Protein 3NOW (pdb70)

Sequence (786 aa):
NAKTSTKVKQMMDLTFDLATPIDKRRAAANNLVVLAKEQTGAELLYKDHCIAKVASLTKVEKDQDIYVNMVHLVAALCENSVERTKGVLTELGVPWFMRVLDQKHENCVSTAQFCLQTILNALSGLKNKPDSKPDKELCTRNNREIDTLLTCLVYSITDRTISGAARDGVIELITRNVHYTALEWAERLVEIRGLCRLLDVCSELEDYKYESAMDITGSSSTIASVCLARIYENMYYDEAKARFTDQIDEYIKDKLLAPDMESKVRVTVAITALLNGPLDVGNQVVAREGILQMILAMATTDDELQQRVACECLIAASSKKDKAKALCEQGVDILKRLYHSKNDGIRVRALVGLCKLGSYGGQDAAIRPFGDGAALKLAEACRRFLIKPGKDKDIRRWAADGLAYLTLDAECKEKLIEDKASIHALMDLARGGNQSCLYGVVTTFVNLCNAYEKQEMLPEMIELAKFAKQHIPEEHELDDVDFINKRITVLANEGITTALCALAKTESHNSQELIARVLNAVCGLKELRGKVVQEGGVKALLRMALEGTEKGKRHATQALARIGITINPEVSFSGQRSLDVIRPLLNLLQQDCTALENFESLMALTNLASMNESVRQRIIKEQGVSKIEYYLMEDHLYLTRAAAQCLCNLVMSEDVIKMFEGNNDRVKFLALLCEDEDEETATACAGALAIITSVSVKCCEKILAIASWLDILHTLIANPSPAVQHRGIVIILNMINAGEEIAKKLFETDIMELLSGLGQLPDDTRAKAREVATQCLAAAERYRII

Nearest PDB structures (foldseek):
  3now-assembly1_A  TM=1.001E+00  e=6.809E-91  Drosophila melanogaster
  6qdl-assembly1_A  TM=8.923E-01  e=1.667E-32  Caenorhabditis elegans
  6qdm-assembly2_B  TM=8.838E-01  e=5.223E-29  Caenorhabditis elegans
  6qdm-assembly1_A  TM=8.671E-01  e=5.223E-29  Caenorhabditis elegans
  5mzu-assembly1_A  TM=8.400E-01  e=4.744E-26  Caenorhabditis elegans

Organism: Drosophila melanogaster (NCBI:txid7227)

B-factor: mean 63.01, std 24.41, range [25.53, 161.0]

CATH classification: 1.25.10.10 (+1 more: 1.25.10.10)

Foldseek 3Di:
DVPLLVLLVVLLVCQLDPPNDVNNLVSLVVNLVQLQVPCVRLVVCVVVVVLVSLVVCQVVPDPPRSNLSSLSNLLSNLALPLPSLVVSCVVDPLVVLLVLLQPPDPPSLVSSLSSLVRSLCNQFVAHPAFPGAGDLVSCVVRVVVLLVSLVVLLVLLQDQPGAARSNLSSLLSLLVPCQRVSSVSLVSCLVVVSLLSLLVQQLQDPPDGDPDHHHHDLCSLVSSLQSLQSSCVRLPDPVSVVSSLVSLLVSLVVLPVVVDPSSLSRSLSSLLSNCSHNNVSSVVNPVVDCVLVVLLVLCPDDDVSSVLSSLSSLLSQCPDPPVLVVNCVRRLVSLVVQCPDPDLSSVLSSLLSVLSSQLPDCVVVVNGTCPPCRLVVSLVVLQCQLLPPPDPDCSNLSSLSNLLRSLLDPVSLVVQLVVVSNLVSLLVVLLVLSQSSLSRSLSNLLSNLVLPDDPDDADDPLVCQQFPAADADDPDDPVCPPSNVVRLVSNLVSPVLLSLVSNLSHPAQVSLLSSLSSLLSNLVDLVSLVSNLVSPNLVSLLVQLSDHDPNSVLSSLLSVLSNLLRPQCVPSQPDVRLLSSLLSLLVLLDSPHGPSSLLSSLNSLLRSLQPDLVSLVSCVVNVNLVSLVVQCPRLHLRSNLSSLSSLLSSLVHVVVLVVLLDPDCVLVSLLVQCLPPRVSNNLSSLSSLLSSLQPDLSSLVVLVVYDPSVVSLVCLCPPPPLRSVLSSLSNVQSQCVSDVVSVVVVVPDCVLVSLVVLDADCPDPNNSSNVSSVVSNVSVVVVVVD

Solvent-accessible surface area: 35756 Å² total; per-residue (Å²): 122,88,182,38,31,73,130,0,119,96,30,5,81,70,0,37,74,125,74,29,92,121,45,18,97,163,0,0,51,72,0,43,85,32,0,44,139,124,86,65,2,1,83,42,0,61,158,48,125,0,3,36,79,0,26,67,15,16,172,97,26,184,47,50,64,4,20,20,20,0,1,57,0,0,1,10,0,0,48,80,13,35,130,17,0,68,25,0,29,120,94,8,29,13,71,44,0,20,167,4,1,30,45,178,117,147,101,5,35,70,7,0,15,75,0,3,30,6,0,5,12,5,0,0,5,5,85,107,132,51,104,23,149,16,61,170,116,33,14,92,134,0,68,160,43,8,34,76,2,0,35,35,3,0,133,10,0,24,47,127,114,9,28,1,51,0,0,8,1,0,1,7,5,0,1,78,3,0,58,40,84,40,14,112,4,3,34,78,0,7,103,30,107,0,0,13,48,0,0,39,0,1,2,8,9,107,76,119,158,55,187,60,35,8,82,23,44,21,10,1,41,39,13,0,6,24,0,0,19,12,0,31,114,15,3,116,119,120,119,0,67,40,94,0,22,81,13,0,18,91,16,9,118,95,58,49,128,82,76,84,83,54,25,51,1,31,2,0,25,1,1,11,5,0,5,91,20,8,60,88,0,0,37,81,6,16,70,150,134,25,7,53,133,22,3,22,53,2,3,74,44,142,55,84,28,14,17,32,3,0,0,36,0,1,15,2,11,2,50,86,147,86,89,3,144,58,13,48,143,123,0,25,80,8,1,109,137,10,53,142,21,197,49,26,7,0,68,0,6,0,0,1,2,35,0,18,28,27,23,62,48,16,160,140,60,84,128,105,25,35,42,168,48,40,5,64,141,26,13,65,23,0,83,147,6,0,54,63,100,54,118,120,88,56,1,55,47,12,0,0,14,0,8,4,28,1,1,77,30,74,113,4,11,56,116,12,12,109,26,93,58,0,0,84,6,0,1,90,29,0,104,59,24,56,5,25,2,4,108,0,0,0,21,0,0,6,4,0,2,31,16,82,73,149,137,111,171,136,62,159,113,79,98,99,35,10,96,48,102,110,112,27,85,114,92,54,142,142,129,64,36,97,123,1,42,146,21,6,39,27,0,3,80,48,12,0,3,56,0,0,34,35,0,6,104,6,22,18,40,111,23,8,26,36,0,0,10,0,0,7,17,0,0,35,21,143,123,11,21,27,70,0,31,138,34,40,0,4,163,13,0,12,88,2,4,57,80,18,33,132,88,3,55,66,31,0,3,6,0,1,1,6,0,1,44,58,36,86,5,106,90,1,2,57,47,104,76,6,32,20,0,0,102,11,2,3,78,3,9,84,70,94,7,67,17,36,12,0,32,19,0,0,59,1,0,20,48,2,0,60,48,68,72,54,0,23,51,47,0,18,130,40,118,0,3,63,77,0,34,75,1,22,109,15,89,1,46,69,0,8,40,1,0,1,57,0,1,26,34,0,2,114,0,120,53,0,9,127,58,2,44,31,156,54,76,57,1,74,73,5,1,74,24,1,78,41,186,29,93,86,3,3,27,9,1,0,8,0,4,9,54,0,5,68,95,2,81,112,0,0,93,53,3,30,88,11,83,76,40,43,89,9,3,57,45,2,7,81,19,110,14,51,36,1,7,41,80,0,0,36,0,0,23,25,0,0,77,23,26,104,140,12,0,105,109,0,61,140,36,66,0,26,133,76,2,60,60,26,33,112,85,118,150,50,117,67,28,144,2,49,69,14,0,43,72,0,70,53,2,21,74,154,52,174,133,179

Secondary structure (DSSP, 8-state):
-HHHHHHHHHHHHHHHSS--SSHHHHHHHHHHHHHSS-HHHHHHHHHTTHHHHHHHHHHH---HHHHHHHHHHHHHHHTT-HHHHHHHHHHS-HHHHHHHHH--STTHHHHHHHHHHHHHHHHHT--SSTT----HHHHHHTHHHHHHHHHHHHHHHT-TTS-HHHHHHHHHHHHHHTT-TTTTHHHHHHHTTHHHHHHHHHT--SSS--SS-----TTHHHHHHHHHHHHHHT--SHHHHHHHHHHHHHHHHHHHSS--HHHHHHHHHHHHHHHSSSHHHHHHHHHTTTHHHHHHHHHHSS-HHHHHHHHHHHHHHTTSHHHHHTTHHHHHHHHHHHTT-S-HHHHHHHHHHHHHHHTTTTTTTSPPSSTTTHHHHHHHHHHHHHH-SS--SSHHHHHHHHHHHHTTSHHHHHHHHH-HHHHHHHHHHHHTT-GGGHHHHHHHHHHHTT-SPP-----S-GGGTTTT--S---SS-HHHHHHHHHHHHHHHHTTHHHHHHHHHT---HHHHHHHHHHHHHHHTSHHHHHHHHHTTHHHHHHHHHHSS-HHHHHHHHHHHHHHHHHS-HHHHTTTHHHHHTHHHHHHTTSTTS-HHHHHHHHHHHHHHTTS-HHHHHHHHHTTHHHHHHHHHHS--TTHHHHHHHHHHHHTTSHHHHHHHHSSSSHHHHHHHGGG-SSHHHHHHHHHHHHHHHHH-HHHHHHHHTSTTHHHHHHHHHT-SSHHHHHHHHHHHHHHHTT-HHHHHHHHTSTHHHHHTTS---TTSTTHHHHHHHHHHHHHHHHHHT-

Structure (mmCIF, N/CA/C/O backbone):
data_3NOW
#
_entry.id   3NOW
#
_cell.length_a   184.079
_cell.length_b   184.079
_cell.length_c   184.079
_cell.angle_alpha   90.00
_cell.angle_beta   90.00
_cell.angle_gamma   90.00
#
_symmetry.space_group_name_H-M   'P 2 3'
#
loop_
_atom_site.group_PDB
_atom_site.id
_atom_site.type_symbol
_atom_site.label_atom_id
_atom_site.label_alt_id
_atom_site.label_comp_id
_atom_site.label_asym_id
_atom_site.label_entity_id
_atom_site.label_seq_id
_atom_site.pdbx_PDB_ins_code
_atom_site.Cartn_x
_atom_site.Cartn_y
_atom_site.Cartn_z
_atom_site.occupancy
_atom_site.B_iso_or_equiv
_atom_site.auth_seq_id
_atom_site.auth_comp_id
_atom_site.auth_asym_id
_atom_site.auth_atom_id
_atom_site.pdbx_PDB_model_num
ATOM 1 N N . ASN A 1 1 ? 9.865 120.648 -50.516 1.00 119.63 138 ASN A N 1
ATOM 2 C CA . ASN A 1 1 ? 9.689 119.818 -51.715 1.00 128.55 138 ASN A CA 1
ATOM 3 C C . ASN A 1 1 ? 8.829 120.478 -52.751 1.00 125.73 138 ASN A C 1
ATOM 4 O O . ASN A 1 1 ? 8.507 119.905 -53.808 1.00 118.40 138 ASN A O 1
ATOM 9 N N . ALA A 1 2 ? 8.461 121.706 -52.418 1.00 132.68 139 ALA A N 1
ATOM 10 C CA . ALA A 1 2 ? 7.672 122.560 -53.306 1.00 137.32 139 ALA A CA 1
ATOM 11 C C . ALA A 1 2 ? 8.174 122.440 -54.765 1.00 133.56 139 ALA A C 1
ATOM 12 O O . ALA A 1 2 ? 7.444 122.065 -55.660 1.00 120.46 139 ALA A O 1
ATOM 14 N N . LYS A 1 3 ? 9.472 122.685 -54.952 1.00 131.32 140 LYS A N 1
ATOM 15 C CA . LYS A 1 3 ? 10.171 122.743 -56.254 1.00 123.59 140 LYS A CA 1
ATOM 16 C C . LYS A 1 3 ? 9.933 121.451 -57.086 1.00 121.65 140 LYS A C 1
ATOM 17 O O . LYS A 1 3 ? 9.383 121.479 -58.187 1.00 111.98 140 LYS A O 1
ATOM 23 N N . THR A 1 4 ? 10.470 120.339 -56.571 1.00 118.77 141 THR A N 1
ATOM 24 C CA . THR A 1 4 ? 10.471 119.034 -57.230 1.00 111.10 141 THR A CA 1
ATOM 25 C C . THR A 1 4 ? 9.137 118.696 -57.908 1.00 108.35 141 THR A C 1
ATOM 26 O O . THR A 1 4 ? 9.062 118.464 -59.123 1.00 99.91 141 THR A O 1
ATOM 30 N N . SER A 1 5 ? 8.094 118.682 -57.091 1.00 107.53 142 SER A N 1
ATOM 31 C CA . SER A 1 5 ? 6.718 118.508 -57.553 1.00 105.82 142 SER A CA 1
ATOM 32 C C . SER A 1 5 ? 6.410 119.219 -58.879 1.00 106.07 142 SER A C 1
ATOM 33 O O . SER A 1 5 ? 5.839 118.623 -59.803 1.00 100.57 142 SER A O 1
ATOM 36 N N . THR A 1 6 ? 6.749 120.499 -58.965 1.00 107.79 143 THR A N 1
ATOM 37 C CA . THR A 1 6 ? 6.429 121.275 -60.152 1.00 103.16 143 THR A CA 1
ATOM 38 C C . THR A 1 6 ? 7.113 120.741 -61.427 1.00 99.10 143 THR A C 1
ATOM 39 O O . THR A 1 6 ? 6.428 120.577 -62.461 1.00 92.77 143 THR A O 1
ATOM 43 N N . LYS A 1 7 ? 8.443 120.540 -61.377 1.00 97.47 144 LYS A N 1
ATOM 44 C CA . LYS A 1 7 ? 9.225 120.000 -62.516 1.00 95.83 144 LYS A CA 1
ATOM 45 C C . LYS A 1 7 ? 8.649 118.672 -62.966 1.00 101.36 144 LYS A C 1
ATOM 46 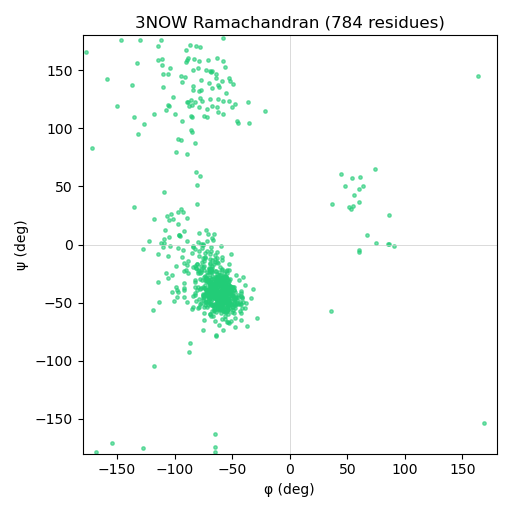O O . LYS A 1 7 ? 8.512 118.395 -64.133 1.00 99.20 144 LYS A O 1
ATOM 52 N N . VAL A 1 8 ? 8.383 117.825 -61.992 1.00 100.66 145 VAL A N 1
ATOM 53 C CA . VAL A 1 8 ? 7.799 116.536 -62.294 1.00 96.26 145 VAL A CA 1
ATOM 54 C C . VAL A 1 8 ? 6.641 116.757 -63.237 1.00 97.72 145 VAL A C 1
ATOM 55 O O . VAL A 1 8 ? 6.674 116.375 -64.395 1.00 99.63 145 VAL A O 1
ATOM 59 N N . LYS A 1 9 ? 5.640 117.465 -62.746 1.00 94.28 146 LYS A N 1
ATOM 60 C CA . LYS A 1 9 ? 4.452 117.767 -63.561 1.00 93.31 146 LYS A CA 1
ATOM 61 C C . LYS A 1 9 ? 4.802 118.435 -64.905 1.00 100.31 146 LYS A C 1
ATOM 62 O O . LYS A 1 9 ? 4.221 118.092 -65.938 1.00 102.94 146 LYS A O 1
ATOM 68 N N . GLN A 1 10 ? 5.752 119.378 -64.907 1.00 101.02 147 GLN A N 1
ATOM 69 C CA . GLN A 1 10 ? 6.199 120.016 -66.167 1.00 99.97 147 GLN A CA 1
ATOM 70 C C . GLN A 1 10 ? 6.643 118.918 -67.155 1.00 106.60 147 GLN A C 1
ATOM 71 O O . GLN A 1 10 ? 6.241 118.906 -68.317 1.00 103.68 147 GLN A O 1
ATOM 77 N N . MET A 1 11 ? 7.483 117.995 -66.677 1.00 107.31 148 MET A N 1
ATOM 78 C CA . MET A 1 11 ? 8.070 116.938 -67.522 1.00 107.13 148 MET A CA 1
ATOM 79 C C . MET A 1 11 ? 7.074 115.840 -67.902 1.00 105.89 148 MET A C 1
ATOM 80 O O . MET A 1 11 ? 6.924 115.508 -69.081 1.00 104.71 148 MET A O 1
ATOM 85 N N . MET A 1 12 ? 6.407 115.274 -66.901 1.00 100.21 149 MET A N 1
ATOM 86 C CA . MET A 1 12 ? 5.284 114.370 -67.138 1.00 97.35 149 MET A CA 1
ATOM 87 C C . MET A 1 12 ? 4.503 114.786 -68.364 1.00 106.94 149 MET A C 1
ATOM 88 O O . MET A 1 12 ? 4.119 113.962 -69.195 1.00 106.98 149 MET A O 1
ATOM 93 N N . ASP A 1 13 ? 4.232 116.085 -68.434 1.00 108.58 150 ASP A N 1
ATOM 94 C CA . ASP A 1 13 ? 3.359 116.654 -69.445 1.00 109.10 150 ASP A CA 1
ATOM 95 C C . ASP A 1 13 ? 4.073 116.679 -70.783 1.00 111.42 150 ASP A C 1
ATOM 96 O O . ASP A 1 13 ? 3.666 115.992 -71.722 1.00 111.67 150 ASP A O 1
ATOM 101 N N . LEU A 1 14 ? 5.145 117.464 -70.860 1.00 111.58 151 LEU A N 1
ATOM 102 C CA . LEU A 1 14 ? 5.912 117.585 -72.094 1.00 112.44 151 LEU A CA 1
ATOM 103 C C . LEU A 1 14 ? 6.065 116.223 -72.752 1.00 113.09 151 LEU A C 1
ATOM 104 O O . LEU A 1 14 ? 5.856 116.079 -73.960 1.00 113.46 151 LEU A O 1
ATOM 109 N N . THR A 1 15 ? 6.403 115.231 -71.928 1.00 111.99 152 THR A N 1
ATOM 110 C CA . THR A 1 15 ? 6.717 113.871 -72.364 1.00 107.84 152 THR A CA 1
ATOM 111 C C . THR A 1 15 ? 5.552 113.147 -73.039 1.00 104.90 152 THR A C 1
ATOM 112 O O . THR A 1 15 ? 5.718 112.504 -74.084 1.00 99.57 152 THR A O 1
ATOM 116 N N . PHE A 1 16 ? 4.374 113.254 -72.431 1.00 104.90 153 PHE A N 1
ATOM 117 C CA . PHE A 1 16 ? 3.223 112.458 -72.844 1.00 106.01 153 PHE A CA 1
ATOM 118 C C . PHE A 1 16 ? 2.321 113.090 -73.931 1.00 110.87 153 PHE A C 1
ATOM 119 O O . PHE A 1 16 ? 1.604 112.370 -74.632 1.00 108.03 153 PHE A O 1
ATOM 127 N N . ASP A 1 17 ? 2.355 114.411 -74.089 1.00 114.62 154 ASP A N 1
ATOM 128 C CA . ASP A 1 17 ? 1.650 115.029 -75.203 1.00 116.42 154 ASP A CA 1
ATOM 129 C C . ASP A 1 17 ? 2.546 115.020 -76.442 1.00 117.35 154 ASP A C 1
ATOM 130 O O . ASP A 1 17 ? 3.663 115.543 -76.400 1.00 119.03 154 ASP A O 1
ATOM 135 N N . LEU A 1 18 ? 2.057 114.446 -77.543 1.00 116.46 155 LEU A N 1
ATOM 136 C CA . LEU A 1 18 ? 2.859 114.331 -78.774 1.00 120.74 155 LEU A CA 1
ATOM 137 C C . LEU A 1 18 ? 3.103 115.640 -79.530 1.00 123.22 155 LEU A C 1
ATOM 138 O O . LEU A 1 18 ? 3.606 115.622 -80.658 1.00 120.45 155 LEU A O 1
ATOM 143 N N . ALA A 1 19 ? 2.742 116.766 -78.920 1.00 123.56 156 ALA A N 1
ATOM 144 C CA . ALA A 1 19 ? 3.105 118.063 -79.474 1.00 124.61 156 ALA A CA 1
ATOM 145 C C . ALA A 1 19 ? 4.628 118.213 -79.463 1.00 124.90 156 ALA A C 1
ATOM 146 O O . ALA A 1 19 ? 5.283 118.055 -80.496 1.00 124.22 156 ALA A O 1
ATOM 148 N N . THR A 1 20 ? 5.175 118.516 -78.287 1.00 121.76 157 THR A N 1
ATOM 149 C CA . THR A 1 20 ? 6.622 118.605 -78.074 1.00 125.80 157 THR A CA 1
ATOM 150 C C . THR A 1 20 ? 7.398 117.551 -78.905 1.00 129.45 157 THR A C 1
ATOM 151 O O . THR A 1 20 ? 7.122 116.355 -78.786 1.00 132.60 157 THR A O 1
ATOM 155 N N . PRO A 1 21 ? 8.346 117.999 -79.768 1.00 129.26 158 PRO A N 1
ATOM 156 C CA . PRO A 1 21 ? 9.093 117.190 -80.766 1.00 128.93 158 PRO A CA 1
ATOM 157 C C . PRO A 1 21 ? 10.399 116.479 -80.313 1.00 123.93 158 PRO A C 1
ATOM 158 O O . PRO A 1 21 ? 10.371 115.324 -79.879 1.00 117.24 158 PRO A O 1
ATOM 162 N N . ILE A 1 22 ? 11.538 117.150 -80.489 1.00 126.39 159 ILE A N 1
ATOM 163 C CA . ILE A 1 22 ? 12.808 116.701 -79.915 1.00 125.11 159 ILE A CA 1
ATOM 164 C C . ILE A 1 22 ? 12.816 117.199 -78.474 1.00 121.39 159 ILE A C 1
ATOM 165 O O . ILE A 1 22 ? 13.732 116.927 -77.690 1.00 115.39 159 ILE A O 1
ATOM 170 N N . ASP A 1 23 ? 11.761 117.944 -78.155 1.00 126.40 160 ASP A N 1
ATOM 171 C CA . ASP A 1 23 ? 11.470 118.398 -76.801 1.00 128.33 160 ASP A CA 1
ATOM 172 C C . ASP A 1 23 ? 11.007 117.224 -75.949 1.00 121.36 160 ASP A C 1
ATOM 173 O O . ASP A 1 23 ? 11.231 117.193 -74.740 1.00 117.15 160 ASP A O 1
ATOM 178 N N . LYS A 1 24 ? 10.338 116.271 -76.590 1.00 117.90 161 LYS A N 1
ATOM 179 C CA . LYS A 1 24 ? 9.844 115.088 -75.905 1.00 112.70 161 LYS A CA 1
ATOM 180 C C . LYS A 1 24 ? 11.010 114.397 -75.207 1.00 111.19 161 LYS A C 1
ATOM 181 O O . LYS A 1 24 ? 10.939 114.096 -74.013 1.00 109.09 161 LYS A O 1
ATOM 187 N N . ARG A 1 25 ? 12.095 114.180 -75.948 1.00 111.25 162 ARG A N 1
ATOM 188 C CA . ARG A 1 25 ? 13.221 113.399 -75.443 1.00 105.90 162 ARG A CA 1
ATOM 189 C C . ARG A 1 25 ? 13.905 114.072 -74.265 1.00 107.22 162 ARG A C 1
ATOM 190 O O . ARG A 1 25 ? 14.313 113.413 -73.309 1.00 102.77 162 ARG A O 1
ATOM 198 N N . ARG A 1 26 ? 14.050 115.388 -74.347 1.00 110.45 163 ARG A N 1
ATOM 199 C CA . ARG A 1 26 ? 14.634 116.139 -73.252 1.00 110.51 163 ARG A CA 1
ATOM 200 C C . ARG A 1 26 ? 13.945 115.738 -71.957 1.00 105.79 163 ARG A C 1
ATOM 201 O O . ARG A 1 26 ? 14.590 115.343 -70.989 1.00 100.96 163 ARG A O 1
ATOM 209 N N . ALA A 1 27 ? 12.621 115.843 -71.963 1.00 109.12 164 ALA A N 1
ATOM 210 C CA . ALA A 1 27 ? 11.801 115.511 -70.804 1.00 111.04 164 ALA A CA 1
ATOM 211 C C . ALA A 1 27 ? 12.043 114.083 -70.347 1.00 107.05 164 ALA A C 1
ATOM 212 O O . ALA A 1 27 ? 12.207 113.829 -69.161 1.00 101.36 164 ALA A O 1
ATOM 214 N N . ALA A 1 28 ? 12.061 113.160 -71.300 1.00 104.57 165 ALA A N 1
ATOM 215 C CA . ALA A 1 28 ? 12.292 111.750 -71.012 1.00 102.01 165 ALA A CA 1
ATOM 216 C C . ALA A 1 28 ? 13.627 111.490 -70.302 1.00 105.99 165 ALA A C 1
ATOM 217 O O . ALA A 1 28 ? 13.641 111.183 -69.105 1.00 102.43 165 ALA A O 1
ATOM 219 N N . ALA A 1 29 ? 14.739 111.604 -71.041 1.00 109.34 166 ALA A N 1
ATOM 220 C CA . ALA A 1 29 ? 16.082 111.357 -70.491 1.00 102.60 166 ALA A CA 1
ATOM 221 C C . ALA A 1 29 ? 16.252 112.068 -69.148 1.00 98.84 166 ALA A C 1
ATOM 222 O O . ALA A 1 29 ? 17.026 111.640 -68.290 1.00 93.75 166 ALA A O 1
ATOM 224 N N . ASN A 1 30 ? 15.491 113.146 -68.982 1.00 102.60 167 ASN A N 1
ATOM 225 C CA . ASN A 1 30 ? 15.510 113.967 -67.780 1.00 103.96 167 ASN A CA 1
ATOM 226 C C . ASN A 1 30 ? 14.466 113.485 -66.780 1.00 98.44 167 ASN A C 1
ATOM 227 O O . ASN A 1 30 ? 14.685 113.502 -65.570 1.00 94.66 167 ASN A O 1
ATOM 232 N N . ASN A 1 31 ? 13.322 113.060 -67.294 1.00 99.84 168 ASN A N 1
ATOM 233 C CA . ASN A 1 31 ? 12.310 112.451 -66.453 1.00 100.82 168 ASN A CA 1
ATOM 234 C C . ASN A 1 31 ? 12.996 111.416 -65.589 1.00 98.13 168 ASN A C 1
ATOM 235 O O . ASN A 1 31 ? 13.167 111.615 -64.391 1.00 98.46 168 ASN A O 1
ATOM 240 N N . LEU A 1 32 ? 13.413 110.329 -66.235 1.00 97.45 169 LEU A N 1
ATOM 241 C CA . LEU A 1 32 ? 14.222 109.260 -65.643 1.00 94.89 169 LEU A CA 1
ATOM 242 C C . LEU A 1 32 ? 15.193 109.715 -64.540 1.00 97.47 169 LEU A C 1
ATOM 243 O O . LEU A 1 32 ? 15.394 109.012 -63.539 1.00 87.87 169 LEU A O 1
ATOM 248 N N . VAL A 1 33 ? 15.786 110.893 -64.739 1.00 101.00 170 VAL A N 1
ATOM 249 C CA . VAL A 1 33 ? 16.730 111.494 -63.794 1.00 96.60 170 VAL A CA 1
ATOM 250 C C . VAL A 1 33 ? 16.127 111.731 -62.413 1.00 95.21 170 VAL A C 1
ATOM 251 O O . VAL A 1 33 ? 16.653 111.264 -61.400 1.00 95.86 170 VAL A O 1
ATOM 255 N N . VAL A 1 34 ? 15.011 112.455 -62.395 1.00 92.73 171 VAL A N 1
ATOM 256 C CA . VAL A 1 34 ? 14.407 112.966 -61.166 1.00 96.63 171 VAL A CA 1
ATOM 257 C C . VAL A 1 34 ? 13.938 111.850 -60.205 1.00 97.03 171 VAL A C 1
ATOM 258 O O . VAL A 1 34 ? 13.968 112.003 -58.974 1.00 101.11 171 VAL A O 1
ATOM 262 N N . LEU A 1 35 ? 13.562 110.712 -60.774 1.00 94.50 172 LEU A N 1
ATOM 263 C CA . LEU A 1 35 ? 13.208 109.542 -59.987 1.00 94.95 172 LEU A CA 1
ATOM 264 C C . LEU A 1 35 ? 14.416 108.933 -59.356 1.00 105.61 172 LEU A C 1
ATOM 265 O O . LEU A 1 35 ? 14.349 108.475 -58.218 1.00 108.36 172 LEU A O 1
ATOM 270 N N . ALA A 1 36 ? 15.502 108.897 -60.133 1.00 108.09 173 ALA A N 1
ATOM 271 C CA . ALA A 1 36 ? 16.731 108.240 -59.720 1.00 109.36 173 ALA A CA 1
ATOM 272 C C . ALA A 1 36 ? 16.681 108.153 -58.213 1.00 116.84 173 ALA A C 1
ATOM 273 O O . ALA A 1 36 ? 16.632 109.181 -57.536 1.00 109.39 173 ALA A O 1
ATOM 275 N N . LYS A 1 37 ? 16.617 106.914 -57.721 1.00 127.76 174 LYS A N 1
ATOM 276 C CA . LYS A 1 37 ? 16.491 106.582 -56.298 1.00 127.24 174 LYS A CA 1
ATOM 277 C C . LYS A 1 37 ? 15.621 107.556 -55.486 1.00 129.28 174 LYS A C 1
ATOM 278 O O . LYS A 1 37 ? 14.631 107.141 -54.872 1.00 125.83 174 LYS A O 1
ATOM 284 N N . GLU A 1 38 ? 15.991 108.839 -55.508 1.00 127.14 175 GLU A N 1
ATOM 285 C CA . GLU A 1 38 ? 15.366 109.886 -54.694 1.00 124.88 175 GLU A CA 1
ATOM 286 C C . GLU A 1 38 ? 13.873 109.726 -54.474 1.00 117.66 175 GLU A C 1
ATOM 287 O O . GLU A 1 38 ? 13.064 109.995 -55.369 1.00 107.54 175 GLU A O 1
ATOM 293 N N . GLN A 1 39 ? 13.543 109.303 -53.252 1.00 117.12 176 GLN A N 1
ATOM 294 C CA . GLN A 1 39 ? 12.198 108.901 -52.869 1.00 113.17 176 GLN A CA 1
ATOM 295 C C . GLN A 1 39 ? 11.186 110.007 -53.134 1.00 109.12 176 GLN A C 1
ATOM 296 O O . GLN A 1 39 ? 10.292 109.851 -53.972 1.00 102.40 176 GLN A O 1
ATOM 302 N N . THR A 1 40 ? 11.328 111.128 -52.435 1.00 111.48 177 THR A N 1
ATOM 303 C CA . THR A 1 40 ? 10.414 112.249 -52.639 1.00 110.88 177 THR A CA 1
ATOM 304 C C . THR A 1 40 ? 10.301 112.600 -54.128 1.00 104.76 177 THR A C 1
ATOM 305 O O . THR A 1 40 ? 9.460 113.401 -54.530 1.00 101.32 177 THR A O 1
ATOM 309 N N . GLY A 1 41 ? 11.149 111.979 -54.942 1.00 106.45 178 GLY A N 1
ATOM 310 C CA . GLY A 1 41 ? 11.083 112.136 -56.382 1.00 104.55 178 GLY A CA 1
ATOM 311 C C . GLY A 1 41 ? 10.164 111.112 -57.022 1.00 100.21 178 GLY A C 1
ATOM 312 O O . GLY A 1 41 ? 9.299 111.468 -57.811 1.00 92.04 178 GLY A O 1
ATOM 313 N N . ALA A 1 42 ? 10.356 109.841 -56.675 1.00 104.80 179 ALA A N 1
ATOM 314 C CA . ALA A 1 42 ? 9.555 108.741 -57.217 1.00 97.03 179 ALA A CA 1
ATOM 315 C C . ALA A 1 42 ? 8.135 108.755 -56.675 1.00 97.88 179 ALA A C 1
ATOM 316 O O . ALA A 1 42 ? 7.172 108.654 -57.441 1.00 92.65 179 ALA A O 1
ATOM 318 N N . GLU A 1 43 ? 8.021 108.876 -55.351 1.00 97.48 180 GLU A N 1
ATOM 319 C CA . GLU A 1 43 ? 6.731 108.854 -54.663 1.00 94.74 180 GLU A CA 1
ATOM 320 C C . GLU A 1 43 ? 5.667 109.605 -55.445 1.00 92.40 180 GLU A C 1
ATOM 321 O O . GLU A 1 43 ? 4.502 109.215 -55.452 1.00 90.98 180 GLU A O 1
ATOM 327 N N . LEU A 1 44 ? 6.078 110.679 -56.110 1.00 92.44 181 LEU A N 1
ATOM 328 C CA . LEU A 1 44 ? 5.144 111.532 -56.836 1.00 94.27 181 LEU A CA 1
ATOM 329 C C . LEU A 1 44 ? 4.713 110.980 -58.179 1.00 90.95 181 LEU A C 1
ATOM 330 O O . LEU A 1 44 ? 3.514 110.881 -58.457 1.00 89.66 181 LEU A O 1
ATOM 335 N N . LEU A 1 45 ? 5.686 110.650 -59.022 1.00 91.61 182 LEU A N 1
ATOM 336 C CA . LEU A 1 45 ? 5.372 110.153 -60.354 1.00 91.75 182 LEU A CA 1
ATOM 337 C C . LEU A 1 45 ? 4.526 108.907 -60.228 1.00 88.41 182 LEU A C 1
ATOM 338 O O . LEU A 1 45 ? 3.666 108.647 -61.063 1.00 87.59 182 LEU A O 1
ATOM 343 N N . TYR A 1 46 ? 4.765 108.136 -59.175 1.00 85.61 183 TYR A N 1
ATOM 344 C CA . TYR A 1 46 ? 3.899 107.008 -58.900 1.00 86.32 183 TYR A CA 1
ATOM 345 C C . TYR A 1 46 ? 2.490 107.537 -58.637 1.00 88.85 183 TYR A C 1
ATOM 346 O O . TYR A 1 46 ? 1.521 107.096 -59.269 1.00 85.28 183 TYR A O 1
ATOM 355 N N . LYS A 1 47 ? 2.398 108.508 -57.726 1.00 89.61 184 LYS A N 1
ATOM 356 C CA . LYS A 1 47 ? 1.126 109.125 -57.324 1.00 88.40 184 LYS A CA 1
ATOM 357 C C . LYS A 1 47 ? 0.376 109.825 -58.475 1.00 83.28 184 LYS A C 1
ATOM 358 O O . LYS A 1 47 ? -0.847 109.682 -58.580 1.00 79.52 184 LYS A O 1
ATOM 364 N N . ASP A 1 48 ? 1.083 110.568 -59.329 1.00 82.14 185 ASP A N 1
ATOM 365 C CA . ASP A 1 48 ? 0.441 111.151 -60.516 1.00 77.91 185 ASP A CA 1
ATOM 366 C C . ASP A 1 48 ? 0.292 110.163 -61.639 1.00 78.83 185 ASP A C 1
ATOM 367 O O . ASP A 1 48 ? 0.410 110.516 -62.807 1.00 80.51 185 ASP A O 1
ATOM 372 N N . HIS A 1 49 ? 0.051 108.913 -61.271 1.00 79.59 186 HIS A N 1
ATOM 373 C CA . HIS A 1 49 ? -0.294 107.868 -62.243 1.00 86.29 186 HIS A CA 1
ATOM 374 C C . HIS A 1 49 ? 0.593 107.894 -63.480 1.00 82.33 186 HIS A C 1
ATOM 375 O O . HIS A 1 49 ? 0.154 108.111 -64.612 1.00 74.56 186 HIS A O 1
ATOM 382 N N . CYS A 1 50 ? 1.873 107.700 -63.207 1.00 83.38 187 CYS A N 1
ATOM 383 C CA . CYS A 1 50 ? 2.913 107.726 -64.209 1.00 80.59 187 CYS A CA 1
ATOM 384 C C . CYS A 1 50 ? 2.976 106.351 -64.861 1.00 78.87 187 CYS A C 1
ATOM 385 O O . CYS A 1 50 ? 3.059 106.232 -66.086 1.00 75.09 187 CYS A O 1
ATOM 388 N N . ILE A 1 51 ? 2.923 105.315 -64.027 1.00 78.15 188 ILE A N 1
ATOM 389 C CA . ILE A 1 51 ? 2.940 103.938 -64.502 1.00 73.93 188 ILE A CA 1
ATOM 390 C C . ILE A 1 51 ? 1.939 103.752 -65.632 1.00 77.00 188 ILE A C 1
ATOM 391 O O . ILE A 1 51 ? 2.268 103.220 -66.696 1.00 69.94 188 ILE A O 1
ATOM 396 N N . ALA A 1 52 ? 0.712 104.203 -65.389 1.00 79.78 189 ALA A N 1
ATOM 397 C CA . ALA A 1 52 ? -0.339 104.169 -66.398 1.00 77.41 189 ALA A CA 1
ATOM 398 C C . ALA A 1 52 ? 0.061 104.882 -67.695 1.00 77.47 189 ALA A C 1
ATOM 399 O O . ALA A 1 52 ? -0.065 104.319 -68.789 1.00 71.89 189 ALA A O 1
ATOM 401 N N . LYS A 1 53 ? 0.547 106.118 -67.562 1.00 78.03 190 LYS A N 1
ATOM 402 C CA . LYS A 1 53 ? 0.896 106.949 -68.720 1.00 79.74 190 LYS A CA 1
ATOM 403 C C . LYS A 1 53 ? 1.989 106.299 -69.563 1.00 79.34 190 LYS A C 1
ATOM 404 O O . LYS A 1 53 ? 2.059 106.494 -70.787 1.00 75.60 190 LYS A O 1
ATOM 410 N N . VAL A 1 54 ? 2.835 105.518 -68.895 1.00 80.25 191 VAL A N 1
ATOM 411 C CA . VAL A 1 54 ? 3.928 104.821 -69.563 1.00 81.29 191 VAL A CA 1
ATOM 412 C C . VAL A 1 54 ? 3.377 103.648 -70.357 1.00 78.58 191 VAL A C 1
ATOM 413 O O . VAL A 1 54 ? 3.854 103.353 -71.457 1.00 75.91 191 VAL A O 1
ATOM 417 N N . ALA A 1 55 ? 2.368 102.987 -69.794 1.00 74.72 192 ALA A N 1
ATOM 418 C CA . ALA A 1 55 ? 1.718 101.882 -70.484 1.00 79.85 192 ALA A CA 1
ATOM 419 C C . ALA A 1 55 ? 0.995 102.362 -71.749 1.00 85.90 192 ALA A C 1
ATOM 420 O O . ALA A 1 55 ? 0.945 101.642 -72.753 1.00 85.17 192 ALA A O 1
ATOM 422 N N . SER A 1 56 ? 0.449 103.579 -71.708 1.00 84.34 193 SER A N 1
ATOM 423 C CA . SER A 1 56 ? -0.171 104.168 -72.896 1.00 82.95 193 SER A CA 1
ATOM 424 C C . SER A 1 56 ? 0.877 104.518 -73.952 1.00 85.48 193 SER A C 1
ATOM 425 O O . SER A 1 56 ? 0.849 103.998 -75.074 1.00 86.14 193 SER A O 1
ATOM 428 N N . LEU A 1 57 ? 1.807 105.391 -73.576 1.00 86.06 194 LEU A N 1
ATOM 429 C CA . LEU A 1 57 ? 2.811 105.902 -74.505 1.00 87.68 194 LEU A CA 1
ATOM 430 C C . LEU A 1 57 ? 3.601 104.804 -75.236 1.00 85.12 194 LEU A C 1
ATOM 431 O O . LEU A 1 57 ? 4.003 104.974 -76.388 1.00 78.99 194 LEU A O 1
ATOM 436 N N . THR A 1 58 ? 3.805 103.675 -74.570 1.00 85.09 195 THR A N 1
ATOM 437 C CA . THR A 1 58 ? 4.681 102.636 -75.102 1.00 86.06 195 THR A CA 1
ATOM 438 C C . THR A 1 58 ? 4.120 101.829 -76.272 1.00 90.87 195 THR A C 1
ATOM 439 O O . THR A 1 58 ? 4.877 101.434 -77.160 1.00 91.87 195 THR A O 1
ATOM 443 N N . LYS A 1 59 ? 2.814 101.570 -76.288 1.00 92.84 196 LYS A N 1
ATOM 444 C CA . LYS A 1 59 ? 2.246 100.790 -77.393 1.00 93.22 196 LYS A CA 1
ATOM 445 C C . LYS A 1 59 ? 2.203 101.577 -78.701 1.00 94.29 196 LYS A C 1
ATOM 446 O O . LYS A 1 59 ? 2.193 100.999 -79.789 1.00 92.31 196 LYS A O 1
ATOM 452 N N . VAL A 1 60 ? 2.199 102.899 -78.582 1.00 98.02 197 VAL A N 1
ATOM 453 C CA . VAL A 1 60 ? 2.146 103.781 -79.741 1.00 100.43 197 VAL A CA 1
ATOM 454 C C . VAL A 1 60 ? 3.541 104.303 -80.110 1.00 97.78 197 VAL A C 1
ATOM 455 O O . VAL A 1 60 ? 3.873 104.449 -81.295 1.00 95.59 197 VAL A O 1
ATOM 459 N N . GLU A 1 61 ? 4.344 104.564 -79.075 1.00 93.74 198 GLU A N 1
ATOM 460 C CA . GLU A 1 61 ? 5.661 105.203 -79.190 1.00 93.89 198 GLU A CA 1
ATOM 461 C C . GLU A 1 61 ? 6.638 104.557 -80.181 1.00 93.00 198 GLU A C 1
ATOM 462 O O . GLU A 1 61 ? 6.979 103.376 -80.063 1.00 87.22 198 GLU A O 1
ATOM 468 N N . LYS A 1 62 ? 7.114 105.355 -81.131 1.00 94.79 199 LYS A N 1
ATOM 469 C CA . LYS A 1 62 ? 7.962 104.850 -82.207 1.00 93.09 199 LYS A CA 1
ATOM 470 C C . LYS A 1 62 ? 9.429 105.267 -82.076 1.00 92.67 199 LYS A C 1
ATOM 471 O O . LYS A 1 62 ? 10.314 104.589 -82.606 1.00 91.00 199 LYS A O 1
ATOM 477 N N . ASP A 1 63 ? 9.687 106.376 -81.380 1.00 86.82 200 ASP A N 1
ATOM 478 C CA . ASP A 1 63 ? 11.060 106.826 -81.170 1.00 85.23 200 ASP A CA 1
ATOM 479 C C . ASP A 1 63 ? 11.755 105.956 -80.141 1.00 86.30 200 ASP A C 1
ATOM 480 O O . ASP A 1 63 ? 11.443 106.010 -78.953 1.00 88.64 200 ASP A O 1
ATOM 485 N N . GLN A 1 64 ? 12.713 105.168 -80.605 1.00 84.89 201 GLN A N 1
ATOM 486 C CA . GLN A 1 64 ? 13.404 104.214 -79.753 1.00 89.28 201 GLN A CA 1
ATOM 487 C C . GLN A 1 64 ? 14.076 104.845 -78.525 1.00 85.64 201 GLN A C 1
ATOM 488 O O . GLN A 1 64 ? 14.222 104.186 -77.499 1.00 86.20 201 GLN A O 1
ATOM 494 N N . ASP A 1 65 ? 14.474 106.111 -78.618 1.00 83.15 202 ASP A N 1
ATOM 495 C CA . ASP A 1 65 ? 15.171 106.764 -77.509 1.00 88.06 202 ASP A CA 1
ATOM 496 C C . ASP A 1 65 ? 14.238 107.012 -76.320 1.00 85.01 202 ASP A C 1
ATOM 497 O O . ASP A 1 65 ? 14.576 106.729 -75.169 1.00 80.39 202 ASP A O 1
ATOM 502 N N . ILE A 1 66 ? 13.063 107.552 -76.611 1.00 87.33 203 ILE A N 1
ATOM 503 C CA . ILE A 1 66 ? 12.091 107.866 -75.576 1.00 89.98 203 ILE A CA 1
ATOM 504 C C . ILE A 1 66 ? 11.552 106.579 -74.987 1.00 85.92 203 ILE A C 1
ATOM 505 O O . ILE A 1 66 ? 11.333 106.465 -73.780 1.00 83.00 203 ILE A O 1
ATOM 510 N N . TYR A 1 67 ? 11.334 105.611 -75.867 1.00 83.23 204 TYR A N 1
ATOM 511 C CA . TYR A 1 67 ? 10.755 104.333 -75.493 1.00 81.19 204 TYR A CA 1
ATOM 512 C C . TYR A 1 67 ? 11.561 103.627 -74.412 1.00 81.18 204 TYR A C 1
ATOM 513 O O . TYR A 1 67 ? 11.014 103.142 -73.420 1.00 73.97 204 TYR A O 1
ATOM 522 N N . VAL A 1 68 ? 12.868 103.557 -74.625 1.00 81.89 205 VAL A N 1
ATOM 523 C CA . VAL A 1 68 ? 13.752 102.941 -73.654 1.00 75.74 205 VAL A CA 1
ATOM 524 C C . VAL A 1 68 ? 13.721 103.708 -72.336 1.00 76.79 205 VAL A C 1
ATOM 525 O O . VAL A 1 68 ? 13.470 103.118 -71.288 1.00 75.93 205 VAL A O 1
ATOM 529 N N . ASN A 1 69 ? 13.951 105.019 -72.386 1.00 82.25 206 ASN A N 1
ATOM 530 C CA . ASN A 1 69 ? 13.968 105.830 -71.164 1.00 83.46 206 ASN A CA 1
ATOM 531 C C . ASN A 1 69 ? 12.678 105.667 -70.365 1.00 79.05 206 ASN A C 1
ATOM 532 O O . ASN A 1 69 ? 12.647 105.896 -69.159 1.00 79.38 206 ASN A O 1
ATOM 537 N N . MET A 1 70 ? 11.621 105.243 -71.051 1.00 81.10 207 MET A N 1
ATOM 538 C CA . MET A 1 70 ? 10.349 104.911 -70.410 1.00 78.96 207 MET A CA 1
ATOM 539 C C . MET A 1 70 ? 10.431 103.649 -69.549 1.00 74.93 207 MET A C 1
ATOM 540 O O . MET A 1 70 ? 10.013 103.645 -68.398 1.00 72.67 207 MET A O 1
ATOM 545 N N . VAL A 1 71 ? 10.956 102.569 -70.111 1.00 72.41 208 VAL A N 1
ATOM 546 C CA . VAL A 1 71 ? 11.145 101.360 -69.330 1.00 68.19 208 VAL A CA 1
ATOM 547 C C . VAL A 1 71 ? 12.098 101.617 -68.160 1.00 70.04 208 VAL A C 1
ATOM 548 O O . VAL A 1 71 ? 11.854 101.140 -67.057 1.00 69.58 208 VAL A O 1
ATOM 552 N N . HIS A 1 72 ? 13.172 102.373 -68.378 1.00 69.61 209 HIS A N 1
ATOM 553 C CA . HIS A 1 72 ? 14.032 102.735 -67.252 1.00 74.05 209 HIS A CA 1
ATOM 554 C C . HIS A 1 72 ? 13.175 103.336 -66.156 1.00 73.78 209 HIS A C 1
ATOM 555 O O . HIS A 1 72 ? 13.352 103.049 -64.973 1.00 72.87 209 HIS A O 1
ATOM 562 N N . LEU A 1 73 ? 12.239 104.179 -66.575 1.00 73.66 210 LEU A N 1
ATOM 563 C CA . LEU A 1 73 ? 11.343 104.878 -65.667 1.00 75.01 210 LEU A CA 1
ATOM 564 C C . LEU A 1 73 ? 10.604 103.904 -64.754 1.00 73.52 210 LEU A C 1
ATOM 565 O O . LEU A 1 73 ? 10.510 104.109 -63.534 1.00 70.77 210 LEU A O 1
ATOM 570 N N . VAL A 1 74 ? 10.078 102.843 -65.359 1.00 69.39 211 VAL A N 1
ATOM 571 C CA . VAL A 1 74 ? 9.372 101.808 -64.617 1.00 69.53 211 VAL A CA 1
ATOM 572 C C . VAL A 1 74 ? 10.298 101.149 -63.604 1.00 69.24 211 VAL A C 1
ATOM 573 O O . VAL A 1 74 ? 9.903 100.897 -62.461 1.00 67.78 211 VAL A O 1
ATOM 577 N N . ALA A 1 75 ? 11.529 100.873 -64.030 1.00 66.73 212 ALA A N 1
ATOM 578 C CA . ALA A 1 75 ? 12.526 100.269 -63.155 1.00 63.54 212 ALA A CA 1
ATOM 579 C C . ALA A 1 75 ? 12.869 101.193 -61.985 1.00 67.02 212 ALA A C 1
ATOM 580 O O . ALA A 1 75 ? 12.879 100.755 -60.830 1.00 62.66 212 ALA A O 1
ATOM 582 N N . ALA A 1 76 ? 13.137 102.466 -62.302 1.00 68.55 213 ALA A N 1
ATOM 583 C CA . ALA A 1 76 ? 13.494 103.484 -61.314 1.00 65.55 213 ALA A CA 1
ATOM 584 C C . ALA A 1 76 ? 12.466 103.536 -60.191 1.00 69.53 213 ALA A C 1
ATOM 585 O O . ALA A 1 76 ? 12.798 103.706 -59.008 1.00 66.25 213 ALA A O 1
ATOM 587 N N . LEU A 1 77 ? 11.208 103.374 -60.582 1.00 74.40 214 LEU A N 1
ATOM 588 C CA . LEU A 1 77 ? 10.094 103.423 -59.645 1.00 74.16 214 LEU A CA 1
ATOM 589 C C . LEU A 1 77 ? 10.002 102.194 -58.743 1.00 72.16 214 LEU A C 1
ATOM 590 O O . LEU A 1 77 ? 9.752 102.328 -57.546 1.00 79.43 214 LEU A O 1
ATOM 595 N N . CYS A 1 78 ? 10.214 101.008 -59.307 1.00 63.71 215 CYS A N 1
ATOM 596 C CA . CYS A 1 78 ? 10.221 99.779 -58.515 1.00 61.83 215 CYS A CA 1
ATOM 597 C C . CYS A 1 78 ? 11.386 99.695 -57.546 1.00 67.23 215 CYS A C 1
ATOM 598 O O . CYS A 1 78 ? 11.272 99.050 -56.501 1.00 66.49 215 CYS A O 1
ATOM 601 N N . GLU A 1 79 ? 12.504 100.329 -57.907 1.00 70.36 216 GLU A N 1
ATOM 602 C CA . GLU A 1 79 ? 13.769 100.164 -57.189 1.00 69.38 216 GLU A CA 1
ATOM 603 C C . GLU A 1 79 ? 13.615 100.354 -55.685 1.00 68.13 216 GLU A C 1
ATOM 604 O O . GLU A 1 79 ? 13.220 101.429 -55.212 1.00 64.98 216 GLU A O 1
ATOM 610 N N . ASN A 1 80 ? 13.916 99.285 -54.953 1.00 62.45 217 ASN A N 1
ATOM 611 C CA . ASN A 1 80 ? 13.857 99.287 -53.501 1.00 65.26 217 ASN A CA 1
ATOM 612 C C . ASN A 1 80 ? 12.519 99.721 -52.915 1.00 68.82 217 ASN A C 1
ATOM 613 O O . ASN A 1 80 ? 12.480 100.337 -51.851 1.00 72.07 217 ASN A O 1
ATOM 618 N N . SER A 1 81 ? 11.429 99.400 -53.611 1.00 73.04 218 SER A N 1
ATOM 619 C CA . SER A 1 81 ? 10.071 99.659 -53.117 1.00 72.43 218 SER A CA 1
ATOM 620 C C . SER A 1 81 ? 9.211 98.410 -53.269 1.00 68.32 218 SER A C 1
ATOM 621 O O . SER A 1 81 ? 8.651 98.166 -54.347 1.00 64.71 218 SER A O 1
ATOM 624 N N . VAL A 1 82 ? 9.111 97.611 -52.207 1.00 61.83 219 VAL A N 1
ATOM 625 C CA . VAL A 1 82 ? 8.279 96.417 -52.281 1.00 64.51 219 VAL A CA 1
ATOM 626 C C . VAL A 1 82 ? 6.921 96.854 -52.796 1.00 70.21 219 VAL A C 1
ATOM 627 O O . VAL A 1 82 ? 6.294 96.174 -53.612 1.00 66.30 219 VAL A O 1
ATOM 631 N N . GLU A 1 83 ? 6.492 98.021 -52.316 1.00 77.76 220 GLU A N 1
ATOM 632 C CA . GLU A 1 83 ? 5.177 98.563 -52.614 1.00 70.63 220 GLU A CA 1
ATOM 633 C C . GLU A 1 83 ? 5.052 98.868 -54.091 1.00 68.60 220 GLU A C 1
ATOM 634 O O . GLU A 1 83 ? 4.459 98.089 -54.831 1.00 70.44 220 GLU A O 1
ATOM 640 N N . ARG A 1 84 ? 5.616 99.990 -54.527 1.00 69.05 221 ARG A N 1
ATOM 641 C CA . ARG A 1 84 ? 5.551 100.350 -55.941 1.00 68.22 221 ARG A CA 1
ATOM 642 C C . ARG A 1 84 ? 5.851 99.140 -56.836 1.00 68.76 221 ARG A C 1
ATOM 643 O O . ARG A 1 84 ? 5.330 99.037 -57.946 1.00 68.42 221 ARG A O 1
ATOM 651 N N . THR A 1 85 ? 6.677 98.212 -56.364 1.00 64.49 222 THR A N 1
ATOM 652 C CA . THR A 1 85 ? 6.917 97.026 -57.171 1.00 63.60 222 THR A CA 1
ATOM 653 C C . THR A 1 85 ? 5.648 96.171 -57.248 1.00 64.33 222 THR A C 1
ATOM 654 O O . THR A 1 85 ? 5.108 95.981 -58.336 1.00 62.00 222 THR A O 1
ATOM 658 N N . LYS A 1 86 ? 5.159 95.685 -56.105 1.00 63.72 223 LYS A N 1
ATOM 659 C CA . LYS A 1 86 ? 3.895 94.954 -56.062 1.00 59.40 223 LYS A CA 1
ATOM 660 C C . LYS A 1 86 ? 2.827 95.692 -56.859 1.00 65.93 223 LYS A C 1
ATOM 661 O O . LYS A 1 86 ? 2.160 95.106 -57.717 1.00 68.00 223 LYS A O 1
ATOM 667 N N . GLY A 1 87 ? 2.678 96.982 -56.570 1.00 60.54 224 GLY A N 1
ATOM 668 C CA . GLY A 1 87 ? 1.748 97.833 -57.283 1.00 60.64 224 GLY A CA 1
ATOM 669 C C . GLY A 1 87 ? 1.940 97.788 -58.784 1.00 65.85 224 GLY A C 1
ATOM 670 O O . GLY A 1 87 ? 0.973 97.674 -59.542 1.00 71.03 224 GLY A O 1
ATOM 671 N N . VAL A 1 88 ? 3.192 97.875 -59.219 1.00 64.27 225 VAL A N 1
ATOM 672 C CA . VAL A 1 88 ? 3.506 97.849 -60.648 1.00 67.36 225 VAL A CA 1
ATOM 673 C C . VAL A 1 88 ? 3.227 96.486 -61.283 1.00 67.75 225 VAL A C 1
ATOM 674 O O . VAL A 1 88 ? 2.807 96.400 -62.446 1.00 66.45 225 VAL A O 1
ATOM 678 N N . LEU A 1 89 ? 3.456 95.422 -60.516 1.00 65.32 226 LEU A N 1
ATOM 679 C CA . LEU A 1 89 ? 3.227 94.072 -61.015 1.00 66.79 226 LEU A CA 1
ATOM 680 C C . LEU A 1 89 ? 1.758 93.843 -61.332 1.00 70.57 226 LEU A C 1
ATOM 681 O O . LEU A 1 89 ? 1.421 93.045 -62.210 1.00 68.68 226 LEU A O 1
ATOM 686 N N . THR A 1 90 ? 0.892 94.560 -60.622 1.00 71.87 227 THR A N 1
ATOM 687 C CA . THR A 1 90 ? -0.543 94.464 -60.833 1.00 66.08 227 THR A CA 1
ATOM 688 C C . THR A 1 90 ? -1.018 95.261 -62.051 1.00 64.04 227 THR A C 1
ATOM 689 O O . THR A 1 90 ? -1.776 94.754 -62.880 1.00 64.69 227 THR A O 1
ATOM 693 N N . GLU A 1 91 ? -0.559 96.502 -62.160 1.00 63.73 228 GLU A N 1
ATOM 694 C CA . GLU A 1 91 ? -1.006 97.391 -63.231 1.00 65.62 228 GLU A CA 1
ATOM 695 C C . GLU A 1 91 ? -0.522 96.986 -64.640 1.00 66.79 228 GLU A C 1
ATOM 696 O O . GLU A 1 91 ? -1.265 97.080 -65.613 1.00 64.62 228 GLU A O 1
ATOM 702 N N . LEU A 1 92 ? 0.729 96.560 -64.758 1.00 71.71 229 LEU A N 1
ATOM 703 C CA . LEU A 1 92 ? 1.164 95.858 -65.956 1.00 68.89 229 LEU A CA 1
ATOM 704 C C . LEU A 1 92 ? 1.407 94.447 -65.494 1.00 73.84 229 LEU A C 1
ATOM 705 O O . LEU A 1 92 ? 1.675 94.223 -64.310 1.00 73.91 229 LEU A O 1
ATOM 710 N N . GLY A 1 93 ? 1.311 93.479 -66.392 1.00 69.78 230 GLY A N 1
ATOM 711 C CA . GLY A 1 93 ? 1.579 92.116 -65.960 1.00 75.18 230 GLY A CA 1
ATOM 712 C C . GLY A 1 93 ? 3.051 91.785 -66.106 1.00 71.30 230 GLY A C 1
ATOM 713 O O . GLY A 1 93 ? 3.745 92.447 -66.876 1.00 72.37 230 GLY A O 1
ATOM 714 N N . VAL A 1 94 ? 3.543 90.781 -65.385 1.00 67.36 231 VAL A N 1
ATOM 715 C CA . VAL A 1 94 ? 4.876 90.284 -65.696 1.00 62.51 231 VAL A CA 1
ATOM 716 C C . VAL A 1 94 ? 5.013 90.198 -67.214 1.00 62.32 231 VAL A C 1
ATOM 717 O O . VAL A 1 94 ? 6.054 90.539 -67.758 1.00 67.89 231 VAL A O 1
ATOM 721 N N . PRO A 1 95 ? 3.956 89.754 -67.910 1.00 56.47 232 PRO A N 1
ATOM 722 C CA . PRO A 1 95 ? 4.045 89.634 -69.368 1.00 60.89 232 PRO A CA 1
ATOM 723 C C . PRO A 1 95 ? 4.266 90.955 -70.096 1.00 64.67 232 PRO A C 1
ATOM 724 O O . PRO A 1 95 ? 4.466 90.952 -71.317 1.00 70.09 232 PRO A O 1
ATOM 728 N N . TRP A 1 96 ? 4.227 92.070 -69.377 1.00 63.14 233 TRP A N 1
ATOM 729 C CA . TRP A 1 96 ? 4.406 93.361 -70.031 1.00 69.17 233 TRP A CA 1
ATOM 730 C C . TRP A 1 96 ? 5.881 93.584 -70.269 1.00 70.03 233 TRP A C 1
ATOM 731 O O . TRP A 1 96 ? 6.279 94.159 -71.288 1.00 69.79 233 TRP A O 1
ATOM 742 N N . PHE A 1 97 ? 6.681 93.124 -69.309 1.00 66.02 234 PHE A N 1
ATOM 743 C CA . PHE A 1 97 ? 8.129 93.128 -69.424 1.00 61.85 234 PHE A CA 1
ATOM 744 C C . PHE A 1 97 ? 8.588 92.104 -70.446 1.00 61.89 234 PHE A C 1
ATOM 745 O O . PHE A 1 97 ? 9.456 92.380 -71.277 1.00 60.60 234 PHE A O 1
ATOM 753 N N . MET A 1 98 ? 7.974 90.929 -70.395 1.00 61.43 235 MET A N 1
ATOM 754 C CA . MET A 1 98 ? 8.275 89.859 -71.331 1.00 61.61 235 MET A CA 1
ATOM 755 C C . MET A 1 98 ? 8.026 90.311 -72.761 1.00 61.03 235 MET A C 1
ATOM 756 O O . MET A 1 98 ? 8.440 89.652 -73.712 1.00 61.61 235 MET A O 1
ATOM 761 N N . ARG A 1 99 ? 7.346 91.439 -72.915 1.00 62.56 236 ARG A N 1
ATOM 762 C CA . ARG A 1 99 ? 7.137 92.001 -74.241 1.00 69.29 236 ARG A CA 1
ATOM 763 C C . ARG A 1 99 ? 8.224 93.001 -74.611 1.00 65.78 236 ARG A C 1
ATOM 764 O O . ARG A 1 99 ? 8.589 93.129 -75.782 1.00 64.64 236 ARG A O 1
ATOM 772 N N . VAL A 1 100 ? 8.740 93.714 -73.615 1.00 62.05 237 VAL A N 1
ATOM 773 C CA . VAL A 1 100 ? 9.861 94.595 -73.858 1.00 56.79 237 VAL A CA 1
ATOM 774 C C . VAL A 1 100 ? 11.017 93.733 -74.353 1.00 61.39 237 VAL A C 1
ATOM 775 O O . VAL A 1 100 ? 11.715 94.107 -75.291 1.00 68.06 237 VAL A O 1
ATOM 779 N N . LEU A 1 101 ? 11.186 92.556 -73.750 1.00 57.35 238 LEU A N 1
ATOM 780 C CA . LEU A 1 101 ? 12.192 91.592 -74.203 1.00 56.61 238 LEU A CA 1
ATOM 781 C C . LEU A 1 101 ? 12.063 91.257 -75.678 1.00 58.82 238 LEU A C 1
ATOM 782 O O . LEU A 1 101 ? 13.055 91.247 -76.407 1.00 57.98 238 LEU A O 1
ATOM 787 N N . ASP A 1 102 ? 10.835 90.977 -76.108 1.00 62.15 239 ASP A N 1
ATOM 788 C CA . ASP A 1 102 ? 10.592 90.520 -77.472 1.00 62.96 239 ASP A CA 1
ATOM 789 C C . ASP A 1 102 ? 10.455 91.657 -78.464 1.00 66.31 239 ASP A C 1
ATOM 790 O O . ASP A 1 102 ? 10.389 91.406 -79.672 1.00 72.32 239 ASP A O 1
ATOM 795 N N . GLN A 1 103 ? 10.411 92.899 -77.983 1.00 62.72 240 GLN A N 1
ATOM 796 C CA . GLN A 1 103 ? 10.531 94.010 -78.920 1.00 71.81 240 GLN A CA 1
ATOM 797 C C . GLN A 1 103 ? 11.824 93.818 -79.709 1.00 83.32 240 GLN A C 1
ATOM 798 O O . GLN A 1 103 ? 12.896 93.572 -79.145 1.00 84.65 240 GLN A O 1
ATOM 804 N N . LYS A 1 104 ? 11.727 93.910 -81.022 1.00 84.48 241 LYS A N 1
ATOM 805 C CA . LYS A 1 104 ? 12.843 93.496 -81.847 1.00 84.69 241 LYS A CA 1
ATOM 806 C C . LYS A 1 104 ? 13.701 94.708 -82.252 1.00 90.05 241 LYS A C 1
ATOM 807 O O . LYS A 1 104 ? 14.353 94.705 -83.296 1.00 94.27 241 LYS A O 1
ATOM 813 N N . HIS A 1 105 ? 13.701 95.740 -81.407 1.00 89.34 242 HIS A N 1
ATOM 814 C CA . HIS A 1 105 ? 14.546 96.918 -81.617 1.00 90.62 242 HIS A CA 1
ATOM 815 C C . HIS A 1 105 ? 15.612 97.072 -80.536 1.00 90.16 242 HIS A C 1
ATOM 816 O O . HIS A 1 105 ? 15.596 96.377 -79.531 1.00 89.16 242 HIS A O 1
ATOM 823 N N . GLU A 1 106 ? 16.531 98.004 -80.747 1.00 98.94 243 GLU A N 1
ATOM 824 C CA . GLU A 1 106 ? 17.815 97.992 -80.040 1.00 99.35 243 GLU A CA 1
ATOM 825 C C . GLU A 1 106 ? 17.793 98.478 -78.592 1.00 83.66 243 GLU A C 1
ATOM 826 O O . GLU A 1 106 ? 17.221 99.515 -78.281 1.00 82.64 243 GLU A O 1
ATOM 832 N N . ASN A 1 107 ? 18.426 97.698 -77.721 1.00 81.44 244 ASN A N 1
ATOM 833 C CA . ASN A 1 107 ? 18.560 98.017 -76.300 1.00 76.43 244 ASN A CA 1
ATOM 834 C C . ASN A 1 107 ? 17.388 97.583 -75.425 1.00 74.76 244 ASN A C 1
ATOM 835 O O . ASN A 1 107 ? 17.386 97.794 -74.209 1.00 72.02 244 ASN A O 1
ATOM 840 N N . CYS A 1 108 ? 16.398 96.964 -76.053 1.00 78.35 245 CYS A N 1
ATOM 841 C CA . CYS A 1 108 ? 15.228 96.467 -75.344 1.00 70.17 245 CYS A CA 1
ATOM 842 C C . CYS A 1 108 ? 15.598 95.384 -74.324 1.00 65.70 245 CYS A C 1
ATOM 843 O O . CYS A 1 108 ? 15.173 95.434 -73.175 1.00 64.95 245 CYS A O 1
ATOM 846 N N . VAL A 1 109 ? 16.401 94.412 -74.742 1.00 62.30 246 VAL A N 1
ATOM 847 C CA . VAL A 1 109 ? 16.639 93.248 -73.909 1.00 58.25 246 VAL A CA 1
ATOM 848 C C . VAL A 1 109 ? 17.357 93.616 -72.616 1.00 55.82 246 VAL A C 1
ATOM 849 O O . VAL A 1 109 ? 16.960 93.170 -71.542 1.00 50.78 246 VAL A O 1
ATOM 853 N N . SER A 1 110 ? 18.403 94.434 -72.720 1.00 61.29 247 SER A N 1
ATOM 854 C CA . SER A 1 110 ? 19.160 94.862 -71.538 1.00 60.25 247 SER A CA 1
ATOM 855 C C . SER A 1 110 ? 18.237 95.563 -70.545 1.00 63.65 247 SER A C 1
ATOM 856 O O . SER A 1 110 ? 18.348 95.358 -69.323 1.00 57.00 247 SER A O 1
ATOM 859 N N . THR A 1 111 ? 17.327 96.388 -71.080 1.00 60.95 248 THR A N 1
ATOM 860 C CA . THR A 1 111 ? 16.440 97.200 -70.253 1.00 58.26 248 THR A CA 1
ATOM 861 C C . THR A 1 111 ? 15.343 96.360 -69.598 1.00 58.95 248 THR A C 1
ATOM 862 O O . THR A 1 111 ? 15.129 96.444 -68.392 1.00 59.35 248 THR A O 1
ATOM 866 N N . ALA A 1 112 ? 14.660 95.541 -70.389 1.00 58.38 249 ALA A N 1
ATOM 867 C CA . ALA A 1 112 ? 13.715 94.574 -69.844 1.00 52.03 249 ALA A CA 1
ATOM 868 C C . ALA A 1 112 ? 14.333 93.797 -68.680 1.00 52.62 249 ALA A C 1
ATOM 869 O O . ALA A 1 112 ? 13.755 93.719 -67.596 1.00 49.46 249 ALA A O 1
ATOM 871 N N . GLN A 1 113 ? 15.513 93.226 -68.918 1.00 51.64 250 GLN A N 1
ATOM 872 C CA . GLN A 1 113 ? 16.213 92.440 -67.913 1.00 46.46 250 GLN A CA 1
ATOM 873 C C . GLN A 1 113 ? 16.491 93.260 -66.662 1.00 53.23 250 GLN A C 1
ATOM 874 O O . GLN A 1 113 ? 16.478 92.728 -65.544 1.00 50.21 250 GLN A O 1
ATOM 880 N N . PHE A 1 114 ? 16.750 94.554 -66.851 1.00 54.57 251 PHE A N 1
ATOM 881 C CA . PHE A 1 114 ? 17.021 95.434 -65.719 1.00 52.70 251 PHE A CA 1
ATOM 882 C C . PHE A 1 114 ? 15.793 95.683 -64.831 1.00 52.87 251 PHE A C 1
ATOM 883 O O . PHE A 1 114 ? 15.914 95.770 -63.608 1.00 51.66 251 PHE A O 1
ATOM 891 N N . CYS A 1 115 ? 14.612 95.790 -65.432 1.00 52.44 252 CYS A N 1
ATOM 892 C CA . CYS A 1 115 ? 13.388 95.879 -64.632 1.00 53.55 252 CYS A CA 1
ATOM 893 C C . CYS A 1 115 ? 13.146 94.589 -63.875 1.00 50.79 252 CYS A C 1
ATOM 894 O O . CYS A 1 115 ? 13.025 94.584 -62.645 1.00 51.23 252 CYS A O 1
ATOM 897 N N . LEU A 1 116 ? 13.069 93.496 -64.619 1.00 42.69 253 LEU A N 1
ATOM 898 C CA . LEU A 1 116 ? 12.859 92.219 -63.993 1.00 44.64 253 LEU A CA 1
ATOM 899 C C . LEU A 1 116 ? 13.820 92.052 -62.830 1.00 46.23 253 LEU A C 1
ATOM 900 O O . LEU A 1 116 ? 13.397 91.756 -61.715 1.00 46.34 253 LEU A O 1
ATOM 905 N N . GLN A 1 117 ? 15.107 92.282 -63.063 1.00 48.77 254 GLN A N 1
ATOM 906 C CA . GLN A 1 117 ? 16.060 92.213 -61.961 1.00 48.28 254 GLN A CA 1
ATOM 907 C C . GLN A 1 117 ? 15.686 93.146 -60.806 1.00 49.16 254 GLN A C 1
ATOM 908 O O . GLN A 1 117 ? 15.682 92.722 -59.649 1.00 48.03 254 GLN A O 1
ATOM 914 N N . THR A 1 118 ? 15.372 94.405 -61.127 1.00 48.33 255 THR A N 1
ATOM 915 C CA . THR A 1 118 ? 15.025 95.404 -60.116 1.00 50.61 255 THR A CA 1
ATOM 916 C C . THR A 1 118 ? 13.832 94.950 -59.314 1.00 52.43 255 THR A C 1
ATOM 917 O O . THR A 1 118 ? 13.804 95.106 -58.091 1.00 53.84 255 THR A O 1
ATOM 921 N N . ILE A 1 119 ? 12.847 94.396 -60.019 1.00 48.24 256 ILE A N 1
ATOM 922 C CA . ILE A 1 119 ? 11.677 93.802 -59.386 1.00 48.33 256 ILE A CA 1
ATOM 923 C C . ILE A 1 119 ? 12.066 92.648 -58.473 1.00 49.34 256 ILE A C 1
ATOM 924 O O . ILE A 1 119 ? 11.747 92.660 -57.289 1.00 52.35 256 ILE A O 1
ATOM 929 N N . LEU A 1 120 ? 12.771 91.661 -59.011 1.00 49.02 257 LEU A N 1
ATOM 930 C CA . LEU A 1 120 ? 13.209 90.542 -58.191 1.00 49.26 257 LEU A CA 1
ATOM 931 C C . LEU A 1 120 ? 13.960 91.074 -56.987 1.00 49.92 257 LEU A C 1
ATOM 932 O O . LEU A 1 120 ? 13.888 90.514 -55.893 1.00 47.45 257 LEU A O 1
ATOM 937 N N . ASN A 1 121 ? 14.666 92.178 -57.191 1.00 50.89 258 ASN A N 1
ATOM 938 C CA . ASN A 1 121 ? 15.468 92.769 -56.127 1.00 58.99 258 ASN A CA 1
ATOM 939 C C . ASN A 1 121 ? 14.632 93.318 -54.987 1.00 58.92 258 ASN A C 1
ATOM 940 O O . ASN A 1 121 ? 14.750 92.862 -53.850 1.00 60.97 258 ASN A O 1
ATOM 945 N N . ALA A 1 122 ? 13.793 94.300 -55.295 1.00 55.31 259 ALA A N 1
ATOM 946 C CA . ALA A 1 122 ? 12.858 94.834 -54.314 1.00 56.80 259 ALA A CA 1
ATOM 947 C C . ALA A 1 122 ? 12.092 93.751 -53.543 1.00 56.38 259 ALA A C 1
ATOM 948 O O . ALA A 1 122 ? 11.992 93.827 -52.324 1.00 62.00 259 ALA A O 1
ATOM 950 N N . LEU A 1 123 ? 11.560 92.740 -54.224 1.00 50.93 260 LEU A N 1
ATOM 951 C CA . LEU A 1 123 ? 10.789 91.721 -53.508 1.00 54.06 260 LEU A CA 1
ATOM 952 C C . LEU A 1 123 ? 11.608 90.940 -52.499 1.00 55.32 260 LEU A C 1
ATOM 953 O O . LEU A 1 123 ? 11.073 90.526 -51.483 1.00 58.62 260 LEU A O 1
ATOM 958 N N . SER A 1 124 ? 12.896 90.743 -52.772 1.00 56.27 261 SER A N 1
ATOM 959 C CA . SER A 1 124 ? 13.722 89.831 -51.971 1.00 58.76 261 SER A CA 1
ATOM 960 C C . SER A 1 124 ? 14.769 90.524 -51.099 1.00 66.39 261 SER A C 1
ATOM 961 O O . SER A 1 124 ? 15.499 89.862 -50.357 1.00 66.91 261 SER A O 1
ATOM 964 N N . GLY A 1 125 ? 14.850 91.849 -51.199 1.00 65.30 262 GLY A N 1
ATOM 965 C CA . GLY A 1 125 ? 15.757 92.629 -50.370 1.00 70.91 262 GLY A CA 1
ATOM 966 C C . GLY A 1 125 ? 17.155 92.747 -50.948 1.00 76.48 262 GLY A C 1
ATOM 967 O O . GLY A 1 125 ? 18.055 93.352 -50.352 1.00 79.45 262 GLY A O 1
ATOM 968 N N . LEU A 1 126 ? 17.335 92.145 -52.116 1.00 74.24 263 LEU A N 1
ATOM 969 C CA . LEU A 1 126 ? 18.576 92.251 -52.854 1.00 71.69 263 LEU A CA 1
ATOM 970 C C . LEU A 1 126 ? 18.815 93.706 -53.204 1.00 73.26 263 LEU A C 1
ATOM 971 O O . LEU A 1 126 ? 17.903 94.421 -53.615 1.00 72.28 263 LEU A O 1
ATOM 976 N N . LYS A 1 127 ? 20.044 94.153 -53.017 1.00 79.87 264 LYS A N 1
ATOM 977 C CA . LYS A 1 127 ? 20.424 95.477 -53.463 1.00 78.71 264 LYS A CA 1
ATOM 978 C C . LYS A 1 127 ? 21.278 95.289 -54.710 1.00 79.56 264 LYS A C 1
ATOM 979 O O . LYS A 1 127 ? 21.994 94.294 -54.840 1.00 76.41 264 LYS A O 1
ATOM 985 N N . ASN A 1 128 ? 21.183 96.229 -55.641 1.00 82.24 265 ASN A N 1
ATOM 986 C CA . ASN A 1 128 ? 22.012 96.192 -56.843 1.00 88.68 265 ASN A CA 1
ATOM 987 C C . ASN A 1 128 ? 23.437 96.672 -56.540 1.00 88.11 265 ASN A C 1
ATOM 988 O O . ASN A 1 128 ? 23.915 97.657 -57.111 1.00 79.38 265 ASN A O 1
ATOM 993 N N . LYS A 1 129 ? 24.095 95.980 -55.615 1.00 89.60 266 LYS A N 1
ATOM 994 C CA . LYS A 1 129 ? 25.462 96.292 -55.219 1.00 83.39 266 LYS A CA 1
ATOM 995 C C . LYS A 1 129 ? 26.249 94.996 -55.210 1.00 81.80 266 LYS A C 1
ATOM 996 O O . LYS A 1 129 ? 25.670 93.915 -55.076 1.00 81.87 266 LYS A O 1
ATOM 1002 N N . PRO A 1 130 ? 27.574 95.092 -55.364 1.00 82.18 267 PRO A N 1
ATOM 1003 C CA . PRO A 1 130 ? 28.398 93.879 -55.398 1.00 79.09 267 PRO A CA 1
ATOM 1004 C C . PRO A 1 130 ? 28.346 93.069 -54.096 1.00 80.32 267 PRO A C 1
ATOM 1005 O O . PRO A 1 130 ? 28.392 93.613 -52.990 1.00 80.04 267 PRO A O 1
ATOM 1009 N N . ASP A 1 131 ? 28.252 91.755 -54.265 1.00 85.50 268 ASP A N 1
ATOM 1010 C CA . ASP A 1 131 ? 28.078 90.808 -53.169 1.00 88.69 268 ASP A CA 1
ATOM 1011 C C . ASP A 1 131 ? 26.976 91.206 -52.181 1.00 85.61 268 ASP A C 1
ATOM 1012 O O . ASP A 1 131 ? 27.190 91.223 -50.971 1.00 88.87 268 ASP A O 1
ATOM 1017 N N . SER A 1 132 ? 25.798 91.527 -52.700 1.00 80.97 269 SER A N 1
ATOM 1018 C CA . SER A 1 132 ? 24.635 91.677 -51.842 1.00 77.93 269 SER A CA 1
ATOM 1019 C C . SER A 1 132 ? 23.909 90.354 -51.811 1.00 74.02 269 SER A C 1
ATOM 1020 O O . SER A 1 132 ? 23.815 89.679 -52.827 1.00 72.53 269 SER A O 1
ATOM 1023 N N . LYS A 1 133 ? 23.415 89.969 -50.643 1.00 78.06 270 LYS A N 1
ATOM 1024 C CA . LYS A 1 133 ? 22.561 88.788 -50.548 1.00 79.69 270 LYS A CA 1
ATOM 1025 C C . LYS A 1 133 ? 21.127 89.217 -50.210 1.00 81.48 270 LYS A C 1
ATOM 1026 O O . LYS A 1 133 ? 20.903 90.338 -49.725 1.00 80.34 270 LYS A O 1
ATOM 1032 N N . PRO A 1 134 ? 20.148 88.343 -50.498 1.00 79.53 271 PRO A N 1
ATOM 1033 C CA . PRO A 1 134 ? 18.754 88.741 -50.297 1.00 77.11 271 PRO A CA 1
ATOM 1034 C C . PRO A 1 134 ? 18.390 88.612 -48.829 1.00 78.55 271 PRO A C 1
ATOM 1035 O O . PRO A 1 134 ? 19.001 87.790 -48.137 1.00 75.37 271 PRO A O 1
ATOM 1039 N N . ASP A 1 135 ? 17.433 89.423 -48.370 1.00 79.54 272 ASP A N 1
ATOM 1040 C CA . ASP A 1 135 ? 16.928 89.370 -46.994 1.00 79.39 272 ASP A CA 1
ATOM 1041 C C . ASP A 1 135 ? 16.087 88.111 -46.814 1.00 81.36 272 ASP A C 1
ATOM 1042 O O . ASP A 1 135 ? 15.052 87.957 -47.467 1.00 76.26 272 ASP A O 1
ATOM 1047 N N . LYS A 1 136 ? 16.527 87.210 -45.938 1.00 85.04 273 LYS A N 1
ATOM 1048 C CA . LYS A 1 136 ? 15.783 85.975 -45.702 1.00 85.37 273 LYS A CA 1
ATOM 1049 C C . LYS A 1 136 ? 14.313 86.284 -45.438 1.00 84.57 273 LYS A C 1
ATOM 1050 O O . LYS A 1 136 ? 13.428 85.548 -45.880 1.00 80.11 273 LYS A O 1
ATOM 1056 N N . GLU A 1 137 ? 14.062 87.384 -44.729 1.00 85.80 274 GLU A N 1
ATOM 1057 C CA . GLU A 1 137 ? 12.706 87.778 -44.357 1.00 83.19 274 GLU A CA 1
ATOM 1058 C C . GLU A 1 137 ? 11.836 88.131 -45.562 1.00 78.27 274 GLU A C 1
ATOM 1059 O O . GLU A 1 137 ? 10.861 87.439 -45.843 1.00 77.06 274 GLU A O 1
ATOM 1065 N N . LEU A 1 138 ? 12.184 89.206 -46.266 1.00 74.56 275 LEU A N 1
ATOM 1066 C CA . LEU A 1 138 ? 11.409 89.641 -47.427 1.00 71.52 275 LEU A CA 1
ATOM 1067 C C . LEU A 1 138 ? 11.191 88.518 -48.455 1.00 72.79 275 LEU A C 1
ATOM 1068 O O . LEU A 1 138 ? 10.319 88.617 -49.315 1.00 69.03 275 LEU A O 1
ATOM 1073 N N . CYS A 1 139 ? 11.981 87.454 -48.363 1.00 73.87 276 CYS A N 1
ATOM 1074 C CA . CYS A 1 139 ? 11.855 86.333 -49.290 1.00 71.07 276 CYS A CA 1
ATOM 1075 C C . CYS A 1 139 ? 10.708 85.436 -48.902 1.00 66.58 276 CYS A C 1
ATOM 1076 O O . CYS A 1 139 ? 10.188 84.682 -49.725 1.00 67.13 276 CYS A O 1
ATOM 1079 N N . THR A 1 140 ? 10.339 85.500 -47.630 1.00 71.88 277 THR A N 1
ATOM 1080 C CA . THR A 1 140 ? 9.190 84.754 -47.135 1.00 76.32 277 THR A CA 1
ATOM 1081 C C . THR A 1 140 ? 7.905 85.554 -47.368 1.00 70.97 277 THR A C 1
ATOM 1082 O O . THR A 1 140 ? 6.969 85.072 -48.012 1.00 68.70 277 THR A O 1
ATOM 1086 N N . ARG A 1 141 ? 7.882 86.782 -46.858 1.00 68.16 278 ARG A N 1
ATOM 1087 C CA . ARG A 1 141 ? 6.732 87.656 -47.017 1.00 65.92 278 ARG A CA 1
ATOM 1088 C C . ARG A 1 141 ? 6.242 87.675 -48.469 1.00 69.69 278 ARG A C 1
ATOM 1089 O O . ARG A 1 141 ? 5.045 87.536 -48.732 1.00 75.22 278 ARG A O 1
ATOM 1097 N N . ASN A 1 142 ? 7.168 87.818 -49.413 1.00 68.06 279 ASN A N 1
ATOM 1098 C CA . ASN A 1 142 ? 6.794 87.965 -50.816 1.00 64.41 279 ASN A CA 1
ATOM 1099 C C . ASN A 1 142 ? 7.030 86.728 -51.664 1.00 60.84 279 ASN A C 1
ATOM 1100 O O . ASN A 1 142 ? 7.108 86.825 -52.882 1.00 58.64 279 ASN A O 1
ATOM 1105 N N . ASN A 1 143 ? 7.120 85.565 -51.032 1.00 61.77 280 ASN A N 1
ATOM 1106 C CA . ASN A 1 143 ? 7.403 84.346 -51.776 1.00 64.48 280 ASN A CA 1
ATOM 1107 C C . ASN A 1 143 ? 6.392 84.054 -52.890 1.00 64.33 280 ASN A C 1
ATOM 1108 O O . ASN A 1 143 ? 6.713 83.348 -53.842 1.00 62.12 280 ASN A O 1
ATOM 1113 N N . ARG A 1 144 ? 5.173 84.583 -52.764 1.00 73.55 281 ARG A N 1
ATOM 1114 C CA . ARG A 1 144 ? 4.127 84.347 -53.770 1.00 72.30 281 ARG A CA 1
ATOM 1115 C C . ARG A 1 144 ? 4.514 85.037 -55.060 1.00 67.01 281 ARG A C 1
ATOM 1116 O O . ARG A 1 144 ? 4.444 84.443 -56.135 1.00 66.29 281 ARG A O 1
ATOM 1124 N N . GLU A 1 145 ? 4.941 86.291 -54.936 1.00 65.17 282 GLU A N 1
ATOM 1125 C CA . GLU A 1 145 ? 5.311 87.107 -56.088 1.00 63.03 282 GLU A CA 1
ATOM 1126 C C . GLU A 1 145 ? 6.676 86.695 -56.669 1.00 57.90 282 GLU A C 1
ATOM 1127 O O . GLU A 1 145 ? 6.838 86.567 -57.879 1.00 51.16 282 GLU A O 1
ATOM 1133 N N . ILE A 1 146 ? 7.649 86.480 -55.792 1.00 57.18 283 ILE A N 1
ATOM 1134 C CA . ILE A 1 146 ? 8.943 85.950 -56.184 1.00 52.68 283 ILE A CA 1
ATOM 1135 C C . ILE A 1 146 ? 8.775 84.675 -57.001 1.00 59.59 283 ILE A C 1
ATOM 1136 O O . ILE A 1 146 ? 9.447 84.483 -58.005 1.00 60.66 283 ILE A O 1
ATOM 1141 N N . ASP A 1 147 ? 7.865 83.807 -56.578 1.00 61.80 284 ASP A N 1
ATOM 1142 C CA . ASP A 1 147 ? 7.623 82.552 -57.279 1.00 57.59 284 ASP A CA 1
ATOM 1143 C C . ASP A 1 147 ? 6.795 82.783 -58.559 1.00 57.76 284 ASP A C 1
ATOM 1144 O O . ASP A 1 147 ? 7.035 82.151 -59.588 1.00 55.07 284 ASP A O 1
ATOM 1149 N N . THR A 1 148 ? 5.829 83.697 -58.507 1.00 60.93 285 THR A N 1
ATOM 1150 C CA . THR A 1 148 ? 5.046 84.020 -59.700 1.00 59.18 285 THR A CA 1
ATOM 1151 C C . THR A 1 148 ? 6.012 84.462 -60.787 1.00 58.37 285 THR A C 1
ATOM 1152 O O . THR A 1 148 ? 5.769 84.283 -61.984 1.00 60.47 285 THR A O 1
ATOM 1156 N N . LEU A 1 149 ? 7.120 85.044 -60.342 1.00 59.39 286 LEU A N 1
ATOM 1157 C CA . LEU A 1 149 ? 8.165 85.561 -61.222 1.00 55.58 286 LEU A CA 1
ATOM 1158 C C . LEU A 1 149 ? 8.980 84.439 -61.878 1.00 57.89 286 LEU A C 1
ATOM 1159 O O . LEU A 1 149 ? 9.173 84.428 -63.095 1.00 57.00 286 LEU A O 1
ATOM 1164 N N . LEU A 1 150 ? 9.450 83.494 -61.068 1.00 57.14 287 LEU A N 1
ATOM 1165 C CA . LEU A 1 150 ? 10.194 82.353 -61.581 1.00 55.01 287 LEU A CA 1
ATOM 1166 C C . LEU A 1 150 ? 9.381 81.547 -62.582 1.00 51.95 287 LEU A C 1
ATOM 1167 O O . LEU A 1 150 ? 9.856 81.220 -63.674 1.00 48.86 287 LEU A O 1
ATOM 1172 N N . THR A 1 151 ? 8.154 81.217 -62.202 1.00 56.21 288 THR A N 1
ATOM 1173 C CA . THR A 1 151 ? 7.303 80.396 -63.060 1.00 62.02 288 THR A CA 1
ATOM 1174 C C . THR A 1 151 ? 7.024 81.114 -64.377 1.00 56.25 288 THR A C 1
ATOM 1175 O O . THR A 1 151 ? 7.018 80.510 -65.443 1.00 51.45 288 THR A O 1
ATOM 1179 N N . CYS A 1 152 ? 6.824 82.419 -64.316 1.00 55.32 289 CYS A N 1
ATOM 1180 C CA . CYS A 1 152 ? 6.748 83.175 -65.549 1.00 54.79 289 CYS A CA 1
ATOM 1181 C C . CYS A 1 152 ? 7.927 82.916 -66.477 1.00 57.44 289 CYS A C 1
ATOM 1182 O O . CYS A 1 152 ? 7.737 82.602 -67.652 1.00 57.10 289 CYS A O 1
ATOM 1185 N N . LEU A 1 153 ? 9.139 83.040 -65.934 1.00 58.96 290 LEU A N 1
ATOM 1186 C CA . LEU A 1 153 ? 10.371 82.885 -66.707 1.00 51.47 290 LEU A CA 1
ATOM 1187 C C . LEU A 1 153 ? 10.540 81.483 -67.279 1.00 50.23 290 LEU A C 1
ATOM 1188 O O . LEU A 1 153 ? 10.755 81.325 -68.473 1.00 50.95 290 LEU A O 1
ATOM 1193 N N . VAL A 1 154 ? 10.436 80.461 -66.441 1.00 48.18 291 VAL A N 1
ATOM 1194 C CA . VAL A 1 154 ? 10.541 79.100 -66.951 1.00 49.35 291 VAL A CA 1
ATOM 1195 C C . VAL A 1 154 ? 9.574 78.853 -68.117 1.00 54.08 291 VAL A C 1
ATOM 1196 O O . VAL A 1 154 ? 9.920 78.194 -69.099 1.00 52.06 291 VAL A O 1
ATOM 1200 N N . TYR A 1 155 ? 8.360 79.391 -68.003 1.00 57.54 292 TYR A N 1
ATOM 1201 C CA . TYR A 1 155 ? 7.329 79.195 -69.019 1.00 54.46 292 TYR A CA 1
ATOM 1202 C C . TYR A 1 155 ? 7.596 80.038 -70.265 1.00 58.02 292 TYR A C 1
ATOM 1203 O O . TYR A 1 155 ? 6.960 79.831 -71.299 1.00 66.17 292 TYR A O 1
ATOM 1212 N N . SER A 1 156 ? 8.533 80.982 -70.177 1.00 55.49 293 SER A N 1
ATOM 1213 C CA . SER A 1 156 ? 8.918 81.764 -71.352 1.00 52.04 293 SER A CA 1
ATOM 1214 C C . SER A 1 156 ? 10.034 81.109 -72.122 1.00 49.60 293 SER A C 1
ATOM 1215 O O . SER A 1 156 ? 10.251 81.446 -73.275 1.00 54.96 293 SER A O 1
ATOM 1218 N N . ILE A 1 157 ? 10.743 80.180 -71.490 1.00 50.49 294 ILE A N 1
ATOM 1219 C CA . ILE A 1 157 ? 11.874 79.525 -72.133 1.00 50.98 294 ILE A CA 1
ATOM 1220 C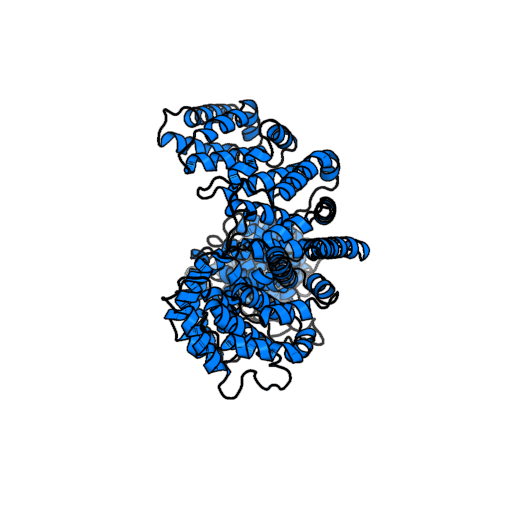 C . ILE A 1 157 ? 11.510 78.907 -73.483 1.00 53.08 294 ILE A C 1
ATOM 1221 O O . ILE A 1 157 ? 12.129 79.226 -74.491 1.00 52.27 294 ILE A O 1
ATOM 1226 N N . THR A 1 158 ? 10.511 78.025 -73.504 1.00 55.20 295 THR A N 1
ATOM 1227 C CA . THR A 1 158 ? 10.107 77.349 -74.748 1.00 56.39 295 THR A CA 1
ATOM 1228 C C . THR A 1 158 ? 8.948 78.020 -75.490 1.00 58.27 295 THR A C 1
ATOM 1229 O O . THR A 1 158 ? 8.428 77.472 -76.457 1.00 61.88 295 THR A O 1
ATOM 1233 N N . ASP A 1 159 ? 8.542 79.195 -75.029 1.00 57.68 296 ASP A N 1
ATOM 1234 C CA . ASP A 1 159 ? 7.402 79.901 -75.592 1.00 58.91 296 ASP A CA 1
ATOM 1235 C C . ASP A 1 159 ? 7.691 80.270 -77.032 1.00 59.04 296 ASP A C 1
ATOM 1236 O O . ASP A 1 159 ? 8.608 81.033 -77.296 1.00 63.30 296 ASP A O 1
ATOM 1241 N N . ARG A 1 160 ? 6.898 79.750 -77.962 1.00 61.38 297 ARG A N 1
ATOM 1242 C CA . ARG A 1 160 ? 7.132 80.024 -79.379 1.00 61.85 297 ARG A CA 1
ATOM 1243 C C . ARG A 1 160 ? 6.614 81.393 -79.863 1.00 56.87 297 ARG A C 1
ATOM 1244 O O . ARG A 1 160 ? 6.744 81.727 -81.036 1.00 54.34 297 ARG A O 1
ATOM 1252 N N . THR A 1 161 ? 6.059 82.186 -78.950 1.00 55.36 298 THR A N 1
ATOM 1253 C CA . THR A 1 161 ? 5.626 83.552 -79.252 1.00 62.83 298 THR A CA 1
ATOM 1254 C C . THR A 1 161 ? 6.798 84.500 -79.520 1.00 71.14 298 THR A C 1
ATOM 1255 O O . THR A 1 161 ? 6.738 85.350 -80.423 1.00 68.04 298 THR A O 1
ATOM 1259 N N . ILE A 1 162 ? 7.846 84.363 -78.704 1.00 68.14 299 ILE A N 1
ATOM 1260 C CA . ILE A 1 162 ? 8.988 85.277 -78.719 1.00 60.59 299 ILE A CA 1
ATOM 1261 C C . ILE A 1 162 ? 10.117 84.853 -79.673 1.00 61.19 299 ILE A C 1
ATOM 1262 O O . ILE A 1 162 ? 10.246 83.677 -80.042 1.00 60.71 299 ILE A O 1
ATOM 1267 N N . SER A 1 163 ? 10.916 85.836 -80.076 1.00 57.63 300 SER A N 1
ATOM 1268 C CA . SER A 1 163 ? 12.084 85.617 -80.919 1.00 59.60 300 SER A CA 1
ATOM 1269 C C . SER A 1 163 ? 13.299 85.150 -80.100 1.00 60.14 300 SER A C 1
ATOM 1270 O O . SER A 1 163 ? 13.294 85.202 -78.869 1.00 55.51 300 SER A O 1
ATOM 1273 N N . GLY A 1 164 ? 14.357 84.733 -80.792 1.00 59.76 301 GLY A N 1
ATOM 1274 C CA . GLY A 1 164 ? 15.569 84.259 -80.137 1.00 58.32 301 GLY A CA 1
ATOM 1275 C C . GLY A 1 164 ? 16.198 85.201 -79.119 1.00 54.87 301 GLY A C 1
ATOM 1276 O O . GLY A 1 164 ? 16.490 84.797 -77.996 1.00 51.35 301 GLY A O 1
ATOM 1277 N N . ALA A 1 165 ? 16.415 86.453 -79.506 1.00 50.93 302 ALA A N 1
ATOM 1278 C CA . ALA A 1 165 ? 17.017 87.425 -78.604 1.00 45.80 302 ALA A CA 1
ATOM 1279 C C . ALA A 1 165 ? 16.390 87.386 -77.208 1.00 51.62 302 ALA A C 1
ATOM 1280 O O . ALA A 1 165 ? 17.094 87.357 -76.182 1.00 49.69 302 ALA A O 1
ATOM 1282 N N . ALA A 1 166 ? 15.062 87.385 -77.179 1.00 50.37 303 ALA A N 1
ATOM 1283 C CA . ALA A 1 166 ? 14.321 87.418 -75.928 1.00 47.78 303 ALA A CA 1
ATOM 1284 C C . ALA A 1 166 ? 14.447 86.106 -75.159 1.00 49.01 303 ALA A C 1
ATOM 1285 O O . ALA A 1 166 ? 14.501 86.094 -73.931 1.00 46.42 303 ALA A O 1
ATOM 1287 N N . ARG A 1 167 ? 14.479 84.998 -75.884 1.00 48.19 304 ARG A N 1
ATOM 1288 C CA . ARG A 1 167 ? 14.619 83.709 -75.242 1.00 47.22 304 ARG A CA 1
ATOM 1289 C C . ARG A 1 167 ? 15.946 83.689 -74.486 1.00 49.41 304 ARG A C 1
ATOM 1290 O O . ARG A 1 167 ? 16.020 83.272 -73.320 1.00 43.74 304 ARG A O 1
ATOM 1298 N N . ASP A 1 168 ? 16.994 84.161 -75.161 1.00 53.09 305 ASP A N 1
ATOM 1299 C CA . ASP A 1 168 ? 18.308 84.318 -74.548 1.00 46.67 305 ASP A CA 1
ATOM 1300 C C . ASP A 1 168 ? 18.177 85.155 -73.271 1.00 48.50 305 ASP A C 1
ATOM 1301 O O . ASP A 1 168 ? 18.495 84.689 -72.175 1.00 48.54 305 ASP A O 1
ATOM 1306 N N . GLY A 1 169 ? 17.690 86.385 -73.412 1.00 46.98 306 GLY A N 1
ATOM 1307 C CA . GLY A 1 169 ? 17.522 87.255 -72.265 1.00 46.99 306 GLY A CA 1
ATOM 1308 C C . GLY A 1 169 ? 16.809 86.611 -71.089 1.00 45.93 306 GLY A C 1
ATOM 1309 O O . GLY A 1 169 ? 17.158 86.843 -69.930 1.00 46.33 306 GLY A O 1
ATOM 1310 N N . VAL A 1 170 ? 15.792 85.813 -71.377 1.00 44.85 307 VAL A N 1
ATOM 1311 C CA . VAL A 1 170 ? 15.105 85.103 -70.316 1.00 46.60 307 VAL A CA 1
ATOM 1312 C C . VAL A 1 170 ? 16.028 84.070 -69.695 1.00 47.24 307 VAL A C 1
ATOM 1313 O O . VAL A 1 170 ? 16.208 84.043 -68.480 1.00 49.32 307 VAL A O 1
ATOM 1317 N N . ILE A 1 171 ? 16.617 83.208 -70.512 1.00 44.19 308 ILE A N 1
ATOM 1318 C CA . ILE A 1 171 ? 17.443 82.169 -69.930 1.00 41.49 308 ILE A CA 1
ATOM 1319 C C . ILE A 1 171 ? 18.569 82.784 -69.120 1.00 43.42 308 ILE A C 1
ATOM 1320 O O . ILE A 1 171 ? 18.877 82.300 -68.037 1.00 45.69 308 ILE A O 1
ATOM 1325 N N . GLU A 1 172 ? 19.168 83.860 -69.631 1.00 44.89 309 GLU A N 1
ATOM 1326 C CA . GLU A 1 172 ? 20.238 84.564 -68.914 1.00 44.59 309 GLU A CA 1
ATOM 1327 C C . GLU A 1 172 ? 19.781 84.963 -67.507 1.00 44.29 309 GLU A C 1
ATOM 1328 O O . GLU A 1 172 ? 20.406 84.587 -66.507 1.00 43.91 309 GLU A O 1
ATOM 1334 N N . LEU A 1 173 ? 18.686 85.716 -67.443 1.00 43.99 310 LEU A N 1
ATOM 1335 C CA . LEU A 1 173 ? 18.072 86.109 -66.178 1.00 42.26 310 LEU A CA 1
ATOM 1336 C C . LEU A 1 173 ? 18.020 84.996 -65.154 1.00 42.03 310 LEU A C 1
ATOM 1337 O O . LEU A 1 173 ? 18.298 85.214 -63.970 1.00 40.93 310 LEU A O 1
ATOM 1342 N N . ILE A 1 174 ? 17.628 83.809 -65.601 1.00 38.52 311 ILE A N 1
ATOM 1343 C CA . ILE A 1 174 ? 17.545 82.669 -64.705 1.00 41.42 311 ILE A CA 1
ATOM 1344 C C . ILE A 1 174 ? 18.942 82.220 -64.241 1.00 48.53 311 ILE A C 1
ATOM 1345 O O . ILE A 1 174 ? 19.159 81.979 -63.046 1.00 47.09 311 ILE A O 1
ATOM 1350 N N . THR A 1 175 ? 19.888 82.116 -65.177 1.00 46.36 312 THR A N 1
ATOM 1351 C CA . THR A 1 175 ? 21.248 81.735 -64.824 1.00 41.78 312 THR A CA 1
ATOM 1352 C C . THR A 1 175 ? 21.740 82.662 -63.706 1.00 41.52 312 THR A C 1
ATOM 1353 O O . THR A 1 175 ? 22.228 82.199 -62.662 1.00 46.12 312 THR A O 1
ATOM 1357 N N . ARG A 1 176 ? 21.579 83.967 -63.910 1.00 37.73 313 ARG A N 1
ATOM 1358 C CA . ARG A 1 176 ? 22.074 84.961 -62.952 1.00 41.36 313 ARG A CA 1
ATOM 1359 C C . ARG A 1 176 ? 21.576 84.788 -61.508 1.00 46.23 313 ARG A C 1
ATOM 1360 O O . ARG A 1 176 ? 22.282 85.214 -60.583 1.00 52.69 313 ARG A O 1
ATOM 1368 N N . ASN A 1 177 ? 20.384 84.210 -61.299 1.00 46.07 314 ASN A N 1
ATOM 1369 C CA . ASN A 1 177 ? 19.744 84.288 -59.976 1.00 45.42 314 ASN A CA 1
ATOM 1370 C C . ASN A 1 177 ? 19.580 82.959 -59.235 1.00 50.08 314 ASN A C 1
ATOM 1371 O O . ASN A 1 177 ? 19.221 82.910 -58.058 1.00 55.07 314 ASN A O 1
ATOM 1376 N N . VAL A 1 178 ? 19.872 81.880 -59.935 1.00 47.88 315 VAL A N 1
ATOM 1377 C CA . VAL A 1 178 ? 19.751 80.542 -59.394 1.00 49.94 315 VAL A CA 1
ATOM 1378 C C . VAL A 1 178 ? 20.603 80.244 -58.137 1.00 58.24 315 VAL A C 1
ATOM 1379 O O . VAL A 1 178 ? 20.187 79.488 -57.261 1.00 62.42 315 VAL A O 1
ATOM 1383 N N . HIS A 1 179 ? 21.780 80.854 -58.039 1.00 60.60 316 HIS A N 1
ATOM 1384 C CA . HIS A 1 179 ? 22.735 80.551 -56.970 1.00 57.84 316 HIS A CA 1
ATOM 1385 C C . HIS A 1 179 ? 22.386 81.088 -55.587 1.00 60.73 316 HIS A C 1
ATOM 1386 O O . HIS A 1 179 ? 22.837 80.527 -54.593 1.00 64.41 316 HIS A O 1
ATOM 1393 N N . TYR A 1 180 ? 21.629 82.185 -55.522 1.00 58.61 317 TYR A N 1
ATOM 1394 C CA . TYR A 1 180 ? 21.159 82.727 -54.245 1.00 56.70 317 TYR A CA 1
ATOM 1395 C C . TYR A 1 180 ? 20.271 81.701 -53.576 1.00 62.69 317 TYR A C 1
ATOM 1396 O O . TYR A 1 180 ? 19.293 81.256 -54.172 1.00 66.88 317 TYR A O 1
ATOM 1405 N N . THR A 1 181 ? 20.587 81.341 -52.337 1.00 65.30 318 THR A N 1
ATOM 1406 C CA . THR A 1 181 ? 19.916 80.221 -51.670 1.00 67.44 318 THR A CA 1
ATOM 1407 C C . THR A 1 181 ? 18.649 80.634 -50.933 1.00 70.64 318 THR A C 1
ATOM 1408 O O . THR A 1 181 ? 17.760 79.807 -50.697 1.00 69.67 318 THR A O 1
ATOM 1412 N N . ALA A 1 182 ? 18.583 81.908 -50.554 1.00 70.55 319 ALA A N 1
ATOM 1413 C CA . ALA A 1 182 ? 17.388 82.470 -49.934 1.00 65.12 319 ALA A CA 1
ATOM 1414 C C . ALA A 1 182 ? 16.230 82.541 -50.933 1.00 63.80 319 ALA A C 1
ATOM 1415 O O . ALA A 1 182 ? 15.121 82.898 -50.573 1.00 66.47 319 ALA A O 1
ATOM 1417 N N . LEU A 1 183 ? 16.503 82.210 -52.190 1.00 65.37 320 LEU A N 1
ATOM 1418 C CA . LEU A 1 183 ? 15.501 82.227 -53.247 1.00 62.79 320 LEU A CA 1
ATOM 1419 C C . LEU A 1 183 ? 15.090 80.807 -53.623 1.00 67.78 320 LEU A C 1
ATOM 1420 O O . LEU A 1 183 ? 13.968 80.567 -54.071 1.00 67.03 320 LEU A O 1
ATOM 1425 N N . GLU A 1 184 ? 16.016 79.870 -53.441 1.00 68.19 321 GLU A N 1
ATOM 1426 C CA . GLU A 1 184 ? 15.814 78.474 -53.822 1.00 74.15 321 GLU A CA 1
ATOM 1427 C C . GLU A 1 184 ? 15.334 78.277 -55.262 1.00 75.69 321 GLU A C 1
ATOM 1428 O O . GLU A 1 184 ? 14.591 77.335 -55.543 1.00 72.75 321 GLU A O 1
ATOM 1434 N N . TRP A 1 185 ? 15.758 79.151 -56.174 1.00 69.95 322 TRP A N 1
ATOM 1435 C CA . TRP A 1 185 ? 15.310 79.041 -57.552 1.00 62.14 322 TRP A CA 1
ATOM 1436 C C . TRP A 1 185 ? 15.878 77.806 -58.217 1.00 62.52 322 TRP A C 1
ATOM 1437 O O . TRP A 1 185 ? 15.238 77.201 -59.068 1.00 64.05 322 TRP A O 1
ATOM 1448 N N . ALA A 1 186 ? 17.080 77.421 -57.830 1.00 61.28 323 ALA A N 1
ATOM 1449 C CA . ALA A 1 186 ? 17.649 76.206 -58.374 1.00 61.09 323 ALA A CA 1
ATOM 1450 C C . ALA A 1 186 ? 16.677 75.051 -58.151 1.00 64.43 323 ALA A C 1
ATOM 1451 O O . ALA A 1 186 ? 16.299 74.353 -59.086 1.00 62.60 323 ALA A O 1
ATOM 1453 N N . GLU A 1 187 ? 16.264 74.868 -56.903 1.00 70.10 324 GLU A N 1
ATOM 1454 C CA . GLU A 1 187 ? 15.354 73.783 -56.548 1.00 70.17 324 GLU A CA 1
ATOM 1455 C C . GLU A 1 187 ? 13.974 73.979 -57.186 1.00 69.66 324 GLU A C 1
ATOM 1456 O O . GLU A 1 187 ? 13.448 73.084 -57.854 1.00 68.84 324 GLU A O 1
ATOM 1462 N N . ARG A 1 188 ? 13.403 75.162 -56.975 1.00 69.76 325 ARG A N 1
ATOM 1463 C CA . ARG A 1 188 ? 12.075 75.515 -57.481 1.00 65.64 325 ARG A CA 1
ATOM 1464 C C . ARG A 1 188 ? 11.958 75.281 -58.991 1.00 62.76 325 ARG A C 1
ATOM 1465 O O . ARG A 1 188 ? 10.959 74.764 -59.473 1.00 66.03 325 ARG A O 1
ATOM 1473 N N . LEU A 1 189 ? 12.994 75.638 -59.733 1.00 62.07 326 LEU A N 1
ATOM 1474 C CA . LEU A 1 189 ? 13.000 75.412 -61.169 1.00 61.01 326 LEU A CA 1
ATOM 1475 C C . LEU A 1 189 ? 12.984 73.928 -61.508 1.00 61.89 326 LEU A C 1
ATOM 1476 O O . LEU A 1 189 ? 12.318 73.505 -62.449 1.00 61.19 326 LEU A O 1
ATOM 1481 N N . VAL A 1 190 ? 13.724 73.126 -60.760 1.00 60.41 327 VAL A N 1
ATOM 1482 C CA . VAL A 1 190 ? 13.768 71.724 -61.106 1.00 64.01 327 VAL A CA 1
ATOM 1483 C C . VAL A 1 190 ? 12.390 71.074 -60.895 1.00 65.76 327 VAL A C 1
ATOM 1484 O O . VAL A 1 190 ? 12.025 70.159 -61.634 1.00 62.23 327 VAL A O 1
ATOM 1488 N N . GLU A 1 191 ? 11.624 71.566 -59.915 1.00 64.22 328 GLU A N 1
ATOM 1489 C CA . GLU A 1 191 ? 10.246 71.095 -59.692 1.00 65.38 328 GLU A CA 1
ATOM 1490 C C . GLU A 1 191 ? 9.350 71.378 -60.900 1.00 63.25 328 GLU A C 1
ATOM 1491 O O . GLU A 1 191 ? 8.703 70.482 -61.410 1.00 67.60 328 GLU A O 1
ATOM 1497 N N . ILE A 1 192 ? 9.327 72.625 -61.358 1.00 63.71 329 ILE A N 1
ATOM 1498 C CA . ILE A 1 192 ? 8.506 73.034 -62.498 1.00 60.32 329 ILE A CA 1
ATOM 1499 C C . ILE A 1 192 ? 8.972 72.358 -63.783 1.00 61.29 329 ILE A C 1
ATOM 1500 O O . ILE A 1 192 ? 8.530 72.710 -64.883 1.00 58.18 329 ILE A O 1
ATOM 1505 N N . ARG A 1 193 ? 9.877 71.396 -63.645 1.00 57.18 330 ARG A N 1
ATOM 1506 C CA . ARG A 1 193 ? 10.408 70.689 -64.801 1.00 59.65 330 ARG A CA 1
ATOM 1507 C C . ARG A 1 193 ? 11.121 71.620 -65.798 1.00 62.93 330 ARG A C 1
ATOM 1508 O O . ARG A 1 193 ? 11.072 71.421 -67.017 1.00 59.39 330 ARG A O 1
ATOM 1516 N N . GLY A 1 194 ? 11.809 72.622 -65.256 1.00 59.91 331 GLY A N 1
ATOM 1517 C CA . GLY A 1 194 ? 12.524 73.590 -66.060 1.00 52.35 331 GLY A CA 1
ATOM 1518 C C . GLY A 1 194 ? 13.600 72.954 -66.911 1.00 55.57 331 GLY A C 1
ATOM 1519 O O . GLY A 1 194 ? 13.848 73.394 -68.033 1.00 55.79 331 GLY A O 1
ATOM 1520 N N . LEU A 1 195 ? 14.240 71.916 -66.380 1.00 56.64 332 LEU A N 1
ATOM 1521 C CA . LEU A 1 195 ? 15.331 71.251 -67.090 1.00 52.02 332 LEU A CA 1
ATOM 1522 C C . LEU A 1 195 ? 14.863 70.745 -68.450 1.00 54.51 332 LEU A C 1
ATOM 1523 O O . LEU A 1 195 ? 15.515 70.959 -69.465 1.00 54.96 332 LEU A O 1
ATOM 1528 N N . CYS A 1 196 ? 13.724 70.075 -68.480 1.00 58.67 333 CYS A N 1
ATOM 1529 C CA . CYS A 1 196 ? 13.222 69.599 -69.753 1.00 59.27 333 CYS A CA 1
ATOM 1530 C C . CYS A 1 196 ? 13.060 70.778 -70.699 1.00 59.57 333 CYS A C 1
ATOM 1531 O O . CYS A 1 196 ? 13.370 70.679 -71.889 1.00 58.93 333 CYS A O 1
ATOM 1534 N N . ARG A 1 197 ? 12.592 71.904 -70.171 1.00 58.67 334 ARG A N 1
ATOM 1535 C CA . ARG A 1 197 ? 12.361 73.055 -71.033 1.00 58.41 334 ARG A CA 1
ATOM 1536 C C . ARG A 1 197 ? 13.673 73.624 -71.577 1.00 55.60 334 ARG A C 1
ATOM 1537 O O . ARG A 1 197 ? 13.746 74.010 -72.741 1.00 55.37 334 ARG A O 1
ATOM 1545 N N . LEU A 1 198 ? 14.715 73.655 -70.753 1.00 53.57 335 LEU A N 1
ATOM 1546 C CA . LEU A 1 198 ? 16.014 74.094 -71.246 1.00 50.90 335 LEU A CA 1
ATOM 1547 C C . LEU A 1 198 ? 16.501 73.174 -72.358 1.00 55.92 335 LEU A C 1
ATOM 1548 O O . LEU A 1 198 ? 16.833 73.638 -73.451 1.00 56.76 335 LEU A O 1
ATOM 1553 N N . LEU A 1 199 ? 16.527 71.870 -72.078 1.00 57.46 336 LEU A N 1
ATOM 1554 C CA . LEU A 1 199 ? 16.881 70.856 -73.077 1.00 55.54 336 LEU A CA 1
ATOM 1555 C C . LEU A 1 199 ? 16.129 71.058 -74.386 1.00 59.70 336 LEU A C 1
ATOM 1556 O O . LEU A 1 199 ? 16.682 70.820 -75.454 1.00 62.83 336 LEU A O 1
ATOM 1561 N N . ASP A 1 200 ? 14.870 71.491 -74.311 1.00 60.08 337 ASP A N 1
ATOM 1562 C CA . ASP A 1 200 ? 14.087 71.721 -75.527 1.00 58.75 337 ASP A CA 1
ATOM 1563 C C . ASP A 1 200 ? 14.747 72.781 -76.411 1.00 58.27 337 ASP A C 1
ATOM 1564 O O . ASP A 1 200 ? 14.836 72.615 -77.623 1.00 62.44 337 ASP A O 1
ATOM 1569 N N . VAL A 1 201 ? 15.235 73.855 -75.802 1.00 55.00 338 VAL A N 1
ATOM 1570 C CA . VAL A 1 201 ? 15.934 74.893 -76.544 1.00 52.68 338 VAL A CA 1
ATOM 1571 C C . VAL A 1 201 ? 17.253 74.377 -77.128 1.00 60.23 338 VAL A C 1
ATOM 1572 O O . VAL A 1 201 ? 17.626 74.706 -78.263 1.00 58.69 338 VAL A O 1
ATOM 1576 N N . CYS A 1 202 ? 17.957 73.557 -76.355 1.00 58.80 339 CYS A N 1
ATOM 1577 C CA . CYS A 1 202 ? 19.215 72.990 -76.819 1.00 55.79 339 CYS A CA 1
ATOM 1578 C C . CYS A 1 202 ? 19.041 72.165 -78.083 1.00 62.83 339 CYS A C 1
ATOM 1579 O O . CYS A 1 202 ? 19.823 72.281 -79.030 1.00 65.32 339 CYS A O 1
ATOM 1582 N N . SER A 1 203 ? 18.005 71.334 -78.097 1.00 62.67 340 SER A N 1
ATOM 1583 C CA . SER A 1 203 ? 17.767 70.439 -79.218 1.00 61.84 340 SER A CA 1
ATOM 1584 C C . SER A 1 203 ? 17.010 71.100 -80.363 1.00 69.49 340 SER A C 1
ATOM 1585 O O . SER A 1 203 ? 16.770 70.474 -81.391 1.00 77.62 340 SER A O 1
ATOM 1588 N N . GLU A 1 204 ? 16.634 72.364 -80.210 1.00 72.40 341 GLU A N 1
ATOM 1589 C CA . GLU A 1 204 ? 16.103 73.071 -81.367 1.00 74.58 341 GLU A CA 1
ATOM 1590 C C . GLU A 1 204 ? 17.236 73.249 -82.375 1.00 79.35 341 GLU A C 1
ATOM 1591 O O . GLU A 1 204 ? 18.265 73.865 -82.070 1.00 77.04 341 GLU A O 1
ATOM 1597 N N . LEU A 1 205 ? 17.041 72.674 -83.559 1.00 87.46 342 LEU A N 1
ATOM 1598 C CA . LEU A 1 205 ? 18.002 72.744 -84.657 1.00 93.37 342 LEU A CA 1
ATOM 1599 C C . LEU A 1 205 ? 17.893 74.042 -85.447 1.00 99.72 342 LEU A C 1
ATOM 1600 O O . LEU A 1 205 ? 16.830 74.349 -85.995 1.00 107.93 342 LEU A O 1
ATOM 1605 N N . GLU A 1 206 ? 18.991 74.788 -85.535 1.00 94.40 343 GLU A N 1
ATOM 1606 C CA . GLU A 1 206 ? 18.950 76.096 -86.188 1.00 101.89 343 GLU A CA 1
ATOM 1607 C C . GLU A 1 206 ? 19.013 76.047 -87.722 1.00 115.01 343 GLU A C 1
ATOM 1608 O O . GLU A 1 206 ? 18.690 77.034 -88.394 1.00 110.84 343 GLU A O 1
ATOM 1614 N N . ASP A 1 207 ? 19.433 74.905 -88.268 1.00 122.80 344 ASP A N 1
ATOM 1615 C CA . ASP A 1 207 ? 19.462 74.698 -89.720 1.00 123.41 344 ASP A CA 1
ATOM 1616 C C . ASP A 1 207 ? 18.106 74.177 -90.212 1.00 119.66 344 ASP A C 1
ATOM 1617 O O . ASP A 1 207 ? 17.244 74.945 -90.653 1.00 116.54 344 ASP A O 1
ATOM 1622 N N . TYR A 1 208 ? 17.923 72.865 -90.125 1.00 121.01 345 TYR A N 1
ATOM 1623 C CA . TYR A 1 208 ? 16.672 72.249 -90.535 1.00 124.94 345 TYR A CA 1
ATOM 1624 C C . TYR A 1 208 ? 15.653 72.447 -89.426 1.00 117.47 345 TYR A C 1
ATOM 1625 O O . TYR A 1 208 ? 15.853 72.004 -88.296 1.00 113.82 345 TYR A O 1
ATOM 1634 N N . LYS A 1 209 ? 14.575 73.150 -89.739 1.00 117.00 346 LYS A N 1
ATOM 1635 C CA . LYS A 1 209 ? 13.523 73.364 -88.759 1.00 120.36 346 LYS A CA 1
ATOM 1636 C C . LYS A 1 209 ? 12.457 72.291 -88.926 1.00 117.48 346 LYS A C 1
ATOM 1637 O O . LYS A 1 209 ? 11.686 72.319 -89.885 1.00 117.09 346 LYS A O 1
ATOM 1643 N N . TYR A 1 210 ? 12.424 71.333 -88.006 1.00 115.96 347 TYR A N 1
ATOM 1644 C CA . TYR A 1 210 ? 11.330 70.373 -87.975 1.00 118.05 347 TYR A CA 1
ATOM 1645 C C . TYR A 1 210 ? 10.050 71.144 -87.696 1.00 118.90 347 TYR A C 1
ATOM 1646 O O . TYR A 1 210 ? 10.105 72.276 -87.214 1.00 117.43 347 TYR A O 1
ATOM 1655 N N . GLU A 1 211 ? 8.906 70.542 -88.008 1.00 121.29 348 GLU A N 1
ATOM 1656 C CA . GLU A 1 211 ? 7.636 71.268 -87.988 1.00 124.97 348 GLU A CA 1
ATOM 1657 C C . GLU A 1 211 ? 7.403 72.061 -86.704 1.00 120.20 348 GLU A C 1
ATOM 1658 O O . GLU A 1 211 ? 6.953 73.210 -86.749 1.00 114.49 348 GLU A O 1
ATOM 1664 N N . SER A 1 212 ? 7.717 71.443 -85.566 1.00 122.61 349 SER A N 1
ATOM 1665 C CA . SER A 1 212 ? 7.593 72.095 -84.259 1.00 122.13 349 SER A CA 1
ATOM 1666 C C . SER A 1 212 ? 8.847 72.910 -83.918 1.00 113.94 349 SER A C 1
ATOM 1667 O O . SER A 1 212 ? 9.850 72.360 -83.459 1.00 109.52 349 SER A O 1
ATOM 1670 N N . ALA A 1 213 ? 8.792 74.219 -84.139 1.00 104.26 350 ALA A N 1
ATOM 1671 C CA . ALA A 1 213 ? 9.988 75.028 -83.990 1.00 93.41 350 ALA A CA 1
ATOM 1672 C C . ALA A 1 213 ? 9.742 76.343 -83.263 1.00 92.04 350 ALA A C 1
ATOM 1673 O O . ALA A 1 213 ? 8.740 77.037 -83.502 1.00 87.94 350 ALA A O 1
ATOM 1675 N N . MET A 1 214 ? 10.674 76.662 -82.366 1.00 87.68 351 MET A N 1
ATOM 1676 C CA . MET A 1 214 ? 10.748 77.974 -81.734 1.00 80.36 351 MET A CA 1
ATOM 1677 C C . MET A 1 214 ? 11.886 78.765 -82.357 1.00 67.98 351 MET A C 1
ATOM 1678 O O . MET A 1 214 ? 12.849 78.185 -82.845 1.00 66.81 351 MET A O 1
ATOM 1683 N N . ASP A 1 215 ? 11.775 80.085 -82.351 1.00 63.09 352 ASP A N 1
ATOM 1684 C CA . ASP A 1 215 ? 12.823 80.896 -82.937 1.00 66.19 352 ASP A CA 1
ATOM 1685 C C . ASP A 1 215 ? 14.016 80.998 -81.979 1.00 64.19 352 ASP A C 1
ATOM 1686 O O . ASP A 1 215 ? 13.843 81.379 -80.829 1.00 61.07 352 ASP A O 1
ATOM 1691 N N . ILE A 1 216 ? 15.221 80.661 -82.437 1.00 58.34 353 ILE A N 1
ATOM 1692 C CA . ILE A 1 216 ? 16.396 80.775 -81.578 1.00 53.72 353 ILE A CA 1
ATOM 1693 C C . ILE A 1 216 ? 17.501 81.583 -82.230 1.00 54.35 353 ILE A C 1
ATOM 1694 O O . ILE A 1 216 ? 17.307 82.130 -83.307 1.00 58.17 353 ILE A O 1
ATOM 1699 N N . THR A 1 217 ? 18.657 81.656 -81.566 1.00 55.28 354 THR A N 1
ATOM 1700 C CA . THR A 1 217 ? 19.868 82.269 -82.132 1.00 55.47 354 THR A CA 1
ATOM 1701 C C . THR A 1 217 ? 21.074 81.366 -81.989 1.00 54.37 354 THR A C 1
ATOM 1702 O O . THR A 1 217 ? 21.014 80.308 -81.345 1.00 53.72 354 THR A O 1
ATOM 1706 N N . GLY A 1 218 ? 22.187 81.817 -82.557 1.00 51.52 355 GLY A N 1
ATOM 1707 C CA . GLY A 1 218 ? 23.440 81.099 -82.429 1.00 46.63 355 GLY A CA 1
ATOM 1708 C C . GLY A 1 218 ? 23.807 80.831 -80.981 1.00 46.70 355 GLY A C 1
ATOM 1709 O O . GLY A 1 218 ? 24.438 79.832 -80.662 1.00 47.16 355 GLY A O 1
ATOM 1710 N N . SER A 1 219 ? 23.398 81.716 -80.087 1.00 45.09 356 SER A N 1
ATOM 1711 C CA . SER A 1 219 ? 23.853 81.621 -78.718 1.00 40.79 356 SER A CA 1
ATOM 1712 C C . SER A 1 219 ? 22.888 80.832 -77.873 1.00 47.67 356 SER A C 1
ATOM 1713 O O . SER A 1 219 ? 23.204 80.468 -76.740 1.00 48.16 356 SER A O 1
ATOM 1716 N N . SER A 1 220 ? 21.712 80.555 -78.420 1.00 50.25 357 SER A N 1
ATOM 1717 C CA . SER A 1 220 ? 20.677 79.864 -77.654 1.00 48.52 357 SER A CA 1
ATOM 1718 C C . SER A 1 220 ? 21.139 78.536 -77.030 1.00 43.90 357 SER A C 1
ATOM 1719 O O . SER A 1 220 ? 21.047 78.376 -75.810 1.00 37.78 357 SER A O 1
ATOM 1722 N N . SER A 1 221 ? 21.659 77.605 -77.838 1.00 45.74 358 SER A N 1
ATOM 1723 C CA . SER A 1 221 ? 22.090 76.315 -77.282 1.00 49.94 358 SER A CA 1
ATOM 1724 C C . SER A 1 221 ? 23.168 76.468 -76.220 1.00 50.07 358 SER A C 1
ATOM 1725 O O . SER A 1 221 ? 23.122 75.806 -75.172 1.00 45.25 358 SER A O 1
ATOM 1728 N N . THR A 1 222 ? 24.143 77.331 -76.496 1.00 46.35 359 THR A N 1
ATOM 1729 C CA . THR A 1 222 ? 25.193 77.590 -75.515 1.00 47.62 359 THR A CA 1
ATOM 1730 C C . THR A 1 222 ? 24.619 78.190 -74.223 1.00 45.23 359 THR A C 1
ATOM 1731 O O . THR A 1 222 ? 24.821 77.642 -73.137 1.00 44.47 359 THR A O 1
ATOM 1735 N N . ILE A 1 223 ? 23.892 79.301 -74.353 1.00 39.77 360 ILE A N 1
ATOM 1736 C CA . ILE A 1 223 ? 23.336 80.005 -73.205 1.00 38.86 360 ILE A CA 1
ATOM 1737 C C . ILE A 1 223 ? 22.523 79.071 -72.314 1.00 44.23 360 ILE A C 1
ATOM 1738 O O . ILE A 1 223 ? 22.607 79.116 -71.072 1.00 39.00 360 ILE A O 1
ATOM 1743 N N . ALA A 1 224 ? 21.759 78.201 -72.968 1.00 46.18 361 ALA A N 1
ATOM 1744 C CA . ALA A 1 224 ? 20.951 77.212 -72.279 1.00 44.51 361 ALA A CA 1
ATOM 1745 C C . ALA A 1 224 ? 21.791 76.161 -71.556 1.00 45.26 361 ALA A C 1
ATOM 1746 O O . ALA A 1 224 ? 21.436 75.737 -70.454 1.00 45.73 361 ALA A O 1
ATOM 1748 N N . SER A 1 225 ? 22.894 75.736 -72.171 1.00 45.91 362 SER A N 1
ATOM 1749 C CA . SER A 1 225 ? 23.789 74.760 -71.536 1.00 46.12 362 SER A CA 1
ATOM 1750 C C . SER A 1 225 ? 24.456 75.326 -70.297 1.00 44.90 362 SER A C 1
ATOM 1751 O O . SER A 1 225 ? 24.642 74.615 -69.310 1.00 42.89 362 SER A O 1
ATOM 1754 N N . VAL A 1 226 ? 24.819 76.604 -70.350 1.00 39.75 363 VAL A N 1
ATOM 1755 C CA . VAL A 1 226 ? 25.439 77.230 -69.200 1.00 38.01 363 VAL A CA 1
ATOM 1756 C C . VAL A 1 226 ? 24.450 77.292 -68.064 1.00 45.84 363 VAL A C 1
ATOM 1757 O O . VAL A 1 226 ? 24.810 77.070 -66.908 1.00 49.60 363 VAL A O 1
ATOM 1761 N N . CYS A 1 227 ? 23.198 77.605 -68.398 1.00 49.96 364 CYS A N 1
ATOM 1762 C CA . CYS A 1 227 ? 22.102 77.571 -67.429 1.00 44.97 364 CYS A CA 1
ATOM 1763 C C . CYS A 1 227 ? 21.955 76.184 -66.810 1.00 44.77 364 CYS A C 1
ATOM 1764 O O . CYS A 1 227 ? 22.028 76.026 -65.591 1.00 43.48 364 CYS A O 1
ATOM 1767 N N . LEU A 1 228 ? 21.754 75.177 -67.657 1.00 44.13 365 LEU A N 1
ATOM 1768 C CA . LEU A 1 228 ? 21.711 73.792 -67.186 1.00 49.18 365 LEU A CA 1
ATOM 1769 C C . LEU A 1 228 ? 22.828 73.530 -66.183 1.00 50.40 365 LEU A C 1
ATOM 1770 O O . LEU A 1 228 ? 22.592 73.015 -65.099 1.00 50.35 365 LEU A O 1
ATOM 1775 N N . ALA A 1 229 ? 24.047 73.908 -66.542 1.00 53.73 366 ALA A N 1
ATOM 1776 C CA . ALA A 1 229 ? 25.192 73.671 -65.679 1.00 51.38 366 ALA A CA 1
ATOM 1777 C C . ALA A 1 229 ? 25.104 74.465 -64.374 1.00 50.93 366 ALA A C 1
ATOM 1778 O O . ALA A 1 229 ? 25.375 73.939 -63.301 1.00 51.33 366 ALA A O 1
ATOM 1780 N N . ARG A 1 230 ? 24.720 75.730 -64.457 1.00 50.64 367 ARG A N 1
ATOM 1781 C CA . ARG A 1 230 ? 24.687 76.539 -63.259 1.00 50.35 367 ARG A CA 1
ATOM 1782 C C . ARG A 1 230 ? 23.667 75.995 -62.281 1.00 51.62 367 ARG A C 1
ATOM 1783 O O . ARG A 1 230 ? 23.891 76.008 -61.077 1.00 52.90 367 ARG A O 1
ATOM 1791 N N . ILE A 1 231 ? 22.540 75.527 -62.804 1.00 50.78 368 ILE A N 1
ATOM 1792 C CA . ILE A 1 231 ? 21.503 74.926 -61.969 1.00 51.07 368 ILE A CA 1
ATOM 1793 C C . ILE A 1 231 ? 22.073 73.725 -61.215 1.00 57.04 368 ILE A C 1
ATOM 1794 O O . ILE A 1 231 ? 21.925 73.630 -60.002 1.00 61.93 368 ILE A O 1
ATOM 1799 N N . TYR A 1 232 ? 22.753 72.827 -61.929 1.00 57.65 369 TYR A N 1
ATOM 1800 C CA . TYR A 1 232 ? 23.430 71.690 -61.298 1.00 57.35 369 TYR A CA 1
ATOM 1801 C C . TYR A 1 232 ? 24.475 72.094 -60.244 1.00 58.14 369 TYR A C 1
ATOM 1802 O O . TYR A 1 232 ? 24.539 71.461 -59.196 1.00 61.86 369 TYR A O 1
ATOM 1811 N N . GLU A 1 233 ? 25.293 73.122 -60.511 1.00 56.97 370 GLU A N 1
ATOM 1812 C CA . GLU A 1 233 ? 26.237 73.619 -59.496 1.00 58.63 370 GLU A CA 1
ATOM 1813 C C . GLU A 1 233 ? 25.504 73.937 -58.183 1.00 60.99 370 GLU A C 1
ATOM 1814 O O . GLU A 1 233 ? 26.124 73.986 -57.124 1.00 61.11 370 GLU A O 1
ATOM 1820 N N . ASN A 1 234 ? 24.193 74.172 -58.246 1.00 62.13 371 ASN A N 1
ATOM 1821 C CA . ASN A 1 234 ? 23.424 74.492 -57.039 1.00 64.21 371 ASN A CA 1
ATOM 1822 C C . ASN A 1 234 ? 22.487 73.382 -56.551 1.00 67.06 371 ASN A C 1
ATOM 1823 O O . ASN A 1 234 ? 21.621 73.632 -55.714 1.00 68.28 371 ASN A O 1
ATOM 1828 N N . MET A 1 235 ? 22.640 72.171 -57.081 1.00 65.28 372 MET A N 1
ATOM 1829 C CA . MET A 1 235 ? 22.029 70.994 -56.470 1.00 68.50 372 MET A CA 1
ATOM 1830 C C . MET A 1 235 ? 22.983 70.515 -55.386 1.00 73.18 372 MET A C 1
ATOM 1831 O O . MET A 1 235 ? 23.941 69.792 -55.670 1.00 70.65 372 MET A O 1
ATOM 1836 N N . TYR A 1 236 ? 22.718 70.917 -54.146 1.00 73.84 373 TYR A N 1
ATOM 1837 C CA . TYR A 1 236 ? 23.717 70.831 -53.081 1.00 71.75 373 TYR A CA 1
ATOM 1838 C C . TYR A 1 236 ? 23.980 69.424 -52.537 1.00 82.60 373 TYR A C 1
ATOM 1839 O O . TYR A 1 236 ? 25.112 68.940 -52.598 1.00 84.44 373 TYR A O 1
ATOM 1848 N N . TYR A 1 237 ? 22.953 68.764 -52.010 1.00 84.02 374 TYR A N 1
ATOM 1849 C CA . TYR A 1 237 ? 23.127 67.396 -51.518 1.00 88.11 374 TYR A CA 1
ATOM 1850 C C . TYR A 1 237 ? 22.936 66.333 -52.608 1.00 85.67 374 TYR A C 1
ATOM 1851 O O . TYR A 1 237 ? 22.512 66.638 -53.720 1.00 80.94 374 TYR A O 1
ATOM 1860 N N . ASP A 1 238 ? 23.251 65.086 -52.273 1.00 87.88 375 ASP A N 1
ATOM 1861 C CA . ASP A 1 238 ? 23.203 63.993 -53.240 1.00 90.24 375 ASP A CA 1
ATOM 1862 C C . ASP A 1 238 ? 21.795 63.715 -53.740 1.00 90.07 375 ASP A C 1
ATOM 1863 O O . ASP A 1 238 ? 21.603 63.252 -54.871 1.00 87.11 375 ASP A O 1
ATOM 1868 N N . GLU A 1 239 ? 20.812 63.987 -52.892 1.00 91.97 376 GLU A N 1
ATOM 1869 C CA . GLU A 1 239 ? 19.428 63.705 -53.244 1.00 95.17 376 GLU A CA 1
ATOM 1870 C C . GLU A 1 239 ? 18.928 64.675 -54.299 1.00 89.78 376 GLU A C 1
ATOM 1871 O O . GLU A 1 239 ? 18.064 64.331 -55.110 1.00 85.82 376 GLU A O 1
ATOM 1877 N N . ALA A 1 240 ? 19.474 65.888 -54.280 1.00 87.23 377 ALA A N 1
ATOM 1878 C CA . ALA A 1 240 ? 19.082 66.912 -55.237 1.00 82.94 377 ALA A CA 1
ATOM 1879 C C . ALA A 1 240 ? 19.729 66.673 -56.600 1.00 80.27 377 ALA A C 1
ATOM 1880 O O . ALA A 1 240 ? 19.098 66.889 -57.635 1.00 77.74 377 ALA A O 1
ATOM 1882 N N . LYS A 1 241 ? 20.983 66.231 -56.608 1.00 75.57 378 LYS A N 1
ATOM 1883 C CA . LYS A 1 241 ? 21.613 65.865 -57.867 1.00 75.38 378 LYS A CA 1
ATOM 1884 C C . LYS A 1 241 ? 20.834 64.690 -58.451 1.00 78.68 378 LYS A C 1
ATOM 1885 O O . LYS A 1 241 ? 20.773 64.504 -59.672 1.00 72.47 378 LYS A O 1
ATOM 1891 N N . ALA A 1 242 ? 20.230 63.906 -57.561 1.00 82.26 379 ALA A N 1
ATOM 1892 C CA . ALA A 1 242 ? 19.367 62.801 -57.963 1.00 81.14 379 ALA A CA 1
ATOM 1893 C C . ALA A 1 242 ? 18.198 63.296 -58.808 1.00 79.32 379 ALA A C 1
ATOM 1894 O O . ALA A 1 242 ? 18.089 62.954 -59.986 1.00 77.06 379 ALA A O 1
ATOM 1896 N N . ARG A 1 243 ? 17.332 64.106 -58.199 1.00 77.53 380 ARG A N 1
ATOM 1897 C CA . ARG A 1 243 ? 16.138 64.618 -58.869 1.00 75.75 380 ARG A CA 1
ATOM 1898 C C . ARG A 1 243 ? 16.450 65.223 -60.224 1.00 75.23 380 ARG A C 1
ATOM 1899 O O . ARG A 1 243 ? 15.669 65.105 -61.165 1.00 77.39 380 ARG A O 1
ATOM 1907 N N . PHE A 1 244 ? 17.595 65.888 -60.298 1.00 74.09 381 PHE A N 1
ATOM 1908 C CA . PHE A 1 244 ? 18.071 66.515 -61.520 1.00 67.03 381 PHE A CA 1
ATOM 1909 C C . PHE A 1 244 ? 18.292 65.467 -62.607 1.00 67.94 381 PHE A C 1
ATOM 1910 O O . PHE A 1 244 ? 17.564 65.417 -63.591 1.00 67.60 381 PHE A O 1
ATOM 1918 N N . THR A 1 245 ? 19.303 64.626 -62.406 1.00 74.34 382 THR A N 1
ATOM 1919 C CA . THR A 1 245 ? 19.690 63.590 -63.367 1.00 73.55 382 THR A CA 1
ATOM 1920 C C . THR A 1 245 ? 18.538 62.655 -63.729 1.00 77.24 382 THR A C 1
ATOM 1921 O O . THR A 1 245 ? 18.507 62.079 -64.828 1.00 74.68 382 THR A O 1
ATOM 1925 N N . ASP A 1 246 ? 17.601 62.504 -62.792 1.00 80.11 383 ASP A N 1
ATOM 1926 C CA . ASP A 1 246 ? 16.428 61.654 -62.979 1.00 79.43 383 ASP A CA 1
ATOM 1927 C C . ASP A 1 246 ? 15.497 62.292 -64.004 1.00 76.48 383 ASP A C 1
ATOM 1928 O O . ASP A 1 246 ? 14.990 61.632 -64.923 1.00 74.01 383 ASP A O 1
ATOM 1933 N N . GLN A 1 247 ? 15.296 63.593 -63.843 1.00 71.54 384 GLN A N 1
ATOM 1934 C CA . GLN A 1 247 ? 14.471 64.356 -64.757 1.00 66.44 384 GLN A CA 1
ATOM 1935 C C . GLN A 1 247 ? 15.057 64.338 -66.160 1.00 63.85 384 GLN A C 1
ATOM 1936 O O . GLN A 1 247 ? 14.337 64.226 -67.153 1.00 61.31 384 GLN A O 1
ATOM 1942 N N . ILE A 1 248 ? 16.372 64.451 -66.238 1.00 63.82 385 ILE A N 1
ATOM 1943 C CA . ILE A 1 248 ? 17.034 64.371 -67.523 1.00 67.17 385 ILE A CA 1
ATOM 1944 C C . ILE A 1 248 ? 16.867 62.975 -68.109 1.00 72.37 385 ILE A C 1
ATOM 1945 O O . ILE A 1 248 ? 16.366 62.808 -69.221 1.00 70.19 385 ILE A O 1
ATOM 1950 N N . ASP A 1 249 ? 17.301 61.977 -67.351 1.00 74.75 386 ASP A N 1
ATOM 1951 C CA . ASP A 1 249 ? 17.184 60.594 -67.773 1.00 79.67 386 ASP A CA 1
ATOM 1952 C C . ASP A 1 249 ? 15.774 60.334 -68.347 1.00 80.20 386 ASP A C 1
ATOM 1953 O O . ASP A 1 249 ? 15.623 59.837 -69.474 1.00 74.41 386 ASP A O 1
ATOM 1958 N N . GLU A 1 250 ? 14.752 60.709 -67.581 1.00 77.80 387 GLU A N 1
ATOM 1959 C CA . GLU A 1 250 ? 13.360 60.487 -67.960 1.00 80.43 387 GLU A CA 1
ATOM 1960 C C . GLU A 1 250 ? 13.012 61.157 -69.293 1.00 77.65 387 GLU A C 1
ATOM 1961 O O . GLU A 1 250 ? 12.346 60.564 -70.149 1.00 76.70 387 GLU A O 1
ATOM 1967 N N . TYR A 1 251 ? 13.467 62.400 -69.441 1.00 73.80 388 TYR A N 1
ATOM 1968 C CA . TYR A 1 251 ? 13.267 63.201 -70.646 1.00 69.78 388 TYR A CA 1
ATOM 1969 C C . TYR A 1 251 ? 13.865 62.521 -71.881 1.00 72.25 388 TYR A C 1
ATOM 1970 O O . TYR A 1 251 ? 13.356 62.660 -72.996 1.00 71.47 388 TYR A O 1
ATOM 1979 N N . ILE A 1 252 ? 14.951 61.782 -71.679 1.00 75.79 389 ILE A N 1
ATOM 1980 C CA . ILE A 1 252 ? 15.577 61.054 -72.775 1.00 75.78 389 ILE A CA 1
ATOM 1981 C C . ILE A 1 252 ? 14.784 59.793 -73.119 1.00 82.52 389 ILE A C 1
ATOM 1982 O O . ILE A 1 252 ? 14.480 59.548 -74.291 1.00 82.14 389 ILE A O 1
ATOM 1987 N N . LYS A 1 253 ? 14.469 58.990 -72.099 1.00 79.58 390 LYS A N 1
ATOM 1988 C CA . LYS A 1 253 ? 13.675 57.778 -72.284 1.00 78.64 390 LYS A CA 1
ATOM 1989 C C . LYS A 1 253 ? 12.452 58.080 -73.135 1.00 80.01 390 LYS A C 1
ATOM 1990 O O . LYS A 1 253 ? 12.144 57.356 -74.088 1.00 77.15 390 LYS A O 1
ATOM 1996 N N . ASP A 1 254 ? 11.769 59.163 -72.773 1.00 75.92 391 ASP A N 1
ATOM 1997 C CA . ASP A 1 254 ? 10.573 59.608 -73.466 1.00 80.02 391 ASP A CA 1
ATOM 1998 C C . ASP A 1 254 ? 10.816 59.817 -74.965 1.00 81.66 391 ASP A C 1
ATOM 1999 O O . ASP A 1 254 ? 10.010 59.404 -75.797 1.00 85.00 391 ASP A O 1
ATOM 2004 N N . LYS A 1 255 ? 11.924 60.459 -75.314 1.00 82.86 392 LYS A N 1
ATOM 2005 C CA . LYS A 1 255 ? 12.188 60.792 -76.712 1.00 84.25 392 LYS A CA 1
ATOM 2006 C C . LYS A 1 255 ? 12.581 59.551 -77.507 1.00 84.53 392 LYS A C 1
ATOM 2007 O O . LYS A 1 255 ? 12.293 59.459 -78.702 1.00 86.71 392 LYS A O 1
ATOM 2013 N N . LEU A 1 256 ? 13.222 58.603 -76.819 1.00 85.81 393 LEU A N 1
ATOM 2014 C CA . LEU A 1 256 ? 13.754 57.366 -77.414 1.00 88.56 393 LEU A CA 1
ATOM 2015 C C . LEU A 1 256 ? 12.734 56.243 -77.683 1.00 95.32 393 LEU A C 1
ATOM 2016 O O . LEU A 1 256 ? 13.058 55.239 -78.320 1.00 95.40 393 LEU A O 1
ATOM 2021 N N . LEU A 1 257 ? 11.517 56.393 -77.182 1.00 94.59 394 LEU A N 1
ATOM 2022 C CA . LEU A 1 257 ? 10.431 55.563 -77.662 1.00 92.05 394 LEU A CA 1
ATOM 2023 C C . LEU A 1 257 ? 9.931 56.248 -78.921 1.00 100.12 394 LEU A C 1
ATOM 2024 O O . LEU A 1 257 ? 10.031 57.476 -79.045 1.00 98.81 394 LEU A O 1
ATOM 2029 N N . ALA A 1 258 ? 9.412 55.462 -79.860 1.00 106.58 395 ALA A N 1
ATOM 2030 C CA . ALA A 1 258 ? 8.973 55.987 -81.156 1.00 106.12 395 ALA A CA 1
ATOM 2031 C C . ALA A 1 258 ? 10.117 56.758 -81.804 1.00 104.86 395 ALA A C 1
ATOM 2032 O O . ALA A 1 258 ? 9.983 57.949 -82.117 1.00 100.95 395 ALA A O 1
ATOM 2034 N N . PRO A 1 259 ? 11.258 56.079 -81.994 1.00 104.65 396 PRO A N 1
ATOM 2035 C CA . PRO A 1 259 ? 12.475 56.772 -82.420 1.00 101.89 396 PRO A CA 1
ATOM 2036 C C . PRO A 1 259 ? 12.525 57.038 -83.922 1.00 102.01 396 PRO A C 1
ATOM 2037 O O . PRO A 1 259 ? 13.427 56.516 -84.578 1.00 105.51 396 PRO A O 1
ATOM 2041 N N . ASP A 1 260 ? 11.589 57.826 -84.454 1.00 98.21 397 ASP A N 1
ATOM 2042 C CA . ASP A 1 260 ? 11.713 58.342 -85.822 1.00 98.18 397 ASP A CA 1
ATOM 2043 C C . ASP A 1 260 ? 13.023 59.128 -85.925 1.00 96.37 397 ASP A C 1
ATOM 2044 O O . ASP A 1 260 ? 13.737 59.268 -84.930 1.00 94.02 397 ASP A O 1
ATOM 2049 N N . MET A 1 261 ? 13.360 59.649 -87.102 1.00 95.93 398 MET A N 1
ATOM 2050 C CA . MET A 1 261 ? 14.631 60.371 -87.196 1.00 93.57 398 MET A CA 1
ATOM 2051 C C . MET A 1 261 ? 14.643 61.647 -86.369 1.00 87.62 398 MET A C 1
ATOM 2052 O O . MET A 1 261 ? 15.602 61.895 -85.646 1.00 84.37 398 MET A O 1
ATOM 2057 N N . GLU A 1 262 ? 13.583 62.442 -86.451 1.00 87.05 399 GLU A N 1
ATOM 2058 C CA . GLU A 1 262 ? 13.504 63.620 -85.599 1.00 89.62 399 GLU A CA 1
ATOM 2059 C C . GLU A 1 262 ? 13.787 63.251 -84.133 1.00 84.37 399 GLU A C 1
ATOM 2060 O O . GLU A 1 262 ? 14.661 63.843 -83.506 1.00 85.68 399 GLU A O 1
ATOM 2066 N N . SER A 1 263 ? 13.076 62.273 -83.583 1.00 82.56 400 SER A N 1
ATOM 2067 C CA . SER A 1 263 ? 13.286 61.926 -82.178 1.00 83.07 400 SER A CA 1
ATOM 2068 C C . SER A 1 263 ? 14.751 61.563 -81.891 1.00 78.27 400 SER A C 1
ATOM 2069 O O . SER A 1 263 ? 15.281 61.907 -80.845 1.00 74.55 400 SER A O 1
ATOM 2072 N N . LYS A 1 264 ? 15.413 60.884 -82.822 1.00 82.70 401 LYS A N 1
ATOM 2073 C CA . LYS A 1 264 ? 16.807 60.473 -82.615 1.00 77.74 401 LYS A CA 1
ATOM 2074 C C . LYS A 1 264 ? 17.788 61.652 -82.747 1.00 72.94 401 LYS A C 1
ATOM 2075 O O . LYS A 1 264 ? 18.594 61.902 -81.849 1.00 68.09 401 LYS A O 1
ATOM 2081 N N . VAL A 1 265 ? 17.714 62.366 -83.871 1.00 73.40 402 VAL A N 1
ATOM 2082 C CA . VAL A 1 265 ? 18.473 63.604 -84.078 1.00 65.50 402 VAL A CA 1
ATOM 2083 C C . VAL A 1 265 ? 18.374 64.602 -82.908 1.00 65.49 402 VAL A C 1
ATOM 2084 O O . VAL A 1 265 ? 19.353 65.244 -82.552 1.00 63.69 402 VAL A O 1
ATOM 2088 N N . ARG A 1 266 ? 17.200 64.738 -82.305 1.00 70.54 403 ARG A N 1
ATOM 2089 C CA . ARG A 1 266 ? 17.047 65.679 -81.201 1.00 65.03 403 ARG A CA 1
ATOM 2090 C C . ARG A 1 266 ? 17.688 65.192 -79.905 1.00 63.23 403 ARG A C 1
ATOM 2091 O O . ARG A 1 266 ? 18.373 65.950 -79.222 1.00 61.07 403 ARG A O 1
ATOM 2099 N N . VAL A 1 267 ? 17.472 63.930 -79.562 1.00 63.18 404 VAL A N 1
ATOM 2100 C CA . VAL A 1 267 ? 18.038 63.409 -78.332 1.00 62.71 404 VAL A CA 1
ATOM 2101 C C . VAL A 1 267 ? 19.541 63.571 -78.353 1.00 63.99 404 VAL A C 1
ATOM 2102 O O . VAL A 1 267 ? 20.148 63.904 -77.341 1.00 64.53 404 VAL A O 1
ATOM 2106 N N . THR A 1 268 ? 20.158 63.321 -79.498 1.00 60.41 405 THR A N 1
ATOM 2107 C CA . THR A 1 268 ? 21.603 63.373 -79.516 1.00 61.03 405 THR A CA 1
ATOM 2108 C C . THR A 1 268 ? 22.084 64.828 -79.432 1.00 60.36 405 THR A C 1
ATOM 2109 O O . THR A 1 268 ? 23.046 65.122 -78.719 1.00 60.09 405 THR A O 1
ATOM 2113 N N . VAL A 1 269 ? 21.387 65.740 -80.109 1.00 56.81 406 VAL A N 1
ATOM 2114 C CA . VAL A 1 269 ? 21.743 67.161 -80.054 1.00 53.06 406 VAL A CA 1
ATOM 2115 C C . VAL A 1 269 ? 21.601 67.719 -78.638 1.00 55.74 406 VAL A C 1
ATOM 2116 O O . VAL A 1 269 ? 22.315 68.642 -78.242 1.00 54.05 406 VAL A O 1
ATOM 2120 N N . ALA A 1 270 ? 20.667 67.146 -77.888 1.00 56.93 407 ALA A N 1
ATOM 2121 C CA . ALA A 1 270 ? 20.429 67.517 -76.502 1.00 52.62 407 ALA A CA 1
ATOM 2122 C C . ALA A 1 270 ? 21.517 66.950 -75.601 1.00 58.09 407 ALA A C 1
ATOM 2123 O O . ALA A 1 270 ? 22.022 67.628 -74.698 1.00 57.61 407 ALA A O 1
ATOM 2125 N N . ILE A 1 271 ? 21.870 65.693 -75.852 1.00 60.89 408 ILE A N 1
ATOM 2126 C CA . ILE A 1 271 ? 22.927 65.024 -75.103 1.00 60.03 408 ILE A CA 1
ATOM 2127 C C . ILE A 1 271 ? 24.258 65.759 -75.294 1.00 59.64 408 ILE A C 1
ATOM 2128 O O . ILE A 1 271 ? 25.035 65.900 -74.344 1.00 57.28 408 ILE A O 1
ATOM 2133 N N . THR A 1 272 ? 24.516 66.204 -76.530 1.00 56.70 409 THR A N 1
ATOM 2134 C CA . THR A 1 272 ? 25.676 67.041 -76.842 1.00 53.97 409 THR A CA 1
ATOM 2135 C C . THR A 1 272 ? 25.663 68.297 -75.957 1.00 58.55 409 THR A C 1
ATOM 2136 O O . THR A 1 272 ? 26.607 68.545 -75.202 1.00 55.67 409 THR A O 1
ATOM 2140 N N . ALA A 1 273 ? 24.585 69.078 -76.047 1.00 57.22 410 ALA A N 1
ATOM 2141 C CA . ALA A 1 273 ? 24.401 70.244 -75.191 1.00 54.03 410 ALA A CA 1
ATOM 2142 C C . ALA A 1 273 ? 24.531 69.889 -73.713 1.00 54.75 410 ALA A C 1
ATOM 2143 O O . ALA A 1 273 ? 24.946 70.709 -72.900 1.00 53.76 410 ALA A O 1
ATOM 2145 N N . LEU A 1 274 ? 24.182 68.662 -73.364 1.00 53.43 411 LEU A N 1
ATOM 2146 C CA . LEU A 1 274 ? 24.237 68.245 -71.977 1.00 54.73 411 LEU A CA 1
ATOM 2147 C C . LEU A 1 274 ? 25.665 67.915 -71.521 1.00 57.90 411 LEU A C 1
ATOM 2148 O O . LEU A 1 274 ? 26.001 68.080 -70.355 1.00 58.36 411 LEU A O 1
ATOM 2153 N N . LEU A 1 275 ? 26.508 67.451 -72.439 1.00 60.09 412 LEU A N 1
ATOM 2154 C CA . LEU A 1 275 ? 27.916 67.204 -72.118 1.00 57.51 412 LEU A CA 1
ATOM 2155 C C . LEU A 1 275 ? 28.658 68.536 -72.037 1.00 57.58 412 LEU A C 1
ATOM 2156 O O . LEU A 1 275 ? 29.407 68.794 -71.091 1.00 61.07 412 LEU A O 1
ATOM 2161 N N . ASN A 1 276 ? 28.410 69.391 -73.023 1.00 57.11 413 ASN A N 1
ATOM 2162 C CA . ASN A 1 276 ? 28.953 70.744 -73.049 1.00 57.34 413 ASN A CA 1
ATOM 2163 C C . ASN A 1 276 ? 28.372 71.642 -71.946 1.00 61.06 413 ASN A C 1
ATOM 2164 O O . ASN A 1 276 ? 28.657 72.842 -71.887 1.00 56.42 413 ASN A O 1
ATOM 2169 N N . GLY A 1 277 ? 27.566 71.052 -71.067 1.00 59.89 414 GLY A N 1
ATOM 2170 C CA . GLY A 1 277 ? 26.994 71.778 -69.943 1.00 59.53 414 GLY A CA 1
ATOM 2171 C C . GLY A 1 277 ? 27.441 71.225 -68.598 1.00 64.56 414 GLY A C 1
ATOM 2172 O O . GLY A 1 277 ? 28.579 71.465 -68.175 1.00 66.85 414 GLY A O 1
ATOM 2173 N N . PRO A 1 278 ? 26.544 70.483 -67.919 1.00 65.13 415 PRO A N 1
ATOM 2174 C CA . PRO A 1 278 ? 26.813 69.755 -66.669 1.00 67.03 415 PRO A CA 1
ATOM 2175 C C . PRO A 1 278 ? 27.463 68.405 -66.977 1.00 69.34 415 PRO A C 1
ATOM 2176 O O . PRO A 1 278 ? 26.758 67.401 -67.104 1.00 67.88 415 PRO A O 1
ATOM 2180 N N . LEU A 1 279 ? 28.787 68.378 -67.084 1.00 70.50 416 LEU A N 1
ATOM 2181 C CA . LEU A 1 279 ? 29.471 67.237 -67.697 1.00 74.04 416 LEU A CA 1
ATOM 2182 C C . LEU A 1 279 ? 29.165 65.867 -67.052 1.00 74.27 416 LEU A C 1
ATOM 2183 O O . LEU A 1 279 ? 28.938 64.883 -67.764 1.00 72.87 416 LEU A O 1
ATOM 2188 N N . ASP A 1 280 ? 29.154 65.806 -65.721 1.00 71.32 417 ASP A N 1
ATOM 2189 C CA . ASP A 1 280 ? 28.874 64.550 -65.029 1.00 71.53 417 ASP A CA 1
ATOM 2190 C C . ASP A 1 280 ? 27.547 63.971 -65.470 1.00 71.90 417 ASP A C 1
ATOM 2191 O O . ASP A 1 280 ? 27.447 62.778 -65.751 1.00 75.69 417 ASP A O 1
ATOM 2196 N N . VAL A 1 281 ? 26.528 64.824 -65.520 1.00 68.24 418 VAL A N 1
ATOM 2197 C CA . VAL A 1 281 ? 25.193 64.399 -65.902 1.00 65.59 418 VAL A CA 1
ATOM 2198 C C . VAL A 1 281 ? 25.192 63.957 -67.344 1.00 66.76 418 VAL A C 1
ATOM 2199 O O . VAL A 1 281 ? 24.543 62.982 -67.710 1.00 69.91 418 VAL A O 1
ATOM 2203 N N . GLY A 1 282 ? 25.934 64.681 -68.166 1.00 66.23 419 GLY A N 1
ATOM 2204 C CA . GLY A 1 282 ? 26.072 64.308 -69.555 1.00 66.91 419 GLY A CA 1
ATOM 2205 C C . GLY A 1 282 ? 26.630 62.908 -69.660 1.00 71.79 419 GLY A C 1
ATOM 2206 O O . GLY A 1 282 ? 26.185 62.119 -70.494 1.00 74.60 419 GLY A O 1
ATOM 2207 N N . ASN A 1 283 ? 27.600 62.603 -68.799 1.00 70.30 420 ASN A N 1
ATOM 2208 C CA . ASN A 1 283 ? 28.286 61.313 -68.813 1.00 73.87 420 ASN A CA 1
ATOM 2209 C C . ASN A 1 283 ? 27.465 60.152 -68.227 1.00 81.23 420 ASN A C 1
ATOM 2210 O O . ASN A 1 283 ? 27.371 59.082 -68.839 1.00 80.49 420 ASN A O 1
ATOM 2215 N N . GLN A 1 284 ? 26.870 60.365 -67.051 1.00 79.33 421 GLN A N 1
ATOM 2216 C CA . GLN A 1 284 ? 25.950 59.385 -66.469 1.00 80.94 421 GLN A CA 1
ATOM 2217 C C . GLN A 1 284 ? 24.869 58.983 -67.470 1.00 86.18 421 GLN A C 1
ATOM 2218 O O . GLN A 1 284 ? 24.379 57.859 -67.425 1.00 94.86 421 GLN A O 1
ATOM 2224 N N . VAL A 1 285 ? 24.513 59.904 -68.371 1.00 83.30 422 VAL A N 1
ATOM 2225 C CA . VAL A 1 285 ? 23.498 59.663 -69.402 1.00 82.21 422 VAL A CA 1
ATOM 2226 C C . VAL A 1 285 ? 24.042 58.915 -70.623 1.00 84.12 422 VAL A C 1
ATOM 2227 O O . VAL A 1 285 ? 23.351 58.082 -71.203 1.00 88.44 422 VAL A O 1
ATOM 2231 N N . VAL A 1 286 ? 25.276 59.201 -71.018 1.00 83.69 423 VAL A N 1
ATOM 2232 C CA . VAL A 1 286 ? 25.866 58.483 -72.150 1.00 91.90 423 VAL A CA 1
ATOM 2233 C C . VAL A 1 286 ? 26.084 57.008 -71.793 1.00 101.01 423 VAL A C 1
ATOM 2234 O O . VAL A 1 286 ? 25.912 56.104 -72.632 1.00 102.51 423 VAL A O 1
ATOM 2238 N N . ALA A 1 287 ? 26.451 56.782 -70.533 1.00 99.59 424 ALA A N 1
ATOM 2239 C CA . ALA A 1 287 ? 26.615 55.437 -70.000 1.00 102.10 424 ALA A CA 1
ATOM 2240 C C . ALA A 1 287 ? 25.350 54.612 -70.204 1.00 106.77 424 ALA A C 1
ATOM 2241 O O . ALA A 1 287 ? 25.403 53.548 -70.811 1.00 108.90 424 ALA A O 1
ATOM 2243 N N . ARG A 1 288 ? 24.222 55.118 -69.704 1.00 103.52 425 ARG A N 1
ATOM 2244 C CA . ARG A 1 288 ? 22.944 54.403 -69.739 1.00 103.75 425 ARG A CA 1
ATOM 2245 C C . ARG A 1 288 ? 22.016 54.849 -70.884 1.00 104.63 425 ARG A C 1
ATOM 2246 O O . ARG A 1 288 ? 21.068 55.603 -70.677 1.00 98.92 425 ARG A O 1
ATOM 2254 N N . GLU A 1 289 ? 22.262 54.358 -72.091 1.00 112.57 426 GLU A N 1
ATOM 2255 C CA . GLU A 1 289 ? 23.307 53.378 -72.373 1.00 119.61 426 GLU A CA 1
ATOM 2256 C C . GLU A 1 289 ? 23.326 53.131 -73.867 1.00 121.09 426 GLU A C 1
ATOM 2257 O O . GLU A 1 289 ? 22.371 53.495 -74.569 1.00 114.81 426 GLU A O 1
ATOM 2263 N N . GLY A 1 290 ? 24.397 52.501 -74.351 1.00 122.23 427 GLY A N 1
ATOM 2264 C CA . GLY A 1 290 ? 24.495 52.165 -75.757 1.00 113.56 427 GLY A CA 1
ATOM 2265 C C . GLY A 1 290 ? 23.884 53.267 -76.602 1.00 107.44 427 GLY A C 1
ATOM 2266 O O . GLY A 1 290 ? 23.247 53.005 -77.635 1.00 102.31 427 GLY A O 1
ATOM 2267 N N . ILE A 1 291 ? 24.043 54.504 -76.127 1.00 104.46 428 ILE A N 1
ATOM 2268 C CA . ILE A 1 291 ? 23.723 55.681 -76.918 1.00 97.62 428 ILE A CA 1
ATOM 2269 C C . ILE A 1 291 ? 25.030 56.042 -77.599 1.00 89.84 428 ILE A C 1
ATOM 2270 O O . ILE A 1 291 ? 25.052 56.687 -78.649 1.00 82.73 428 ILE A O 1
ATOM 2275 N N . LEU A 1 292 ? 26.122 55.583 -76.994 1.00 86.55 429 LEU A N 1
ATOM 2276 C CA . LEU A 1 292 ? 27.390 55.538 -77.683 1.00 77.15 429 LEU A CA 1
ATOM 2277 C C . LEU A 1 292 ? 27.186 54.744 -78.962 1.00 76.28 429 LEU A C 1
ATOM 2278 O O . LEU A 1 292 ? 27.411 55.251 -80.057 1.00 73.52 429 LEU A O 1
ATOM 2283 N N . GLN A 1 293 ? 26.735 53.501 -78.819 1.00 81.91 430 GLN A N 1
ATOM 2284 C CA . GLN A 1 293 ? 26.448 52.651 -79.973 1.00 81.46 430 GLN A CA 1
ATOM 2285 C C . GLN A 1 293 ? 25.490 53.325 -80.937 1.00 74.21 430 GLN A C 1
ATOM 2286 O O . GLN A 1 293 ? 25.624 53.180 -82.147 1.00 70.65 430 GLN A O 1
ATOM 2292 N N . MET A 1 294 ? 24.525 54.067 -80.407 1.00 74.14 431 MET A N 1
ATOM 2293 C CA . MET A 1 294 ? 23.570 54.748 -81.268 1.00 74.91 431 MET A CA 1
ATOM 2294 C C . MET A 1 294 ? 24.229 55.848 -82.086 1.00 72.68 431 MET A C 1
ATOM 2295 O O . MET A 1 294 ? 23.927 56.012 -83.266 1.00 71.59 431 MET A O 1
ATOM 2300 N N . ILE A 1 295 ? 25.114 56.609 -81.452 1.00 71.23 432 ILE A N 1
ATOM 2301 C CA . ILE A 1 295 ? 25.820 57.693 -82.128 1.00 69.52 432 ILE A CA 1
ATOM 2302 C C . ILE A 1 295 ? 26.741 57.169 -83.234 1.00 67.68 432 ILE A C 1
ATOM 2303 O O . ILE A 1 295 ? 26.640 57.590 -84.400 1.00 58.82 432 ILE A O 1
ATOM 2308 N N . LEU A 1 296 ? 27.637 56.253 -82.861 1.00 63.67 433 LEU A N 1
ATOM 2309 C CA . LEU A 1 296 ? 28.497 55.593 -83.832 1.0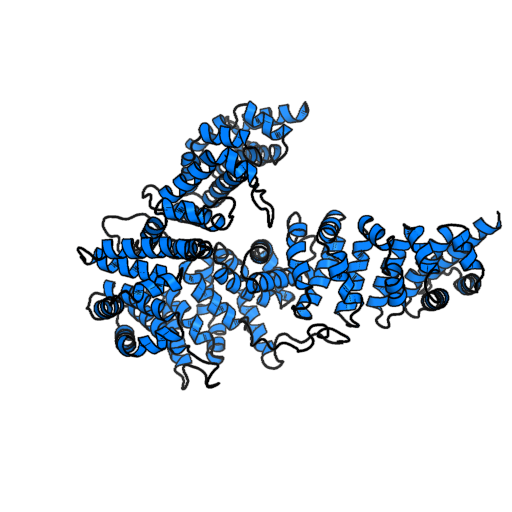0 58.65 433 LEU A CA 1
ATOM 2310 C C . LEU A 1 296 ? 27.664 55.149 -85.027 1.00 58.27 433 LEU A C 1
ATOM 2311 O O . LEU A 1 296 ? 27.994 55.431 -86.175 1.00 54.88 433 LEU A O 1
ATOM 2316 N N . ALA A 1 297 ? 26.569 54.459 -84.736 1.00 62.87 434 ALA A N 1
ATOM 2317 C CA . ALA A 1 297 ? 25.616 54.027 -85.751 1.00 63.41 434 ALA A CA 1
ATOM 2318 C C . ALA A 1 297 ? 25.134 55.158 -86.676 1.00 64.15 434 ALA A C 1
ATOM 2319 O O . ALA A 1 297 ? 25.044 54.971 -87.902 1.00 59.84 434 ALA A O 1
ATOM 2321 N N . MET A 1 298 ? 24.819 56.318 -86.091 1.00 62.59 435 MET A N 1
ATOM 2322 C CA . MET A 1 298 ? 24.301 57.447 -86.862 1.00 59.44 435 MET A CA 1
ATOM 2323 C C . MET A 1 298 ? 25.402 58.007 -87.729 1.00 59.76 435 MET A C 1
ATOM 2324 O O . MET A 1 298 ? 25.177 58.365 -88.887 1.00 55.34 435 MET A O 1
ATOM 2329 N N . ALA A 1 299 ? 26.597 58.087 -87.147 1.00 59.51 436 ALA A N 1
ATOM 2330 C CA . ALA A 1 299 ? 27.775 58.582 -87.851 1.00 56.43 436 ALA A CA 1
ATOM 2331 C C . ALA A 1 299 ? 28.077 57.726 -89.080 1.00 59.86 436 ALA A C 1
ATOM 2332 O O . ALA A 1 299 ? 28.586 58.227 -90.090 1.00 56.33 436 ALA A O 1
ATOM 2334 N N . THR A 1 300 ? 27.736 56.440 -88.999 1.00 59.87 437 THR A N 1
ATOM 2335 C CA . THR A 1 300 ? 28.010 55.499 -90.083 1.00 59.64 437 THR A CA 1
ATOM 2336 C C . THR A 1 300 ? 26.992 55.495 -91.232 1.00 56.22 437 THR A C 1
ATOM 2337 O O . THR A 1 300 ? 27.295 55.036 -92.328 1.00 57.81 437 THR A O 1
ATOM 2341 N N . THR A 1 301 ? 25.799 56.024 -91.000 1.00 54.25 438 THR A N 1
ATOM 2342 C CA . THR A 1 301 ? 24.820 56.122 -92.076 1.00 57.23 438 THR A CA 1
ATOM 2343 C C . THR A 1 301 ? 25.298 57.058 -93.166 1.00 57.29 438 THR A C 1
ATOM 2344 O O . THR A 1 301 ? 26.411 57.565 -93.110 1.00 62.94 438 THR A O 1
ATOM 2348 N N . ASP A 1 302 ? 24.438 57.316 -94.144 1.00 58.66 439 ASP A N 1
ATOM 2349 C CA . ASP A 1 302 ? 24.819 58.168 -95.261 1.00 58.89 439 ASP A CA 1
ATOM 2350 C C . ASP A 1 302 ? 23.988 59.438 -95.373 1.00 60.12 439 ASP A C 1
ATOM 2351 O O . ASP A 1 302 ? 23.915 60.047 -96.453 1.00 58.52 439 ASP A O 1
ATOM 2356 N N . ASP A 1 303 ? 23.364 59.849 -94.268 1.00 55.62 440 ASP A N 1
ATOM 2357 C CA . ASP A 1 303 ? 22.706 61.162 -94.277 1.00 63.50 440 ASP A CA 1
ATOM 2358 C C . ASP A 1 303 ? 23.488 62.200 -93.488 1.00 62.98 440 ASP A C 1
ATOM 2359 O O . ASP A 1 303 ? 23.757 62.074 -92.286 1.00 56.16 440 ASP A O 1
ATOM 2364 N N . GLU A 1 304 ? 23.866 63.232 -94.214 1.00 61.99 441 GLU A N 1
ATOM 2365 C CA . GLU A 1 304 ? 24.788 64.183 -93.688 1.00 58.10 441 GLU A CA 1
ATOM 2366 C C . GLU A 1 304 ? 24.221 64.808 -92.407 1.00 59.23 441 GLU A C 1
ATOM 2367 O O . GLU A 1 304 ? 24.977 65.255 -91.545 1.00 57.13 441 GLU A O 1
ATOM 2373 N N . LEU A 1 305 ? 22.903 64.766 -92.228 1.00 59.90 442 LEU A N 1
ATOM 2374 C CA . LEU A 1 305 ? 22.365 65.311 -90.992 1.00 58.85 442 LEU A CA 1
ATOM 2375 C C . LEU A 1 305 ? 22.721 64.463 -89.783 1.00 59.05 442 LEU A C 1
ATOM 2376 O O . LEU A 1 305 ? 23.108 64.997 -88.750 1.00 61.79 442 LEU A O 1
ATOM 2381 N N . GLN A 1 306 ? 22.595 63.147 -89.886 1.00 55.23 443 GLN A N 1
ATOM 2382 C CA . GLN A 1 306 ? 22.948 62.319 -88.737 1.00 56.92 443 GLN A CA 1
ATOM 2383 C C . GLN A 1 306 ? 24.439 62.393 -88.496 1.00 58.14 443 GLN A C 1
ATOM 2384 O O . GLN A 1 306 ? 24.893 62.418 -87.358 1.00 58.52 443 GLN A O 1
ATOM 2390 N N . GLN A 1 307 ? 25.195 62.422 -89.587 1.00 58.86 444 GLN A N 1
ATOM 2391 C CA . GLN A 1 307 ? 26.639 62.561 -89.524 1.00 54.58 444 GLN A CA 1
ATOM 2392 C C . GLN A 1 307 ? 27.014 63.779 -88.689 1.00 60.33 444 GLN A C 1
ATOM 2393 O O . GLN A 1 307 ? 27.589 63.644 -87.600 1.00 57.95 444 GLN A O 1
ATOM 2399 N N . ARG A 1 308 ? 26.682 64.960 -89.213 1.00 57.54 445 ARG A N 1
ATOM 2400 C CA . ARG A 1 308 ? 26.872 66.228 -88.514 1.00 56.27 445 ARG A CA 1
ATOM 2401 C C . ARG A 1 308 ? 26.608 66.130 -87.008 1.00 56.52 445 ARG A C 1
ATOM 2402 O O . ARG A 1 308 ? 27.514 66.212 -86.187 1.00 56.82 445 ARG A O 1
ATOM 2410 N N . VAL A 1 309 ? 25.350 65.949 -86.656 1.00 56.44 446 VAL A N 1
ATOM 2411 C CA . VAL A 1 309 ? 24.933 65.866 -85.266 1.00 55.68 446 VAL A CA 1
ATOM 2412 C C . VAL A 1 309 ? 25.716 64.871 -84.398 1.00 55.75 446 VAL A C 1
ATOM 2413 O O . VAL A 1 309 ? 25.964 65.120 -83.207 1.00 58.82 446 VAL A O 1
ATOM 2417 N N . ALA A 1 310 ? 26.088 63.746 -85.001 1.00 54.26 447 ALA A N 1
ATOM 2418 C CA . ALA A 1 310 ? 26.771 62.669 -84.296 1.00 50.00 447 ALA A CA 1
ATOM 2419 C C . ALA A 1 310 ? 28.224 63.022 -83.993 1.00 58.11 447 ALA A C 1
ATOM 2420 O O . ALA A 1 310 ? 28.716 62.748 -82.894 1.00 56.59 447 ALA A O 1
ATOM 2422 N N . CYS A 1 311 ? 28.909 63.615 -84.974 1.00 56.28 448 CYS A N 1
ATOM 2423 C CA . CYS A 1 311 ? 30.235 64.186 -84.758 1.00 51.77 448 CYS A CA 1
ATOM 2424 C C . CYS A 1 311 ? 30.294 65.071 -83.517 1.00 55.35 448 CYS A C 1
ATOM 2425 O O . CYS A 1 311 ? 31.089 64.821 -82.603 1.00 55.94 448 CYS A O 1
ATOM 2428 N N . GLU A 1 312 ? 29.461 66.113 -83.499 1.00 53.92 449 GLU A N 1
ATOM 2429 C CA . GLU A 1 312 ? 29.444 67.067 -82.402 1.00 52.50 449 GLU A CA 1
ATOM 2430 C C . GLU A 1 312 ? 29.304 66.324 -81.099 1.00 51.29 449 GLU A C 1
ATOM 2431 O O . GLU A 1 312 ? 29.898 66.708 -80.087 1.00 50.20 449 GLU A O 1
ATOM 2437 N N . CYS A 1 313 ? 28.533 65.242 -81.126 1.00 50.68 450 CYS A N 1
ATOM 2438 C CA . CYS A 1 313 ? 28.351 64.461 -79.914 1.00 54.25 450 CYS A CA 1
ATOM 2439 C C . CYS A 1 313 ? 29.616 63.680 -79.545 1.00 54.73 450 CYS A C 1
ATOM 2440 O O . CYS A 1 313 ? 30.012 63.631 -78.377 1.00 51.02 450 CYS A O 1
ATOM 2443 N N . LEU A 1 314 ? 30.246 63.066 -80.541 1.00 56.24 451 LEU A N 1
ATOM 2444 C CA . LEU A 1 314 ? 31.528 62.417 -80.324 1.00 52.81 451 LEU A CA 1
ATOM 2445 C C . LEU A 1 314 ? 32.521 63.447 -79.792 1.00 56.98 451 LEU A C 1
ATOM 2446 O O . LEU A 1 314 ? 33.161 63.226 -78.755 1.00 60.09 451 LEU A O 1
ATOM 2451 N N . ILE A 1 315 ? 32.639 64.579 -80.485 1.00 49.43 452 ILE A N 1
ATOM 2452 C CA . ILE A 1 315 ? 33.527 65.639 -80.025 1.00 50.11 452 ILE A CA 1
ATOM 2453 C C . ILE A 1 315 ? 33.252 66.010 -78.576 1.00 53.77 452 ILE A C 1
ATOM 2454 O O . ILE A 1 315 ? 34.172 66.239 -77.797 1.00 56.94 452 ILE A O 1
ATOM 2459 N N . ALA A 1 316 ? 31.975 66.071 -78.221 1.00 54.94 453 ALA A N 1
ATOM 2460 C CA . ALA A 1 316 ? 31.575 66.463 -76.878 1.00 52.91 453 ALA A CA 1
ATOM 2461 C C . ALA A 1 316 ? 31.828 65.356 -75.857 1.00 58.52 453 ALA A C 1
ATOM 2462 O O . ALA A 1 316 ? 32.062 65.627 -74.679 1.00 58.71 453 ALA A O 1
ATOM 2464 N N . ALA A 1 317 ? 31.791 64.110 -76.318 1.00 59.72 454 ALA A N 1
ATOM 2465 C CA . ALA A 1 317 ? 31.979 62.954 -75.446 1.00 60.38 454 ALA A CA 1
ATOM 2466 C C . ALA A 1 317 ? 33.420 62.869 -74.942 1.00 70.51 454 ALA A C 1
ATOM 2467 O O . ALA A 1 317 ? 33.697 62.351 -73.849 1.00 75.97 454 ALA A O 1
ATOM 2469 N N . SER A 1 318 ? 34.327 63.403 -75.753 1.00 71.11 455 SER A N 1
ATOM 2470 C CA . SER A 1 318 ? 35.756 63.326 -75.498 1.00 68.52 455 SER A CA 1
ATOM 2471 C C . SER A 1 318 ? 36.249 64.255 -74.398 1.00 73.32 455 SER A C 1
ATOM 2472 O O . SER A 1 318 ? 37.438 64.269 -74.115 1.00 80.04 455 SER A O 1
ATOM 2475 N N . SER A 1 319 ? 35.354 65.024 -73.776 1.00 83.40 456 SER A N 1
ATOM 2476 C CA . SER A 1 319 ? 35.765 66.051 -72.795 1.00 90.27 456 SER A CA 1
ATOM 2477 C C . SER A 1 319 ? 36.378 65.482 -71.504 1.00 91.97 456 SER A C 1
ATOM 2478 O O . SER A 1 319 ? 36.718 66.226 -70.581 1.00 87.25 456 SER A O 1
ATOM 2481 N N . LYS A 1 320 ? 36.526 64.162 -71.465 1.00 96.48 457 LYS A N 1
ATOM 2482 C CA . LYS A 1 320 ? 37.245 63.497 -70.385 1.00 105.87 457 LYS A CA 1
ATOM 2483 C C . LYS A 1 320 ? 38.574 62.919 -70.900 1.00 103.99 457 LYS A C 1
ATOM 2484 O O . LYS A 1 320 ? 38.621 62.318 -71.976 1.00 101.71 457 LYS A O 1
ATOM 2490 N N . LYS A 1 321 ? 39.656 63.108 -70.151 1.00 101.73 458 LYS A N 1
ATOM 2491 C CA . LYS A 1 321 ? 40.923 62.495 -70.534 1.00 105.65 458 LYS A CA 1
ATOM 2492 C C . LYS A 1 321 ? 40.761 60.984 -70.459 1.00 111.23 458 LYS A C 1
ATOM 2493 O O . LYS A 1 321 ? 41.491 60.227 -71.104 1.00 108.33 458 LYS A O 1
ATOM 2499 N N . ASP A 1 322 ? 39.789 60.561 -69.658 1.00 109.50 459 ASP A N 1
ATOM 2500 C CA . ASP A 1 322 ? 39.551 59.154 -69.386 1.00 110.80 459 ASP A CA 1
ATOM 2501 C C . ASP A 1 322 ? 38.691 58.515 -70.477 1.00 110.37 459 ASP A C 1
ATOM 2502 O O . ASP A 1 322 ? 39.074 57.501 -71.070 1.00 110.33 459 ASP A O 1
ATOM 2507 N N . LYS A 1 323 ? 37.534 59.119 -70.744 1.00 109.06 460 LYS A N 1
ATOM 2508 C CA . LYS A 1 323 ? 36.565 58.568 -71.700 1.00 113.02 460 LYS A CA 1
ATOM 2509 C C . LYS A 1 323 ? 36.934 58.793 -73.179 1.00 113.22 460 LYS A C 1
ATOM 2510 O O . LYS A 1 323 ? 36.193 58.384 -74.081 1.00 107.70 460 LYS A O 1
ATOM 2516 N N . ALA A 1 324 ? 38.069 59.449 -73.418 1.00 112.81 461 ALA A N 1
ATOM 2517 C CA . ALA A 1 324 ? 38.564 59.700 -74.769 1.00 96.86 461 ALA A CA 1
ATOM 2518 C C . ALA A 1 324 ? 39.497 58.577 -75.180 1.00 99.63 461 ALA A C 1
ATOM 2519 O O . ALA A 1 324 ? 39.411 58.070 -76.292 1.00 98.25 461 ALA A O 1
ATOM 2521 N N . LYS A 1 325 ? 40.394 58.200 -74.271 1.00 109.30 462 LYS A N 1
ATOM 2522 C CA . LYS A 1 325 ? 41.273 57.052 -74.472 1.00 109.32 462 LYS A CA 1
ATOM 2523 C C . LYS A 1 325 ? 40.402 55.824 -74.662 1.00 104.22 462 LYS A C 1
ATOM 2524 O O . LYS A 1 325 ? 40.775 54.891 -75.368 1.00 104.14 462 LYS A O 1
ATOM 2530 N N . ALA A 1 326 ? 39.222 55.858 -74.048 1.00 104.46 463 ALA A N 1
ATOM 2531 C CA . ALA A 1 326 ? 38.239 54.781 -74.169 1.00 109.49 463 ALA A CA 1
ATOM 2532 C C . ALA A 1 326 ? 37.411 54.840 -75.468 1.00 106.32 463 ALA A C 1
ATOM 2533 O O . ALA A 1 326 ? 36.785 53.845 -75.861 1.00 96.23 463 ALA A O 1
ATOM 2535 N N . LEU A 1 327 ? 37.432 56.002 -76.130 1.00 109.44 464 LEU A N 1
ATOM 2536 C CA . LEU A 1 327 ? 36.533 56.309 -77.251 1.00 98.34 464 LEU A CA 1
ATOM 2537 C C . LEU A 1 327 ? 37.165 56.061 -78.601 1.00 92.84 464 LEU A C 1
ATOM 2538 O O . LEU A 1 327 ? 36.510 55.558 -79.522 1.00 88.22 464 LEU A O 1
ATOM 2543 N N . CYS A 1 328 ? 38.438 56.433 -78.705 1.00 95.85 465 CYS A N 1
ATOM 2544 C CA . CYS A 1 328 ? 39.226 56.211 -79.913 1.00 97.50 465 CYS A CA 1
ATOM 2545 C C . CYS A 1 328 ? 38.974 54.826 -80.505 1.00 97.04 465 CYS A C 1
ATOM 2546 O O . CYS A 1 328 ? 38.679 54.703 -81.694 1.00 97.04 465 CYS A O 1
ATOM 2549 N N . GLU A 1 329 ? 39.080 53.798 -79.666 1.00 98.89 466 GLU A N 1
ATOM 2550 C CA . GLU A 1 329 ? 38.933 52.419 -80.101 1.00 98.69 466 GLU A CA 1
ATOM 2551 C C . GLU A 1 329 ? 38.021 52.315 -81.312 1.00 99.26 466 GLU A C 1
ATOM 2552 O O . GLU A 1 329 ? 38.461 51.925 -82.404 1.00 97.88 466 GLU A O 1
ATOM 2558 N N . GLN A 1 330 ? 36.761 52.700 -81.133 1.00 92.68 467 GLN A N 1
ATOM 2559 C CA . GLN A 1 330 ? 35.764 52.459 -82.177 1.00 101.01 467 GLN A CA 1
ATOM 2560 C C . GLN A 1 330 ? 35.484 53.659 -83.082 1.00 88.13 467 GLN A C 1
ATOM 2561 O O . GLN A 1 330 ? 35.303 53.526 -84.300 1.00 78.95 467 GLN A O 1
ATOM 2567 N N . GLY A 1 331 ? 35.444 54.831 -82.469 1.00 84.97 468 GLY A N 1
ATOM 2568 C CA . GLY A 1 331 ? 34.962 56.015 -83.146 1.00 75.54 468 GLY A CA 1
ATOM 2569 C C . GLY A 1 331 ? 35.954 56.693 -84.055 1.00 66.05 468 GLY A C 1
ATOM 2570 O O . GLY A 1 331 ? 35.575 57.176 -85.111 1.00 65.47 468 GLY A O 1
ATOM 2571 N N . VAL A 1 332 ? 37.214 56.744 -83.641 1.00 68.04 469 VAL A N 1
ATOM 2572 C CA . VAL A 1 332 ? 38.253 57.408 -84.415 1.00 60.65 469 VAL A CA 1
ATOM 2573 C C . VAL A 1 332 ? 38.166 57.031 -85.897 1.00 62.36 469 VAL A C 1
ATOM 2574 O O . VAL A 1 332 ? 38.262 57.881 -86.783 1.00 55.21 469 VAL A O 1
ATOM 2578 N N . ASP A 1 333 ? 37.953 55.753 -86.170 1.00 67.49 470 ASP A N 1
ATOM 2579 C CA . ASP A 1 333 ? 37.856 55.301 -87.551 1.00 62.85 470 ASP A CA 1
ATOM 2580 C C . ASP A 1 333 ? 36.756 56.001 -88.356 1.00 58.89 470 ASP A C 1
ATOM 2581 O O . ASP A 1 333 ? 36.937 56.316 -89.537 1.00 56.28 470 ASP A O 1
ATOM 2586 N N . ILE A 1 334 ? 35.628 56.266 -87.711 1.00 59.52 471 ILE A N 1
ATOM 2587 C CA . ILE A 1 334 ? 34.552 57.001 -88.360 1.00 54.41 471 ILE A CA 1
ATOM 2588 C C . ILE A 1 334 ? 34.950 58.454 -88.589 1.00 53.43 471 ILE A C 1
ATOM 2589 O O . ILE A 1 334 ? 34.676 59.013 -89.648 1.00 52.20 471 ILE A O 1
ATOM 2594 N N . LEU A 1 335 ? 35.593 59.065 -87.594 1.00 53.22 472 LEU A N 1
ATOM 2595 C CA . LEU A 1 335 ? 36.057 60.440 -87.710 1.00 45.30 472 LEU A CA 1
ATOM 2596 C C . LEU A 1 335 ? 37.018 60.599 -88.891 1.00 48.08 472 LEU A C 1
ATOM 2597 O O . LEU A 1 335 ? 36.859 61.506 -89.710 1.00 49.83 472 LEU A O 1
ATOM 2602 N N . LYS A 1 336 ? 38.011 59.719 -88.989 1.00 47.48 473 LYS A N 1
ATOM 2603 C CA . LYS A 1 336 ? 38.916 59.749 -90.135 1.00 45.95 473 LYS A CA 1
ATOM 2604 C C . LYS A 1 336 ? 38.134 59.664 -91.452 1.00 48.49 473 LYS A C 1
ATOM 2605 O O . LYS A 1 336 ? 38.456 60.363 -92.416 1.00 47.80 473 LYS A O 1
ATOM 2611 N N . ARG A 1 337 ? 37.103 58.822 -91.498 1.00 48.22 474 ARG A N 1
ATOM 2612 C CA . ARG A 1 337 ? 36.270 58.753 -92.698 1.00 48.66 474 ARG A CA 1
ATOM 2613 C C . ARG A 1 337 ? 35.557 60.073 -92.976 1.00 45.59 474 ARG A C 1
ATOM 2614 O O . ARG A 1 337 ? 35.656 60.621 -94.073 1.00 43.06 474 ARG A O 1
ATOM 2622 N N . LEU A 1 338 ? 34.861 60.598 -91.980 1.00 45.32 475 LEU A N 1
ATOM 2623 C CA . LEU A 1 338 ? 34.157 61.855 -92.161 1.00 45.73 475 LEU A CA 1
ATOM 2624 C C . LEU A 1 338 ? 35.115 63.009 -92.497 1.00 46.02 475 LEU A C 1
ATOM 2625 O O . LEU A 1 338 ? 34.729 64.008 -93.128 1.00 42.46 475 LEU A O 1
ATOM 2630 N N . TYR A 1 339 ? 36.373 62.844 -92.103 1.00 43.14 476 TYR A N 1
ATOM 2631 C CA . TYR A 1 339 ? 37.385 63.855 -92.325 1.00 40.86 476 TYR A CA 1
ATOM 2632 C C . TYR A 1 339 ? 37.685 63.950 -93.803 1.00 41.63 476 TYR A C 1
ATOM 2633 O O . TYR A 1 339 ? 38.382 64.853 -94.246 1.00 44.66 476 TYR A O 1
ATOM 2642 N N . HIS A 1 340 ? 37.133 63.016 -94.568 1.00 41.29 477 HIS A N 1
ATOM 2643 C CA . HIS A 1 340 ? 37.340 62.967 -96.018 1.00 37.73 477 HIS A CA 1
ATOM 2644 C C . HIS A 1 340 ? 36.074 63.354 -96.814 1.00 39.31 477 HIS A C 1
ATOM 2645 O O . HIS A 1 340 ? 36.097 63.350 -98.059 1.00 33.62 477 HIS A O 1
ATOM 2652 N N . SER A 1 341 ? 34.996 63.706 -96.093 1.00 38.44 478 SER A N 1
ATOM 2653 C CA . SER A 1 341 ? 33.701 64.088 -96.682 1.00 37.74 478 SER A CA 1
ATOM 2654 C C . SER A 1 341 ? 33.773 65.291 -97.618 1.00 42.44 478 SER A C 1
ATOM 2655 O O . SER A 1 341 ? 34.478 66.259 -97.348 1.00 43.37 478 SER A O 1
ATOM 2658 N N . LYS A 1 342 ? 33.035 65.264 -98.720 1.00 48.90 479 LYS A N 1
ATOM 2659 C CA . LYS A 1 342 ? 33.058 66.451 -99.560 1.00 48.00 479 LYS A CA 1
ATOM 2660 C C . LYS A 1 342 ? 32.171 67.547 -98.988 1.00 48.19 479 LYS A C 1
ATOM 2661 O O . LYS A 1 342 ? 32.170 68.670 -99.493 1.00 50.20 479 LYS A O 1
ATOM 2667 N N . ASN A 1 343 ? 31.452 67.220 -97.911 1.00 47.89 480 ASN A N 1
ATOM 2668 C CA . ASN A 1 343 ? 30.587 68.182 -97.220 1.00 48.85 480 ASN A CA 1
ATOM 2669 C C . ASN A 1 343 ? 31.340 69.018 -96.191 1.00 49.73 480 ASN A C 1
ATOM 2670 O O . ASN A 1 343 ? 31.734 68.521 -95.128 1.00 46.85 480 ASN A O 1
ATOM 2675 N N . ASP A 1 344 ? 31.514 70.296 -96.506 1.00 46.35 481 ASP A N 1
ATOM 2676 C CA . ASP A 1 344 ? 32.361 71.161 -95.697 1.00 49.69 481 ASP A CA 1
ATOM 2677 C C . ASP A 1 344 ? 32.021 71.158 -94.204 1.00 48.56 481 ASP A C 1
ATOM 2678 O O . ASP A 1 344 ? 32.900 70.997 -93.360 1.00 51.52 481 ASP A O 1
ATOM 2683 N N . GLY A 1 345 ? 30.755 71.317 -93.866 1.00 45.79 482 GLY A N 1
ATOM 2684 C CA . GLY A 1 345 ? 30.380 71.335 -92.469 1.00 45.43 482 GLY A CA 1
ATOM 2685 C C . GLY A 1 345 ? 30.673 70.021 -91.771 1.00 49.17 482 GLY A C 1
ATOM 2686 O O . GLY A 1 345 ? 30.852 70.000 -90.553 1.00 48.51 482 GLY A O 1
ATOM 2687 N N . ILE A 1 346 ? 30.710 68.918 -92.521 1.00 48.71 483 ILE A N 1
ATOM 2688 C CA . ILE A 1 346 ? 31.043 67.635 -91.911 1.00 44.55 483 ILE A CA 1
ATOM 2689 C C . ILE A 1 346 ? 32.536 67.525 -91.780 1.00 44.42 483 ILE A C 1
ATOM 2690 O O . ILE A 1 346 ? 33.040 67.192 -90.714 1.00 43.55 483 ILE A O 1
ATOM 2695 N N . ARG A 1 347 ? 33.257 67.811 -92.856 1.00 43.19 484 ARG A N 1
ATOM 2696 C CA . ARG A 1 347 ? 34.702 67.658 -92.782 1.00 48.84 484 ARG A CA 1
ATOM 2697 C C . ARG A 1 347 ? 35.267 68.404 -91.565 1.00 48.99 484 ARG A C 1
ATOM 2698 O O . ARG A 1 347 ? 35.942 67.810 -90.720 1.00 45.14 484 ARG A O 1
ATOM 2706 N N . VAL A 1 348 ? 34.956 69.694 -91.469 1.00 46.96 485 VAL A N 1
ATOM 2707 C CA . VAL A 1 348 ? 35.500 70.546 -90.423 1.00 47.00 485 VAL A CA 1
ATOM 2708 C C . VAL A 1 348 ? 35.169 70.025 -89.019 1.00 43.97 485 VAL A C 1
ATOM 2709 O O . VAL A 1 348 ? 36.004 70.078 -88.111 1.00 41.79 485 VAL A O 1
ATOM 2713 N N . ARG A 1 349 ? 33.957 69.514 -88.842 1.00 43.93 486 ARG A N 1
ATOM 2714 C CA . ARG A 1 349 ? 33.566 68.933 -87.559 1.00 46.08 486 ARG A CA 1
ATOM 2715 C C . ARG A 1 349 ? 34.417 67.702 -87.257 1.00 45.94 486 ARG A C 1
ATOM 2716 O O . ARG A 1 349 ? 34.954 67.557 -86.166 1.00 42.35 486 ARG A O 1
ATOM 2724 N N . ALA A 1 350 ? 34.561 66.825 -88.240 1.00 46.69 487 ALA A N 1
ATOM 2725 C CA . ALA A 1 350 ? 35.415 65.662 -88.069 1.00 46.36 487 ALA A CA 1
ATOM 2726 C C . ALA A 1 350 ? 36.837 66.078 -87.690 1.00 48.96 487 ALA A C 1
ATOM 2727 O O . ALA A 1 350 ? 37.421 65.493 -86.779 1.00 47.96 487 ALA A O 1
ATOM 2729 N N . LEU A 1 351 ? 37.378 67.085 -88.390 1.00 48.54 488 LEU A N 1
ATOM 2730 C CA . LEU A 1 351 ? 38.705 67.663 -88.111 1.00 43.14 488 LEU A CA 1
ATOM 2731 C C . LEU A 1 351 ? 38.875 68.161 -86.678 1.00 44.41 488 LEU A C 1
ATOM 2732 O O . LEU A 1 351 ? 39.915 67.967 -86.067 1.00 44.53 488 LEU A O 1
ATOM 2737 N N . VAL A 1 352 ? 37.859 68.820 -86.142 1.00 46.79 489 VAL A N 1
ATOM 2738 C CA . VAL A 1 352 ? 37.899 69.210 -84.738 1.00 45.82 489 VAL A CA 1
ATOM 2739 C C . VAL A 1 352 ? 37.889 67.972 -83.833 1.00 46.87 489 VAL A C 1
ATOM 2740 O O . VAL A 1 352 ? 38.594 67.901 -82.824 1.00 43.96 489 VAL A O 1
ATOM 2744 N N . GLY A 1 353 ? 37.093 66.982 -84.206 1.00 48.75 490 GLY A N 1
ATOM 2745 C CA . GLY A 1 353 ? 37.035 65.757 -83.431 1.00 48.18 490 GLY A CA 1
ATOM 2746 C C . GLY A 1 353 ? 38.425 65.187 -83.248 1.00 48.34 490 GLY A C 1
ATOM 2747 O O . GLY A 1 353 ? 38.781 64.699 -82.176 1.00 51.32 490 GLY A O 1
ATOM 2748 N N . LEU A 1 354 ? 39.224 65.276 -84.302 1.00 46.30 491 LEU A N 1
ATOM 2749 C CA . LEU A 1 354 ? 40.521 64.627 -84.332 1.00 43.38 491 LEU A CA 1
ATOM 2750 C C . LEU A 1 354 ? 41.570 65.460 -83.628 1.00 46.68 491 LEU A C 1
ATOM 2751 O O . LEU A 1 354 ? 42.400 64.920 -82.905 1.00 52.71 491 LEU A O 1
ATOM 2756 N N . CYS A 1 355 ? 41.539 66.770 -83.845 1.00 44.91 492 CYS A N 1
ATOM 2757 C CA . CYS A 1 355 ? 42.388 67.696 -83.104 1.00 46.18 492 CYS A CA 1
ATOM 2758 C C . CYS A 1 355 ? 42.158 67.596 -81.597 1.00 47.32 492 CYS A C 1
ATOM 2759 O O . CYS A 1 355 ? 43.076 67.766 -80.797 1.00 48.22 492 CYS A O 1
ATOM 2762 N N . LYS A 1 356 ? 40.920 67.350 -81.198 1.00 47.53 493 LYS A N 1
ATOM 2763 C CA . LYS A 1 356 ? 40.634 67.336 -79.782 1.00 50.78 493 LYS A CA 1
ATOM 2764 C C . LYS A 1 356 ? 41.257 66.083 -79.215 1.00 55.23 493 LYS A C 1
ATOM 2765 O O . LYS A 1 356 ? 42.050 66.150 -78.286 1.00 62.59 493 LYS A O 1
ATOM 2771 N N . LEU A 1 357 ? 40.919 64.940 -79.796 1.00 52.06 494 LEU A N 1
ATOM 2772 C CA . LEU A 1 357 ? 41.517 63.679 -79.379 1.00 57.09 494 LEU A CA 1
ATOM 2773 C C . LEU A 1 357 ? 43.050 63.738 -79.394 1.00 59.34 494 LEU A C 1
ATOM 2774 O O . LEU A 1 357 ? 43.712 63.245 -78.480 1.00 66.41 494 LEU A O 1
ATOM 2779 N N . GLY A 1 358 ? 43.609 64.354 -80.430 1.00 57.16 495 GLY A N 1
ATOM 2780 C CA . GLY A 1 358 ? 45.051 64.457 -80.568 1.00 63.04 495 GLY A CA 1
ATOM 2781 C C . GLY A 1 358 ? 45.748 65.238 -79.465 1.00 66.55 495 GLY A C 1
ATOM 2782 O O . GLY A 1 358 ? 46.919 65.009 -79.182 1.00 70.99 495 GLY A O 1
ATOM 2783 N N . SER A 1 359 ? 45.024 66.151 -78.834 1.00 65.05 496 SER A N 1
ATOM 2784 C CA . SER A 1 359 ? 45.619 67.084 -77.893 1.00 67.90 496 SER A CA 1
ATOM 2785 C C . SER A 1 359 ? 46.142 66.464 -76.589 1.00 74.06 496 SER A C 1
ATOM 2786 O O . SER A 1 359 ? 46.976 67.067 -75.924 1.00 79.11 496 SER A O 1
ATOM 2789 N N . TYR A 1 360 ? 45.646 65.287 -76.209 1.00 73.87 497 TYR A N 1
ATOM 2790 C CA . TYR A 1 360 ? 46.149 64.598 -75.011 1.00 83.41 497 TYR A CA 1
ATOM 2791 C C . TYR A 1 360 ? 47.407 63.785 -75.320 1.00 92.25 497 TYR A C 1
ATOM 2792 O O . TYR A 1 360 ? 47.454 63.099 -76.339 1.00 94.47 497 TYR A O 1
ATOM 2801 N N . GLY A 1 361 ? 48.427 63.840 -74.465 1.00 102.04 498 GLY A N 1
ATOM 2802 C CA . GLY A 1 361 ? 48.534 64.768 -73.357 1.00 105.30 498 GLY A CA 1
ATOM 2803 C C . GLY A 1 361 ? 49.964 65.270 -73.436 1.00 126.10 498 GLY A C 1
ATOM 2804 O O . GLY A 1 361 ? 50.907 64.512 -73.175 1.00 128.49 498 GLY A O 1
ATOM 2805 N N . GLY A 1 362 ? 50.119 66.541 -73.815 1.00 129.86 499 GLY A N 1
ATOM 2806 C CA . GLY A 1 362 ? 51.406 67.115 -74.196 1.00 133.28 499 GLY A CA 1
ATOM 2807 C C . GLY A 1 362 ? 52.375 67.516 -73.091 1.00 143.22 499 GLY A C 1
ATOM 2808 O O . GLY A 1 362 ? 53.393 68.169 -73.360 1.00 133.54 499 GLY A O 1
ATOM 2809 N N . GLN A 1 363 ? 52.056 67.129 -71.855 1.00 153.51 500 GLN A N 1
ATOM 2810 C CA . GLN A 1 363 ? 52.949 67.304 -70.708 1.00 153.89 500 GLN A CA 1
ATOM 2811 C C . GLN A 1 363 ? 53.646 65.985 -70.352 1.00 156.77 500 GLN A C 1
ATOM 2812 O O . GLN A 1 363 ? 54.843 65.966 -70.038 1.00 154.15 500 GLN A O 1
ATOM 2818 N N . ASP A 1 364 ? 52.879 64.893 -70.413 1.00 156.98 501 ASP A N 1
ATOM 2819 C CA . ASP A 1 364 ? 53.298 63.579 -69.905 1.00 161.00 501 ASP A CA 1
ATOM 2820 C C . ASP A 1 364 ? 54.627 63.068 -70.468 1.00 160.84 501 ASP A C 1
ATOM 2821 O O . ASP A 1 364 ? 55.609 62.932 -69.732 1.00 159.94 501 ASP A O 1
ATOM 2826 N N . ALA A 1 365 ? 54.655 62.768 -71.763 1.00 157.80 502 ALA A N 1
ATOM 2827 C CA . ALA A 1 365 ? 55.879 62.284 -72.388 1.00 152.15 502 ALA A CA 1
ATOM 2828 C C . ALA A 1 365 ? 56.865 63.435 -72.589 1.00 151.21 502 ALA A C 1
ATOM 2829 O O . ALA A 1 365 ? 57.973 63.229 -73.090 1.00 146.76 502 ALA A O 1
ATOM 2831 N N . ALA A 1 366 ? 56.456 64.639 -72.180 1.00 149.64 503 ALA A N 1
ATOM 2832 C CA . ALA A 1 366 ? 57.185 65.870 -72.485 1.00 145.00 503 ALA A CA 1
ATOM 2833 C C . ALA A 1 366 ? 57.246 66.025 -74.002 1.00 144.82 503 ALA A C 1
ATOM 2834 O O . ALA A 1 366 ? 57.731 67.033 -74.529 1.00 133.98 503 ALA A O 1
ATOM 2836 N N . ILE A 1 367 ? 56.734 64.997 -74.681 1.00 146.53 504 ILE A N 1
ATOM 2837 C CA . ILE A 1 367 ? 56.679 64.914 -76.134 1.00 136.56 504 ILE A CA 1
ATOM 2838 C C . ILE A 1 367 ? 55.407 65.566 -76.640 1.00 129.30 504 ILE A C 1
ATOM 2839 O O . ILE A 1 367 ? 54.290 65.152 -76.302 1.00 121.86 504 ILE A O 1
ATOM 2844 N N . ARG A 1 368 ? 55.598 66.596 -77.452 1.00 125.11 505 ARG A N 1
ATOM 2845 C CA . ARG A 1 368 ? 54.499 67.379 -77.973 1.00 115.50 505 ARG A CA 1
ATOM 2846 C C . ARG A 1 368 ? 53.587 66.550 -78.867 1.00 102.19 505 ARG A C 1
ATOM 2847 O O . ARG A 1 368 ? 54.045 65.664 -79.587 1.00 96.26 505 ARG A O 1
ATOM 2855 N N . PRO A 1 369 ? 52.281 66.833 -78.791 1.00 99.33 506 PRO A N 1
ATOM 2856 C CA . PRO A 1 369 ? 51.198 66.279 -79.613 1.00 90.71 506 PRO A CA 1
ATOM 2857 C C . PRO A 1 369 ? 51.256 66.742 -81.083 1.00 82.08 506 PRO A C 1
ATOM 2858 O O . PRO A 1 369 ? 51.695 67.870 -81.338 1.00 81.23 506 PRO A O 1
ATOM 2862 N N . PHE A 1 370 ? 50.805 65.892 -82.014 1.00 74.14 507 PHE A N 1
ATOM 2863 C CA . PHE A 1 370 ? 50.848 66.173 -83.453 1.00 60.21 507 PHE A CA 1
ATOM 2864 C C . PHE A 1 370 ? 52.272 66.383 -83.938 1.00 61.74 507 PHE A C 1
ATOM 2865 O O . PHE A 1 370 ? 52.568 67.357 -84.655 1.00 55.49 507 PHE A O 1
ATOM 2873 N N . GLY A 1 371 ? 53.160 65.480 -83.546 1.00 62.40 508 GLY A N 1
ATOM 2874 C CA . GLY A 1 371 ? 54.537 65.578 -83.982 1.00 56.97 508 GLY A CA 1
ATOM 2875 C C . GLY A 1 371 ? 54.658 65.388 -85.484 1.00 51.29 508 GLY A C 1
ATOM 2876 O O . GLY A 1 371 ? 53.666 65.220 -86.191 1.00 48.33 508 GLY A O 1
ATOM 2877 N N . ASP A 1 372 ? 55.892 65.429 -85.970 1.00 49.93 509 ASP A N 1
ATOM 2878 C CA . ASP A 1 372 ? 56.209 65.091 -87.356 1.00 48.41 509 ASP A CA 1
ATOM 2879 C C . ASP A 1 372 ? 55.391 65.862 -88.405 1.00 49.48 509 ASP A C 1
ATOM 2880 O O . ASP A 1 372 ? 55.134 65.351 -89.507 1.00 46.36 509 ASP A O 1
ATOM 2885 N N . GLY A 1 373 ? 55.007 67.094 -88.056 1.00 48.17 510 GLY A N 1
ATOM 2886 C CA . GLY A 1 373 ? 54.410 68.018 -89.004 1.00 45.64 510 GLY A CA 1
ATOM 2887 C C . GLY A 1 373 ? 52.899 67.956 -89.088 1.00 44.89 510 GLY A C 1
ATOM 2888 O O . GLY A 1 373 ? 52.287 68.714 -89.837 1.00 43.57 510 GLY A O 1
ATOM 2889 N N . ALA A 1 374 ? 52.299 67.055 -88.317 1.00 41.59 511 ALA A N 1
ATOM 2890 C CA . ALA A 1 374 ? 50.856 66.940 -88.265 1.00 41.43 511 ALA A CA 1
ATOM 2891 C C . ALA A 1 374 ? 50.226 68.225 -87.781 1.00 41.12 511 ALA A C 1
ATOM 2892 O O . ALA A 1 374 ? 49.214 68.657 -88.319 1.00 40.92 511 ALA A O 1
ATOM 2894 N N . ALA A 1 375 ? 50.829 68.841 -86.769 1.00 45.08 512 ALA A N 1
ATOM 2895 C CA . ALA A 1 375 ? 50.303 70.090 -86.227 1.00 44.82 512 ALA A CA 1
ATOM 2896 C C . ALA A 1 375 ? 50.198 71.184 -87.289 1.00 41.18 512 ALA A C 1
ATOM 2897 O O . ALA A 1 375 ? 49.138 71.753 -87.482 1.00 40.47 512 ALA A O 1
ATOM 2899 N N . LEU A 1 376 ? 51.281 71.472 -87.996 1.00 40.33 513 LEU A N 1
ATOM 2900 C CA . LEU A 1 376 ? 51.193 72.469 -89.059 1.00 43.07 513 LEU A CA 1
ATOM 2901 C C . LEU A 1 376 ? 50.148 72.125 -90.138 1.00 45.62 513 LEU A C 1
ATOM 2902 O O . LEU A 1 376 ? 49.438 73.016 -90.613 1.00 47.36 513 LEU A O 1
ATOM 2907 N N . LYS A 1 377 ? 50.065 70.847 -90.526 1.00 44.27 514 LYS A N 1
ATOM 2908 C CA . LYS A 1 377 ? 49.116 70.383 -91.549 1.00 42.81 514 LYS A CA 1
ATOM 2909 C C . LYS A 1 377 ? 47.668 70.616 -91.154 1.00 42.76 514 LYS A C 1
ATOM 2910 O O . LYS A 1 377 ? 46.900 71.239 -91.899 1.00 40.91 514 LYS A O 1
ATOM 2916 N N . LEU A 1 378 ? 47.291 70.082 -89.998 1.00 36.16 515 LEU A N 1
ATOM 2917 C CA . LEU A 1 378 ? 45.956 70.292 -89.489 1.00 36.40 515 LEU A CA 1
ATOM 2918 C C . LEU A 1 378 ? 45.633 71.781 -89.357 1.00 45.40 515 LEU A C 1
ATOM 2919 O O . LEU A 1 378 ? 44.529 72.213 -89.686 1.00 43.41 515 LEU A O 1
ATOM 2924 N N . ALA A 1 379 ? 46.594 72.576 -88.888 1.00 47.13 516 ALA A N 1
ATOM 2925 C CA . ALA A 1 379 ? 46.377 74.022 -88.784 1.00 45.63 516 ALA A CA 1
ATOM 2926 C C . ALA A 1 379 ? 46.061 74.632 -90.152 1.00 46.09 516 ALA A C 1
ATOM 2927 O O . ALA A 1 379 ? 45.136 75.429 -90.271 1.00 48.88 516 ALA A O 1
ATOM 2929 N N . GLU A 1 380 ? 46.810 74.254 -91.185 1.00 41.82 517 GLU A N 1
ATOM 2930 C CA . GLU A 1 380 ? 46.522 74.758 -92.522 1.00 45.86 517 GLU A CA 1
ATOM 2931 C C . GLU A 1 380 ? 45.086 74.394 -92.931 1.00 48.93 517 GLU A C 1
ATOM 2932 O O . GLU A 1 380 ? 44.392 75.168 -93.584 1.00 50.23 517 GLU A O 1
ATOM 2938 N N . ALA A 1 381 ? 44.618 73.223 -92.526 1.00 47.35 518 ALA A N 1
ATOM 2939 C CA . ALA A 1 381 ? 43.269 72.834 -92.902 1.00 45.85 518 ALA A CA 1
ATOM 2940 C C . ALA A 1 381 ? 42.290 73.810 -92.302 1.00 46.07 518 ALA A C 1
ATOM 2941 O O . ALA A 1 381 ? 41.350 74.215 -92.964 1.00 49.37 518 ALA A O 1
ATOM 2943 N N . CYS A 1 382 ? 42.525 74.172 -91.043 1.00 47.27 519 CYS A N 1
ATOM 2944 C CA . CYS A 1 382 ? 41.645 75.061 -90.293 1.00 43.64 519 CYS A CA 1
ATOM 2945 C C . CYS A 1 382 ? 41.713 76.459 -90.859 1.00 47.09 519 CYS A C 1
ATOM 2946 O O . CYS A 1 382 ? 40.733 77.193 -90.853 1.00 49.15 519 CYS A O 1
ATOM 2949 N N . ARG A 1 383 ? 42.887 76.846 -91.322 1.00 46.60 520 ARG A N 1
ATOM 2950 C CA . ARG A 1 383 ? 43.042 78.165 -91.888 1.00 49.16 520 ARG A CA 1
ATOM 2951 C C . ARG A 1 383 ? 42.127 78.287 -93.104 1.00 47.30 520 ARG A C 1
ATOM 2952 O O . ARG A 1 383 ? 41.477 79.299 -93.294 1.00 48.32 520 ARG A O 1
ATOM 2960 N N . ARG A 1 384 ? 42.054 77.244 -93.919 1.00 51.09 521 ARG A N 1
ATOM 2961 C CA . ARG A 1 384 ? 41.274 77.329 -95.151 1.00 51.41 521 ARG A CA 1
ATOM 2962 C C . ARG A 1 384 ? 39.783 77.453 -94.914 1.00 50.47 521 ARG A C 1
ATOM 2963 O O . ARG A 1 384 ? 39.106 78.166 -95.639 1.00 55.68 521 ARG A O 1
ATOM 2971 N N . PHE A 1 385 ? 39.274 76.750 -93.911 1.00 47.11 522 PHE A N 1
ATOM 2972 C CA . PHE A 1 385 ? 37.873 76.843 -93.547 1.00 45.24 522 PHE A CA 1
ATOM 2973 C C . PHE A 1 385 ? 37.606 78.244 -93.013 1.00 51.36 522 PHE A C 1
ATOM 2974 O O . PHE A 1 385 ? 36.557 78.834 -93.276 1.00 63.18 522 PHE A O 1
ATOM 2982 N N . LEU A 1 386 ? 38.559 78.777 -92.260 1.00 47.01 523 LEU A N 1
ATOM 2983 C CA . LEU A 1 386 ? 38.382 80.058 -91.597 1.00 47.26 523 LEU A CA 1
ATOM 2984 C C . LEU A 1 386 ? 38.265 81.218 -92.595 1.00 49.87 523 LEU A C 1
ATOM 2985 O O . LEU A 1 386 ? 37.413 82.088 -92.460 1.00 50.68 523 LEU A O 1
ATOM 2990 N N . ILE A 1 387 ? 39.134 81.207 -93.597 1.00 50.84 524 ILE A N 1
ATOM 2991 C CA . ILE A 1 387 ? 39.130 82.182 -94.671 1.00 50.29 524 ILE A CA 1
ATOM 2992 C C . ILE A 1 387 ? 38.026 81.922 -95.673 1.00 64.84 524 ILE A C 1
ATOM 2993 O O . ILE A 1 387 ? 37.527 82.868 -96.283 1.00 73.42 524 ILE A O 1
ATOM 2998 N N . LYS A 1 388 ? 37.657 80.646 -95.847 1.00 68.24 525 LYS A N 1
ATOM 2999 C CA . LYS A 1 388 ? 36.749 80.211 -96.925 1.00 76.54 525 LYS A CA 1
ATOM 3000 C C . LYS A 1 388 ? 35.552 81.103 -97.089 1.00 97.52 525 LYS A C 1
ATOM 3001 O O . LYS A 1 388 ? 34.598 81.033 -96.290 1.00 94.28 525 LYS A O 1
ATOM 3007 N N . PRO A 1 389 ? 35.594 81.922 -98.157 1.00 109.49 526 PRO A N 1
ATOM 3008 C CA . PRO A 1 389 ? 34.595 82.910 -98.573 1.00 109.00 526 PRO A CA 1
ATOM 3009 C C . PRO A 1 389 ? 33.394 82.179 -99.139 1.00 117.42 526 PRO A C 1
ATOM 3010 O O . PRO A 1 389 ? 32.269 82.666 -99.001 1.00 117.20 526 PRO A O 1
ATOM 3014 N N . GLY A 1 390 ? 33.662 81.017 -99.750 1.00 124.23 527 GLY A N 1
ATOM 3015 C CA . GLY A 1 390 ? 32.676 80.168 -100.416 1.00 128.54 527 GLY A CA 1
ATOM 3016 C C . GLY A 1 390 ? 31.471 79.714 -99.594 1.00 138.17 527 GLY A C 1
ATOM 3017 O O . GLY A 1 390 ? 30.353 79.628 -100.124 1.00 143.38 527 GLY A O 1
ATOM 3018 N N . LYS A 1 391 ? 31.690 79.390 -98.317 1.00 129.28 528 LYS A N 1
ATOM 3019 C CA . LYS A 1 391 ? 30.583 79.247 -97.368 1.00 126.99 528 LYS A CA 1
ATOM 3020 C C . LYS A 1 391 ? 30.735 80.287 -96.252 1.00 127.09 528 LYS A C 1
ATOM 3021 O O . LYS A 1 391 ? 31.692 80.234 -95.461 1.00 124.92 528 LYS A O 1
ATOM 3027 N N . ASP A 1 392 ? 29.805 81.249 -96.232 1.00 127.34 529 ASP A N 1
ATOM 3028 C CA . ASP A 1 392 ? 29.744 82.301 -95.208 1.00 119.19 529 ASP A CA 1
ATOM 3029 C C . ASP A 1 392 ? 28.776 81.864 -94.104 1.00 110.27 529 ASP A C 1
ATOM 3030 O O . ASP A 1 392 ? 27.573 82.162 -94.135 1.00 100.67 529 ASP A O 1
ATOM 3035 N N . LYS A 1 393 ? 29.348 81.186 -93.113 1.00 99.52 530 LYS A N 1
ATOM 3036 C CA . LYS A 1 393 ? 28.658 80.137 -92.395 1.00 89.53 530 LYS A CA 1
ATOM 3037 C C . LYS A 1 393 ? 29.268 80.007 -90.981 1.00 78.49 530 LYS A C 1
ATOM 3038 O O . LYS A 1 393 ? 30.054 80.861 -90.557 1.00 66.84 530 LYS A O 1
ATOM 3044 N N . ASP A 1 394 ? 28.876 78.969 -90.245 1.00 77.35 531 ASP A N 1
ATOM 3045 C CA . ASP A 1 394 ? 29.456 78.672 -88.940 1.00 65.85 531 ASP A CA 1
ATOM 3046 C C . ASP A 1 394 ? 30.553 77.627 -89.105 1.00 61.58 531 ASP A C 1
ATOM 3047 O O . ASP A 1 394 ? 31.066 77.089 -88.129 1.00 59.19 531 ASP A O 1
ATOM 3052 N N . ILE A 1 395 ? 30.899 77.322 -90.348 1.00 59.69 532 ILE A N 1
ATOM 3053 C CA . ILE A 1 395 ? 32.114 76.569 -90.611 1.00 55.33 532 ILE A CA 1
ATOM 3054 C C . ILE A 1 395 ? 33.316 77.217 -89.908 1.00 53.32 532 ILE A C 1
ATOM 3055 O O . ILE A 1 395 ? 34.201 76.524 -89.421 1.00 51.09 532 ILE A O 1
ATOM 3060 N N . ARG A 1 396 ? 33.328 78.546 -89.848 1.00 50.45 533 ARG A N 1
ATOM 3061 C CA . ARG A 1 396 ? 34.314 79.287 -89.065 1.00 51.30 533 ARG A CA 1
ATOM 3062 C C . ARG A 1 396 ? 34.341 78.937 -87.556 1.00 47.96 533 ARG A C 1
ATOM 3063 O O . ARG A 1 396 ? 35.410 78.771 -86.981 1.00 44.86 533 ARG A O 1
ATOM 3071 N N . ARG A 1 397 ? 33.185 78.839 -86.909 1.00 46.47 534 ARG A N 1
ATOM 3072 C CA . ARG A 1 397 ? 33.159 78.436 -85.504 1.00 46.63 534 ARG A CA 1
ATOM 3073 C C . ARG A 1 397 ? 33.992 77.184 -85.277 1.00 52.34 534 ARG A C 1
ATOM 3074 O O . ARG A 1 397 ? 34.645 77.050 -84.247 1.00 55.79 534 ARG A O 1
ATOM 3082 N N . TRP A 1 398 ? 33.972 76.259 -86.231 1.00 52.34 535 TRP A N 1
ATOM 3083 C CA . TRP A 1 398 ? 34.690 74.999 -86.057 1.00 48.61 535 TRP A CA 1
ATOM 3084 C C . TRP A 1 398 ? 36.177 75.114 -86.387 1.00 45.78 535 TRP A C 1
ATOM 3085 O O . TRP A 1 398 ? 37.024 74.614 -85.639 1.00 42.19 535 TRP A O 1
ATOM 3096 N N . ALA A 1 399 ? 36.495 75.790 -87.487 1.00 44.75 536 ALA A N 1
ATOM 3097 C CA . ALA A 1 399 ? 37.883 76.124 -87.776 1.00 42.23 536 ALA A CA 1
ATOM 3098 C C . ALA A 1 399 ? 38.557 76.558 -86.488 1.00 45.15 536 ALA A C 1
ATOM 3099 O O . ALA A 1 399 ? 39.664 76.106 -86.182 1.00 45.89 536 ALA A O 1
ATOM 3101 N N . ALA A 1 400 ? 37.884 77.421 -85.724 1.00 42.24 537 ALA A N 1
ATOM 3102 C CA . ALA A 1 400 ? 38.504 78.009 -84.542 1.00 39.95 537 ALA A CA 1
ATOM 3103 C C . ALA A 1 400 ? 38.487 77.077 -83.365 1.00 38.82 537 ALA A C 1
ATOM 3104 O O . ALA A 1 400 ? 39.300 77.189 -82.472 1.00 38.35 537 ALA A O 1
ATOM 3106 N N . ASP A 1 401 ? 37.556 76.145 -83.353 1.00 45.58 538 ASP A N 1
ATOM 3107 C CA . ASP A 1 401 ? 37.575 75.152 -82.291 1.00 47.61 538 ASP A CA 1
ATOM 3108 C C . ASP A 1 401 ? 38.837 74.302 -82.492 1.00 44.81 538 ASP A C 1
ATOM 3109 O O . ASP A 1 401 ? 39.535 73.951 -81.531 1.00 40.16 538 ASP A O 1
ATOM 3114 N N . GLY A 1 402 ? 39.139 74.026 -83.760 1.00 43.62 539 GLY A N 1
ATOM 3115 C CA . GLY A 1 402 ? 40.354 73.331 -84.146 1.00 42.03 539 GLY A CA 1
ATOM 3116 C C . GLY A 1 402 ? 41.608 74.021 -83.655 1.00 42.15 539 GLY A C 1
ATOM 3117 O O . GLY A 1 402 ? 42.407 73.416 -82.958 1.00 45.38 539 GLY A O 1
ATOM 3118 N N . LEU A 1 403 ? 41.773 75.294 -84.007 1.00 45.32 540 LEU A N 1
ATOM 3119 C CA . LEU A 1 403 ? 42.945 76.081 -83.592 1.00 42.43 540 LEU A CA 1
ATOM 3120 C C . LEU A 1 403 ? 43.066 76.284 -82.080 1.00 40.92 540 LEU A C 1
ATOM 3121 O O . LEU A 1 403 ? 44.092 76.736 -81.592 1.00 44.18 540 LEU A O 1
ATOM 3126 N N . ALA A 1 404 ? 42.030 75.966 -81.326 1.00 37.07 541 ALA A N 1
ATOM 3127 C CA . ALA A 1 404 ? 42.159 76.102 -79.898 1.00 37.92 541 ALA A CA 1
ATOM 3128 C C . ALA A 1 404 ? 43.020 74.962 -79.394 1.00 41.57 541 ALA A C 1
ATOM 3129 O O . ALA A 1 404 ? 43.533 75.012 -78.279 1.00 42.99 541 ALA A O 1
ATOM 3131 N N . TYR A 1 405 ? 43.161 73.915 -80.199 1.00 40.42 542 TYR A N 1
ATOM 3132 C CA . TYR A 1 405 ? 44.002 72.801 -79.788 1.00 40.65 542 TYR A CA 1
ATOM 3133 C C . TYR A 1 405 ? 45.367 72.864 -80.463 1.00 45.63 542 TYR A C 1
ATOM 3134 O O . TYR A 1 405 ? 46.397 72.755 -79.786 1.00 49.76 542 TYR A O 1
ATOM 3143 N N . LEU A 1 406 ? 45.389 73.064 -81.777 1.00 35.06 543 LEU A N 1
ATOM 3144 C CA . LEU A 1 406 ? 46.652 73.113 -82.488 1.00 38.13 543 LEU A CA 1
ATOM 3145 C C . LEU A 1 406 ? 47.575 74.232 -82.003 1.00 42.83 543 LEU A C 1
ATOM 3146 O O . LEU A 1 406 ? 48.802 74.133 -82.039 1.00 44.26 543 LEU A O 1
ATOM 3151 N N . THR A 1 407 ? 46.974 75.308 -81.547 1.00 41.34 544 THR A N 1
ATOM 3152 C CA . THR A 1 407 ? 47.724 76.491 -81.210 1.00 37.19 544 THR A CA 1
ATOM 3153 C C . THR A 1 407 ? 48.570 76.342 -79.932 1.00 42.64 544 THR A C 1
ATOM 3154 O O . THR A 1 407 ? 49.257 77.266 -79.489 1.00 41.75 544 THR A O 1
ATOM 3158 N N . LEU A 1 408 ? 48.561 75.155 -79.352 1.00 43.56 545 LEU A N 1
ATOM 3159 C CA . LEU A 1 408 ? 49.448 74.916 -78.230 1.00 45.42 545 LEU A CA 1
ATOM 3160 C C . LEU A 1 408 ? 50.881 74.748 -78.735 1.00 48.86 545 LEU A C 1
ATOM 3161 O O . LEU A 1 408 ? 51.841 74.965 -77.987 1.00 48.98 545 LEU A O 1
ATOM 3166 N N . ASP A 1 409 ? 51.006 74.388 -80.015 1.00 44.27 546 ASP A N 1
ATOM 3167 C CA . ASP A 1 409 ? 52.299 74.172 -80.654 1.00 44.43 546 ASP A CA 1
ATOM 3168 C C . ASP A 1 409 ? 52.945 75.501 -81.032 1.00 46.99 546 ASP A C 1
ATOM 3169 O O . ASP A 1 409 ? 52.304 76.364 -81.624 1.00 46.97 546 ASP A O 1
ATOM 3174 N N . ALA A 1 410 ? 54.219 75.667 -80.702 1.00 48.00 547 ALA A N 1
ATOM 3175 C CA . ALA A 1 410 ? 54.906 76.919 -81.001 1.00 41.43 547 ALA A CA 1
ATOM 3176 C C . ALA A 1 410 ? 54.826 77.356 -82.475 1.00 44.43 547 ALA A C 1
ATOM 3177 O O . ALA A 1 410 ? 54.436 78.483 -82.768 1.00 44.85 547 ALA A O 1
ATOM 3179 N N . GLU A 1 411 ? 55.193 76.472 -83.398 1.00 45.06 548 GLU A N 1
ATOM 3180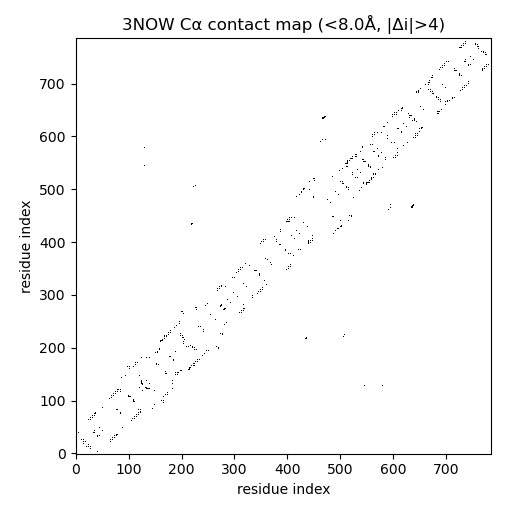 C CA . GLU A 1 411 ? 55.228 76.841 -84.807 1.00 46.57 548 GLU A CA 1
ATOM 3181 C C . GLU A 1 411 ? 53.870 77.300 -85.257 1.00 49.42 548 GLU A C 1
ATOM 3182 O O . GLU A 1 411 ? 53.754 78.155 -86.138 1.00 48.36 548 GLU A O 1
ATOM 3188 N N . CYS A 1 412 ? 52.838 76.706 -84.673 1.00 45.42 549 CYS A N 1
ATOM 3189 C CA . CYS A 1 412 ? 51.477 77.015 -85.078 1.00 44.69 549 CYS A CA 1
ATOM 3190 C C . CYS A 1 412 ? 51.073 78.410 -84.657 1.00 45.72 549 CYS A C 1
ATOM 3191 O O . CYS A 1 412 ? 50.568 79.171 -85.474 1.00 45.76 549 CYS A O 1
ATOM 3194 N N . LYS A 1 413 ? 51.284 78.731 -83.379 1.00 44.60 550 LYS A N 1
ATOM 3195 C CA . LYS A 1 413 ? 51.092 80.084 -82.900 1.00 36.61 550 LYS A CA 1
ATOM 3196 C C . LYS A 1 413 ? 51.700 81.012 -83.920 1.00 44.62 550 LYS A C 1
ATOM 3197 O O . LYS A 1 413 ? 51.054 81.940 -84.382 1.00 47.91 550 LYS A O 1
ATOM 3203 N N . GLU A 1 414 ? 52.949 80.755 -84.290 1.00 47.41 551 GLU A N 1
ATOM 3204 C CA . GLU A 1 414 ? 53.651 81.665 -85.185 1.00 46.37 551 GLU A CA 1
ATOM 3205 C C . GLU A 1 414 ? 53.085 81.788 -86.600 1.00 48.88 551 GLU A C 1
ATOM 3206 O O . GLU A 1 414 ? 52.988 82.890 -87.109 1.00 50.33 551 GLU A O 1
ATOM 3212 N N . LYS A 1 415 ? 52.696 80.691 -87.238 1.00 50.49 552 LYS A N 1
ATOM 3213 C CA . LYS A 1 415 ? 52.075 80.830 -88.554 1.00 54.63 552 LYS A CA 1
ATOM 3214 C C . LYS A 1 415 ? 50.831 81.681 -88.438 1.00 49.97 552 LYS A C 1
ATOM 3215 O O . LYS A 1 415 ? 50.599 82.562 -89.260 1.00 52.82 552 LYS A O 1
ATOM 3221 N N . LEU A 1 416 ? 50.045 81.413 -87.399 1.00 45.37 553 LEU A N 1
ATOM 3222 C CA . LEU A 1 416 ? 48.752 82.054 -87.210 1.00 42.71 553 LEU A CA 1
ATOM 3223 C C . LEU A 1 416 ? 48.847 83.562 -87.008 1.00 48.02 553 LEU A C 1
ATOM 3224 O O . LEU A 1 416 ? 48.127 84.331 -87.634 1.00 53.18 553 LEU A O 1
ATOM 3229 N N . ILE A 1 417 ? 49.726 83.995 -86.123 1.00 48.35 554 ILE A N 1
ATOM 3230 C CA . ILE A 1 417 ? 49.887 85.416 -85.884 1.00 45.27 554 ILE A CA 1
ATOM 3231 C C . ILE A 1 417 ? 50.427 86.157 -87.108 1.00 47.34 554 ILE A C 1
ATOM 3232 O O . ILE A 1 417 ? 50.249 87.360 -87.226 1.00 46.79 554 ILE A O 1
ATOM 3237 N N . GLU A 1 418 ? 51.100 85.444 -88.011 1.00 50.08 555 GLU A N 1
ATOM 3238 C CA . GLU A 1 418 ? 51.617 86.052 -89.239 1.00 54.40 555 GLU A CA 1
ATOM 3239 C C . GLU A 1 418 ? 50.489 86.193 -90.239 1.00 47.34 555 GLU A C 1
ATOM 3240 O O . GLU A 1 418 ? 50.573 87.002 -91.154 1.00 51.48 555 GLU A O 1
ATOM 3246 N N . ASP A 1 419 ? 49.444 85.389 -90.043 1.00 45.40 556 ASP A N 1
ATOM 3247 C CA . ASP A 1 419 ? 48.336 85.210 -90.991 1.00 49.35 556 ASP A CA 1
ATOM 3248 C C . ASP A 1 419 ? 47.223 86.208 -90.765 1.00 48.85 556 ASP A C 1
ATOM 3249 O O . ASP A 1 419 ? 46.185 85.864 -90.205 1.00 47.65 556 ASP A O 1
ATOM 3254 N N . LYS A 1 420 ? 47.417 87.440 -91.215 1.00 50.14 557 LYS A N 1
ATOM 3255 C CA . LYS A 1 420 ? 46.510 88.502 -90.802 1.00 52.31 557 LYS A CA 1
ATOM 3256 C C . LYS A 1 420 ? 45.066 88.222 -91.214 1.00 52.18 557 LYS A C 1
ATOM 3257 O O . LYS A 1 420 ? 44.138 88.559 -90.489 1.00 54.08 557 LYS A O 1
ATOM 3263 N N . ALA A 1 421 ? 44.871 87.595 -92.363 1.00 44.89 558 ALA A N 1
ATOM 3264 C CA . ALA A 1 421 ? 43.522 87.368 -92.825 1.00 49.05 558 ALA A CA 1
ATOM 3265 C C . ALA A 1 421 ? 42.752 86.524 -91.812 1.00 51.33 558 ALA A C 1
ATOM 3266 O O . ALA A 1 421 ? 41.532 86.679 -91.648 1.00 52.84 558 ALA A O 1
ATOM 3268 N N . SER A 1 422 ? 43.470 85.643 -91.121 1.00 47.23 559 SER A N 1
ATOM 3269 C CA . SER A 1 422 ? 42.848 84.730 -90.163 1.00 46.38 559 SER A CA 1
ATOM 3270 C C . SER A 1 422 ? 42.617 85.414 -88.826 1.00 48.42 559 SER A C 1
ATOM 3271 O O . SER A 1 422 ? 41.667 85.107 -88.100 1.00 45.15 559 SER A O 1
ATOM 3274 N N . ILE A 1 423 ? 43.504 86.335 -88.484 1.00 47.08 560 ILE A N 1
ATOM 3275 C CA . ILE A 1 423 ? 43.310 87.063 -87.255 1.00 45.55 560 ILE A CA 1
ATOM 3276 C C . ILE A 1 423 ? 42.056 87.922 -87.419 1.00 53.55 560 ILE A C 1
ATOM 3277 O O . ILE A 1 423 ? 41.304 88.089 -86.450 1.00 55.32 560 ILE A O 1
ATOM 3282 N N . HIS A 1 424 ? 41.797 88.426 -88.635 1.00 49.91 561 HIS A N 1
ATOM 3283 C CA . HIS A 1 424 ? 40.586 89.222 -88.860 1.00 50.67 561 HIS A CA 1
ATOM 3284 C C . HIS A 1 424 ? 39.361 88.345 -88.817 1.00 51.97 561 HIS A C 1
ATOM 3285 O O . HIS A 1 424 ? 38.348 88.697 -88.213 1.00 52.08 561 HIS A O 1
ATOM 3292 N N . ALA A 1 425 ? 39.462 87.181 -89.437 1.00 49.26 562 ALA A N 1
ATOM 3293 C CA . ALA A 1 425 ? 38.353 86.250 -89.418 1.00 48.04 562 ALA A CA 1
ATOM 3294 C C . ALA A 1 425 ? 37.953 85.974 -87.974 1.00 46.95 562 ALA A C 1
ATOM 3295 O O . ALA A 1 425 ? 36.778 85.997 -87.624 1.00 45.86 562 ALA A O 1
ATOM 3297 N N . LEU A 1 426 ? 38.949 85.718 -87.136 1.00 46.86 563 LEU A N 1
ATOM 3298 C CA . LEU A 1 426 ? 38.691 85.392 -85.747 1.00 48.31 563 LEU A CA 1
ATOM 3299 C C . LEU A 1 426 ? 38.097 86.573 -85.000 1.00 48.50 563 LEU A C 1
ATOM 3300 O O . LEU A 1 426 ? 37.187 86.395 -84.189 1.00 47.14 563 LEU A O 1
ATOM 3305 N N . MET A 1 427 ? 38.614 87.771 -85.266 1.00 46.71 564 MET A N 1
ATOM 3306 C CA . MET A 1 427 ? 38.054 88.981 -84.675 1.00 47.90 564 MET A CA 1
ATOM 3307 C C . MET A 1 427 ? 36.608 89.198 -85.102 1.00 49.17 564 MET A C 1
ATOM 3308 O O . MET A 1 427 ? 35.756 89.471 -84.261 1.00 50.06 564 MET A O 1
ATOM 3313 N N . ASP A 1 428 ? 36.335 89.078 -86.402 1.00 46.93 565 ASP A N 1
ATOM 3314 C CA . ASP A 1 428 ? 34.982 89.285 -86.916 1.00 47.08 565 ASP A CA 1
ATOM 3315 C C . ASP A 1 428 ? 33.988 88.322 -86.251 1.00 50.79 565 ASP A C 1
ATOM 3316 O O . ASP A 1 428 ? 32.826 88.676 -86.012 1.00 50.72 565 ASP A O 1
ATOM 3321 N N . LEU A 1 429 ? 34.464 87.117 -85.945 1.00 46.21 566 LEU A N 1
ATOM 3322 C CA . LEU A 1 429 ? 33.666 86.101 -85.288 1.00 42.42 566 LEU A CA 1
ATOM 3323 C C . LEU A 1 429 ? 33.314 86.517 -83.863 1.00 45.15 566 LEU A C 1
ATOM 3324 O O . LEU A 1 429 ? 32.148 86.497 -83.473 1.00 51.09 566 LEU A O 1
ATOM 3329 N N . ALA A 1 430 ? 34.311 86.895 -83.077 1.00 43.44 567 ALA A N 1
ATOM 3330 C CA . ALA A 1 430 ? 34.048 87.315 -81.702 1.00 48.23 567 ALA A CA 1
ATOM 3331 C C . ALA A 1 430 ? 33.195 88.569 -81.696 1.00 48.61 567 ALA A C 1
ATOM 3332 O O . ALA A 1 430 ? 32.227 88.670 -80.948 1.00 48.93 567 ALA A O 1
ATOM 3334 N N . ARG A 1 431 ? 33.573 89.519 -82.543 1.00 47.51 568 ARG A N 1
ATOM 3335 C CA . ARG A 1 431 ? 32.880 90.790 -82.656 1.00 49.53 568 ARG A CA 1
ATOM 3336 C C . ARG A 1 431 ? 31.372 90.598 -82.895 1.00 53.39 568 ARG A C 1
ATOM 3337 O O . ARG A 1 431 ? 30.550 91.353 -82.358 1.00 52.45 568 ARG A O 1
ATOM 3345 N N . GLY A 1 432 ? 31.021 89.574 -83.679 1.00 52.81 569 GLY A N 1
ATOM 3346 C CA . GLY A 1 432 ? 29.632 89.204 -83.925 1.00 48.84 569 GLY A CA 1
ATOM 3347 C C . GLY A 1 432 ? 28.906 88.527 -82.765 1.00 52.19 569 GLY A C 1
ATOM 3348 O O . GLY A 1 432 ? 27.834 87.960 -82.960 1.00 52.11 569 GLY A O 1
ATOM 3349 N N . GLY A 1 433 ? 29.497 88.570 -81.568 1.00 52.99 570 GLY A N 1
ATOM 3350 C CA . GLY A 1 433 ? 28.828 88.207 -80.320 1.00 48.37 570 GLY A CA 1
ATOM 3351 C C . GLY A 1 433 ? 28.295 86.787 -80.175 1.00 46.37 570 GLY A C 1
ATOM 3352 O O . GLY A 1 433 ? 27.827 86.385 -79.102 1.00 42.25 570 GLY A O 1
ATOM 3353 N N . ASN A 1 434 ? 28.368 86.019 -81.254 1.00 45.27 571 ASN A N 1
ATOM 3354 C CA . ASN A 1 434 ? 27.825 84.670 -81.258 1.00 44.82 571 ASN A CA 1
ATOM 3355 C C . ASN A 1 434 ? 28.446 83.787 -80.175 1.00 42.20 571 ASN A C 1
ATOM 3356 O O . ASN A 1 434 ? 29.610 83.436 -80.246 1.00 46.17 571 ASN A O 1
ATOM 3361 N N . GLN A 1 435 ? 27.667 83.410 -79.179 1.00 39.19 572 GLN A N 1
ATOM 3362 C CA . GLN A 1 435 ? 28.226 82.755 -78.005 1.00 38.17 572 GLN A CA 1
ATOM 3363 C C . GLN A 1 435 ? 28.797 81.360 -78.217 1.00 42.81 572 GLN A C 1
ATOM 3364 O O . GLN A 1 435 ? 29.587 80.891 -77.404 1.00 44.57 572 GLN A O 1
ATOM 3370 N N . SER A 1 436 ? 28.419 80.705 -79.309 1.00 44.20 573 SER A N 1
ATOM 3371 C CA . SER A 1 436 ? 28.856 79.331 -79.582 1.00 41.22 573 SER A CA 1
ATOM 3372 C C . SER A 1 436 ? 30.314 79.250 -80.015 1.00 49.71 573 SER A C 1
ATOM 3373 O O . SER A 1 436 ? 30.884 78.161 -80.116 1.00 54.53 573 SER A O 1
ATOM 3376 N N . CYS A 1 437 ? 30.923 80.395 -80.293 1.00 48.30 574 CYS A N 1
ATOM 3377 C CA . CYS A 1 437 ? 32.301 80.399 -80.761 1.00 50.35 574 CYS A CA 1
ATOM 3378 C C . CYS A 1 437 ? 33.279 80.940 -79.697 1.00 48.85 574 CYS A C 1
ATOM 3379 O O . CYS A 1 437 ? 34.474 81.084 -79.955 1.00 44.29 574 CYS A O 1
ATOM 3382 N N . LEU A 1 438 ? 32.767 81.221 -78.498 1.00 47.43 575 LEU A N 1
ATOM 3383 C CA . LEU A 1 438 ? 33.585 81.758 -77.410 1.00 41.18 575 LEU A CA 1
ATOM 3384 C C . LEU A 1 438 ? 34.762 80.836 -77.085 1.00 42.46 575 LEU A C 1
ATOM 3385 O O . LEU A 1 438 ? 35.920 81.252 -77.149 1.00 41.74 575 LEU A O 1
ATOM 3390 N N . TYR A 1 439 ? 34.467 79.581 -76.755 1.00 42.02 576 TYR A N 1
ATOM 3391 C CA . TYR A 1 439 ? 35.511 78.622 -76.421 1.00 38.32 576 TYR A CA 1
ATOM 3392 C C . TYR A 1 439 ? 36.630 78.589 -77.444 1.00 42.64 576 TYR A C 1
ATOM 3393 O O . TYR A 1 439 ? 37.798 78.770 -77.094 1.00 41.55 576 TYR A O 1
ATOM 3402 N N . GLY A 1 440 ? 36.275 78.338 -78.700 1.00 42.07 577 GLY A N 1
ATOM 3403 C CA . GLY A 1 440 ? 37.266 78.243 -79.755 1.00 41.07 577 GLY A CA 1
ATOM 3404 C C . GLY A 1 440 ? 38.090 79.503 -79.950 1.00 40.31 577 GLY A C 1
ATOM 3405 O O . GLY A 1 440 ? 39.312 79.503 -79.845 1.00 42.02 577 GLY A O 1
ATOM 3406 N N . VAL A 1 441 ? 37.419 80.598 -80.240 1.00 40.13 578 VAL A N 1
ATOM 3407 C CA . VAL A 1 441 ? 38.128 81.821 -80.532 1.00 39.94 578 VAL A CA 1
ATOM 3408 C C . VAL A 1 441 ? 38.947 82.307 -79.340 1.00 42.05 578 VAL A C 1
ATOM 3409 O O . VAL A 1 441 ? 40.134 82.593 -79.464 1.00 41.14 578 VAL A O 1
ATOM 3413 N N . VAL A 1 442 ? 38.324 82.399 -78.179 1.00 39.76 579 VAL A N 1
ATOM 3414 C CA . VAL A 1 442 ? 39.047 82.922 -77.040 1.00 39.52 579 VAL A CA 1
ATOM 3415 C C . VAL A 1 442 ? 40.210 82.022 -76.609 1.00 42.68 579 VAL A C 1
ATOM 3416 O O . VAL A 1 442 ? 41.294 82.533 -76.321 1.00 44.33 579 VAL A O 1
ATOM 3420 N N . THR A 1 443 ? 40.018 80.700 -76.586 1.00 43.31 580 THR A N 1
ATOM 3421 C CA . THR A 1 443 ? 41.140 79.796 -76.282 1.00 42.09 580 THR A CA 1
ATOM 3422 C C . THR A 1 443 ? 42.300 80.026 -77.263 1.00 41.75 580 THR A C 1
ATOM 3423 O O . THR A 1 443 ? 43.446 80.204 -76.850 1.00 43.46 580 THR A O 1
ATOM 3427 N N . THR A 1 444 ? 42.005 80.040 -78.555 1.00 34.90 581 THR A N 1
ATOM 3428 C CA . THR A 1 444 ? 43.024 80.401 -79.521 1.00 37.86 581 THR A CA 1
ATOM 3429 C C . THR A 1 444 ? 43.768 81.701 -79.110 1.00 40.59 581 THR A C 1
ATOM 3430 O O . THR A 1 444 ? 45.002 81.766 -79.160 1.00 39.46 581 THR A O 1
ATOM 3434 N N . PHE A 1 445 ? 43.034 82.729 -78.685 1.00 40.82 582 PHE A N 1
ATOM 3435 C CA . PHE A 1 445 ? 43.683 83.965 -78.251 1.00 39.79 582 PHE A CA 1
ATOM 3436 C C . PHE A 1 445 ? 44.519 83.766 -76.996 1.00 39.43 582 PHE A C 1
ATOM 3437 O O . PHE A 1 445 ? 45.616 84.315 -76.887 1.00 35.77 582 PHE A O 1
ATOM 3445 N N . VAL A 1 446 ? 43.993 82.996 -76.046 1.00 38.19 583 VAL A N 1
ATOM 3446 C CA . VAL A 1 446 ? 44.739 82.707 -74.831 1.00 37.88 583 VAL A CA 1
ATOM 3447 C C . VAL A 1 446 ? 46.063 82.102 -75.211 1.00 40.14 583 VAL A C 1
ATOM 3448 O O . VAL A 1 446 ? 47.109 82.556 -74.754 1.00 39.09 583 VAL A O 1
ATOM 3452 N N . ASN A 1 447 ? 46.009 81.082 -76.061 1.00 38.99 584 ASN A N 1
ATOM 3453 C CA . ASN A 1 447 ? 47.209 80.394 -76.513 1.00 39.42 584 ASN A CA 1
ATOM 3454 C C . ASN A 1 447 ? 48.248 81.320 -77.131 1.00 40.24 584 ASN A C 1
ATOM 3455 O O . ASN A 1 447 ? 49.414 81.303 -76.726 1.00 38.31 584 ASN A O 1
ATOM 3460 N N . LEU A 1 448 ? 47.828 82.108 -78.120 1.00 38.77 585 LEU A N 1
ATOM 3461 C CA . LEU A 1 448 ? 48.708 83.108 -78.737 1.00 39.32 585 LEU A CA 1
ATOM 3462 C C . LEU A 1 448 ? 49.341 84.097 -77.759 1.00 39.16 585 LEU A C 1
ATOM 3463 O O . LEU A 1 448 ? 50.370 84.664 -78.070 1.00 44.28 585 LEU A O 1
ATOM 3468 N N . CYS A 1 449 ? 48.721 84.319 -76.604 1.00 35.83 586 CYS A N 1
ATOM 3469 C CA . CYS A 1 449 ? 49.223 85.274 -75.620 1.00 35.91 586 CYS A CA 1
ATOM 3470 C C . CYS A 1 449 ? 50.030 84.582 -74.531 1.00 43.73 586 CYS A C 1
ATOM 3471 O O . CYS A 1 449 ? 50.554 85.221 -73.610 1.00 45.54 586 CYS A O 1
ATOM 3474 N N . ASN A 1 450 ? 50.099 83.263 -74.617 1.00 44.00 587 ASN A N 1
ATOM 3475 C CA . ASN A 1 450 ? 50.750 82.497 -73.581 1.00 42.68 587 ASN A CA 1
ATOM 3476 C C . ASN A 1 450 ? 50.135 82.792 -72.207 1.00 45.79 587 ASN A C 1
ATOM 3477 O O . ASN A 1 450 ? 50.837 82.930 -71.203 1.00 50.69 587 ASN A O 1
ATOM 3482 N N . ALA A 1 451 ? 48.810 82.862 -72.164 1.00 41.58 588 ALA A N 1
ATOM 3483 C CA . ALA A 1 451 ? 48.114 83.264 -70.951 1.00 37.76 588 ALA A CA 1
ATOM 3484 C C . ALA A 1 451 ? 47.456 82.098 -70.219 1.00 40.34 588 ALA A C 1
ATOM 3485 O O . ALA A 1 451 ? 46.727 82.307 -69.254 1.00 39.46 588 ALA A O 1
ATOM 3487 N N . TYR A 1 452 ? 47.712 80.877 -70.683 1.00 40.20 589 TYR A N 1
ATOM 3488 C CA . TYR A 1 452 ? 47.226 79.673 -70.018 1.00 41.60 589 TYR A CA 1
ATOM 3489 C C . TYR A 1 452 ? 47.934 79.443 -68.681 1.00 51.01 589 TYR A C 1
ATOM 3490 O O . TYR A 1 452 ? 49.099 79.815 -68.516 1.00 50.64 589 TYR A O 1
ATOM 3499 N N . GLU A 1 453 ? 47.222 78.837 -67.729 1.00 59.23 590 GLU A N 1
ATOM 3500 C CA . GLU A 1 453 ? 47.750 78.645 -66.373 1.00 66.92 590 GLU A CA 1
ATOM 3501 C C . GLU A 1 453 ? 49.047 77.854 -66.450 1.00 72.48 590 GLU A C 1
ATOM 3502 O O . GLU A 1 453 ? 49.084 76.764 -67.015 1.00 68.99 590 GLU A O 1
ATOM 3508 N N . LYS A 1 454 ? 50.117 78.420 -65.903 1.00 77.76 591 LYS A N 1
ATOM 3509 C CA . LYS A 1 454 ? 51.410 77.760 -65.942 1.00 82.34 591 LYS A CA 1
ATOM 3510 C C . LYS A 1 454 ? 51.488 76.667 -64.890 1.00 94.82 591 LYS A C 1
ATOM 3511 O O . LYS A 1 454 ? 50.607 76.552 -64.035 1.00 90.88 591 LYS A O 1
ATOM 3517 N N . GLN A 1 455 ? 52.536 75.852 -64.959 1.00 108.79 592 GLN A N 1
ATOM 3518 C CA . GLN A 1 455 ? 52.799 74.899 -63.888 1.00 120.04 592 GLN A CA 1
ATOM 3519 C C . GLN A 1 455 ? 53.058 75.682 -62.604 1.00 119.70 592 GLN A C 1
ATOM 3520 O O . GLN A 1 455 ? 54.039 76.428 -62.501 1.00 115.33 592 GLN A O 1
ATOM 3526 N N . GLU A 1 456 ? 52.165 75.530 -61.632 1.00 119.98 593 GLU A N 1
ATOM 3527 C CA . GLU A 1 456 ? 52.311 76.261 -60.383 1.00 128.56 593 GLU A CA 1
ATOM 3528 C C . GLU A 1 456 ? 53.211 75.515 -59.402 1.00 132.82 593 GLU A C 1
ATOM 3529 O O . GLU A 1 456 ? 52.844 74.448 -58.897 1.00 131.10 593 GLU A O 1
ATOM 3535 N N . MET A 1 457 ? 54.397 76.072 -59.156 1.00 128.85 594 MET A N 1
ATOM 3536 C CA . MET A 1 457 ? 55.289 75.568 -58.114 1.00 126.63 594 MET A CA 1
ATOM 3537 C C . MET A 1 457 ? 55.184 76.459 -56.880 1.00 123.13 594 MET A C 1
ATOM 3538 O O . MET A 1 457 ? 55.329 77.675 -56.981 1.00 119.07 594 MET A O 1
ATOM 3543 N N . LEU A 1 458 ? 54.924 75.849 -55.724 1.00 123.84 595 LEU A N 1
ATOM 3544 C CA . LEU A 1 458 ? 54.673 76.590 -54.486 1.00 116.59 595 LEU A CA 1
ATOM 3545 C C . LEU A 1 458 ? 55.775 76.348 -53.460 1.00 111.25 595 LEU A C 1
ATOM 3546 O O . LEU A 1 458 ? 56.490 75.353 -53.546 1.00 112.71 595 LEU A O 1
ATOM 3551 N N . PRO A 1 459 ? 55.920 77.263 -52.485 1.00 113.62 596 PRO A N 1
ATOM 3552 C CA . PRO A 1 459 ? 56.982 77.125 -51.484 1.00 113.37 596 PRO A CA 1
ATOM 3553 C C . PRO A 1 459 ? 56.530 76.4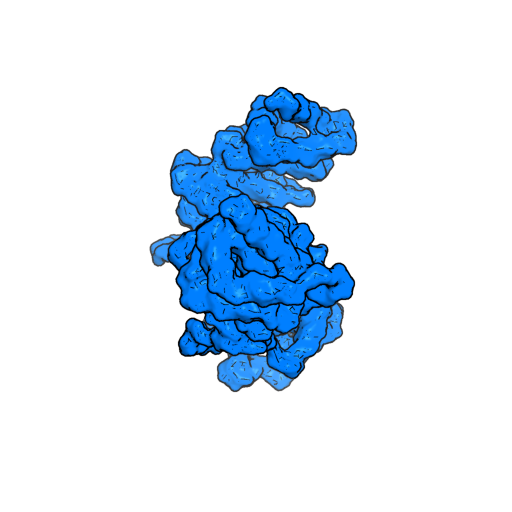33 -50.200 1.00 110.34 596 PRO A C 1
ATOM 3554 O O . PRO A 1 459 ? 55.385 76.592 -49.765 1.00 103.88 596 PRO A O 1
ATOM 3558 N N . GLU A 1 460 ? 57.436 75.656 -49.611 1.00 116.89 597 GLU A N 1
ATOM 3559 C CA . GLU A 1 460 ? 57.357 75.361 -48.191 1.00 116.22 597 GLU A CA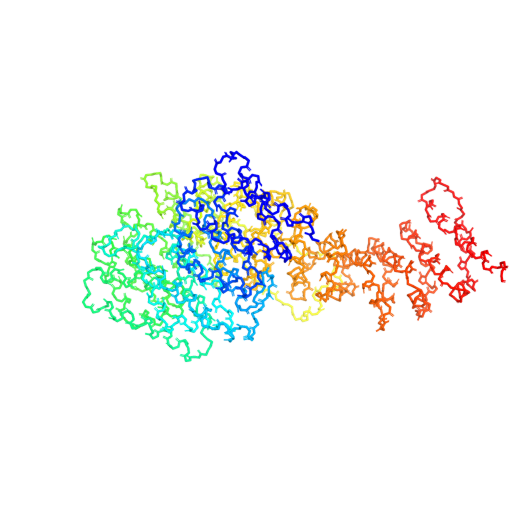 1
ATOM 3560 C C . GLU A 1 460 ? 57.708 76.708 -47.592 1.00 110.35 597 GLU A C 1
ATOM 3561 O O . GLU A 1 460 ? 58.605 77.394 -48.105 1.00 107.63 597 GLU A O 1
ATOM 3567 N N . MET A 1 461 ? 57.007 77.107 -46.534 1.00 103.24 598 MET A N 1
ATOM 3568 C CA . MET A 1 461 ? 57.218 78.436 -45.962 1.00 96.34 598 MET A CA 1
ATOM 3569 C C . MET A 1 461 ? 56.596 79.512 -46.860 1.00 83.87 598 MET A C 1
ATOM 3570 O O . MET A 1 461 ? 57.298 80.342 -47.437 1.00 77.06 598 MET A O 1
ATOM 3575 N N . ILE A 1 462 ? 55.275 79.475 -46.981 1.00 85.73 599 ILE A N 1
ATOM 3576 C CA . ILE A 1 462 ? 54.519 80.490 -47.700 1.00 78.20 599 ILE A CA 1
ATOM 3577 C C . ILE A 1 462 ? 54.824 81.864 -47.113 1.00 70.60 599 ILE A C 1
ATOM 3578 O O . ILE A 1 462 ? 55.053 82.828 -47.835 1.00 63.76 599 ILE A O 1
ATOM 3583 N N . GLU A 1 463 ? 54.840 81.927 -45.787 1.00 70.54 600 GLU A N 1
ATOM 3584 C CA . GLU A 1 463 ? 55.009 83.173 -45.051 1.00 66.35 600 GLU A CA 1
ATOM 3585 C C . GLU A 1 463 ? 56.314 83.911 -45.369 1.00 60.58 600 GLU A C 1
ATOM 3586 O O . GLU A 1 463 ? 56.491 85.066 -44.976 1.00 58.44 600 GLU A O 1
ATOM 3592 N N . LEU A 1 464 ? 57.226 83.260 -46.080 1.00 57.38 601 LEU A N 1
ATOM 3593 C CA . LEU A 1 464 ? 58.521 83.874 -46.356 1.00 53.91 601 LEU A CA 1
ATOM 3594 C C . LEU A 1 464 ? 58.731 84.216 -47.813 1.00 54.54 601 LEU A C 1
ATOM 3595 O O . LEU A 1 464 ? 59.793 84.692 -48.188 1.00 51.15 601 LEU A O 1
ATOM 3600 N N . ALA A 1 465 ? 57.726 83.956 -48.635 1.00 57.84 602 ALA A N 1
ATOM 3601 C CA . ALA A 1 465 ? 57.845 84.104 -50.082 1.00 46.29 602 ALA A CA 1
ATOM 3602 C C . ALA A 1 465 ? 58.278 85.499 -50.515 1.00 47.04 602 ALA A C 1
ATOM 3603 O O . ALA A 1 465 ? 58.970 85.665 -51.516 1.00 47.06 602 ALA A O 1
ATOM 3605 N N . LYS A 1 466 ? 57.863 86.513 -49.771 1.00 49.89 603 LYS A N 1
ATOM 3606 C CA . LYS A 1 466 ? 58.055 87.870 -50.255 1.00 46.67 603 LYS A CA 1
ATOM 3607 C C . LYS A 1 466 ? 59.173 88.610 -49.529 1.00 45.58 603 LYS A C 1
ATOM 3608 O O . LYS A 1 466 ? 59.612 89.672 -49.973 1.00 41.65 603 LYS A O 1
ATOM 3614 N N . PHE A 1 467 ? 59.664 88.014 -48.449 1.00 48.37 604 PHE A N 1
ATOM 3615 C CA . PHE A 1 467 ? 60.572 88.692 -47.522 1.00 42.66 604 PHE A CA 1
ATOM 3616 C C . PHE A 1 467 ? 61.967 88.993 -48.029 1.00 39.91 604 PHE A C 1
ATOM 3617 O O . PHE A 1 467 ? 62.680 88.105 -48.464 1.00 42.45 604 PHE A O 1
ATOM 3625 N N . ALA A 1 468 ? 62.347 90.262 -47.939 1.00 42.90 605 ALA A N 1
ATOM 3626 C CA . ALA A 1 468 ? 63.696 90.704 -48.262 1.00 38.11 605 ALA A CA 1
ATOM 3627 C C . ALA A 1 468 ? 63.978 90.759 -49.753 1.00 36.37 605 ALA A C 1
ATOM 3628 O O . ALA A 1 468 ? 65.076 91.107 -50.162 1.00 36.02 605 ALA A O 1
ATOM 3630 N N . LYS A 1 469 ? 62.995 90.429 -50.578 1.00 36.70 606 LYS A N 1
ATOM 3631 C CA . LYS A 1 469 ? 63.260 90.364 -52.010 1.00 38.93 606 LYS A CA 1
ATOM 3632 C C . LYS A 1 469 ? 63.558 91.735 -52.602 1.00 38.75 606 LYS A C 1
ATOM 3633 O O . LYS A 1 469 ? 63.083 92.759 -52.112 1.00 36.63 606 LYS A O 1
ATOM 3639 N N . GLN A 1 470 ? 64.383 91.746 -53.640 1.00 38.73 607 GLN A N 1
ATOM 3640 C CA . GLN A 1 470 ? 64.929 92.989 -54.146 1.00 36.73 607 GLN A CA 1
ATOM 3641 C C . GLN A 1 470 ? 64.574 93.184 -55.597 1.00 41.21 607 GLN A C 1
ATOM 3642 O O . GLN A 1 470 ? 64.972 94.164 -56.211 1.00 42.88 607 GLN A O 1
ATOM 3648 N N . HIS A 1 471 ? 63.792 92.248 -56.124 1.00 45.70 608 HIS A N 1
ATOM 3649 C CA . HIS A 1 471 ? 63.453 92.197 -57.536 1.00 43.60 608 HIS A CA 1
ATOM 3650 C C . HIS A 1 471 ? 62.164 91.368 -57.697 1.00 47.26 608 HIS A C 1
ATOM 3651 O O . HIS A 1 471 ? 61.936 90.410 -56.956 1.00 46.49 608 HIS A O 1
ATOM 3658 N N . ILE A 1 472 ? 61.289 91.773 -58.620 1.00 49.77 609 ILE A N 1
ATOM 3659 C CA . ILE A 1 472 ? 60.065 91.015 -58.887 1.00 46.99 609 ILE A CA 1
ATOM 3660 C C . ILE A 1 472 ? 60.171 90.234 -60.187 1.00 46.13 609 ILE A C 1
ATOM 3661 O O . ILE A 1 472 ? 60.340 90.815 -61.253 1.00 50.58 609 ILE A O 1
ATOM 3666 N N . PRO A 1 473 ? 60.055 88.906 -60.088 1.00 48.39 610 PRO A N 1
ATOM 3667 C CA . PRO A 1 473 ? 60.135 87.899 -61.154 1.00 48.04 610 PRO A CA 1
ATOM 3668 C C . PRO A 1 473 ? 59.303 88.241 -62.383 1.00 59.40 610 PRO A C 1
ATOM 3669 O O . PRO A 1 473 ? 58.074 88.367 -62.258 1.00 58.35 610 PRO A O 1
ATOM 3673 N N . GLU A 1 474 ? 59.959 88.355 -63.541 1.00 59.48 611 GLU A N 1
ATOM 3674 C CA . GLU A 1 474 ? 59.291 88.478 -64.836 1.00 57.07 611 GLU A CA 1
ATOM 3675 C C . GLU A 1 474 ? 58.271 87.354 -65.031 1.00 62.21 611 GLU A C 1
ATOM 3676 O O . GLU A 1 474 ? 58.508 86.207 -64.619 1.00 53.92 611 GLU A O 1
ATOM 3682 N N . GLU A 1 475 ? 57.143 87.660 -65.669 1.00 63.27 612 GLU A N 1
ATOM 3683 C CA . GLU A 1 475 ? 56.157 86.609 -65.918 1.00 62.49 612 GLU A CA 1
ATOM 3684 C C . GLU A 1 475 ? 56.681 85.558 -66.920 1.00 64.11 612 GLU A C 1
ATOM 3685 O O . GLU A 1 475 ? 56.485 84.354 -66.716 1.00 61.04 612 GLU A O 1
ATOM 3691 N N . HIS A 1 476 ? 57.375 86.009 -67.969 1.00 62.77 613 HIS A N 1
ATOM 3692 C CA . HIS A 1 476 ? 57.944 85.098 -68.978 1.00 66.06 613 HIS A CA 1
ATOM 3693 C C . HIS A 1 476 ? 59.481 84.963 -68.988 1.00 70.04 613 HIS A C 1
ATOM 3694 O O . HIS A 1 476 ? 60.202 85.920 -68.708 1.00 73.17 613 HIS A O 1
ATOM 3701 N N . GLU A 1 477 ? 59.981 83.775 -69.323 1.00 75.81 614 GLU A N 1
ATOM 3702 C CA . GLU A 1 477 ? 61.425 83.574 -69.441 1.00 80.27 614 GLU A CA 1
ATOM 3703 C C . GLU A 1 477 ? 61.933 84.442 -70.576 1.00 78.54 614 GLU A C 1
ATOM 3704 O O . GLU A 1 477 ? 61.231 84.628 -71.570 1.00 76.37 614 GLU A O 1
ATOM 3710 N N . LEU A 1 478 ? 63.159 84.945 -70.434 1.00 79.96 615 LEU A N 1
ATOM 3711 C CA . LEU A 1 478 ? 63.686 86.016 -71.298 1.00 83.65 615 LEU A CA 1
ATOM 3712 C C . LEU A 1 478 ? 63.711 85.801 -72.828 1.00 83.92 615 LEU A C 1
ATOM 3713 O O . LEU A 1 478 ? 63.549 86.760 -73.595 1.00 81.29 615 LEU A O 1
ATOM 3718 N N . ASP A 1 479 ? 63.923 84.565 -73.269 1.00 82.02 616 ASP A N 1
ATOM 3719 C CA . ASP A 1 479 ? 63.884 84.245 -74.695 1.00 84.09 616 ASP A CA 1
ATOM 3720 C C . ASP A 1 479 ? 62.498 84.479 -75.326 1.00 88.26 616 ASP A C 1
ATOM 3721 O O . ASP A 1 479 ? 62.355 85.194 -76.337 1.00 78.36 616 ASP A O 1
ATOM 3726 N N . ASP A 1 480 ? 61.493 83.851 -74.716 1.00 85.03 617 ASP A N 1
ATOM 3727 C CA . ASP A 1 480 ? 60.106 83.920 -75.153 1.00 72.31 617 ASP A CA 1
ATOM 3728 C C . ASP A 1 480 ? 59.578 85.350 -75.244 1.00 71.32 617 ASP A C 1
ATOM 3729 O O . ASP A 1 480 ? 58.823 85.684 -76.155 1.00 68.70 617 ASP A O 1
ATOM 3734 N N . VAL A 1 481 ? 59.960 86.187 -74.287 1.00 67.27 618 VAL A N 1
ATOM 3735 C CA . VAL A 1 481 ? 59.233 87.423 -74.037 1.00 64.73 618 VAL A CA 1
ATOM 3736 C C . VAL A 1 481 ? 58.909 88.247 -75.267 1.00 63.98 618 VAL A C 1
ATOM 3737 O O . VAL A 1 481 ? 57.757 88.600 -75.486 1.00 63.73 618 VAL A O 1
ATOM 3741 N N . ASP A 1 482 ? 59.911 88.579 -76.064 1.00 66.61 619 ASP A N 1
ATOM 3742 C CA . ASP A 1 482 ? 59.679 89.551 -77.120 1.00 63.48 619 ASP A CA 1
ATOM 3743 C C . ASP A 1 482 ? 58.764 89.074 -78.233 1.00 63.37 619 ASP A C 1
ATOM 3744 O O . ASP A 1 482 ? 58.009 89.869 -78.781 1.00 64.24 619 ASP A O 1
ATOM 3749 N N . PHE A 1 483 ? 58.831 87.783 -78.557 1.00 63.71 620 PHE A N 1
ATOM 3750 C CA . PHE A 1 483 ? 57.897 87.156 -79.494 1.00 61.05 620 PHE A CA 1
ATOM 3751 C C . PHE A 1 483 ? 56.457 87.187 -78.975 1.00 57.18 620 PHE A C 1
ATOM 3752 O O . PHE A 1 483 ? 55.519 87.478 -79.718 1.00 54.60 620 PHE A O 1
ATOM 3760 N N . ILE A 1 484 ? 56.295 86.820 -77.709 1.00 52.89 621 ILE A N 1
ATOM 3761 C CA . ILE A 1 484 ? 55.028 86.909 -77.025 1.00 44.56 621 ILE A CA 1
ATOM 3762 C C . ILE A 1 484 ? 54.468 88.326 -77.096 1.00 46.02 621 ILE A C 1
ATOM 3763 O O . ILE A 1 484 ? 53.316 88.527 -77.448 1.00 46.30 621 ILE A O 1
ATOM 3768 N N . ASN A 1 485 ? 55.272 89.323 -76.767 1.00 44.73 622 ASN A N 1
ATOM 3769 C CA . ASN A 1 485 ? 54.762 90.678 -76.806 1.00 42.74 622 ASN A CA 1
ATOM 3770 C C . ASN A 1 485 ? 54.405 91.169 -78.192 1.00 45.41 622 ASN A C 1
ATOM 3771 O O . ASN A 1 485 ? 53.440 91.907 -78.342 1.00 47.19 622 ASN A O 1
ATOM 3776 N N . LYS A 1 486 ? 55.164 90.764 -79.205 1.00 50.57 623 LYS A N 1
ATOM 3777 C CA . LYS A 1 486 ? 54.834 91.138 -80.580 1.00 51.26 623 LYS A CA 1
ATOM 3778 C C . LYS A 1 486 ? 53.461 90.610 -80.938 1.00 44.38 623 LYS A C 1
ATOM 3779 O O . LYS A 1 486 ? 52.695 91.283 -81.621 1.00 44.39 623 LYS A O 1
ATOM 3785 N N . ARG A 1 487 ? 53.167 89.411 -80.446 1.00 43.17 624 ARG A N 1
ATOM 3786 C CA . ARG A 1 487 ? 51.902 88.710 -80.672 1.00 41.95 624 ARG A CA 1
ATOM 3787 C C . ARG A 1 487 ? 50.709 89.396 -79.976 1.00 42.97 624 ARG A C 1
ATOM 3788 O O . ARG A 1 487 ? 49.657 89.651 -80.588 1.00 38.24 624 ARG A O 1
ATOM 3796 N N . ILE A 1 488 ? 50.875 89.674 -78.684 1.00 42.98 625 ILE A N 1
ATOM 3797 C CA . ILE A 1 488 ? 49.853 90.359 -77.919 1.00 38.99 625 ILE A CA 1
ATOM 3798 C C . ILE A 1 488 ? 49.557 91.704 -78.544 1.00 39.90 625 ILE A C 1
ATOM 3799 O O . ILE A 1 488 ? 48.418 92.125 -78.599 1.00 41.85 625 ILE A O 1
ATOM 3804 N N . THR A 1 489 ? 50.580 92.377 -79.043 1.00 40.02 626 THR A N 1
ATOM 3805 C CA . THR A 1 489 ? 50.348 93.635 -79.734 1.00 42.68 626 THR A CA 1
ATOM 3806 C C . THR A 1 489 ? 49.472 93.498 -81.014 1.00 40.86 626 THR A C 1
ATOM 3807 O O . THR A 1 489 ? 48.574 94.306 -81.249 1.00 39.69 626 THR A O 1
ATOM 3811 N N . VAL A 1 490 ? 49.699 92.485 -81.839 1.00 39.58 627 VAL A N 1
ATOM 3812 C CA . VAL A 1 490 ? 48.911 92.433 -83.064 1.00 45.38 627 VAL A CA 1
ATOM 3813 C C . VAL A 1 490 ? 47.462 92.159 -82.720 1.00 44.73 627 VAL A C 1
ATOM 3814 O O . VAL A 1 490 ? 46.561 92.545 -83.463 1.00 48.10 627 VAL A O 1
ATOM 3818 N N . LEU A 1 491 ? 47.236 91.487 -81.600 1.00 40.21 628 LEU A N 1
ATOM 3819 C CA . LEU A 1 491 ? 45.870 91.241 -81.174 1.00 42.44 628 LEU A CA 1
ATOM 3820 C C . LEU A 1 491 ? 45.241 92.539 -80.699 1.00 43.17 628 LEU A C 1
ATOM 3821 O O . LEU A 1 491 ? 44.170 92.921 -81.158 1.00 42.21 628 LEU A O 1
ATOM 3826 N N . ALA A 1 492 ? 45.929 93.220 -79.791 1.00 41.44 629 ALA A N 1
ATOM 3827 C CA . ALA A 1 492 ? 45.426 94.461 -79.233 1.00 40.63 629 ALA A CA 1
ATOM 3828 C C . ALA A 1 492 ? 45.103 95.426 -80.357 1.00 45.18 629 ALA A C 1
ATOM 3829 O O . ALA A 1 492 ? 44.134 96.189 -80.300 1.00 50.42 629 ALA A O 1
ATOM 3831 N N . ASN A 1 493 ? 45.910 95.361 -81.402 1.00 45.31 630 ASN A N 1
ATOM 3832 C CA . ASN A 1 493 ? 45.808 96.325 -82.472 1.00 45.26 630 ASN A CA 1
ATOM 3833 C C . ASN A 1 493 ? 44.676 96.090 -83.441 1.00 45.54 630 ASN A C 1
ATOM 3834 O O . ASN A 1 493 ? 44.225 97.032 -84.063 1.00 51.85 630 ASN A O 1
ATOM 3839 N N . GLU A 1 494 ? 44.212 94.848 -83.564 1.00 46.80 631 GLU A N 1
ATOM 3840 C CA . GLU A 1 494 ? 43.028 94.552 -84.372 1.00 50.18 631 GLU A CA 1
ATOM 3841 C C . GLU A 1 494 ? 41.775 94.585 -83.504 1.00 50.84 631 GLU A C 1
ATOM 3842 O O . GLU A 1 494 ? 40.795 93.896 -83.785 1.00 52.44 631 GLU A O 1
ATOM 3848 N N . GLY A 1 495 ? 41.821 95.375 -82.440 1.00 49.93 632 GLY A N 1
ATOM 3849 C CA . GLY A 1 495 ? 40.667 95.572 -81.582 1.00 52.97 632 GLY A CA 1
ATOM 3850 C C . GLY A 1 495 ? 40.169 94.332 -80.857 1.00 51.30 632 GLY A C 1
ATOM 3851 O O . GLY A 1 495 ? 38.977 94.019 -80.884 1.00 54.46 632 GLY A O 1
ATOM 3852 N N . ILE A 1 496 ? 41.071 93.626 -80.193 1.00 46.05 633 ILE A N 1
ATOM 3853 C CA . ILE A 1 496 ? 40.656 92.464 -79.443 1.00 44.98 633 ILE A CA 1
ATOM 3854 C C . ILE A 1 496 ? 39.856 92.847 -78.210 1.00 47.87 633 ILE A C 1
ATOM 3855 O O . ILE A 1 496 ? 39.120 92.026 -77.667 1.00 46.13 633 ILE A O 1
ATOM 3860 N N . THR A 1 497 ? 40.002 94.078 -77.738 1.00 48.02 634 THR A N 1
ATOM 3861 C CA . THR A 1 497 ? 39.241 94.446 -76.553 1.00 48.96 634 THR A CA 1
ATOM 3862 C C . THR A 1 497 ? 37.750 94.568 -76.871 1.00 48.92 634 THR A C 1
ATOM 3863 O O . THR A 1 497 ? 36.932 94.057 -76.115 1.00 48.61 634 THR A O 1
ATOM 3867 N N . THR A 1 498 ? 37.391 95.222 -77.977 1.00 46.23 635 THR A N 1
ATOM 3868 C CA . THR A 1 498 ? 35.978 95.364 -78.311 1.00 47.18 635 THR A CA 1
ATOM 3869 C C . THR A 1 498 ? 35.406 93.988 -78.602 1.00 50.62 635 THR A C 1
ATOM 3870 O O . THR A 1 498 ? 34.307 93.643 -78.134 1.00 50.44 635 THR A O 1
ATOM 3874 N N . ALA A 1 499 ? 36.163 93.204 -79.367 1.00 44.91 636 ALA A N 1
ATOM 3875 C CA . ALA A 1 499 ? 35.745 91.857 -79.718 1.00 44.64 636 ALA A CA 1
ATOM 3876 C C . ALA A 1 499 ? 35.487 90.989 -78.492 1.00 45.42 636 ALA A C 1
ATOM 3877 O O . ALA A 1 499 ? 34.508 90.265 -78.445 1.00 51.29 636 ALA A O 1
ATOM 3879 N N . LEU A 1 500 ? 36.342 91.047 -77.485 1.00 42.37 637 LEU A N 1
ATOM 3880 C CA . LEU A 1 500 ? 36.078 90.224 -76.315 1.00 44.48 637 LEU A CA 1
ATOM 3881 C C . LEU A 1 500 ? 34.936 90.776 -75.474 1.00 47.23 637 LEU A C 1
ATOM 3882 O O . LEU A 1 500 ? 34.152 90.019 -74.925 1.00 49.62 637 LEU A O 1
ATOM 3887 N N . CYS A 1 501 ? 34.831 92.092 -75.360 1.00 47.32 638 CYS A N 1
ATOM 3888 C CA . CYS A 1 501 ? 33.688 92.662 -74.657 1.00 47.78 638 CYS A CA 1
ATOM 3889 C C . CYS A 1 501 ? 32.374 92.170 -75.268 1.00 49.99 638 CYS A C 1
ATOM 3890 O O . CYS A 1 501 ? 31.445 91.806 -74.548 1.00 46.42 638 CYS A O 1
ATOM 3893 N N . ALA A 1 502 ? 32.308 92.131 -76.596 1.00 47.15 639 ALA A N 1
ATOM 3894 C CA . ALA A 1 502 ? 31.153 91.538 -77.278 1.00 45.25 639 ALA A CA 1
ATOM 3895 C C . ALA A 1 502 ? 30.755 90.186 -76.694 1.00 47.57 639 ALA A C 1
ATOM 3896 O O . ALA A 1 502 ? 29.576 89.924 -76.476 1.00 53.19 639 ALA A O 1
ATOM 3898 N N . LEU A 1 503 ? 31.744 89.333 -76.447 1.00 44.35 640 LEU A N 1
ATOM 3899 C CA . LEU A 1 503 ? 31.489 87.994 -75.931 1.00 44.63 640 LEU A CA 1
ATOM 3900 C C . LEU A 1 503 ? 31.270 87.956 -74.426 1.00 45.42 640 LEU A C 1
ATOM 3901 O O . LEU A 1 503 ? 30.713 86.991 -73.909 1.00 46.65 640 LEU A O 1
ATOM 3906 N N . ALA A 1 504 ? 31.733 88.982 -73.720 1.00 44.80 641 ALA A N 1
ATOM 3907 C CA . ALA A 1 504 ? 31.771 88.935 -72.263 1.00 43.05 641 ALA A CA 1
ATOM 3908 C C . ALA A 1 504 ? 30.363 88.802 -71.692 1.00 45.41 641 ALA A C 1
ATOM 3909 O O . ALA A 1 504 ? 30.160 88.454 -70.525 1.00 42.51 641 ALA A O 1
ATOM 3911 N N . LYS A 1 505 ? 29.394 89.085 -72.552 1.00 49.95 642 LYS A N 1
ATOM 3912 C CA . LYS A 1 505 ? 27.988 88.857 -72.274 1.00 48.48 642 LYS A CA 1
ATOM 3913 C C . LYS A 1 505 ? 27.751 87.513 -71.540 1.00 47.47 642 LYS A C 1
ATOM 3914 O O . LYS A 1 505 ? 26.808 87.388 -70.766 1.00 50.40 642 LYS A O 1
ATOM 3920 N N . THR A 1 506 ? 28.626 86.534 -71.754 1.00 43.93 643 THR A N 1
ATOM 3921 C CA . THR A 1 506 ? 28.437 85.178 -71.237 1.00 42.85 643 THR A CA 1
ATOM 3922 C C . THR A 1 506 ? 28.237 85.093 -69.711 1.00 45.76 643 THR A C 1
ATOM 3923 O O . THR A 1 506 ? 28.700 85.957 -68.968 1.00 46.16 643 THR A O 1
ATOM 3927 N N . GLU A 1 507 ? 27.539 84.057 -69.248 1.00 43.41 644 GLU A N 1
ATOM 3928 C CA . GLU A 1 507 ? 27.289 83.886 -67.815 1.00 44.67 644 GLU A CA 1
ATOM 3929 C C . GLU A 1 507 ? 28.194 82.798 -67.258 1.00 48.11 644 GLU A C 1
ATOM 3930 O O . GLU A 1 507 ? 28.169 82.499 -66.058 1.00 47.59 644 GLU A O 1
ATOM 3936 N N . SER A 1 508 ? 28.993 82.209 -68.143 1.00 45.10 645 SER A N 1
ATOM 3937 C CA . SER A 1 508 ? 29.892 81.118 -67.777 1.00 45.84 645 SER A CA 1
ATOM 3938 C C . SER A 1 508 ? 31.135 81.596 -67.024 1.00 44.68 645 SER A C 1
ATOM 3939 O O . SER A 1 508 ? 31.891 82.420 -67.533 1.00 46.07 645 SER A O 1
ATOM 3942 N N . HIS A 1 509 ? 31.376 81.082 -65.828 1.00 39.41 646 HIS A N 1
ATOM 3943 C CA . HIS A 1 509 ? 32.595 81.490 -65.140 1.00 45.20 646 HIS A CA 1
ATOM 3944 C C . HIS A 1 509 ? 33.857 81.040 -65.888 1.00 44.91 646 HIS A C 1
ATOM 3945 O O . HIS A 1 509 ? 34.861 81.763 -65.935 1.00 46.29 646 HIS A O 1
ATOM 3952 N N . ASN A 1 510 ? 33.804 79.845 -66.465 1.00 42.01 647 ASN A N 1
ATOM 3953 C CA . ASN A 1 510 ? 34.942 79.306 -67.191 1.00 43.36 647 ASN A CA 1
ATOM 3954 C C . ASN A 1 510 ? 35.182 80.068 -68.487 1.00 47.66 647 ASN A C 1
ATOM 3955 O O . ASN A 1 510 ? 36.317 80.165 -68.968 1.00 49.13 647 ASN A O 1
ATOM 3960 N N . SER A 1 511 ? 34.107 80.590 -69.066 1.00 43.89 648 SER A N 1
ATOM 3961 C CA . SER A 1 511 ? 34.228 81.352 -70.289 1.00 40.05 648 SER A CA 1
ATOM 3962 C C . SER A 1 511 ? 34.780 82.705 -69.940 1.00 43.30 648 SER A C 1
ATOM 3963 O O . SER A 1 511 ? 35.575 83.264 -70.686 1.00 44.36 648 SER A O 1
ATOM 3966 N N . GLN A 1 512 ? 34.364 83.233 -68.792 1.00 44.70 649 GLN A N 1
ATOM 3967 C CA . GLN A 1 512 ? 34.894 84.510 -68.328 1.00 42.74 649 GLN A CA 1
ATOM 3968 C C . GLN A 1 512 ? 36.376 84.380 -67.979 1.00 43.39 649 GLN A C 1
ATOM 3969 O O . GLN A 1 512 ? 37.155 85.307 -68.199 1.00 43.05 649 GLN A O 1
ATOM 3975 N N . GLU A 1 513 ? 36.784 83.236 -67.443 1.00 41.10 650 GLU A N 1
ATOM 3976 C CA . GLU A 1 513 ? 38.196 83.069 -67.157 1.00 42.52 650 GLU A CA 1
ATOM 3977 C C . GLU A 1 513 ? 39.029 83.207 -68.420 1.00 42.29 650 GLU A C 1
ATOM 3978 O O . GLU A 1 513 ? 40.058 83.873 -68.411 1.00 42.93 650 GLU A O 1
ATOM 3984 N N . LEU A 1 514 ? 38.597 82.598 -69.518 1.00 40.38 651 LEU A N 1
ATOM 3985 C CA . LEU A 1 514 ? 39.385 82.708 -70.742 1.00 39.14 651 LEU A CA 1
ATOM 3986 C C . LEU A 1 514 ? 39.518 84.177 -71.118 1.00 41.24 651 LEU A C 1
ATOM 3987 O O . LEU A 1 514 ? 40.622 84.677 -71.342 1.00 42.99 651 LEU A O 1
ATOM 3992 N N . ILE A 1 515 ? 38.391 84.876 -71.150 1.00 39.77 652 ILE A N 1
ATOM 3993 C CA . ILE A 1 515 ? 38.381 86.280 -71.537 1.00 40.94 652 ILE A CA 1
ATOM 3994 C C . ILE A 1 515 ? 39.268 87.111 -70.626 1.00 41.62 652 ILE A C 1
ATOM 3995 O O . ILE A 1 515 ? 39.985 88.014 -71.094 1.00 40.61 652 ILE A O 1
ATOM 4000 N N . ALA A 1 516 ? 39.225 86.798 -69.330 1.00 39.08 653 ALA A N 1
ATOM 4001 C CA . ALA A 1 516 ? 39.977 87.554 -68.335 1.00 37.09 653 ALA A CA 1
ATOM 4002 C C . ALA A 1 516 ? 41.467 87.342 -68.546 1.00 40.04 653 ALA A C 1
ATOM 4003 O O . ALA A 1 516 ? 42.265 88.257 -68.334 1.00 38.02 653 ALA A O 1
ATOM 4005 N N . ARG A 1 517 ? 41.832 86.136 -68.984 1.00 38.88 654 ARG A N 1
ATOM 4006 C CA . ARG A 1 517 ? 43.221 85.825 -69.274 1.00 38.21 654 ARG A CA 1
ATOM 4007 C C . ARG A 1 517 ? 43.741 86.656 -70.434 1.00 35.79 654 ARG A C 1
ATOM 4008 O O . ARG A 1 517 ? 44.833 87.197 -70.362 1.00 38.25 654 ARG A O 1
ATOM 4016 N N . VAL A 1 518 ? 42.967 86.767 -71.502 1.00 33.43 655 VAL A N 1
ATOM 4017 C CA . VAL A 1 518 ? 43.454 87.502 -72.662 1.00 38.13 655 VAL A CA 1
ATOM 4018 C C . VAL A 1 518 ? 43.566 88.995 -72.359 1.00 40.32 655 VAL A C 1
ATOM 4019 O O . VAL A 1 518 ? 44.492 89.666 -72.827 1.00 38.58 655 VAL A O 1
ATOM 4023 N N . LEU A 1 519 ? 42.632 89.523 -71.577 1.00 40.38 656 LEU A N 1
ATOM 4024 C CA . LEU A 1 519 ? 42.654 90.954 -71.312 1.00 37.66 656 LEU A CA 1
ATOM 4025 C C . LEU A 1 519 ? 43.803 91.325 -70.371 1.00 38.63 656 LEU A C 1
ATOM 4026 O O . LEU A 1 519 ? 44.492 92.323 -70.582 1.00 42.00 656 LEU A O 1
ATOM 4031 N N . ASN A 1 520 ? 44.005 90.518 -69.337 1.00 36.35 657 ASN A N 1
ATOM 4032 C CA . ASN A 1 520 ? 45.136 90.680 -68.451 1.00 36.07 657 ASN A CA 1
ATOM 4033 C C . ASN A 1 520 ? 46.419 90.705 -69.271 1.00 39.77 657 ASN A C 1
ATOM 4034 O O . ASN A 1 520 ? 47.225 91.626 -69.155 1.00 42.10 657 ASN A O 1
ATOM 4039 N N . ALA A 1 521 ? 46.584 89.699 -70.125 1.00 37.07 658 ALA A N 1
ATOM 4040 C CA . ALA A 1 521 ? 47.744 89.598 -70.997 1.00 34.50 658 ALA A CA 1
ATOM 4041 C C . ALA A 1 521 ? 48.025 90.884 -71.747 1.00 39.01 658 ALA A C 1
ATOM 4042 O O . ALA A 1 521 ? 49.177 91.302 -71.852 1.00 44.06 658 ALA A O 1
ATOM 4044 N N . VAL A 1 522 ? 46.978 91.505 -72.281 1.00 38.20 659 VAL A N 1
ATOM 4045 C CA . VAL A 1 522 ? 47.139 92.754 -73.013 1.00 38.59 659 VAL A CA 1
ATOM 4046 C C . VAL A 1 522 ? 47.576 93.854 -72.056 1.00 42.18 659 VAL A C 1
ATOM 4047 O O . VAL A 1 522 ? 48.477 94.643 -72.373 1.00 44.05 659 VAL A O 1
ATOM 4051 N N . CYS A 1 523 ? 46.951 93.901 -70.882 1.00 40.00 660 CYS A N 1
ATOM 4052 C CA . CYS A 1 523 ? 47.243 94.963 -69.917 1.00 43.26 660 CYS A CA 1
ATOM 4053 C C . CYS A 1 523 ? 48.636 94.847 -69.348 1.00 42.75 660 CYS A C 1
ATOM 4054 O O . CYS A 1 523 ? 49.181 95.831 -68.845 1.00 45.50 660 CYS A O 1
ATOM 4057 N N . GLY A 1 524 ? 49.202 93.647 -69.429 1.00 38.19 661 GLY A N 1
ATOM 4058 C CA . GLY A 1 524 ? 50.598 93.440 -69.108 1.00 38.82 661 GLY A CA 1
ATOM 4059 C C . GLY A 1 524 ? 51.547 94.333 -69.892 1.00 39.67 661 GLY A C 1
ATOM 4060 O O . GLY A 1 524 ? 52.663 94.564 -69.455 1.00 36.09 661 GLY A O 1
ATOM 4061 N N . LEU A 1 525 ? 51.120 94.832 -71.048 1.00 35.28 662 LEU A N 1
ATOM 4062 C CA . LEU A 1 525 ? 51.907 95.850 -71.743 1.00 41.17 662 LEU A CA 1
ATOM 4063 C C . LEU A 1 525 ? 51.373 97.269 -71.511 1.00 42.45 662 LEU A C 1
ATOM 4064 O O . LEU A 1 525 ? 50.307 97.620 -71.988 1.00 42.46 662 LEU A O 1
ATOM 4069 N N . LYS A 1 526 ? 52.126 98.100 -70.806 1.00 43.47 663 LYS A N 1
ATOM 4070 C CA . LYS A 1 526 ? 51.619 99.426 -70.446 1.00 42.97 663 LYS A CA 1
ATOM 4071 C C . LYS A 1 526 ? 51.141 100.274 -71.634 1.00 42.42 663 LYS A C 1
ATOM 4072 O O . LYS A 1 526 ? 50.113 100.938 -71.535 1.00 44.86 663 LYS A O 1
ATOM 4078 N N . GLU A 1 527 ? 51.868 100.255 -72.747 1.00 42.40 664 GLU A N 1
ATOM 4079 C CA . GLU A 1 527 ? 51.449 101.004 -73.940 1.00 42.88 664 GLU A CA 1
ATOM 4080 C C . GLU A 1 527 ? 50.041 100.658 -74.413 1.00 44.63 664 GLU A C 1
ATOM 4081 O O . GLU A 1 527 ? 49.352 101.496 -75.001 1.00 45.76 664 GLU A O 1
ATOM 4087 N N . LEU A 1 528 ? 49.603 99.435 -74.135 1.00 42.33 665 LEU A N 1
ATOM 4088 C CA . LEU A 1 528 ? 48.277 98.991 -74.557 1.00 41.16 665 LEU A CA 1
ATOM 4089 C C . LEU A 1 528 ? 47.154 99.284 -73.563 1.00 39.84 665 LEU A C 1
ATOM 4090 O O . LEU A 1 528 ? 45.988 99.190 -73.914 1.00 41.36 665 LEU A O 1
ATOM 4095 N N . ARG A 1 529 ? 47.496 99.628 -72.328 1.00 39.54 666 ARG A N 1
ATOM 4096 C CA . ARG A 1 529 ? 46.482 99.930 -71.319 1.00 38.77 666 ARG A CA 1
ATOM 4097 C C . ARG A 1 529 ? 45.505 100.982 -71.816 1.00 41.80 666 ARG A C 1
ATOM 4098 O O . ARG A 1 529 ? 44.298 100.810 -71.712 1.00 39.73 666 ARG A O 1
ATOM 4106 N N . GLY A 1 530 ? 46.037 102.061 -72.383 1.00 48.06 667 GLY A N 1
ATOM 4107 C CA . GLY A 1 530 ? 45.214 103.074 -73.028 1.00 46.57 667 GLY A CA 1
ATOM 4108 C C . GLY A 1 530 ? 44.090 102.522 -73.893 1.00 47.63 667 GLY A C 1
ATOM 4109 O O . GLY A 1 530 ? 42.922 102.727 -73.577 1.00 48.70 667 GLY A O 1
ATOM 4110 N N . LYS A 1 531 ? 44.441 101.833 -74.980 1.00 45.34 668 LYS A N 1
ATOM 4111 C CA . LYS A 1 531 ? 43.459 101.161 -75.837 1.00 46.13 668 LYS A CA 1
ATOM 4112 C C . LYS A 1 531 ? 42.377 100.404 -75.072 1.00 48.97 668 LYS A C 1
ATOM 4113 O O . LYS A 1 531 ? 41.183 100.654 -75.265 1.00 51.42 668 LYS A O 1
ATOM 4119 N N . VAL A 1 532 ? 42.792 99.469 -74.216 1.00 45.38 669 VAL A N 1
ATOM 4120 C CA . VAL A 1 532 ? 41.849 98.616 -73.486 1.00 43.72 669 VAL A CA 1
ATOM 4121 C C . VAL A 1 532 ? 40.767 99.427 -72.792 1.00 42.95 669 VAL A C 1
ATOM 4122 O O . VAL A 1 532 ? 39.597 99.060 -72.819 1.00 40.95 669 VAL A O 1
ATOM 4126 N N . VAL A 1 533 ? 41.171 100.527 -72.166 1.00 42.25 670 VAL A N 1
ATOM 4127 C CA . VAL A 1 533 ? 40.237 101.375 -71.456 1.00 43.65 670 VAL A CA 1
ATOM 4128 C C . VAL A 1 533 ? 39.269 101.986 -72.430 1.00 43.80 670 VAL A C 1
ATOM 4129 O O . VAL A 1 533 ? 38.071 101.999 -72.193 1.00 45.54 670 VAL A O 1
ATOM 4133 N N . GLN A 1 534 ? 39.800 102.479 -73.537 1.00 42.89 671 GLN A N 1
ATOM 4134 C CA . GLN A 1 534 ? 38.991 103.209 -74.500 1.00 51.94 671 GLN A CA 1
ATOM 4135 C C . GLN A 1 534 ? 38.103 102.297 -75.350 1.00 52.36 671 GLN A C 1
ATOM 4136 O O . GLN A 1 534 ? 37.167 102.768 -75.972 1.00 57.06 671 GLN A O 1
ATOM 4142 N N . GLU A 1 535 ? 38.371 100.996 -75.362 1.00 49.92 672 GLU A N 1
ATOM 4143 C CA . GLU A 1 535 ? 37.478 100.064 -76.051 1.00 46.84 672 GLU A CA 1
ATOM 4144 C C . GLU A 1 535 ? 36.475 99.398 -75.088 1.00 47.71 672 GLU A C 1
ATOM 4145 O O . GLU A 1 535 ? 35.859 98.380 -75.399 1.00 48.57 672 GLU A O 1
ATOM 4151 N N . GLY A 1 536 ? 36.305 99.994 -73.916 1.00 46.99 673 GLY A N 1
ATOM 4152 C CA . GLY A 1 536 ? 35.316 99.527 -72.961 1.00 46.40 673 GLY A CA 1
ATOM 4153 C C . GLY A 1 536 ? 35.775 98.422 -72.031 1.00 48.68 673 GLY A C 1
ATOM 4154 O O . GLY A 1 536 ? 34.964 97.656 -71.511 1.00 48.69 673 GLY A O 1
ATOM 4155 N N . GLY A 1 537 ? 37.076 98.340 -71.795 1.00 45.73 674 GLY A N 1
ATOM 4156 C CA . GLY A 1 537 ? 37.612 97.216 -71.061 1.00 40.30 674 GLY A CA 1
ATOM 4157 C C . GLY A 1 537 ? 37.258 97.208 -69.587 1.00 42.69 674 GLY A C 1
ATOM 4158 O O . GLY A 1 537 ? 37.098 96.144 -68.991 1.00 41.70 674 GLY A O 1
ATOM 4159 N N . VAL A 1 538 ? 37.136 98.385 -68.984 1.00 44.79 675 VAL A N 1
ATOM 4160 C CA . VAL A 1 538 ? 36.993 98.454 -67.532 1.00 40.10 675 VAL A CA 1
ATOM 4161 C C . VAL A 1 538 ? 35.667 97.902 -67.048 1.00 39.83 675 VAL A C 1
ATOM 4162 O O . VAL A 1 538 ? 35.615 97.257 -66.012 1.00 39.71 675 VAL A O 1
ATOM 4166 N N . LYS A 1 539 ? 34.589 98.154 -67.785 1.00 42.28 676 LYS A N 1
ATOM 4167 C CA . LYS A 1 539 ? 33.288 97.662 -67.340 1.00 41.96 676 LYS A CA 1
ATOM 4168 C C . LYS A 1 539 ? 33.248 96.137 -67.376 1.00 40.29 676 LYS A C 1
ATOM 4169 O O . LYS A 1 539 ? 32.780 95.504 -66.428 1.00 37.89 676 LYS A O 1
ATOM 4175 N N . ALA A 1 540 ? 33.782 95.552 -68.446 1.00 36.28 677 ALA A N 1
ATOM 4176 C CA . ALA A 1 540 ? 33.795 94.103 -68.586 1.00 35.69 677 ALA A CA 1
ATOM 4177 C C . ALA A 1 540 ? 34.610 93.478 -67.479 1.00 39.74 677 ALA A C 1
ATOM 4178 O O . ALA A 1 540 ? 34.128 92.572 -66.795 1.00 42.50 677 ALA A O 1
ATOM 4180 N N . LEU A 1 541 ? 35.843 93.957 -67.308 1.00 36.17 678 LEU A N 1
ATOM 4181 C CA . LEU A 1 541 ? 36.761 93.385 -66.316 1.00 38.88 678 LEU A CA 1
ATOM 4182 C C . LEU A 1 541 ? 36.221 93.528 -64.890 1.00 40.42 678 LEU A C 1
ATOM 4183 O O . LEU A 1 541 ? 36.389 92.631 -64.056 1.00 40.53 678 LEU A O 1
ATOM 4188 N N . LEU A 1 542 ? 35.561 94.648 -64.614 1.00 39.85 679 LEU A N 1
ATOM 4189 C CA . LEU A 1 542 ? 35.000 94.867 -63.295 1.00 39.73 679 LEU A CA 1
ATOM 4190 C C . LEU A 1 542 ? 33.960 93.789 -62.988 1.00 40.23 679 LEU A C 1
ATOM 4191 O O . LEU A 1 542 ? 33.925 93.223 -61.891 1.00 38.08 679 LEU A O 1
ATOM 4196 N N . ARG A 1 543 ? 33.116 93.480 -63.960 1.00 38.26 680 ARG A N 1
ATOM 4197 C CA . ARG A 1 543 ? 32.159 92.413 -63.726 1.00 40.95 680 ARG A CA 1
ATOM 4198 C C . ARG A 1 543 ? 32.928 91.130 -63.459 1.00 43.22 680 ARG A C 1
ATOM 4199 O O . ARG A 1 543 ? 32.618 90.407 -62.515 1.00 45.23 680 ARG A O 1
ATOM 4207 N N . MET A 1 544 ? 33.945 90.863 -64.283 1.00 41.41 681 MET A N 1
ATOM 4208 C CA . MET A 1 544 ? 34.634 89.576 -64.258 1.00 39.67 681 MET A CA 1
ATOM 4209 C C . MET A 1 544 ? 35.449 89.411 -62.993 1.00 40.69 681 MET A C 1
ATOM 4210 O O . MET A 1 544 ? 35.719 88.282 -62.580 1.00 42.81 681 MET A O 1
ATOM 4215 N N . ALA A 1 545 ? 35.816 90.539 -62.381 1.00 35.38 682 ALA A N 1
ATOM 4216 C CA . ALA A 1 545 ? 36.566 90.544 -61.130 1.00 36.59 682 ALA A CA 1
ATOM 4217 C C . ALA A 1 545 ? 35.718 90.231 -59.902 1.00 42.63 682 ALA A C 1
ATOM 4218 O O . ALA A 1 545 ? 36.246 89.797 -58.868 1.00 42.07 682 ALA A O 1
ATOM 4220 N N . LEU A 1 546 ? 34.407 90.443 -60.024 1.00 46.26 683 LEU A N 1
ATOM 4221 C CA . LEU A 1 546 ? 33.479 90.311 -58.895 1.00 40.61 683 LEU A CA 1
ATOM 4222 C C . LEU A 1 546 ? 32.732 88.975 -58.842 1.00 40.93 683 LEU A C 1
ATOM 4223 O O . LEU A 1 546 ? 32.201 88.582 -57.812 1.00 48.58 683 LEU A O 1
ATOM 4228 N N . GLU A 1 547 ? 32.698 88.272 -59.956 1.00 41.49 684 GLU A N 1
ATOM 4229 C CA . GLU A 1 547 ? 31.909 87.066 -60.058 1.00 46.12 684 GLU A CA 1
ATOM 4230 C C . GLU A 1 547 ? 32.677 86.231 -61.068 1.00 50.17 684 GLU A C 1
ATOM 4231 O O . GLU A 1 547 ? 32.891 86.677 -62.203 1.00 45.82 684 GLU A O 1
ATOM 4237 N N . GLY A 1 548 ? 33.143 85.052 -60.650 1.00 51.67 685 GLY A N 1
ATOM 4238 C CA . GLY A 1 548 ? 33.782 84.126 -61.581 1.00 51.70 685 GLY A CA 1
ATOM 4239 C C . GLY A 1 548 ? 34.514 82.940 -60.988 1.00 46.80 685 GLY A C 1
ATOM 4240 O O . GLY A 1 548 ? 34.189 82.463 -59.915 1.00 51.57 685 GLY A O 1
ATOM 4241 N N . THR A 1 549 ? 35.503 82.447 -61.714 1.00 51.61 686 THR A N 1
ATOM 4242 C CA . THR A 1 549 ? 36.442 81.475 -61.166 1.00 48.37 686 THR A CA 1
ATOM 4243 C C . THR A 1 549 ? 37.387 82.157 -60.193 1.00 50.61 686 THR A C 1
ATOM 4244 O O . THR A 1 549 ? 37.703 83.332 -60.361 1.00 49.92 686 THR A O 1
ATOM 4248 N N . GLU A 1 550 ? 37.866 81.433 -59.187 1.00 56.89 687 GLU A N 1
ATOM 4249 C CA . GLU A 1 550 ? 38.840 82.035 -58.285 1.00 55.42 687 GLU A CA 1
ATOM 4250 C C . GLU A 1 550 ? 39.964 82.560 -59.137 1.00 50.23 687 GLU A C 1
ATOM 4251 O O . GLU A 1 550 ? 40.396 83.688 -58.972 1.00 51.10 687 GLU A O 1
ATOM 4257 N N . LYS A 1 551 ? 40.408 81.743 -60.080 1.00 50.04 688 LYS A N 1
ATOM 4258 C CA . LYS A 1 551 ? 41.469 82.149 -60.986 1.00 51.16 688 LYS A CA 1
ATOM 4259 C C . LYS A 1 551 ? 41.027 83.251 -61.942 1.00 52.04 688 LYS A C 1
ATOM 4260 O O . LYS A 1 551 ? 41.766 84.224 -62.162 1.00 50.28 688 LYS A O 1
ATOM 4266 N N . GLY A 1 552 ? 39.828 83.111 -62.508 1.00 48.04 689 GLY A N 1
ATOM 4267 C CA . GLY A 1 552 ? 39.322 84.110 -63.435 1.00 44.70 689 GLY A CA 1
ATOM 4268 C C . GLY A 1 552 ? 39.219 85.500 -62.818 1.00 40.94 689 GLY A C 1
ATOM 4269 O O . GLY A 1 552 ? 39.605 86.508 -63.423 1.00 37.88 689 GLY A O 1
ATOM 4270 N N . LYS A 1 553 ? 38.680 85.550 -61.606 1.00 41.41 690 LYS A N 1
ATOM 4271 C CA . LYS A 1 553 ? 38.549 86.798 -60.872 1.00 41.11 690 LYS A CA 1
ATOM 4272 C C . LYS A 1 553 ? 39.927 87.416 -60.652 1.00 42.32 690 LYS A C 1
ATOM 4273 O O . LYS A 1 553 ? 40.118 88.613 -60.889 1.00 40.35 690 LYS A O 1
ATOM 4279 N N . ARG A 1 554 ? 40.883 86.593 -60.209 1.00 44.15 691 ARG A N 1
ATOM 4280 C CA . ARG A 1 554 ? 42.270 87.021 -60.021 1.00 41.24 691 ARG A CA 1
ATOM 4281 C C . ARG A 1 554 ? 42.775 87.727 -61.275 1.00 43.63 691 ARG A C 1
ATOM 4282 O O . ARG A 1 554 ? 43.188 88.898 -61.205 1.00 40.50 691 ARG A O 1
ATOM 4290 N N . HIS A 1 555 ? 42.742 87.030 -62.417 1.00 40.90 692 HIS A N 1
ATOM 4291 C CA . HIS A 1 555 ? 43.258 87.632 -63.639 1.00 41.18 692 HIS A CA 1
ATOM 4292 C C . HIS A 1 555 ? 42.595 88.954 -63.995 1.00 41.26 692 HIS A C 1
ATOM 4293 O O . HIS A 1 555 ? 43.274 89.912 -64.394 1.00 36.84 692 HIS A O 1
ATOM 4300 N N . ALA A 1 556 ? 41.274 88.998 -63.849 1.00 39.86 693 ALA A N 1
ATOM 4301 C CA . ALA A 1 556 ? 40.505 90.197 -64.159 1.00 36.38 693 ALA A CA 1
ATOM 4302 C C . ALA A 1 556 ? 40.853 91.339 -63.227 1.00 37.54 693 ALA A C 1
ATOM 4303 O O . ALA A 1 556 ? 41.017 92.475 -63.678 1.00 37.94 693 ALA A O 1
ATOM 4305 N N . THR A 1 557 ? 40.952 91.047 -61.930 1.00 33.75 694 THR A N 1
ATOM 4306 C CA . THR A 1 557 ? 41.401 92.053 -60.978 1.00 34.75 694 THR A CA 1
ATOM 4307 C C . THR A 1 557 ? 42.806 92.594 -61.315 1.00 40.37 694 THR A C 1
ATOM 4308 O O . THR A 1 557 ? 43.012 93.804 -61.358 1.00 40.35 694 THR A O 1
ATOM 4312 N N . GLN A 1 558 ? 43.776 91.714 -61.543 1.00 41.32 695 GLN A N 1
ATOM 4313 C CA . GLN A 1 558 ? 45.119 92.169 -61.900 1.00 37.62 695 GLN A CA 1
ATOM 4314 C C . GLN A 1 558 ? 45.134 93.028 -63.171 1.00 37.58 695 GLN A C 1
ATOM 4315 O O . GLN A 1 558 ? 45.922 93.960 -63.281 1.00 40.22 695 GLN A O 1
ATOM 4321 N N . ALA A 1 559 ? 44.272 92.730 -64.132 1.00 33.53 696 ALA A N 1
ATOM 4322 C CA . ALA A 1 559 ? 44.233 93.549 -65.335 1.00 36.22 696 ALA A CA 1
ATOM 4323 C C . ALA A 1 559 ? 43.714 94.954 -65.009 1.00 39.55 696 ALA A C 1
ATOM 4324 O O . ALA A 1 559 ? 44.128 95.956 -65.606 1.00 38.07 696 ALA A O 1
ATOM 4326 N N . LEU A 1 560 ? 42.793 95.021 -64.056 1.00 38.60 697 LEU A N 1
ATOM 4327 C CA . LEU A 1 560 ? 42.287 96.295 -63.561 1.00 33.37 697 LEU A CA 1
ATOM 4328 C C . LEU A 1 560 ? 43.367 97.028 -62.773 1.00 34.62 697 LEU A C 1
ATOM 4329 O O . LEU A 1 560 ? 43.542 98.238 -62.925 1.00 35.79 697 LEU A O 1
ATOM 4334 N N . ALA A 1 561 ? 44.090 96.299 -61.926 1.00 35.27 698 ALA A N 1
ATOM 4335 C CA . ALA A 1 561 ? 45.206 96.893 -61.207 1.00 37.12 698 ALA A CA 1
ATOM 4336 C C . ALA A 1 561 ? 46.113 97.563 -62.219 1.00 37.18 698 ALA A C 1
ATOM 4337 O O . ALA A 1 561 ? 46.460 98.733 -62.067 1.00 38.19 698 ALA A O 1
ATOM 4339 N N . ARG A 1 562 ? 46.460 96.841 -63.277 1.00 33.97 699 ARG A N 1
ATOM 4340 C CA . ARG A 1 562 ? 47.380 97.384 -64.275 1.00 36.10 699 ARG A CA 1
ATOM 4341 C C . ARG A 1 562 ? 46.858 98.666 -64.931 1.00 37.20 699 ARG A C 1
ATOM 4342 O O . ARG A 1 562 ? 47.567 99.657 -65.010 1.00 39.45 699 ARG A O 1
ATOM 4350 N N . ILE A 1 563 ? 45.612 98.655 -65.379 1.00 36.96 700 ILE A N 1
ATOM 4351 C CA . ILE A 1 563 ? 44.996 99.858 -65.923 1.00 37.60 700 ILE A CA 1
ATOM 4352 C C . ILE A 1 563 ? 45.066 101.007 -64.906 1.00 39.95 700 ILE A C 1
ATOM 4353 O O . ILE A 1 563 ? 45.269 102.167 -65.267 1.00 39.33 700 ILE A O 1
ATOM 4358 N N . GLY A 1 564 ? 44.914 100.673 -63.628 1.00 39.71 701 GLY A N 1
ATOM 4359 C CA . GLY A 1 564 ? 44.881 101.675 -62.573 1.00 40.35 701 GLY A CA 1
ATOM 4360 C C . GLY A 1 564 ? 46.210 102.375 -62.357 1.00 43.59 701 GLY A C 1
ATOM 4361 O O . GLY A 1 564 ? 46.260 103.537 -61.939 1.00 48.54 701 GLY A O 1
ATOM 4362 N N . ILE A 1 565 ? 47.288 101.656 -62.645 1.00 39.28 702 ILE A N 1
ATOM 4363 C CA . ILE A 1 565 ? 48.642 102.165 -62.501 1.00 39.67 702 ILE A CA 1
ATOM 4364 C C . ILE A 1 565 ? 48.962 103.217 -63.559 1.00 41.99 702 ILE A C 1
ATOM 4365 O O . ILE A 1 565 ? 49.714 104.147 -63.303 1.00 40.71 702 ILE A O 1
ATOM 4370 N N . THR A 1 566 ? 48.367 103.071 -64.739 1.00 39.93 703 THR A N 1
ATOM 4371 C CA . THR A 1 566 ? 48.803 103.810 -65.924 1.00 40.31 703 THR A CA 1
ATOM 4372 C C . THR A 1 566 ? 47.794 104.809 -66.485 1.00 42.58 703 THR A C 1
ATOM 4373 O O . THR A 1 566 ? 48.190 105.820 -67.060 1.00 45.32 703 THR A O 1
ATOM 4377 N N . ILE A 1 567 ? 46.502 104.514 -66.354 1.00 41.86 704 ILE A N 1
ATOM 4378 C CA . ILE A 1 567 ? 45.460 105.461 -66.719 1.00 38.94 704 ILE A CA 1
ATOM 4379 C C . ILE A 1 567 ? 44.892 105.924 -65.402 1.00 43.23 704 ILE A C 1
ATOM 4380 O O . ILE A 1 567 ? 44.361 105.121 -64.639 1.00 45.19 704 ILE A O 1
ATOM 4385 N N . ASN A 1 568 ? 45.048 107.209 -65.110 1.00 46.13 705 ASN A N 1
ATOM 4386 C CA . ASN A 1 568 ? 44.692 107.739 -63.799 1.00 46.20 705 ASN A CA 1
ATOM 4387 C C . ASN A 1 568 ? 43.293 107.284 -63.398 1.00 47.99 705 ASN A C 1
ATOM 4388 O O . ASN A 1 568 ? 42.370 107.311 -64.214 1.00 44.53 705 ASN A O 1
ATOM 4393 N N . PRO A 1 569 ? 43.113 106.899 -62.126 1.00 50.92 706 PRO A N 1
ATOM 4394 C CA . PRO A 1 569 ? 41.856 106.255 -61.728 1.00 46.76 706 PRO A CA 1
ATOM 4395 C C . PRO A 1 569 ? 40.683 107.230 -61.756 1.00 46.82 706 PRO A C 1
ATOM 4396 O O . PRO A 1 569 ? 39.544 106.799 -61.826 1.00 47.67 706 PRO A O 1
ATOM 4400 N N . GLU A 1 570 ? 40.962 108.526 -61.690 1.00 46.48 707 GLU A N 1
ATOM 4401 C CA . GLU A 1 570 ? 39.917 109.535 -61.755 1.00 45.51 707 GLU A CA 1
ATOM 4402 C C . GLU A 1 570 ? 39.233 109.517 -63.121 1.00 48.21 707 GLU A C 1
ATOM 4403 O O . GLU A 1 570 ? 38.174 110.110 -63.303 1.00 51.52 707 GLU A O 1
ATOM 4409 N N . VAL A 1 571 ? 39.850 108.816 -64.071 1.00 50.02 708 VAL A N 1
ATOM 4410 C CA . VAL A 1 571 ? 39.377 108.721 -65.457 1.00 47.13 708 VAL A CA 1
ATOM 4411 C C . VAL A 1 571 ? 38.928 107.295 -65.796 1.00 47.13 708 VAL A C 1
ATOM 4412 O O . VAL A 1 571 ? 37.836 107.073 -66.318 1.00 44.79 708 VAL A O 1
ATOM 4416 N N . SER A 1 572 ? 39.779 106.327 -65.479 1.00 47.45 709 SER A N 1
ATOM 4417 C CA . SER A 1 572 ? 39.500 104.928 -65.783 1.00 47.74 709 SER A CA 1
ATOM 4418 C C . SER A 1 572 ? 38.507 104.275 -64.825 1.00 47.84 709 SER A C 1
ATOM 4419 O O . SER A 1 572 ? 37.931 103.239 -65.143 1.00 50.19 709 SER A O 1
ATOM 4422 N N . PHE A 1 573 ? 38.316 104.880 -63.658 1.00 47.78 710 PHE A N 1
ATOM 4423 C CA . PHE A 1 573 ? 37.470 104.305 -62.614 1.00 49.50 710 PHE A CA 1
ATOM 4424 C C . PHE A 1 573 ? 36.519 105.321 -61.940 1.00 55.36 710 PHE A C 1
ATOM 4425 O O . PHE A 1 573 ? 36.210 105.212 -60.748 1.00 54.83 710 PHE A O 1
ATOM 4433 N N . SER A 1 574 ? 36.060 106.320 -62.678 1.00 55.71 711 SER A N 1
ATOM 4434 C CA . SER A 1 574 ? 35.011 107.177 -62.151 1.00 56.51 711 SER A CA 1
ATOM 4435 C C . SER A 1 574 ? 33.729 106.529 -62.593 1.00 61.70 711 SER A C 1
ATOM 4436 O O . SER A 1 574 ? 33.675 105.953 -63.682 1.00 66.72 711 SER A O 1
ATOM 4439 N N . GLY A 1 575 ? 32.706 106.581 -61.755 1.00 61.20 712 GLY A N 1
ATOM 4440 C CA . GLY A 1 575 ? 32.827 107.085 -60.412 1.00 53.55 712 GLY A CA 1
ATOM 4441 C C . GLY A 1 575 ? 32.466 105.928 -59.501 1.00 54.64 712 GLY A C 1
ATOM 4442 O O . GLY A 1 575 ? 33.275 105.548 -58.669 1.00 56.70 712 GLY A O 1
ATOM 4443 N N . GLN A 1 576 ? 31.277 105.343 -59.660 1.00 52.53 713 GLN A N 1
ATOM 4444 C CA . GLN A 1 576 ? 30.900 104.181 -58.840 1.00 52.86 713 GLN A CA 1
ATOM 4445 C C . GLN A 1 576 ? 31.951 103.068 -58.926 1.00 52.16 713 GLN A C 1
ATOM 4446 O O . GLN A 1 576 ? 32.202 102.340 -57.962 1.00 46.04 713 GLN A O 1
ATOM 4452 N N . ARG A 1 577 ? 32.566 102.954 -60.096 1.00 53.08 714 ARG A N 1
ATOM 4453 C CA . ARG A 1 577 ? 33.631 101.991 -60.322 1.00 47.74 714 ARG A CA 1
ATOM 4454 C C . ARG A 1 577 ? 34.802 102.101 -59.326 1.00 44.70 714 ARG A C 1
ATOM 4455 O O . ARG A 1 577 ? 35.295 101.096 -58.819 1.00 43.92 714 ARG A O 1
ATOM 4463 N N . SER A 1 578 ? 35.232 103.313 -59.016 1.00 45.72 715 SER A N 1
ATOM 4464 C CA . SER A 1 578 ? 36.339 103.480 -58.092 1.00 41.50 715 SER A CA 1
ATOM 4465 C C . SER A 1 578 ? 36.033 102.854 -56.731 1.00 42.46 715 SER A C 1
ATOM 4466 O O . SER A 1 578 ? 36.936 102.536 -55.963 1.00 40.20 715 SER A O 1
ATOM 4469 N N . LEU A 1 579 ? 34.760 102.662 -56.425 1.00 44.85 716 LEU A N 1
ATOM 4470 C CA . LEU A 1 579 ? 34.416 102.033 -55.160 1.00 44.17 716 LEU A CA 1
ATOM 4471 C C . LEU A 1 579 ? 34.284 100.526 -55.311 1.00 45.59 716 LEU A C 1
ATOM 4472 O O . LEU A 1 579 ? 34.695 99.753 -54.443 1.00 48.41 716 LEU A O 1
ATOM 4477 N N . ASP A 1 580 ? 33.712 100.104 -56.424 1.00 44.92 717 ASP A N 1
ATOM 4478 C CA . ASP A 1 580 ? 33.397 98.704 -56.594 1.00 43.95 717 ASP A CA 1
ATOM 4479 C C . ASP A 1 580 ? 34.644 97.873 -56.656 1.00 42.80 717 ASP A C 1
ATOM 4480 O O . ASP A 1 580 ? 34.660 96.751 -56.155 1.00 49.19 717 ASP A O 1
ATOM 4485 N N . VAL A 1 581 ? 35.691 98.445 -57.243 1.00 39.50 718 VAL A N 1
ATOM 4486 C CA . VAL A 1 581 ? 36.956 97.747 -57.476 1.00 39.38 718 VAL A CA 1
ATOM 4487 C C . VAL A 1 581 ? 37.807 97.434 -56.242 1.00 37.47 718 VAL A C 1
ATOM 4488 O O . VAL A 1 581 ? 38.679 96.574 -56.296 1.00 36.08 718 VAL A O 1
ATOM 4492 N N . ILE A 1 582 ? 37.575 98.145 -55.146 1.00 39.38 719 ILE A N 1
ATOM 4493 C CA . ILE A 1 582 ? 38.440 98.060 -53.969 1.00 35.89 719 ILE A CA 1
ATOM 4494 C C . ILE A 1 582 ? 38.493 96.658 -53.359 1.00 34.45 719 ILE A C 1
ATOM 4495 O O . ILE A 1 582 ? 39.543 96.172 -53.007 1.00 32.71 719 ILE A O 1
ATOM 4500 N N . ARG A 1 583 ? 37.352 96.003 -53.248 1.00 40.41 720 ARG A N 1
ATOM 4501 C CA . ARG A 1 583 ? 37.282 94.670 -52.647 1.00 42.53 720 ARG A CA 1
ATOM 4502 C C . ARG A 1 583 ? 38.170 93.658 -53.399 1.00 43.94 720 ARG A C 1
ATOM 4503 O O . ARG A 1 583 ? 39.009 92.983 -52.787 1.00 38.56 720 ARG A O 1
ATOM 4511 N N . PRO A 1 584 ? 37.990 93.551 -54.737 1.00 41.43 721 PRO A N 1
ATOM 4512 C CA . PRO A 1 584 ? 38.827 92.689 -55.581 1.00 39.53 721 PRO A CA 1
ATOM 4513 C C . PRO A 1 584 ? 40.323 92.987 -55.482 1.00 40.84 721 PRO A C 1
ATOM 4514 O O . PRO A 1 584 ? 41.101 92.031 -55.425 1.00 43.52 721 PRO A O 1
ATOM 4518 N N . LEU A 1 585 ? 40.713 94.263 -55.487 1.00 36.23 722 LEU A N 1
ATOM 4519 C CA . LEU A 1 585 ? 42.119 94.624 -55.388 1.00 36.93 722 LEU A CA 1
ATOM 4520 C C . LEU A 1 585 ? 42.724 94.196 -54.053 1.00 39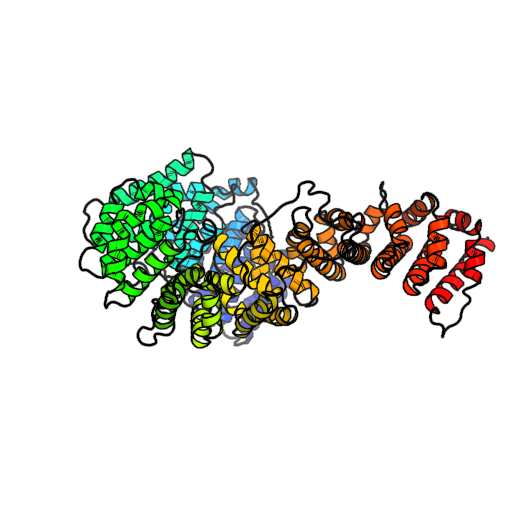.43 722 LEU A C 1
ATOM 4521 O O . LEU A 1 585 ? 43.878 93.764 -53.994 1.00 40.66 722 LEU A O 1
ATOM 4526 N N . LEU A 1 586 ? 41.960 94.318 -52.977 1.00 37.39 723 LEU A N 1
ATOM 4527 C CA . LEU A 1 586 ? 42.488 93.933 -51.680 1.00 36.89 723 LEU A CA 1
ATOM 4528 C C . LEU A 1 586 ? 42.734 92.436 -51.653 1.00 40.50 723 LEU A C 1
ATOM 4529 O O . LEU A 1 586 ? 43.470 91.918 -50.812 1.00 44.50 723 LEU A O 1
ATOM 4534 N N . ASN A 1 587 ? 42.140 91.732 -52.599 1.00 38.44 724 ASN A N 1
ATOM 4535 C CA . ASN A 1 587 ? 42.289 90.301 -52.592 1.00 40.40 724 ASN A CA 1
ATOM 4536 C C . ASN A 1 587 ? 43.566 89.888 -53.264 1.00 46.67 724 ASN A C 1
ATOM 4537 O O . ASN A 1 587 ? 44.064 88.785 -53.030 1.00 51.09 724 ASN A O 1
ATOM 4542 N N . LEU A 1 588 ? 44.111 90.789 -54.077 1.00 40.56 725 LEU A N 1
ATOM 4543 C CA . LEU A 1 588 ? 45.414 90.561 -54.680 1.00 36.87 725 LEU A CA 1
ATOM 4544 C C . LEU A 1 588 ? 46.506 90.786 -53.643 1.00 40.52 725 LEU A C 1
ATOM 4545 O O . LEU A 1 588 ? 47.678 90.598 -53.929 1.00 46.16 725 LEU A O 1
ATOM 4550 N N . LEU A 1 589 ? 46.132 91.186 -52.435 1.00 38.70 726 LEU A N 1
ATOM 4551 C CA . LEU A 1 589 ? 47.132 91.486 -51.421 1.00 40.39 726 LEU A CA 1
ATOM 4552 C C . LEU A 1 589 ? 47.385 90.321 -50.497 1.00 43.93 726 LEU A C 1
ATOM 4553 O O . LEU A 1 589 ? 48.067 90.481 -49.490 1.00 44.92 726 LEU A O 1
ATOM 4558 N N . GLN A 1 590 ? 46.825 89.159 -50.809 1.00 41.89 727 GLN A N 1
ATOM 4559 C CA . GLN A 1 590 ? 46.947 88.053 -49.883 1.00 44.09 727 GLN A CA 1
ATOM 4560 C C . GLN A 1 590 ? 48.198 87.236 -50.126 1.00 47.85 727 GLN A C 1
ATOM 4561 O O . GLN A 1 590 ? 48.780 87.312 -51.195 1.00 51.90 727 GLN A O 1
ATOM 4567 N N . GLN A 1 591 ? 48.614 86.476 -49.116 1.00 50.95 728 GLN A N 1
ATOM 4568 C CA . GLN A 1 591 ? 49.923 85.834 -49.110 1.00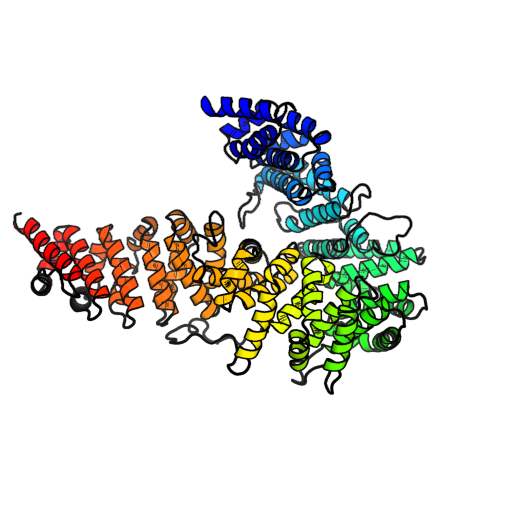 51.33 728 GLN A CA 1
ATOM 4569 C C . GLN A 1 591 ? 50.115 84.870 -50.263 1.00 54.95 728 GLN A C 1
ATOM 4570 O O . GLN A 1 591 ? 51.246 84.607 -50.669 1.00 53.52 728 GLN A O 1
ATOM 4576 N N . ASP A 1 592 ? 49.016 84.320 -50.774 1.00 50.39 729 ASP A N 1
ATOM 4577 C CA . ASP A 1 592 ? 49.105 83.282 -51.796 1.00 54.06 729 ASP A CA 1
ATOM 4578 C C . ASP A 1 592 ? 49.126 83.842 -53.215 1.00 50.34 729 ASP A C 1
ATOM 4579 O O . ASP A 1 592 ? 49.156 83.085 -54.190 1.00 52.85 729 ASP A O 1
ATOM 4584 N N . CYS A 1 593 ? 49.128 85.164 -53.331 1.00 41.87 730 CYS A N 1
ATOM 4585 C CA . CYS A 1 593 ? 49.295 85.784 -54.636 1.00 46.44 730 CYS A CA 1
ATOM 4586 C C . CYS A 1 593 ? 50.756 86.026 -54.937 1.00 45.79 730 CYS A C 1
ATOM 4587 O O . CYS A 1 593 ? 51.590 85.933 -54.042 1.00 45.05 730 CYS A O 1
ATOM 4590 N N . THR A 1 594 ? 51.069 86.346 -56.190 1.00 42.44 731 THR A N 1
ATOM 4591 C CA . THR A 1 594 ? 52.457 86.574 -56.568 1.00 41.62 731 THR A CA 1
ATOM 4592 C C . THR A 1 594 ? 52.906 87.949 -56.150 1.00 38.63 731 THR A C 1
ATOM 4593 O O . THR A 1 594 ? 52.088 88.848 -55.981 1.00 38.50 731 THR A O 1
ATOM 4597 N N . ALA A 1 595 ? 54.213 88.123 -56.011 1.00 38.68 732 ALA A N 1
ATOM 4598 C CA . ALA A 1 595 ? 54.740 89.435 -55.685 1.00 35.01 732 ALA A CA 1
ATOM 4599 C C . ALA A 1 595 ? 54.286 90.467 -56.709 1.00 38.09 732 ALA A C 1
ATOM 4600 O O . ALA A 1 595 ? 54.017 91.610 -56.351 1.00 36.51 732 ALA A O 1
ATOM 4602 N N . LEU A 1 596 ? 54.201 90.072 -57.981 1.00 36.46 733 LEU A N 1
ATOM 4603 C CA . LEU A 1 596 ? 53.707 90.986 -59.004 1.00 33.05 733 LEU A CA 1
ATOM 4604 C C . LEU A 1 596 ? 52.241 91.378 -58.761 1.00 35.81 733 LEU A C 1
ATOM 4605 O O . LEU A 1 596 ? 51.864 92.534 -58.893 1.00 36.93 733 LEU A O 1
ATOM 4610 N N . GLU A 1 597 ? 51.403 90.420 -58.402 1.00 37.82 734 GLU A N 1
ATOM 4611 C CA . GLU A 1 597 ? 50.021 90.758 -58.079 1.00 39.74 734 GLU A CA 1
ATOM 4612 C C . GLU A 1 597 ? 49.969 91.708 -56.882 1.00 38.33 734 GLU A C 1
ATOM 4613 O O . GLU A 1 597 ? 49.256 92.696 -56.911 1.00 38.68 734 GLU A O 1
ATOM 4619 N N . ASN A 1 598 ? 50.738 91.424 -55.837 1.00 35.37 735 ASN A N 1
ATOM 4620 C CA . ASN A 1 598 ? 50.806 92.335 -54.702 1.00 35.68 735 ASN A CA 1
ATOM 4621 C C . ASN A 1 598 ? 51.253 93.726 -55.130 1.00 36.93 735 ASN A C 1
ATOM 4622 O O . ASN A 1 598 ? 50.697 94.738 -54.713 1.00 36.59 735 ASN A O 1
ATOM 4627 N N . PHE A 1 599 ? 52.292 93.782 -55.941 1.00 34.49 736 PHE A N 1
ATOM 4628 C CA . PHE A 1 599 ? 52.849 95.060 -56.282 1.00 32.74 736 PHE A CA 1
ATOM 4629 C C . PHE A 1 599 ? 51.821 95.860 -57.096 1.00 35.79 736 PHE A C 1
ATOM 4630 O O . PHE A 1 599 ? 51.457 96.966 -56.720 1.00 37.77 736 PHE A O 1
ATOM 4638 N N . GLU A 1 600 ? 51.314 95.297 -58.186 1.00 36.30 737 GLU A N 1
ATOM 4639 C CA . GLU A 1 600 ? 50.370 96.026 -59.028 1.00 34.62 737 GLU A CA 1
ATOM 4640 C C . GLU A 1 600 ? 49.105 96.434 -58.271 1.00 38.56 737 GLU A C 1
ATOM 4641 O O . GLU A 1 600 ? 48.491 97.444 -58.588 1.00 39.05 737 GLU A O 1
ATOM 4647 N N . SER A 1 601 ? 48.731 95.670 -57.254 1.00 35.21 738 SER A N 1
ATOM 4648 C CA . SER A 1 601 ? 47.623 96.069 -56.406 1.00 31.29 738 SER A CA 1
ATOM 4649 C C . SER A 1 601 ? 47.999 97.291 -55.560 1.00 36.86 738 SER A C 1
ATOM 4650 O O . SER A 1 601 ? 47.361 98.337 -55.656 1.00 37.90 738 SER A O 1
ATOM 4653 N N . LEU A 1 602 ? 49.034 97.162 -54.732 1.00 36.13 739 LEU A N 1
ATOM 4654 C CA . LEU A 1 602 ? 49.508 98.280 -53.927 1.00 31.76 739 LEU A CA 1
ATOM 4655 C C . LEU A 1 602 ? 49.596 99.567 -54.733 1.00 35.05 739 LEU A C 1
ATOM 4656 O O . LEU A 1 602 ? 49.150 100.619 -54.291 1.00 33.52 739 LEU A O 1
ATOM 4661 N N . MET A 1 603 ? 50.151 99.484 -55.932 1.00 36.69 740 MET A N 1
ATOM 4662 C CA . MET A 1 603 ? 50.295 100.668 -56.774 1.00 37.13 740 MET A CA 1
ATOM 4663 C C . MET A 1 603 ? 48.973 101.309 -57.167 1.00 37.73 740 MET A C 1
ATOM 4664 O O . MET A 1 603 ? 48.812 102.523 -57.051 1.00 37.20 740 MET A O 1
ATOM 4669 N N . ALA A 1 604 ? 48.047 100.487 -57.656 1.00 37.32 741 ALA A N 1
ATOM 4670 C CA . ALA A 1 604 ? 46.697 100.932 -57.994 1.00 36.64 741 ALA A CA 1
ATOM 4671 C C . ALA A 1 604 ? 45.959 101.461 -56.772 1.00 37.01 741 ALA A C 1
ATOM 4672 O O . ALA A 1 604 ? 45.351 102.528 -56.834 1.00 38.32 741 ALA A O 1
ATOM 4674 N N . LEU A 1 605 ? 46.007 100.734 -55.659 1.00 33.82 742 LEU A N 1
ATOM 4675 C CA . LEU A 1 605 ? 45.366 101.233 -54.446 1.00 35.12 742 LEU A CA 1
ATOM 4676 C C . LEU A 1 605 ? 45.915 102.586 -54.020 1.00 37.81 742 LEU A C 1
ATOM 4677 O O . LEU A 1 605 ? 45.163 103.423 -53.545 1.00 41.93 742 LEU A O 1
ATOM 4682 N N . THR A 1 606 ? 47.221 102.799 -54.169 1.00 37.06 743 THR A N 1
ATOM 4683 C CA . THR A 1 606 ? 47.805 104.109 -53.893 1.00 36.97 743 THR A CA 1
ATOM 4684 C C . THR A 1 606 ? 47.130 105.154 -54.774 1.00 37.14 743 THR A C 1
ATOM 4685 O O . THR A 1 606 ? 46.719 106.219 -54.310 1.00 39.46 743 THR A O 1
ATOM 4689 N N . ASN A 1 607 ? 47.009 104.854 -56.055 1.00 35.46 744 ASN A N 1
ATOM 4690 C CA . ASN A 1 607 ? 46.368 105.801 -56.946 1.00 39.04 744 ASN A CA 1
ATOM 4691 C C . ASN A 1 607 ? 44.935 106.061 -56.584 1.00 38.33 744 ASN A C 1
ATOM 4692 O O . ASN A 1 607 ? 44.521 107.210 -56.548 1.00 36.90 744 ASN A O 1
ATOM 4697 N N . LEU A 1 608 ? 44.191 104.989 -56.313 1.00 40.15 745 LEU A N 1
ATOM 4698 C CA . LEU A 1 608 ? 42.788 105.081 -55.899 1.00 37.62 745 LEU A CA 1
ATOM 4699 C C . LEU A 1 608 ? 42.605 105.875 -54.602 1.00 37.53 745 LEU A C 1
ATOM 4700 O O . LEU A 1 608 ? 41.698 106.692 -54.503 1.00 40.94 745 LEU A O 1
ATOM 4705 N N . ALA A 1 609 ? 43.480 105.653 -53.625 1.00 37.23 746 ALA A N 1
ATOM 4706 C CA . ALA A 1 609 ? 43.401 106.331 -52.331 1.00 34.93 746 ALA A CA 1
ATOM 4707 C C . ALA A 1 609 ? 43.630 107.820 -52.455 1.00 35.85 746 ALA A C 1
ATOM 4708 O O . ALA A 1 609 ? 43.445 108.556 -51.505 1.00 39.35 746 ALA A O 1
ATOM 4710 N N . SER A 1 610 ? 44.046 108.267 -53.624 1.00 34.90 747 SER A N 1
ATOM 4711 C CA . SER A 1 610 ? 44.386 109.663 -53.783 1.00 39.56 747 SER A CA 1
ATOM 4712 C C . SER A 1 610 ? 43.197 110.462 -54.275 1.00 42.14 747 SER A C 1
ATOM 4713 O O . SER A 1 610 ? 43.262 111.681 -54.391 1.00 44.89 747 SER A O 1
ATOM 4716 N N . MET A 1 611 ? 42.110 109.772 -54.571 1.00 38.11 748 MET A N 1
ATOM 4717 C CA . MET A 1 611 ? 41.005 110.419 -55.238 1.00 40.18 748 MET A CA 1
ATOM 4718 C C . MET A 1 611 ? 40.201 111.308 -54.329 1.00 43.44 748 MET A C 1
ATOM 4719 O O . MET A 1 611 ? 40.276 112.523 -54.412 1.00 46.69 748 MET A O 1
ATOM 4724 N N . ASN A 1 612 ? 39.427 110.697 -53.456 1.00 42.73 749 ASN A N 1
ATOM 4725 C CA . ASN A 1 612 ? 38.534 111.440 -52.598 1.00 43.58 749 ASN A CA 1
ATOM 4726 C C . ASN A 1 612 ? 38.432 110.732 -51.269 1.00 43.83 749 ASN A C 1
ATOM 4727 O O . ASN A 1 612 ? 39.018 109.678 -51.094 1.00 43.14 749 ASN A O 1
ATOM 4732 N N . GLU A 1 613 ? 37.709 111.313 -50.323 1.00 46.50 750 GLU A N 1
ATOM 4733 C CA . GLU A 1 613 ? 37.620 110.715 -48.998 1.00 46.54 750 GLU A CA 1
ATOM 4734 C C . GLU A 1 613 ? 36.712 109.506 -49.111 1.00 43.36 750 GLU A C 1
ATOM 4735 O O . GLU A 1 613 ? 36.677 108.639 -48.244 1.00 44.18 750 GLU A O 1
ATOM 4741 N N . SER A 1 614 ? 36.000 109.439 -50.222 1.00 39.57 751 SER A N 1
ATOM 4742 C CA . SER A 1 614 ? 35.010 108.407 -50.403 1.00 41.34 751 SER A CA 1
ATOM 4743 C C . SER A 1 614 ? 35.671 107.060 -50.680 1.00 45.81 751 SER A C 1
ATOM 4744 O O . SER A 1 614 ? 35.265 106.040 -50.133 1.00 43.94 751 SER A O 1
ATOM 4747 N N . VAL A 1 615 ? 36.688 107.068 -51.539 1.00 46.79 752 VAL A N 1
ATOM 4748 C CA . VAL A 1 615 ? 37.397 105.855 -51.915 1.00 39.93 752 VAL A CA 1
ATOM 4749 C C . VAL A 1 615 ? 38.249 105.394 -50.760 1.00 37.37 752 VAL A C 1
ATOM 4750 O O . VAL A 1 615 ? 38.337 104.205 -50.503 1.00 39.84 752 VAL A O 1
ATOM 4754 N N . ARG A 1 616 ? 38.873 106.328 -50.056 1.00 37.51 753 ARG A N 1
ATOM 4755 C CA . ARG A 1 616 ? 39.626 105.982 -48.847 1.00 41.02 753 ARG A CA 1
ATOM 4756 C C . ARG A 1 616 ? 38.723 105.248 -47.866 1.00 41.48 753 ARG A C 1
ATOM 4757 O O . ARG A 1 616 ? 39.102 104.235 -47.262 1.00 37.35 753 ARG A O 1
ATOM 4765 N N . GLN A 1 617 ? 37.511 105.780 -47.738 1.00 45.08 754 GLN A N 1
ATOM 4766 C CA . GLN A 1 617 ? 36.504 105.280 -46.821 1.00 42.35 754 GLN A CA 1
ATOM 4767 C C . GLN A 1 617 ? 36.167 103.802 -47.116 1.00 42.81 754 GLN A C 1
ATOM 4768 O O . GLN A 1 617 ? 36.112 102.984 -46.204 1.00 43.22 754 GLN A O 1
ATOM 4774 N N . ARG A 1 618 ? 35.982 103.458 -48.389 1.00 41.08 755 ARG A N 1
ATOM 4775 C CA . ARG A 1 618 ? 35.707 102.077 -48.791 1.00 39.63 755 ARG A CA 1
ATOM 4776 C C . ARG A 1 618 ? 36.885 101.173 -48.507 1.00 41.45 755 ARG A C 1
ATOM 4777 O O . ARG A 1 618 ? 36.713 100.037 -48.061 1.00 40.90 755 ARG A O 1
ATOM 4785 N N . ILE A 1 619 ? 38.083 101.673 -48.799 1.00 42.53 756 ILE A N 1
ATOM 4786 C CA . ILE A 1 619 ? 39.298 100.934 -48.504 1.00 39.51 756 ILE A CA 1
ATOM 4787 C C . ILE A 1 619 ? 39.336 100.598 -47.025 1.00 43.19 756 ILE A C 1
ATOM 4788 O O . ILE A 1 619 ? 39.611 99.458 -46.666 1.00 46.26 756 ILE A O 1
ATOM 4793 N N . ILE A 1 620 ? 39.046 101.575 -46.166 1.00 40.38 757 ILE A N 1
ATOM 4794 C CA . ILE A 1 620 ? 39.052 101.330 -44.721 1.00 42.47 757 ILE A CA 1
ATOM 4795 C C . ILE A 1 620 ? 38.024 100.284 -44.250 1.00 43.26 757 ILE A C 1
ATOM 4796 O O . ILE A 1 620 ? 38.366 99.334 -43.536 1.00 42.53 757 ILE A O 1
ATOM 4801 N N . LYS A 1 621 ? 36.770 100.478 -44.652 1.00 42.59 758 LYS A N 1
ATOM 4802 C CA . LYS A 1 621 ? 35.676 99.591 -44.253 1.00 47.44 758 LYS A CA 1
ATOM 4803 C C . LYS A 1 621 ? 35.948 98.146 -44.630 1.00 48.36 758 LYS A C 1
ATOM 4804 O O . LYS A 1 621 ? 35.458 97.231 -43.967 1.00 53.93 758 LYS A O 1
ATOM 4810 N N . GLU A 1 622 ? 36.737 97.938 -45.679 1.00 46.80 759 GLU A N 1
ATOM 4811 C CA . GLU A 1 622 ? 37.055 96.583 -46.115 1.00 48.62 759 GLU A CA 1
ATOM 4812 C C . GLU A 1 622 ? 38.361 96.042 -45.539 1.00 49.50 759 GLU A C 1
ATOM 4813 O O . GLU A 1 622 ? 39.021 95.234 -46.196 1.00 47.92 759 GLU A O 1
ATOM 4819 N N . GLN A 1 623 ? 38.720 96.484 -44.328 1.00 47.10 760 GLN A N 1
ATOM 4820 C CA . GLN A 1 623 ? 39.868 95.943 -43.586 1.00 49.92 760 GLN A CA 1
ATOM 4821 C C . GLN A 1 623 ? 41.174 96.282 -44.260 1.00 52.40 760 GLN A C 1
ATOM 4822 O O . GLN A 1 623 ? 42.225 95.778 -43.870 1.00 50.04 760 GLN A O 1
ATOM 4828 N N . GLY A 1 624 ? 41.101 97.122 -45.285 1.00 49.00 761 GLY A N 1
ATOM 4829 C CA . GLY A 1 624 ? 42.237 97.378 -46.149 1.00 44.12 761 GLY A CA 1
ATOM 4830 C C . GLY A 1 624 ? 43.482 97.924 -45.466 1.00 46.16 761 GLY A C 1
ATOM 4831 O O . GLY A 1 624 ? 44.594 97.653 -45.918 1.00 43.62 761 GLY A O 1
ATOM 4832 N N . VAL A 1 625 ? 43.330 98.696 -44.391 1.00 44.35 762 VAL A N 1
ATOM 4833 C CA . VAL A 1 625 ? 44.523 99.283 -43.799 1.00 39.46 762 VAL A CA 1
ATOM 4834 C C . VAL A 1 625 ? 45.514 98.210 -43.349 1.00 44.95 762 VAL A C 1
ATOM 4835 O O . VAL A 1 625 ? 46.696 98.292 -43.665 1.00 47.90 762 VAL A O 1
ATOM 4839 N N . SER A 1 626 ? 45.041 97.191 -42.644 1.00 43.52 763 SER A N 1
ATOM 4840 C CA . SER A 1 626 ? 45.933 96.142 -42.157 1.00 43.85 763 SER A CA 1
ATOM 4841 C C . SER A 1 626 ? 46.419 95.230 -43.274 1.00 43.29 763 SER A C 1
ATOM 4842 O O . SER A 1 626 ? 47.509 94.652 -43.188 1.00 39.61 763 SER A O 1
ATOM 4845 N N . LYS A 1 627 ? 45.608 95.086 -44.319 1.00 40.51 764 LYS A N 1
ATOM 4846 C CA . LYS A 1 627 ? 46.021 94.239 -45.424 1.00 39.35 764 LYS A CA 1
ATOM 4847 C C . LYS A 1 627 ? 47.223 94.857 -46.122 1.00 37.82 764 LYS A C 1
ATOM 4848 O O . LYS A 1 627 ? 48.151 94.145 -46.457 1.00 39.89 764 LYS A O 1
ATOM 4854 N N . ILE A 1 628 ? 47.206 96.179 -46.299 1.00 38.84 765 ILE A N 1
ATOM 4855 C CA . ILE A 1 628 ? 48.294 96.926 -46.933 1.00 36.36 765 ILE A CA 1
ATOM 4856 C C . ILE A 1 628 ? 49.507 97.024 -46.035 1.00 36.32 765 ILE A C 1
ATOM 4857 O O . ILE A 1 628 ? 50.641 96.860 -46.475 1.00 37.16 765 ILE A O 1
ATOM 4862 N N . GLU A 1 629 ? 49.246 97.316 -44.769 1.00 40.54 766 GLU A N 1
ATOM 4863 C CA . GLU A 1 629 ? 50.268 97.482 -43.748 1.00 37.90 766 GLU A CA 1
ATOM 4864 C C . GLU A 1 629 ? 51.232 96.338 -43.700 1.00 38.06 766 GLU A C 1
ATOM 4865 O O . GLU A 1 629 ? 52.418 96.539 -43.480 1.00 38.61 766 GLU A O 1
ATOM 4871 N N . TYR A 1 630 ? 50.704 95.126 -43.844 1.00 37.83 767 TYR A N 1
ATOM 4872 C CA . TYR A 1 630 ? 51.516 93.907 -43.805 1.00 35.77 767 TYR A CA 1
ATOM 4873 C C . TYR A 1 630 ? 52.816 94.070 -44.582 1.00 39.31 767 TYR A C 1
ATOM 4874 O O . TYR A 1 630 ? 53.877 93.651 -44.115 1.00 42.93 767 TYR A O 1
ATOM 4883 N N . TYR A 1 631 ? 52.746 94.701 -45.753 1.00 37.70 768 TYR A N 1
ATOM 4884 C CA . TYR A 1 631 ? 53.917 94.799 -46.618 1.00 36.18 768 TYR A CA 1
ATOM 4885 C C . TYR A 1 631 ? 55.025 95.707 -46.101 1.00 37.67 768 TYR A C 1
ATOM 4886 O O . TYR A 1 631 ? 56.165 95.589 -46.532 1.00 38.13 768 TYR A O 1
ATOM 4895 N N . LEU A 1 632 ? 54.712 96.571 -45.140 1.00 38.14 769 LEU A N 1
ATOM 4896 C CA . LEU A 1 632 ? 55.745 97.417 -44.544 1.00 35.05 769 LEU A CA 1
ATOM 4897 C C . LEU A 1 632 ? 56.702 96.594 -43.720 1.00 38.56 769 LEU A C 1
ATOM 4898 O O . LEU A 1 632 ? 57.819 97.017 -43.467 1.00 46.56 769 LEU A O 1
ATOM 4903 N N . MET A 1 633 ? 56.268 95.419 -43.283 1.00 38.26 770 MET A N 1
ATOM 4904 C CA . MET A 1 633 ? 57.140 94.573 -42.466 1.00 39.98 770 MET A CA 1
ATOM 4905 C C . MET A 1 633 ? 57.976 93.572 -43.276 1.00 43.98 770 MET A C 1
ATOM 4906 O O . MET A 1 633 ? 58.935 93.014 -42.753 1.00 45.59 770 MET A O 1
ATOM 4911 N N . GLU A 1 634 ? 57.614 93.327 -44.535 1.00 41.71 771 GLU A N 1
ATOM 4912 C CA . GLU A 1 634 ? 58.519 92.627 -45.438 1.00 41.40 771 GLU A CA 1
ATOM 4913 C C . GLU A 1 634 ? 59.649 93.621 -45.729 1.00 48.39 771 GLU A C 1
ATOM 4914 O O . GLU A 1 634 ? 59.489 94.824 -45.528 1.00 55.07 771 GLU A O 1
ATOM 4920 N N . ASP A 1 635 ? 60.815 93.183 -46.149 1.00 36.83 772 ASP A N 1
ATOM 4921 C CA . ASP A 1 635 ? 61.820 94.211 -46.338 1.00 35.57 772 ASP A CA 1
ATOM 4922 C C . ASP A 1 635 ? 61.955 94.279 -47.820 1.00 42.94 772 ASP A C 1
ATOM 4923 O O . ASP A 1 635 ? 63.071 94.292 -48.371 1.00 48.85 772 ASP A O 1
ATOM 4928 N N . HIS A 1 636 ? 60.794 94.297 -48.462 1.00 36.44 773 HIS A N 1
ATOM 4929 C CA . HIS A 1 636 ? 60.715 94.123 -49.897 1.00 33.20 773 HIS A CA 1
ATOM 4930 C C . HIS A 1 636 ? 60.850 95.455 -50.589 1.00 34.83 773 HIS A C 1
ATOM 4931 O O . HIS A 1 636 ? 60.087 96.378 -50.329 1.00 38.26 773 HIS A O 1
ATOM 4938 N N . LEU A 1 637 ? 61.835 95.558 -51.471 1.00 35.93 774 LEU A N 1
ATOM 4939 C CA . LEU A 1 637 ? 62.220 96.849 -51.999 1.00 34.09 774 LEU A CA 1
ATOM 4940 C C . LEU A 1 637 ? 61.099 97.509 -52.791 1.00 35.56 774 LEU A C 1
ATOM 4941 O O . LEU A 1 637 ? 60.985 98.725 -52.787 1.00 42.74 774 LEU A O 1
ATOM 4946 N N . TYR A 1 638 ? 60.262 96.720 -53.454 1.00 32.64 775 TYR A N 1
ATOM 4947 C CA . TYR A 1 638 ? 59.121 97.287 -54.173 1.00 34.89 775 TYR A CA 1
ATOM 4948 C C . TYR A 1 638 ? 57.821 97.217 -53.390 1.00 35.70 775 TYR A C 1
ATOM 4949 O O . TYR A 1 638 ? 57.071 98.185 -53.349 1.00 34.78 775 TYR A O 1
ATOM 4958 N N . LEU A 1 639 ? 57.549 96.071 -52.777 1.00 33.89 776 LEU A N 1
ATOM 4959 C CA . LEU A 1 639 ? 56.315 95.919 -52.016 1.00 32.45 776 LEU A CA 1
ATOM 4960 C C . LEU A 1 639 ? 56.230 96.938 -50.883 1.00 34.87 776 LEU A C 1
ATOM 4961 O O . LEU A 1 639 ? 55.197 97.574 -50.696 1.00 37.30 776 LEU A O 1
ATOM 4966 N N . THR A 1 640 ? 57.314 97.108 -50.141 1.00 30.73 777 THR A N 1
ATOM 4967 C CA . THR A 1 640 ? 57.308 98.030 -49.022 1.00 32.20 777 THR A CA 1
ATOM 4968 C C . THR A 1 640 ? 57.210 99.486 -49.462 1.00 37.04 777 THR A C 1
ATOM 4969 O O . THR A 1 640 ? 56.539 100.295 -48.827 1.00 34.27 777 THR A O 1
ATOM 4973 N N . ARG A 1 641 ? 57.902 99.833 -50.537 1.00 36.52 778 ARG A N 1
ATOM 4974 C CA . ARG A 1 641 ? 57.785 101.184 -51.051 1.00 36.54 778 ARG A CA 1
ATOM 4975 C C . ARG A 1 641 ? 56.320 101.479 -51.413 1.00 38.42 778 ARG A C 1
ATOM 4976 O O . ARG A 1 641 ? 55.711 102.431 -50.926 1.00 36.23 778 ARG A O 1
ATOM 4984 N N . ALA A 1 642 ? 55.757 100.639 -52.268 1.00 36.73 779 ALA A N 1
ATOM 4985 C CA . ALA A 1 642 ? 54.365 100.773 -52.652 1.00 38.08 779 ALA A CA 1
ATOM 4986 C C . ALA A 1 642 ? 53.443 100.883 -51.437 1.00 38.34 779 ALA A C 1
ATOM 4987 O O . ALA A 1 642 ? 52.603 101.782 -51.379 1.00 41.02 779 ALA A O 1
ATOM 4989 N N . ALA A 1 643 ? 53.583 99.975 -50.475 1.00 34.44 780 ALA A N 1
ATOM 4990 C CA . ALA A 1 643 ? 52.755 100.041 -49.278 1.00 31.63 780 ALA A CA 1
ATOM 4991 C C . ALA A 1 643 ? 52.944 101.366 -48.562 1.00 32.06 780 ALA A C 1
ATOM 4992 O O . ALA A 1 643 ? 51.976 101.979 -48.155 1.00 33.00 780 ALA A O 1
ATOM 4994 N N . ALA A 1 644 ? 54.178 101.827 -48.411 1.00 33.81 781 ALA A N 1
ATOM 4995 C CA . ALA A 1 644 ? 54.379 103.083 -47.700 1.00 33.85 781 ALA A CA 1
ATOM 4996 C C . ALA A 1 644 ? 53.687 104.184 -48.469 1.00 35.49 781 ALA A C 1
ATOM 4997 O O . ALA A 1 644 ? 52.904 104.942 -47.907 1.00 35.62 781 ALA A O 1
ATOM 4999 N N . GLN A 1 645 ? 53.959 104.247 -49.767 1.00 37.90 782 GLN A N 1
ATOM 5000 C CA . GLN A 1 645 ? 53.330 105.232 -50.651 1.00 37.73 782 GLN A CA 1
ATOM 5001 C C . GLN A 1 645 ? 51.796 105.230 -50.570 1.00 37.18 782 GLN A C 1
ATOM 5002 O O . GLN A 1 645 ? 51.151 106.290 -50.600 1.00 37.78 782 GLN A O 1
ATOM 5008 N N . CYS A 1 646 ? 51.216 104.041 -50.477 1.00 33.23 783 CYS A N 1
ATOM 5009 C CA . CYS A 1 646 ? 49.785 103.941 -50.407 1.00 32.23 783 CYS A CA 1
ATOM 5010 C C . CYS A 1 646 ? 49.371 104.523 -49.075 1.00 36.24 783 CYS A C 1
ATOM 5011 O O . CYS A 1 646 ? 48.497 105.377 -48.986 1.00 39.37 783 CYS A O 1
ATOM 5014 N N . LEU A 1 647 ? 50.024 104.074 -48.024 1.00 36.77 784 LEU A N 1
ATOM 5015 C CA . LEU A 1 647 ? 49.658 104.504 -46.688 1.00 36.86 784 LEU A CA 1
ATOM 5016 C C . LEU A 1 647 ? 49.709 106.016 -46.519 1.00 39.04 784 LEU A C 1
ATOM 5017 O O . LEU A 1 647 ? 48.954 106.597 -45.748 1.00 42.53 784 LEU A O 1
ATOM 5022 N N . CYS A 1 648 ? 50.624 106.648 -47.236 1.00 38.82 785 CYS A N 1
ATOM 5023 C CA . CYS A 1 648 ? 50.773 108.089 -47.200 1.00 35.73 785 CYS A CA 1
ATOM 5024 C C . CYS A 1 648 ? 49.550 108.805 -47.768 1.00 37.74 785 CYS A C 1
ATOM 5025 O O . CYS A 1 648 ? 49.368 110.010 -47.595 1.00 40.28 785 CYS A O 1
ATOM 5028 N N . ASN A 1 649 ? 48.707 108.071 -48.469 1.00 37.30 786 ASN A N 1
ATOM 5029 C CA . ASN A 1 649 ? 47.503 108.677 -49.003 1.00 38.97 786 ASN A CA 1
ATOM 5030 C C . ASN A 1 649 ? 46.276 108.323 -48.165 1.00 42.96 786 ASN A C 1
ATOM 5031 O O . ASN A 1 649 ? 45.309 109.078 -48.114 1.00 45.33 786 ASN A O 1
ATOM 5036 N N . LEU A 1 650 ? 46.331 107.187 -47.479 1.00 44.70 787 LEU A N 1
ATOM 5037 C CA . LEU A 1 650 ? 45.276 106.823 -46.538 1.00 42.10 787 LEU A CA 1
ATOM 5038 C C . LEU A 1 650 ? 45.220 107.745 -45.326 1.00 40.69 787 LEU A C 1
ATOM 5039 O O . LEU A 1 650 ? 44.143 108.003 -44.809 1.00 46.17 787 LEU A O 1
ATOM 5044 N N . VAL A 1 651 ? 46.360 108.245 -44.865 1.00 36.99 788 VAL A N 1
ATOM 5045 C CA . VAL A 1 651 ? 46.352 109.078 -43.668 1.00 39.35 788 VAL A CA 1
ATOM 5046 C C . VAL A 1 651 ? 45.655 110.423 -43.928 1.00 42.67 788 VAL A C 1
ATOM 5047 O O . VAL A 1 651 ? 45.502 111.253 -43.035 1.00 45.46 788 VAL A O 1
ATOM 5051 N N . MET A 1 652 ? 45.218 110.638 -45.155 1.00 40.17 789 MET A N 1
ATOM 5052 C CA . MET A 1 652 ? 44.407 111.801 -45.428 1.00 42.05 789 MET A CA 1
ATOM 5053 C C . MET A 1 652 ? 43.016 111.682 -44.808 1.00 46.50 789 MET A C 1
ATOM 5054 O O . MET A 1 652 ? 42.357 112.692 -44.558 1.00 48.66 789 MET A O 1
ATOM 5059 N N . SER A 1 653 ? 42.571 110.451 -44.569 1.00 46.80 790 SER A N 1
ATOM 5060 C CA . SER A 1 653 ? 41.293 110.214 -43.917 1.00 48.70 790 SER A CA 1
ATOM 5061 C C . SER A 1 653 ? 41.433 110.149 -42.392 1.00 50.45 790 SER A C 1
ATOM 5062 O O . SER A 1 653 ? 42.179 109.327 -41.873 1.00 46.42 790 SER A O 1
ATOM 5065 N N . GLU A 1 654 ? 40.699 111.008 -41.684 1.00 53.22 791 GLU A N 1
ATOM 5066 C CA . GLU A 1 654 ? 40.719 111.031 -40.219 1.00 53.41 791 GLU A CA 1
ATOM 5067 C C . GLU A 1 654 ? 40.445 109.660 -39.594 1.00 52.69 791 GLU A C 1
ATOM 5068 O O . GLU A 1 654 ? 40.956 109.344 -38.529 1.00 48.93 791 GLU A O 1
ATOM 5074 N N . ASP A 1 655 ? 39.638 108.844 -40.261 1.00 54.61 792 ASP A N 1
ATOM 5075 C CA . ASP A 1 655 ? 39.314 107.521 -39.739 1.00 53.30 792 ASP A CA 1
ATOM 5076 C C . ASP A 1 655 ? 40.553 106.642 -39.638 1.00 51.30 792 ASP A C 1
ATOM 5077 O O . ASP A 1 655 ? 40.695 105.839 -38.705 1.00 51.16 792 ASP A O 1
ATOM 5082 N N . VAL A 1 656 ? 41.453 106.794 -40.603 1.00 50.26 793 VAL A N 1
ATOM 5083 C CA . VAL A 1 656 ? 42.732 106.096 -40.555 1.00 47.82 793 VAL A CA 1
ATOM 5084 C C . VAL A 1 656 ? 43.575 106.620 -39.403 1.00 45.38 793 VAL A C 1
ATOM 5085 O O . VAL A 1 656 ? 44.161 105.851 -38.655 1.00 45.47 793 VAL A O 1
ATOM 5089 N N . ILE A 1 657 ? 43.628 107.939 -39.265 1.00 45.11 794 ILE A N 1
ATOM 5090 C CA . ILE A 1 657 ? 44.325 108.567 -38.153 1.00 42.43 794 ILE A CA 1
ATOM 5091 C C . ILE A 1 657 ? 43.907 107.939 -36.816 1.00 45.39 794 ILE A C 1
ATOM 5092 O O . ILE A 1 657 ? 44.744 107.600 -35.989 1.00 46.07 794 ILE A O 1
ATOM 5097 N N . LYS A 1 658 ? 42.609 107.770 -36.608 1.00 49.46 795 LYS A N 1
ATOM 5098 C CA . LYS A 1 658 ? 42.127 107.135 -35.389 1.00 50.69 795 LYS A CA 1
ATOM 5099 C C . LYS A 1 658 ? 42.739 105.753 -35.189 1.00 50.23 795 LYS A C 1
ATOM 5100 O O . LYS A 1 658 ? 42.869 105.283 -34.063 1.00 50.03 795 LYS A O 1
ATOM 5106 N N . MET A 1 659 ? 43.114 105.090 -36.274 1.00 47.48 796 MET A N 1
ATOM 5107 C CA . MET A 1 659 ? 43.772 103.800 -36.121 1.00 46.74 796 MET A CA 1
ATOM 5108 C C . MET A 1 659 ? 45.164 103.989 -35.544 1.00 45.98 796 MET A C 1
ATOM 5109 O O . MET A 1 659 ? 45.653 103.160 -34.786 1.00 48.75 796 MET A O 1
ATOM 5114 N N . PHE A 1 660 ? 45.814 105.083 -35.887 1.00 42.18 797 PHE A N 1
ATOM 5115 C CA . PHE A 1 660 ? 47.148 105.279 -35.363 1.00 45.55 797 PHE A CA 1
ATOM 5116 C C . PHE A 1 660 ? 47.091 105.687 -33.906 1.00 49.12 797 PHE A C 1
ATOM 5117 O O . PHE A 1 660 ? 48.083 105.556 -33.176 1.00 49.14 797 PHE A O 1
ATOM 5125 N N . GLU A 1 661 ? 45.927 106.172 -33.480 1.00 48.40 798 GLU A N 1
ATOM 5126 C CA . GLU A 1 661 ? 45.774 106.648 -32.112 1.00 48.94 798 GLU A CA 1
ATOM 5127 C C . GLU A 1 661 ? 45.634 105.508 -31.097 1.00 49.74 798 GLU A C 1
ATOM 5128 O O . GLU A 1 661 ? 45.977 105.678 -29.921 1.00 48.29 798 GLU A O 1
ATOM 5134 N N . GLY A 1 662 ? 45.187 104.344 -31.575 1.00 46.89 799 GLY A N 1
ATOM 5135 C CA . GLY A 1 662 ? 44.905 103.188 -30.735 1.00 49.40 799 GLY A CA 1
ATOM 5136 C C . GLY A 1 662 ? 46.054 102.525 -29.996 1.00 52.05 799 GLY A C 1
ATOM 5137 O O . GLY A 1 662 ? 47.119 103.111 -29.807 1.00 54.66 799 GLY A O 1
ATOM 5138 N N . ASN A 1 663 ? 45.827 101.297 -29.545 1.00 55.35 800 ASN A N 1
ATOM 5139 C CA . ASN A 1 663 ? 46.895 100.542 -28.895 1.00 58.68 800 ASN A CA 1
ATOM 5140 C C . ASN A 1 663 ? 47.614 99.586 -29.804 1.00 58.33 800 ASN A C 1
ATOM 5141 O O . ASN A 1 663 ? 47.242 98.417 -29.943 1.00 60.24 800 ASN A O 1
ATOM 5146 N N . ASN A 1 664 ? 48.671 100.094 -30.408 1.00 55.99 801 ASN A N 1
ATOM 5147 C CA . ASN A 1 664 ? 49.406 99.312 -31.359 1.00 56.81 801 ASN A CA 1
ATOM 5148 C C . ASN A 1 664 ? 50.694 100.011 -31.663 1.00 56.72 801 ASN A C 1
ATOM 5149 O O . ASN A 1 664 ? 50.988 101.087 -31.114 1.00 54.32 801 ASN A O 1
ATOM 5154 N N . ASP A 1 665 ? 51.458 99.400 -32.553 1.00 51.42 802 ASP A N 1
ATOM 5155 C CA . ASP A 1 665 ? 52.758 99.932 -32.853 1.00 52.38 802 ASP A CA 1
ATOM 5156 C C . ASP A 1 665 ? 52.771 100.585 -34.214 1.00 48.03 802 ASP A C 1
ATOM 5157 O O . ASP A 1 665 ? 53.823 100.716 -34.814 1.00 50.57 802 ASP A O 1
ATOM 5162 N N . ARG A 1 666 ? 51.608 101.027 -34.686 1.00 43.35 803 ARG A N 1
ATOM 5163 C CA . ARG A 1 666 ? 51.551 101.772 -35.936 1.00 41.47 803 ARG A CA 1
ATOM 5164 C C . ARG A 1 666 ? 52.431 103.018 -35.891 1.00 43.29 803 ARG A C 1
ATOM 5165 O O . ARG A 1 666 ? 53.191 103.267 -36.816 1.00 40.38 803 ARG A O 1
ATOM 5173 N N . VAL A 1 667 ? 52.362 103.801 -34.821 1.00 46.20 804 VAL A N 1
ATOM 5174 C CA . VAL A 1 667 ? 53.197 104.991 -34.801 1.00 40.75 804 VAL A CA 1
ATOM 5175 C C . VAL A 1 667 ? 54.659 104.590 -34.676 1.00 42.71 804 VAL A C 1
ATOM 5176 O O . VAL A 1 667 ? 55.501 105.146 -35.371 1.00 41.22 804 VAL A O 1
ATOM 5180 N N . LYS A 1 668 ? 54.957 103.610 -33.818 1.00 44.75 805 LYS A N 1
ATOM 5181 C CA . LYS A 1 668 ? 56.334 103.103 -33.686 1.00 45.34 805 LYS A CA 1
ATOM 5182 C C . LYS A 1 668 ? 56.923 102.736 -35.055 1.00 42.18 805 LYS A C 1
ATOM 5183 O O . LYS A 1 668 ? 57.851 103.371 -35.532 1.00 40.48 805 LYS A O 1
ATOM 5189 N N . PHE A 1 669 ? 56.361 101.728 -35.701 1.00 41.49 806 PHE A N 1
ATOM 5190 C CA . PHE A 1 669 ? 56.938 101.238 -36.942 1.00 43.42 806 PHE A CA 1
ATOM 5191 C C . PHE A 1 669 ? 56.961 102.229 -38.082 1.00 41.40 806 PHE A C 1
ATOM 5192 O O . PHE A 1 669 ? 57.892 102.213 -38.879 1.00 41.91 806 PHE A O 1
ATOM 5200 N N . LEU A 1 670 ? 55.964 103.099 -38.157 1.00 40.54 807 LEU A N 1
ATOM 5201 C CA . LEU A 1 670 ? 55.986 104.143 -39.173 1.00 37.09 807 LEU A CA 1
ATOM 5202 C C . LEU A 1 670 ? 57.147 105.073 -38.914 1.00 39.68 807 LEU A C 1
ATOM 5203 O O . LEU A 1 670 ? 57.770 105.565 -39.836 1.00 42.72 807 LEU A O 1
ATOM 5208 N N . ALA A 1 671 ? 57.457 105.308 -37.651 1.00 40.90 808 ALA A N 1
ATOM 5209 C CA . ALA A 1 671 ? 58.583 106.175 -37.330 1.00 41.40 808 ALA A CA 1
ATOM 5210 C C . ALA A 1 671 ? 59.916 105.505 -37.674 1.00 41.99 808 ALA A C 1
ATOM 5211 O O . ALA A 1 671 ? 60.838 106.158 -38.147 1.00 44.36 808 ALA A O 1
ATOM 5213 N N . LEU A 1 672 ? 60.013 104.202 -37.430 1.00 41.08 809 LEU A N 1
ATOM 5214 C CA . LEU A 1 672 ? 61.229 103.457 -37.717 1.00 40.59 809 LEU A CA 1
ATOM 5215 C C . LEU A 1 672 ? 61.445 103.345 -39.218 1.00 42.91 809 LEU A C 1
ATOM 5216 O O . LEU A 1 672 ? 62.580 103.342 -39.688 1.00 45.88 809 LEU A O 1
ATOM 5221 N N . LEU A 1 673 ? 60.359 103.252 -39.972 1.00 38.99 810 LEU A N 1
ATOM 5222 C CA . LEU A 1 673 ? 60.485 103.216 -41.416 1.00 42.04 810 LEU A CA 1
ATOM 5223 C C . LEU A 1 673 ? 61.094 104.516 -41.960 1.00 42.34 810 LEU A C 1
ATOM 5224 O O . LEU A 1 673 ? 61.538 104.570 -43.106 1.00 41.92 810 LEU A O 1
ATOM 5229 N N . CYS A 1 674 ? 61.131 105.558 -41.138 1.00 42.86 811 CYS A N 1
ATOM 5230 C CA . CYS A 1 674 ? 61.680 106.832 -41.591 1.00 43.08 811 CYS A CA 1
ATOM 5231 C C . CYS A 1 674 ? 63.182 106.741 -41.818 1.00 44.71 811 CYS A C 1
ATOM 5232 O O . CYS A 1 674 ? 63.753 107.514 -42.593 1.00 47.39 811 CYS A O 1
ATOM 5235 N N . GLU A 1 675 ? 63.828 105.788 -41.159 1.00 42.35 812 GLU A N 1
ATOM 5236 C CA . GLU A 1 675 ? 65.261 105.606 -41.364 1.00 46.28 812 GLU A CA 1
ATOM 5237 C C . GLU A 1 675 ? 65.580 104.641 -42.515 1.00 43.67 812 GLU A C 1
ATOM 5238 O O . GLU A 1 675 ? 66.664 104.071 -42.556 1.00 43.07 812 GLU A O 1
ATOM 5244 N N . ASP A 1 676 ? 64.653 104.454 -43.448 1.00 39.49 813 ASP A N 1
ATOM 5245 C CA . ASP A 1 676 ? 64.811 103.391 -44.429 1.00 37.78 813 ASP A CA 1
ATOM 5246 C C . ASP A 1 676 ? 65.800 103.771 -45.503 1.00 39.84 813 ASP A C 1
ATOM 5247 O O . ASP A 1 676 ? 65.839 104.920 -45.938 1.00 42.48 813 ASP A O 1
ATOM 5252 N N . GLU A 1 677 ? 66.597 102.800 -45.935 1.00 40.90 814 GLU A N 1
ATOM 5253 C CA . GLU A 1 677 ? 67.615 103.046 -46.951 1.00 43.74 814 GLU A CA 1
ATOM 5254 C C . GLU A 1 677 ? 67.074 103.481 -48.318 1.00 43.50 814 GLU A C 1
ATOM 5255 O O . GLU A 1 677 ? 67.767 104.180 -49.064 1.00 47.07 814 GLU A O 1
ATOM 5261 N N . ASP A 1 678 ? 65.861 103.052 -48.660 1.00 39.55 815 ASP A N 1
ATOM 5262 C CA . ASP A 1 678 ? 65.281 103.397 -49.944 1.00 38.77 815 ASP A CA 1
ATOM 5263 C C . ASP A 1 678 ? 64.608 104.746 -49.831 1.00 40.52 815 ASP A C 1
ATOM 5264 O O . ASP A 1 678 ? 63.693 104.899 -49.040 1.00 39.39 815 ASP A O 1
ATOM 5269 N N . GLU A 1 679 ? 65.051 105.725 -50.620 1.00 42.57 816 GLU A N 1
ATOM 5270 C CA . GLU A 1 679 ? 64.561 107.095 -50.443 1.00 42.61 816 GLU A CA 1
ATOM 5271 C C . GLU A 1 679 ? 63.043 107.191 -50.521 1.00 44.72 816 GLU A C 1
ATOM 5272 O O . GLU A 1 679 ? 62.405 107.710 -49.604 1.00 42.98 816 GLU A O 1
ATOM 5278 N N . GLU A 1 680 ? 62.462 106.682 -51.604 1.00 46.29 817 GLU A N 1
ATOM 5279 C CA . GLU A 1 680 ? 61.014 106.756 -51.766 1.00 43.00 817 GLU A CA 1
ATOM 5280 C C . GLU A 1 680 ? 60.280 106.114 -50.602 1.00 41.02 817 GLU A C 1
ATOM 5281 O O . GLU A 1 680 ? 59.281 106.642 -50.156 1.00 43.17 817 GLU A O 1
ATOM 5287 N N . THR A 1 681 ? 60.755 104.979 -50.107 1.00 37.83 818 THR A N 1
ATOM 5288 C CA . THR A 1 681 ? 60.093 104.377 -48.970 1.00 34.60 818 THR A CA 1
ATOM 5289 C C . THR A 1 681 ? 60.182 105.315 -47.778 1.00 36.11 818 THR A C 1
ATOM 5290 O O . THR A 1 681 ? 59.180 105.637 -47.165 1.00 38.50 818 THR A O 1
ATOM 5294 N N . ALA A 1 682 ? 61.380 105.785 -47.470 1.00 37.36 819 ALA A N 1
ATOM 5295 C CA . ALA A 1 682 ? 61.560 106.710 -46.365 1.00 36.96 819 ALA A CA 1
ATOM 5296 C C . ALA A 1 682 ? 60.773 108.007 -46.564 1.00 39.28 819 ALA A C 1
ATOM 5297 O O . ALA A 1 682 ? 60.267 108.586 -45.612 1.00 39.59 819 ALA A O 1
ATOM 5299 N N . THR A 1 683 ? 60.657 108.465 -47.800 1.00 38.87 820 THR A N 1
ATOM 5300 C CA . THR A 1 683 ? 59.918 109.695 -48.065 1.00 39.56 820 THR A CA 1
ATOM 5301 C C . THR A 1 683 ? 58.416 109.563 -47.773 1.00 40.18 820 THR A C 1
ATOM 5302 O O . THR A 1 683 ? 57.814 110.454 -47.165 1.00 37.52 820 THR A O 1
ATOM 5306 N N . ALA A 1 684 ? 57.816 108.450 -48.200 1.00 43.59 821 ALA A N 1
ATOM 5307 C CA . ALA A 1 684 ? 56.383 108.205 -47.986 1.00 39.32 821 ALA A CA 1
ATOM 5308 C C . ALA A 1 684 ? 56.078 108.136 -46.504 1.00 39.57 821 ALA A C 1
ATOM 5309 O O . ALA A 1 684 ? 55.101 108.720 -46.037 1.00 39.25 821 ALA A O 1
ATOM 5311 N N . CYS A 1 685 ? 56.919 107.425 -45.764 1.00 34.77 822 CYS A N 1
ATOM 5312 C CA . CYS A 1 685 ? 56.735 107.315 -44.333 1.00 35.13 822 CYS A CA 1
ATOM 5313 C C . CYS A 1 685 ? 56.835 108.648 -43.587 1.00 38.70 822 CYS A C 1
ATOM 5314 O O . CYS A 1 685 ? 55.931 109.004 -42.830 1.00 41.22 822 CYS A O 1
ATOM 5317 N N . ALA A 1 686 ? 57.916 109.390 -43.781 1.00 35.55 823 ALA A N 1
ATOM 5318 C CA . ALA A 1 686 ? 58.032 110.666 -43.101 1.00 34.28 823 ALA A CA 1
ATOM 5319 C C . ALA A 1 686 ? 56.934 111.619 -43.584 1.00 37.54 823 ALA A C 1
ATOM 5320 O O . ALA A 1 686 ? 56.437 112.460 -42.847 1.00 37.16 823 ALA A O 1
ATOM 5322 N N . GLY A 1 687 ? 56.546 111.482 -44.838 1.00 38.50 824 GLY A N 1
ATOM 5323 C CA . GLY A 1 687 ? 55.419 112.244 -45.329 1.00 39.33 824 GLY A CA 1
ATOM 5324 C C . GLY A 1 687 ? 54.163 111.913 -44.552 1.00 36.29 824 GLY A C 1
ATOM 5325 O O . GLY A 1 687 ? 53.512 112.793 -44.003 1.00 38.16 824 GLY A O 1
ATOM 5326 N N . ALA A 1 688 ? 53.825 110.630 -44.518 1.00 37.03 825 ALA A N 1
ATOM 5327 C CA . ALA A 1 688 ? 52.664 110.150 -43.789 1.00 37.33 825 ALA A CA 1
ATOM 5328 C C . ALA A 1 688 ? 52.680 110.610 -42.335 1.00 39.42 825 ALA A C 1
ATOM 5329 O O . ALA A 1 688 ? 51.694 111.155 -41.843 1.00 39.98 825 ALA A O 1
ATOM 5331 N N . LEU A 1 689 ? 53.792 110.389 -41.646 1.00 36.64 826 LEU A N 1
ATOM 5332 C CA . LEU A 1 689 ? 53.873 110.746 -40.232 1.00 37.53 826 LEU A CA 1
ATOM 5333 C C . LEU A 1 689 ? 53.771 112.252 -40.021 1.00 37.48 826 LEU A C 1
ATOM 5334 O O . LEU A 1 689 ? 53.323 112.704 -38.970 1.00 38.93 826 LEU A O 1
ATOM 5339 N N . ALA A 1 690 ? 54.184 113.029 -41.017 1.00 38.29 827 ALA A N 1
ATOM 5340 C CA . ALA A 1 690 ? 54.015 114.476 -40.944 1.00 37.69 827 ALA A CA 1
ATOM 5341 C C . ALA A 1 690 ? 52.520 114.758 -40.949 1.00 38.78 827 ALA A C 1
ATOM 5342 O O . ALA A 1 690 ? 51.999 115.471 -40.080 1.00 40.21 827 ALA A O 1
ATOM 5344 N N . ILE A 1 691 ? 51.823 114.175 -41.914 1.00 32.16 828 ILE A N 1
ATOM 5345 C CA . ILE A 1 691 ? 50.385 114.368 -42.000 1.00 36.56 828 ILE A CA 1
ATOM 5346 C C . ILE A 1 691 ? 49.697 114.012 -40.678 1.00 41.53 828 ILE A C 1
ATOM 5347 O O . ILE A 1 691 ? 48.892 114.788 -40.159 1.00 41.83 828 ILE A O 1
ATOM 5352 N N . ILE A 1 692 ? 50.032 112.847 -40.130 1.00 40.14 829 ILE A N 1
ATOM 5353 C CA . ILE A 1 692 ? 49.475 112.399 -38.863 1.00 39.71 829 ILE A CA 1
ATOM 5354 C C . ILE A 1 692 ? 49.716 113.415 -37.734 1.00 43.14 829 ILE A C 1
ATOM 5355 O O . ILE A 1 692 ? 48.766 113.949 -37.158 1.00 44.90 829 ILE A O 1
ATOM 5360 N N . THR A 1 693 ? 50.979 113.692 -37.425 1.00 40.07 830 THR A N 1
ATOM 5361 C CA . THR A 1 693 ? 51.298 114.561 -36.300 1.00 40.81 830 THR A CA 1
ATOM 5362 C C . THR A 1 693 ? 50.714 115.967 -36.483 1.00 43.27 830 THR A C 1
ATOM 5363 O O . THR A 1 693 ? 50.550 116.722 -35.525 1.00 42.56 830 THR A O 1
ATOM 5367 N N . SER A 1 694 ? 50.382 116.312 -37.718 1.00 42.94 831 SER A N 1
ATOM 5368 C CA . SER A 1 694 ? 49.761 117.599 -37.972 1.00 43.15 831 SER A CA 1
ATOM 5369 C C . SER A 1 694 ? 48.339 117.674 -37.395 1.00 41.38 831 SER A C 1
ATOM 5370 O O . SER A 1 694 ? 47.824 118.758 -37.167 1.00 41.94 831 SER A O 1
ATOM 5373 N N . VAL A 1 695 ? 47.698 116.532 -37.163 1.00 41.75 832 VAL A N 1
ATOM 5374 C CA . VAL A 1 695 ? 46.309 116.547 -36.698 1.00 44.28 832 VAL A CA 1
ATOM 5375 C C . VAL A 1 695 ? 46.046 115.740 -35.441 1.00 46.66 832 VAL A C 1
ATOM 5376 O O . VAL A 1 695 ? 44.929 115.747 -34.937 1.00 55.25 832 VAL A O 1
ATOM 5380 N N . SER A 1 696 ? 47.054 115.042 -34.937 1.00 43.94 833 SER A N 1
ATOM 5381 C CA . SER A 1 696 ? 46.845 114.182 -33.776 1.00 48.46 833 SER A CA 1
ATOM 5382 C C . SER A 1 696 ? 47.815 114.456 -32.644 1.00 54.59 833 SER A C 1
ATOM 5383 O O . SER A 1 696 ? 48.974 114.038 -32.685 1.00 54.96 833 SER A O 1
ATOM 5386 N N . VAL A 1 697 ? 47.330 115.130 -31.612 1.00 55.39 834 VAL A N 1
ATOM 5387 C CA . VAL A 1 697 ? 48.151 115.354 -30.437 1.00 50.25 834 VAL A CA 1
ATOM 5388 C C . VAL A 1 697 ? 48.530 114.021 -29.782 1.00 49.57 834 VAL A C 1
ATOM 5389 O O . VAL A 1 697 ? 49.641 113.852 -29.286 1.00 51.38 834 VAL A O 1
ATOM 5393 N N . LYS A 1 698 ? 47.614 113.059 -29.813 1.00 51.71 835 LYS A N 1
ATOM 5394 C CA . LYS A 1 698 ? 47.861 111.766 -29.188 1.00 50.17 835 LYS A CA 1
ATOM 5395 C C . LYS A 1 698 ? 49.011 111.052 -29.877 1.00 51.57 835 LYS A C 1
ATOM 5396 O O . LYS A 1 698 ? 49.779 110.334 -29.227 1.00 52.32 835 LYS A O 1
ATOM 5402 N N . CYS A 1 699 ? 49.129 111.254 -31.191 1.00 47.87 836 CYS A N 1
ATOM 5403 C CA . CYS A 1 699 ? 50.168 110.596 -31.984 1.00 45.60 836 CYS A CA 1
ATOM 5404 C C . CYS A 1 699 ? 51.552 111.159 -31.711 1.00 49.18 836 CYS A C 1
ATOM 5405 O O . CYS A 1 699 ? 52.529 110.400 -31.653 1.00 47.13 836 CYS A O 1
ATOM 5408 N N . CYS A 1 700 ? 51.629 112.482 -31.538 1.00 44.64 837 CYS A N 1
ATOM 5409 C CA . CYS A 1 700 ? 52.864 113.127 -31.123 1.00 42.59 837 CYS A CA 1
ATOM 5410 C C . CYS A 1 700 ? 53.331 112.579 -29.787 1.00 49.89 837 CYS A C 1
ATOM 5411 O O . CYS A 1 700 ? 54.530 112.414 -29.556 1.00 51.84 837 CYS A O 1
ATOM 5414 N N . GLU A 1 701 ? 52.389 112.279 -28.902 1.00 51.62 838 GLU A N 1
ATOM 5415 C CA . GLU A 1 701 ? 52.751 111.619 -27.650 1.00 54.30 838 GLU A CA 1
ATOM 5416 C C . GLU A 1 701 ? 53.320 110.216 -27.861 1.00 51.18 838 GLU A C 1
ATOM 5417 O O . GLU A 1 701 ? 54.326 109.861 -27.228 1.00 49.17 838 GLU A O 1
ATOM 5423 N N . LYS A 1 702 ? 52.693 109.431 -28.747 1.00 47.33 839 LYS A N 1
ATOM 5424 C CA . LYS A 1 702 ? 53.138 108.051 -28.986 1.00 49.69 839 LYS A CA 1
ATOM 5425 C C . LYS A 1 702 ? 54.584 107.984 -29.478 1.00 51.47 839 LYS A C 1
ATOM 5426 O O . LYS A 1 702 ? 55.270 106.968 -29.277 1.00 47.53 839 LYS A O 1
ATOM 5432 N N . ILE A 1 703 ? 55.037 109.063 -30.125 1.00 50.57 840 ILE A N 1
ATOM 5433 C CA . ILE A 1 703 ? 56.408 109.135 -30.633 1.00 49.90 840 ILE A CA 1
ATOM 5434 C C . ILE A 1 703 ? 57.388 109.240 -29.487 1.00 48.48 840 ILE A C 1
ATOM 5435 O O . ILE A 1 703 ? 58.449 108.620 -29.510 1.00 47.40 840 ILE A O 1
ATOM 5440 N N . LEU A 1 704 ? 57.021 110.033 -28.487 1.00 48.57 841 LEU A N 1
ATOM 5441 C CA . LEU A 1 704 ? 57.862 110.220 -27.320 1.00 47.60 841 LEU A CA 1
ATOM 5442 C C . LEU A 1 704 ? 57.915 108.955 -26.476 1.00 50.35 841 LEU A C 1
ATOM 5443 O O . LEU A 1 704 ? 58.797 108.785 -25.627 1.00 48.12 841 LEU A O 1
ATOM 5448 N N . ALA A 1 705 ? 56.969 108.059 -26.731 1.00 50.00 842 ALA A N 1
ATOM 5449 C CA . ALA A 1 705 ? 56.934 106.767 -26.053 1.00 50.27 842 ALA A CA 1
ATOM 5450 C C . ALA A 1 705 ? 57.839 105.713 -26.707 1.00 49.35 842 ALA A C 1
ATOM 5451 O O . ALA A 1 705 ? 57.928 104.584 -26.222 1.00 49.90 842 ALA A O 1
ATOM 5453 N N . ILE A 1 706 ? 58.497 106.083 -27.806 1.00 49.10 843 ILE A N 1
ATOM 5454 C CA . ILE A 1 706 ? 59.314 105.142 -28.566 1.00 49.46 843 ILE A CA 1
ATOM 5455 C C . ILE A 1 706 ? 60.708 104.992 -27.995 1.00 53.79 843 ILE A C 1
ATOM 5456 O O . ILE A 1 706 ? 61.383 105.978 -27.711 1.00 56.22 843 ILE A O 1
ATOM 5461 N N . ALA A 1 707 ? 61.137 103.743 -27.851 1.00 57.41 844 ALA A N 1
ATOM 5462 C CA . ALA A 1 707 ? 62.511 103.428 -27.491 1.00 59.87 844 ALA A CA 1
ATOM 5463 C C . ALA A 1 707 ? 63.495 104.245 -28.325 1.00 60.84 844 ALA A C 1
ATOM 5464 O O . ALA A 1 707 ? 63.693 103.964 -29.523 1.00 49.91 844 ALA A O 1
ATOM 5466 N N . SER A 1 708 ? 64.111 105.247 -27.691 1.00 59.96 845 SER A N 1
ATOM 5467 C CA . SER A 1 708 ? 65.128 106.059 -28.362 1.00 67.78 845 SER A CA 1
ATOM 5468 C C . SER A 1 708 ? 64.553 106.781 -29.592 1.00 60.17 845 SER A C 1
ATOM 5469 O O . SER A 1 708 ? 65.014 106.612 -30.723 1.00 52.17 845 SER A O 1
ATOM 5472 N N . TRP A 1 709 ? 63.525 107.577 -29.344 1.00 58.54 846 TRP A N 1
ATOM 5473 C CA . TRP A 1 709 ? 62.907 108.397 -30.360 1.00 50.49 846 TRP A CA 1
ATOM 5474 C C . TRP A 1 709 ? 63.863 109.511 -30.743 1.00 50.89 846 TRP A C 1
ATOM 5475 O O . TRP A 1 709 ? 63.854 109.983 -31.876 1.00 47.91 846 TRP A O 1
ATOM 5486 N N . LEU A 1 710 ? 64.678 109.960 -29.794 1.00 52.94 847 LEU A N 1
ATOM 5487 C CA . LEU A 1 710 ? 65.620 111.025 -30.112 1.00 51.80 847 LEU A CA 1
ATOM 5488 C C . LEU A 1 710 ? 66.597 110.594 -31.214 1.00 52.59 847 LEU A C 1
ATOM 5489 O O . LEU A 1 710 ? 66.918 111.376 -32.111 1.00 47.11 847 LEU A O 1
ATOM 5494 N N . ASP A 1 711 ? 67.067 109.350 -31.145 1.00 56.07 848 ASP A N 1
ATOM 5495 C CA . ASP A 1 711 ? 67.947 108.830 -32.180 1.00 54.07 848 ASP A CA 1
ATOM 5496 C C . ASP A 1 711 ? 67.230 108.947 -33.529 1.00 51.01 848 ASP A C 1
ATOM 5497 O O . ASP A 1 711 ? 67.785 109.455 -34.490 1.00 49.14 848 ASP A O 1
ATOM 5502 N N . ILE A 1 712 ? 65.979 108.501 -33.574 1.00 54.42 849 ILE A N 1
ATOM 5503 C CA . ILE A 1 712 ? 65.129 108.632 -34.762 1.00 48.80 849 ILE A CA 1
ATOM 5504 C C . ILE A 1 712 ? 65.023 110.071 -35.270 1.00 46.47 849 ILE A C 1
ATOM 5505 O O . ILE A 1 712 ? 65.171 110.319 -36.474 1.00 46.00 849 ILE A O 1
ATOM 5510 N N . LEU A 1 713 ? 64.768 111.019 -34.371 1.00 44.84 850 LEU A N 1
ATOM 5511 C CA . LEU A 1 713 ? 64.656 112.421 -34.784 1.00 45.71 850 LEU A CA 1
ATOM 5512 C C . LEU A 1 713 ? 65.979 113.042 -35.274 1.00 48.42 850 LEU A C 1
ATOM 5513 O O . LEU A 1 713 ? 65.972 113.905 -36.154 1.00 46.05 850 LEU A O 1
ATOM 5518 N N . HIS A 1 714 ? 67.107 112.620 -34.706 1.00 50.40 851 HIS A N 1
ATOM 5519 C CA . HIS A 1 714 ? 68.402 113.047 -35.230 1.00 47.16 851 HIS A CA 1
ATOM 5520 C C . HIS A 1 714 ? 68.557 112.629 -36.686 1.00 45.46 851 HIS A C 1
ATOM 5521 O O . HIS A 1 714 ? 68.896 113.450 -37.527 1.00 50.07 851 HIS A O 1
ATOM 5528 N N . THR A 1 715 ? 68.315 111.352 -36.965 1.00 40.85 852 THR A N 1
ATOM 5529 C CA . THR A 1 715 ? 68.351 110.809 -38.310 1.00 40.30 852 THR A CA 1
ATOM 5530 C C . THR A 1 715 ? 67.534 111.634 -39.292 1.00 46.38 852 THR A C 1
ATOM 5531 O O . THR A 1 715 ? 67.976 111.882 -40.424 1.00 44.80 852 THR A O 1
ATOM 5535 N N . LEU A 1 716 ? 66.337 112.046 -38.873 1.00 45.26 853 LEU A N 1
ATOM 5536 C CA . LEU A 1 716 ? 65.506 112.893 -39.728 1.00 44.72 853 LEU A CA 1
ATOM 5537 C C . LEU A 1 716 ? 66.145 114.244 -39.991 1.00 43.61 853 LEU A C 1
ATOM 5538 O O . LEU A 1 716 ? 66.365 114.608 -41.144 1.00 47.50 853 LEU A O 1
ATOM 5543 N N . ILE A 1 717 ? 66.440 114.988 -38.930 1.00 40.88 854 ILE A N 1
ATOM 5544 C CA . ILE A 1 717 ? 67.015 116.326 -39.077 1.00 40.08 854 ILE A CA 1
ATOM 5545 C C . ILE A 1 717 ? 68.238 116.355 -39.999 1.00 42.16 854 ILE A C 1
ATOM 5546 O O . ILE A 1 717 ? 68.389 117.273 -40.798 1.00 44.04 854 ILE A O 1
ATOM 5551 N N . ALA A 1 718 ? 69.097 115.345 -39.903 1.00 41.41 855 ALA A N 1
ATOM 5552 C CA . ALA A 1 718 ? 70.333 115.318 -40.682 1.00 40.64 855 ALA A CA 1
ATOM 5553 C C . ALA A 1 718 ? 70.241 114.419 -41.900 1.00 45.02 855 ALA A C 1
ATOM 5554 O O . ALA A 1 718 ? 71.253 113.958 -42.416 1.00 46.06 855 ALA A O 1
ATOM 5556 N N . ASN A 1 719 ? 69.035 114.145 -42.361 1.00 47.86 856 ASN A N 1
ATOM 5557 C CA . ASN A 1 719 ? 68.908 113.222 -43.469 1.00 46.69 856 ASN A CA 1
ATOM 5558 C C . ASN A 1 719 ? 69.492 113.828 -44.720 1.00 45.19 856 ASN A C 1
ATOM 5559 O O . ASN A 1 719 ? 69.267 114.990 -45.017 1.00 48.18 856 ASN A O 1
ATOM 5564 N N . PRO A 1 720 ? 70.275 113.040 -45.448 1.00 45.92 857 PRO A N 1
ATOM 5565 C CA . PRO A 1 720 ? 70.863 113.440 -46.729 1.00 44.52 857 PRO A CA 1
ATOM 5566 C C . PRO A 1 720 ? 69.789 113.736 -47.783 1.00 46.26 857 PRO A C 1
ATOM 5567 O O . PRO A 1 720 ? 69.981 114.600 -48.627 1.00 47.29 857 PRO A O 1
ATOM 5571 N N . SER A 1 721 ? 68.669 113.026 -47.721 1.00 44.71 858 SER A N 1
ATOM 5572 C CA . SER A 1 721 ? 67.552 113.271 -48.626 1.00 46.38 858 SER A CA 1
ATOM 5573 C C . SER A 1 721 ? 66.857 114.583 -48.285 1.00 46.43 858 SER A C 1
ATOM 5574 O O . SER A 1 721 ? 66.188 114.679 -47.264 1.00 46.68 858 SER A O 1
ATOM 5577 N N . PRO A 1 722 ? 67.004 115.603 -49.135 1.00 46.37 859 PRO A N 1
ATOM 5578 C CA . PRO A 1 722 ? 66.382 116.887 -48.809 1.00 47.48 859 PRO A CA 1
ATOM 5579 C C . PRO A 1 722 ? 64.893 116.757 -48.615 1.00 45.06 859 PRO A C 1
ATOM 5580 O O . PRO A 1 722 ? 64.335 117.541 -47.854 1.00 48.91 859 PRO A O 1
ATOM 5584 N N . ALA A 1 723 ? 64.276 115.775 -49.267 1.00 44.23 860 ALA A N 1
ATOM 5585 C CA . ALA A 1 723 ? 62.843 115.518 -49.109 1.00 42.58 860 ALA A CA 1
ATOM 5586 C C . ALA A 1 723 ? 62.500 114.938 -47.744 1.00 41.75 860 ALA A C 1
ATOM 5587 O O . ALA A 1 723 ? 61.524 115.341 -47.117 1.00 42.68 860 ALA A O 1
ATOM 5589 N N . VAL A 1 724 ? 63.284 113.971 -47.289 1.00 39.84 861 VAL A N 1
ATOM 5590 C CA . VAL A 1 724 ? 62.983 113.340 -46.022 1.00 37.30 861 VAL A CA 1
ATOM 5591 C C . VAL A 1 724 ? 63.134 114.357 -44.925 1.00 38.46 861 VAL A C 1
ATOM 5592 O O . VAL A 1 724 ? 62.244 114.536 -44.112 1.00 41.07 861 VAL A O 1
ATOM 5596 N N . GLN A 1 725 ? 64.267 115.035 -44.910 1.00 41.32 862 GLN A N 1
ATOM 5597 C CA . GLN A 1 725 ? 64.531 116.051 -43.903 1.00 39.90 862 GLN A CA 1
ATOM 5598 C C . GLN A 1 725 ? 63.468 117.142 -43.887 1.00 38.89 862 GLN A C 1
ATOM 5599 O O . GLN A 1 725 ? 63.052 117.593 -42.837 1.00 37.35 862 GLN A O 1
ATOM 5605 N N . HIS A 1 726 ? 63.016 117.581 -45.043 1.00 40.85 863 HIS A N 1
ATOM 5606 C CA . HIS A 1 726 ? 61.899 118.505 -45.020 1.00 41.49 863 HIS A CA 1
ATOM 5607 C C . HIS A 1 726 ? 60.691 117.869 -44.295 1.00 42.60 863 HIS A C 1
ATOM 5608 O O . HIS A 1 726 ? 60.183 118.431 -43.328 1.00 42.55 863 HIS A O 1
ATOM 5615 N N . ARG A 1 727 ? 60.245 116.692 -44.726 1.00 42.23 864 ARG A N 1
ATOM 5616 C CA . ARG A 1 727 ? 59.138 116.032 -44.030 1.00 40.44 864 ARG A CA 1
ATOM 5617 C C . ARG A 1 727 ? 59.436 115.816 -42.534 1.00 43.27 864 ARG A C 1
ATOM 5618 O O . ARG A 1 727 ? 58.521 115.831 -41.697 1.00 40.47 864 ARG A O 1
ATOM 5626 N N . GLY A 1 728 ? 60.714 115.640 -42.196 1.00 40.73 865 GLY A N 1
ATOM 5627 C CA . GLY A 1 728 ? 61.109 115.308 -40.833 1.00 38.57 865 GLY A CA 1
ATOM 5628 C C . GLY A 1 728 ? 61.034 116.482 -39.875 1.00 40.35 865 GLY A C 1
ATOM 5629 O O . GLY A 1 728 ? 60.579 116.354 -38.733 1.00 41.40 865 GLY A O 1
ATOM 5630 N N . ILE A 1 729 ? 61.492 117.637 -40.340 1.00 37.85 866 ILE A N 1
ATOM 5631 C CA . ILE A 1 729 ? 61.484 118.822 -39.515 1.00 37.83 866 ILE A CA 1
ATOM 5632 C C . ILE A 1 729 ? 60.050 119.298 -39.396 1.00 41.83 866 ILE A C 1
ATOM 5633 O O . ILE A 1 729 ? 59.671 119.869 -38.380 1.00 48.71 866 ILE A O 1
ATOM 5638 N N . VAL A 1 730 ? 59.236 119.029 -40.411 1.00 38.66 867 VAL A N 1
ATOM 5639 C CA . VAL A 1 730 ? 57.807 119.301 -40.289 1.00 39.60 867 VAL A CA 1
ATOM 5640 C C . VAL A 1 730 ? 57.160 118.496 -39.153 1.00 40.97 867 VAL A C 1
ATOM 5641 O O . VAL A 1 730 ? 56.342 119.028 -38.402 1.00 38.93 867 VAL A O 1
ATOM 5645 N N . ILE A 1 731 ? 57.533 117.225 -39.023 1.00 38.41 868 ILE A N 1
ATOM 5646 C CA . ILE A 1 731 ? 57.076 116.410 -37.896 1.00 40.33 868 ILE A CA 1
ATOM 5647 C C . ILE A 1 731 ? 57.418 117.077 -36.564 1.00 44.18 868 ILE A C 1
ATOM 5648 O O . ILE A 1 731 ? 56.567 117.207 -35.680 1.00 42.27 868 ILE A O 1
ATOM 5653 N N . ILE A 1 732 ? 58.666 117.510 -36.434 1.00 43.19 869 ILE A N 1
ATOM 5654 C CA . ILE A 1 732 ? 59.114 118.161 -35.212 1.00 44.19 869 ILE A CA 1
ATOM 5655 C C . ILE A 1 732 ? 58.311 119.415 -34.878 1.00 45.30 869 ILE A C 1
ATOM 5656 O O . ILE A 1 732 ? 57.990 119.646 -33.716 1.00 50.39 869 ILE A O 1
ATOM 5661 N N . LEU A 1 733 ? 57.986 120.222 -35.881 1.00 41.13 870 LEU A N 1
ATOM 5662 C CA . LEU A 1 733 ? 57.157 121.403 -35.643 1.00 44.17 870 LEU A CA 1
ATOM 5663 C C . LEU A 1 733 ? 55.774 120.991 -35.110 1.00 48.62 870 LEU A C 1
ATOM 5664 O O . LEU A 1 733 ? 55.271 121.534 -34.122 1.00 47.53 870 LEU A O 1
ATOM 5669 N N . ASN A 1 734 ? 55.180 120.007 -35.774 1.00 46.33 871 ASN A N 1
ATOM 5670 C CA . ASN A 1 734 ? 53.889 119.487 -35.391 1.00 42.32 871 ASN A CA 1
ATOM 5671 C C . ASN A 1 734 ? 53.851 119.046 -33.938 1.00 47.94 871 ASN A C 1
ATOM 5672 O O . ASN A 1 734 ? 52.849 119.230 -33.245 1.00 53.03 871 ASN A O 1
ATOM 5677 N N . MET A 1 735 ? 54.953 118.485 -33.469 1.00 48.99 872 MET A N 1
ATOM 5678 C CA . MET A 1 735 ? 55.050 118.078 -32.080 1.00 50.35 872 MET A CA 1
ATOM 5679 C C . MET A 1 735 ? 55.185 119.288 -31.165 1.00 53.45 872 MET A C 1
ATOM 5680 O O . MET A 1 735 ? 54.494 119.378 -30.156 1.00 58.93 872 MET A O 1
ATOM 5685 N N . ILE A 1 736 ? 56.089 120.204 -31.506 1.00 50.60 873 ILE A N 1
ATOM 5686 C CA . ILE A 1 736 ? 56.286 121.419 -30.726 1.00 47.73 873 ILE A CA 1
ATOM 5687 C C . ILE A 1 736 ? 54.962 122.126 -30.476 1.00 52.26 873 ILE A C 1
ATOM 5688 O O . ILE A 1 736 ? 54.633 122.451 -29.339 1.00 55.09 873 ILE A O 1
ATOM 5693 N N . ASN A 1 737 ? 54.205 122.351 -31.548 1.00 52.23 874 ASN A N 1
ATOM 5694 C CA . ASN A 1 737 ? 52.881 122.974 -31.475 1.00 52.39 874 ASN A CA 1
ATOM 5695 C C . ASN A 1 737 ? 51.792 122.150 -30.779 1.00 54.70 874 ASN A C 1
ATOM 5696 O O . ASN A 1 737 ? 50.734 122.676 -30.460 1.00 57.88 874 ASN A O 1
ATOM 5701 N N . ALA A 1 738 ? 52.038 120.866 -30.553 1.00 52.34 875 ALA A N 1
ATOM 5702 C CA . ALA A 1 738 ? 51.002 119.988 -30.015 1.00 54.72 875 ALA A CA 1
ATOM 5703 C C . ALA A 1 738 ? 50.661 120.213 -28.540 1.00 59.97 875 ALA A C 1
ATOM 5704 O O . ALA A 1 738 ? 49.553 119.907 -28.123 1.00 64.76 875 ALA A O 1
ATOM 5706 N N . GLY A 1 739 ? 51.595 120.736 -27.752 1.00 59.90 876 GLY A N 1
ATOM 5707 C CA . GLY A 1 739 ? 51.353 120.946 -26.334 1.00 61.74 876 GLY A CA 1
ATOM 5708 C C . GLY A 1 739 ? 52.640 121.170 -25.571 1.00 72.19 876 GLY A C 1
ATOM 5709 O O . GLY A 1 739 ? 53.656 120.566 -25.901 1.00 70.19 876 GLY A O 1
ATOM 5710 N N . GLU A 1 740 ? 52.604 122.022 -24.548 1.00 78.26 877 GLU A N 1
ATOM 5711 C CA . GLU A 1 740 ? 53.831 122.438 -23.864 1.00 74.82 877 GLU A CA 1
ATOM 5712 C C . GLU A 1 740 ? 54.615 121.274 -23.325 1.00 70.14 877 GLU A C 1
ATOM 5713 O O . GLU A 1 740 ? 55.832 121.339 -23.228 1.00 68.87 877 GLU A O 1
ATOM 5719 N N . GLU A 1 741 ? 53.936 120.210 -22.934 1.00 70.82 878 GLU A N 1
ATOM 5720 C CA . GLU A 1 741 ? 54.684 119.142 -22.300 1.00 76.49 878 GLU A CA 1
ATOM 5721 C C . GLU A 1 741 ? 55.391 118.190 -23.265 1.00 73.12 878 GLU A C 1
ATOM 5722 O O . GLU A 1 741 ? 56.354 117.515 -22.894 1.00 71.78 878 GLU A O 1
ATOM 5728 N N . ILE A 1 742 ? 54.934 118.176 -24.512 1.00 71.80 879 ILE A N 1
ATOM 5729 C CA . ILE A 1 742 ? 55.643 117.501 -25.587 1.00 62.59 879 ILE A CA 1
ATOM 5730 C C . ILE A 1 742 ? 56.807 118.390 -26.008 1.00 59.68 879 ILE A C 1
ATOM 5731 O O . ILE A 1 742 ? 57.957 117.956 -26.060 1.00 57.66 879 ILE A O 1
ATOM 5736 N N . ALA A 1 743 ? 56.497 119.654 -26.271 1.00 59.76 880 ALA A N 1
ATOM 5737 C CA . ALA A 1 743 ? 57.507 120.647 -26.608 1.00 56.82 880 ALA A CA 1
ATOM 5738 C C . ALA A 1 743 ? 58.650 120.657 -25.603 1.00 57.80 880 ALA A C 1
ATOM 5739 O O . ALA A 1 743 ? 59.804 120.854 -25.970 1.00 56.27 880 ALA A O 1
ATOM 5741 N N . LYS A 1 744 ? 58.330 120.443 -24.334 1.00 62.24 881 LYS A N 1
ATOM 5742 C CA . LYS A 1 744 ? 59.349 120.489 -23.299 1.00 61.99 881 LYS A CA 1
ATOM 5743 C C . LYS A 1 744 ? 60.314 119.311 -23.365 1.00 60.73 881 LYS A C 1
ATOM 5744 O O . LYS A 1 744 ? 61.522 119.503 -23.232 1.00 64.70 881 LYS A O 1
ATOM 5750 N N . LYS A 1 745 ? 59.799 118.103 -23.578 1.00 58.47 882 LYS A N 1
ATOM 5751 C CA . LYS A 1 745 ? 60.676 116.944 -23.749 1.00 61.88 882 LYS A CA 1
ATOM 5752 C C . LYS A 1 745 ? 61.680 117.207 -24.871 1.00 63.72 882 LYS A C 1
ATOM 5753 O O . LYS A 1 745 ? 62.839 116.802 -24.795 1.00 62.73 882 LYS A O 1
ATOM 5759 N N . LEU A 1 746 ? 61.215 117.894 -25.911 1.00 58.41 883 LEU A N 1
ATOM 5760 C CA . LEU A 1 746 ? 62.039 118.245 -27.056 1.00 53.85 883 LEU A CA 1
ATOM 5761 C C . LEU A 1 746 ? 63.124 119.281 -26.746 1.00 56.74 883 LEU A C 1
ATOM 5762 O O . LEU A 1 746 ? 64.271 119.144 -27.180 1.00 54.78 883 LEU A O 1
ATOM 5767 N N . PHE A 1 747 ? 62.748 120.321 -26.007 1.00 58.15 884 PHE A N 1
ATOM 5768 C CA . PHE A 1 747 ? 63.644 121.431 -25.699 1.00 58.23 884 PHE A CA 1
ATOM 5769 C C . PHE A 1 747 ? 64.788 121.021 -24.784 1.00 59.06 884 PHE A C 1
ATOM 5770 O O . PHE A 1 747 ? 65.820 121.698 -24.708 1.00 54.64 884 PHE A O 1
ATOM 5778 N N . GLU A 1 748 ? 64.585 119.905 -24.093 1.00 60.39 885 GLU A N 1
ATOM 5779 C CA . GLU A 1 748 ? 65.574 119.339 -23.193 1.00 62.93 885 GLU A CA 1
ATOM 5780 C C . GLU A 1 748 ? 66.737 118.687 -23.939 1.00 64.15 885 GLU A C 1
ATOM 5781 O O . GLU A 1 748 ? 67.749 118.330 -23.327 1.00 66.95 885 GLU A O 1
ATOM 5787 N N . THR A 1 749 ? 66.590 118.506 -25.249 1.00 58.34 886 THR A N 1
ATOM 5788 C CA . THR A 1 749 ? 67.646 117.879 -26.034 1.00 56.66 886 THR A CA 1
ATOM 5789 C C . THR A 1 749 ? 68.296 118.857 -26.980 1.00 59.51 886 THR A C 1
ATOM 5790 O O . THR A 1 749 ? 67.858 120.000 -27.110 1.00 61.93 886 THR A O 1
ATOM 5794 N N . ASP A 1 750 ? 69.330 118.387 -27.670 1.00 58.83 887 ASP A N 1
ATOM 5795 C CA . ASP A 1 750 ? 70.097 119.248 -28.566 1.00 56.56 887 ASP A CA 1
ATOM 5796 C C . ASP A 1 750 ? 69.333 119.623 -29.836 1.00 54.62 887 ASP A C 1
ATOM 5797 O O . ASP A 1 750 ? 69.806 120.436 -30.622 1.00 53.96 887 ASP A O 1
ATOM 5802 N N . ILE A 1 751 ? 68.144 119.055 -30.024 1.00 55.81 888 ILE A N 1
ATOM 5803 C CA . ILE A 1 751 ? 67.345 119.361 -31.209 1.00 52.49 888 ILE A CA 1
ATOM 5804 C C . ILE A 1 751 ? 67.203 120.850 -31.509 1.00 51.47 888 ILE A C 1
ATOM 5805 O O . ILE A 1 751 ? 67.380 121.264 -32.648 1.00 51.83 888 ILE A O 1
ATOM 5810 N N . MET A 1 752 ? 66.869 121.667 -30.517 1.00 52.99 889 MET A N 1
ATOM 5811 C CA . MET A 1 752 ? 66.683 123.076 -30.832 1.00 51.08 889 MET A CA 1
ATOM 5812 C C . MET A 1 752 ? 67.984 123.702 -31.303 1.00 49.05 889 MET A C 1
ATOM 5813 O O . MET A 1 752 ? 67.980 124.602 -32.145 1.00 46.42 889 MET A O 1
ATOM 5818 N N . GLU A 1 753 ? 69.100 123.211 -30.772 1.00 55.19 890 GLU A N 1
ATOM 5819 C CA . GLU A 1 753 ? 70.406 123.730 -31.170 1.00 58.15 890 GLU A CA 1
ATOM 5820 C C . GLU A 1 753 ? 70.655 123.351 -32.626 1.00 55.56 890 GLU A C 1
ATOM 5821 O O . GLU A 1 753 ? 70.863 124.225 -33.478 1.00 52.29 890 GLU A O 1
ATOM 5827 N N . LEU A 1 754 ? 70.608 122.044 -32.895 1.00 54.92 891 LEU A N 1
ATOM 5828 C CA . LEU A 1 754 ? 70.667 121.496 -34.252 1.00 52.95 891 LEU A CA 1
ATOM 5829 C C . LEU A 1 754 ? 69.883 122.348 -35.266 1.00 53.49 891 LEU A C 1
ATOM 5830 O O . LEU A 1 754 ? 70.446 122.782 -36.274 1.00 55.96 891 LEU A O 1
ATOM 5835 N N . LEU A 1 755 ? 68.601 122.597 -34.977 1.00 49.31 892 LEU A N 1
ATOM 5836 C CA . LEU A 1 755 ? 67.675 123.278 -35.892 1.00 47.30 892 LEU A CA 1
ATOM 5837 C C . LEU A 1 755 ? 67.982 124.757 -36.099 1.00 52.77 892 LEU A C 1
ATOM 5838 O O . LEU A 1 755 ? 67.545 125.371 -37.086 1.00 51.72 892 LEU A O 1
ATOM 5843 N N . SER A 1 756 ? 68.703 125.340 -35.152 1.00 50.68 893 SER A N 1
ATOM 5844 C CA . SER A 1 756 ? 69.083 126.731 -35.266 1.00 50.02 893 SER A CA 1
ATOM 5845 C C . SER A 1 756 ? 70.182 126.883 -36.320 1.00 52.29 893 SER A C 1
ATOM 5846 O O . SER A 1 756 ? 70.580 127.998 -36.669 1.00 53.62 893 SER A O 1
ATOM 5849 N N . GLY A 1 757 ? 70.684 125.757 -36.817 1.00 50.52 894 GLY A N 1
ATOM 5850 C CA . GLY A 1 757 ? 71.707 125.775 -37.850 1.00 50.54 894 GLY A CA 1
ATOM 5851 C C . GLY A 1 757 ? 71.136 125.955 -39.249 1.00 53.22 894 GLY A C 1
ATOM 5852 O O . GLY A 1 757 ? 71.785 126.529 -40.128 1.00 53.45 894 GLY A O 1
ATOM 5853 N N . LEU A 1 758 ? 69.919 125.452 -39.444 1.00 48.41 895 LEU A N 1
ATOM 5854 C CA . LEU A 1 758 ? 69.190 125.566 -40.695 1.00 44.93 895 LEU A CA 1
ATOM 5855 C C . LEU A 1 758 ? 68.517 126.937 -40.835 1.00 45.61 895 LEU A C 1
ATOM 5856 O O . LEU A 1 758 ? 67.326 127.013 -41.102 1.00 48.00 895 LEU A O 1
ATOM 5861 N N . GLY A 1 759 ? 69.251 128.024 -40.656 1.00 44.30 896 GLY A N 1
ATOM 5862 C CA . GLY A 1 759 ? 68.642 129.341 -40.757 1.00 45.69 896 GLY A CA 1
ATOM 5863 C C . GLY A 1 759 ? 67.976 129.634 -42.092 1.00 50.41 896 GLY A C 1
ATOM 5864 O O . GLY A 1 759 ? 68.305 129.030 -43.112 1.00 49.34 896 GLY A O 1
ATOM 5865 N N . GLN A 1 760 ? 67.041 130.578 -42.093 1.00 55.06 897 GLN A N 1
ATOM 5866 C CA . GLN A 1 760 ? 66.347 130.968 -43.327 1.00 55.84 897 GLN A CA 1
ATOM 5867 C C . GLN A 1 760 ? 67.298 131.319 -44.474 1.00 52.32 897 GLN A C 1
ATOM 5868 O O . GLN A 1 760 ? 68.322 131.956 -44.267 1.00 53.32 897 GLN A O 1
ATOM 5874 N N . LEU A 1 761 ? 66.949 130.909 -45.686 1.00 55.32 898 LEU A N 1
ATOM 5875 C CA . LEU A 1 761 ? 67.813 131.119 -46.852 1.00 55.83 898 LEU A CA 1
ATOM 5876 C C . LEU A 1 761 ? 67.059 130.729 -48.120 1.00 60.00 898 LEU A C 1
ATOM 5877 O O . LEU A 1 761 ? 67.224 129.620 -48.626 1.00 60.35 898 LEU A O 1
ATOM 5882 N N . PRO A 1 762 ? 66.238 131.655 -48.645 1.00 65.34 899 PRO A N 1
ATOM 5883 C CA . PRO A 1 762 ? 65.237 131.407 -49.694 1.00 60.45 899 PRO A CA 1
ATOM 5884 C C . PRO A 1 762 ? 65.706 130.609 -50.926 1.00 67.64 899 PRO A C 1
ATOM 5885 O O . PRO A 1 762 ? 64.941 129.755 -51.395 1.00 65.65 899 PRO A O 1
ATOM 5889 N N . ASP A 1 763 ? 66.912 130.858 -51.439 1.00 63.80 900 ASP A N 1
ATOM 5890 C CA . ASP A 1 763 ? 67.314 130.236 -52.709 1.00 65.17 900 ASP A CA 1
ATOM 5891 C C . ASP A 1 763 ? 68.060 128.887 -52.593 1.00 62.48 900 ASP A C 1
ATOM 5892 O O . ASP A 1 763 ? 68.606 128.358 -53.575 1.00 60.42 900 ASP A O 1
ATOM 5897 N N . ASP A 1 764 ? 68.051 128.317 -51.398 1.00 52.93 901 ASP A N 1
ATOM 5898 C CA . ASP A 1 764 ? 68.823 127.120 -51.136 1.00 55.66 901 ASP A CA 1
ATOM 5899 C C . ASP A 1 764 ? 68.082 125.860 -51.586 1.00 55.97 901 ASP A C 1
ATOM 5900 O O . ASP A 1 764 ? 66.863 125.874 -51.745 1.00 53.88 901 ASP A O 1
ATOM 5905 N N . THR A 1 765 ? 68.824 124.773 -51.791 1.00 52.87 902 THR A N 1
ATOM 5906 C CA . THR A 1 765 ? 68.212 123.480 -52.077 1.00 55.30 902 THR A CA 1
ATOM 5907 C C . THR A 1 765 ? 67.313 123.077 -50.917 1.00 56.27 902 THR A C 1
ATOM 5908 O O . THR A 1 765 ? 66.310 122.387 -51.104 1.00 53.24 902 THR A O 1
ATOM 5912 N N . ARG A 1 766 ? 67.691 123.509 -49.718 1.00 53.22 903 ARG A N 1
ATOM 5913 C CA . ARG A 1 766 ? 66.945 123.165 -48.520 1.00 53.66 903 ARG A CA 1
ATOM 5914 C C . ARG A 1 766 ? 66.078 124.333 -48.018 1.00 53.91 903 ARG A C 1
ATOM 5915 O O . ARG A 1 766 ? 65.763 124.405 -46.838 1.00 54.43 903 ARG A O 1
ATOM 5923 N N . ALA A 1 767 ? 65.675 125.242 -48.901 1.00 50.20 904 ALA A N 1
ATOM 5924 C CA . ALA A 1 767 ? 64.896 126.396 -48.444 1.00 50.31 904 ALA A CA 1
ATOM 5925 C C . ALA A 1 767 ? 63.702 125.987 -47.587 1.00 49.66 904 ALA A C 1
ATOM 5926 O O . ALA A 1 767 ? 63.461 126.571 -46.535 1.00 49.46 904 ALA A O 1
ATOM 5928 N N . LYS A 1 768 ? 62.963 124.979 -48.036 1.00 51.65 905 LYS A N 1
ATOM 5929 C CA . LYS A 1 768 ? 61.750 124.554 -47.345 1.00 53.01 905 LYS A CA 1
ATOM 5930 C C . LYS A 1 768 ? 62.034 124.108 -45.910 1.00 53.72 905 LYS A C 1
ATOM 5931 O O . LYS A 1 768 ? 61.380 124.565 -44.968 1.00 50.46 905 LYS A O 1
ATOM 5937 N N . ALA A 1 769 ? 63.003 123.211 -45.750 1.00 53.66 906 ALA A N 1
ATOM 5938 C CA . ALA A 1 769 ? 63.426 122.762 -44.422 1.00 48.50 906 ALA A CA 1
ATOM 5939 C C . ALA A 1 769 ? 63.860 123.925 -43.535 1.00 47.74 906 ALA A C 1
ATOM 5940 O O . ALA A 1 769 ? 63.488 124.006 -42.370 1.00 50.96 906 ALA A O 1
ATOM 5942 N N . ARG A 1 770 ? 64.652 124.821 -44.095 1.00 45.35 907 ARG A N 1
ATOM 5943 C CA . ARG A 1 770 ? 65.071 126.014 -43.384 1.00 47.42 907 ARG A CA 1
ATOM 5944 C C . ARG A 1 770 ? 63.857 126.824 -42.902 1.00 47.16 907 ARG A C 1
ATOM 5945 O O . ARG A 1 770 ? 63.866 127.417 -41.817 1.00 44.14 907 ARG A O 1
ATOM 5953 N N . GLU A 1 771 ? 62.809 126.853 -43.713 1.00 45.61 908 GLU A N 1
ATOM 5954 C CA . GLU A 1 771 ? 61.653 127.643 -43.357 1.00 47.40 908 GLU A CA 1
ATOM 5955 C C . GLU A 1 771 ? 60.977 127.008 -42.150 1.00 50.90 908 GLU A C 1
ATOM 5956 O O . GLU A 1 771 ? 60.746 127.670 -41.136 1.00 51.74 908 GLU A O 1
ATOM 5962 N N . VAL A 1 772 ? 60.700 125.712 -42.247 1.00 49.20 909 VAL A N 1
ATOM 5963 C CA . VAL A 1 772 ? 60.047 124.988 -41.165 1.00 45.23 909 VAL A CA 1
ATOM 5964 C C . VAL A 1 772 ? 60.890 125.057 -39.897 1.00 49.25 909 VAL A C 1
ATOM 5965 O O . VAL A 1 772 ? 60.359 125.214 -38.799 1.00 50.97 909 VAL A O 1
ATOM 5969 N N . ALA A 1 773 ? 62.205 124.956 -40.043 1.00 46.63 910 ALA A N 1
ATOM 5970 C CA . ALA A 1 773 ? 63.090 125.051 -38.887 1.00 45.29 910 ALA A CA 1
ATOM 5971 C C . ALA A 1 773 ? 63.022 126.419 -38.218 1.00 51.34 910 ALA A C 1
ATOM 5972 O O . ALA A 1 773 ? 62.994 126.528 -36.992 1.00 54.46 910 ALA A O 1
ATOM 5974 N N . THR A 1 774 ? 63.018 127.471 -39.017 1.00 50.16 911 THR A N 1
ATOM 5975 C CA . THR A 1 774 ? 62.887 128.793 -38.448 1.00 50.87 911 THR A CA 1
ATOM 5976 C C . THR A 1 774 ? 61.629 128.915 -37.593 1.00 54.56 911 THR A C 1
ATOM 5977 O O . THR A 1 774 ? 61.676 129.486 -36.504 1.00 57.77 911 THR A O 1
ATOM 5981 N N . GLN A 1 775 ? 60.518 128.371 -38.094 1.00 52.31 912 GLN A N 1
ATOM 5982 C CA . GLN A 1 775 ? 59.231 128.368 -37.388 1.00 53.56 912 GLN A CA 1
ATOM 5983 C C . GLN A 1 775 ? 59.234 127.500 -36.139 1.00 54.68 912 GLN A C 1
ATOM 5984 O O . GLN A 1 775 ? 58.410 127.683 -35.243 1.00 58.24 912 GLN A O 1
ATOM 5990 N N . CYS A 1 776 ? 60.140 126.530 -36.114 1.00 51.46 913 CYS A N 1
ATOM 5991 C CA . CYS A 1 776 ? 60.329 125.671 -34.964 1.00 48.47 913 CYS A CA 1
ATOM 5992 C C . CYS A 1 776 ? 60.942 126.473 -33.841 1.00 55.53 913 CYS A C 1
ATOM 5993 O O . CYS A 1 776 ? 60.525 126.376 -32.697 1.00 59.38 913 CYS A O 1
ATOM 5996 N N . LEU A 1 777 ? 61.961 127.253 -34.172 1.00 56.79 914 LEU A N 1
ATOM 5997 C CA . LEU A 1 777 ? 62.602 128.101 -33.190 1.00 55.39 914 LEU A CA 1
ATOM 5998 C C . LEU A 1 777 ? 61.601 129.128 -32.655 1.00 59.89 914 LEU A C 1
ATOM 5999 O O . LEU A 1 777 ? 61.484 129.333 -31.447 1.00 62.88 914 LEU A O 1
ATOM 6004 N N . ALA A 1 778 ? 60.870 129.749 -33.572 1.00 58.40 915 ALA A N 1
ATOM 6005 C CA . ALA A 1 778 ? 59.861 130.746 -33.251 1.00 57.58 915 ALA A CA 1
ATOM 6006 C C . ALA A 1 778 ? 58.774 130.213 -32.327 1.00 65.79 915 ALA A C 1
ATOM 6007 O O . ALA A 1 778 ? 58.304 130.923 -31.440 1.00 72.27 915 ALA A O 1
ATOM 6009 N N . ALA A 1 779 ? 58.354 128.974 -32.550 1.00 65.99 916 ALA A N 1
ATOM 6010 C CA . ALA A 1 779 ? 57.368 128.349 -31.678 1.00 66.87 916 ALA A CA 1
ATOM 6011 C C . ALA A 1 779 ? 57.936 128.228 -30.276 1.00 66.35 916 ALA A C 1
ATOM 6012 O O . ALA A 1 779 ? 57.242 128.469 -29.299 1.00 77.38 916 ALA A O 1
ATOM 6014 N N . ALA A 1 780 ? 59.206 127.865 -30.179 1.00 60.52 917 ALA A N 1
ATOM 6015 C CA . ALA A 1 780 ? 59.838 127.691 -28.882 1.00 63.48 917 ALA A CA 1
ATOM 6016 C C . ALA A 1 780 ? 59.996 129.022 -28.188 1.00 70.93 917 ALA A C 1
ATOM 6017 O O . ALA A 1 780 ? 60.309 129.072 -27.001 1.00 74.96 917 ALA A O 1
ATOM 6019 N N . GLU A 1 781 ? 59.799 130.098 -28.942 1.00 71.31 918 GLU A N 1
ATOM 6020 C CA . GLU A 1 781 ? 59.816 131.436 -28.372 1.00 75.99 918 GLU A CA 1
ATOM 6021 C C . GLU A 1 781 ? 58.483 131.732 -27.698 1.00 83.70 918 GLU A C 1
ATOM 6022 O O . GLU A 1 781 ? 58.461 132.084 -26.517 1.00 91.05 918 GLU A O 1
ATOM 6028 N N . ARG A 1 782 ? 57.378 131.584 -28.433 1.00 75.98 919 ARG A N 1
ATOM 6029 C CA . ARG A 1 782 ? 56.043 131.738 -27.845 1.00 80.83 919 ARG A CA 1
ATOM 6030 C C . ARG A 1 782 ? 55.972 131.103 -26.454 1.00 88.88 919 ARG A C 1
ATOM 6031 O O . ARG A 1 782 ? 55.489 131.713 -25.496 1.00 92.40 919 ARG A O 1
ATOM 6039 N N . TYR A 1 783 ? 56.442 129.862 -26.361 1.00 85.60 920 TYR A N 1
ATOM 6040 C CA . TYR A 1 783 ? 56.469 129.135 -25.095 1.00 87.90 920 TYR A CA 1
ATOM 6041 C C . TYR A 1 783 ? 57.282 129.842 -24.003 1.00 90.66 920 TYR A C 1
ATOM 6042 O O . TYR A 1 783 ? 56.818 129.958 -22.872 1.00 92.93 920 TYR A O 1
ATOM 6051 N N . ARG A 1 784 ? 58.482 130.316 -24.331 1.00 89.64 921 ARG A N 1
ATOM 6052 C CA . ARG A 1 784 ? 59.342 130.929 -23.317 1.00 95.84 921 ARG A CA 1
ATOM 6053 C C . ARG A 1 784 ? 58.754 132.225 -22.731 1.00 101.95 921 ARG A C 1
ATOM 6054 O O . ARG A 1 784 ? 58.969 132.529 -21.553 1.00 109.79 921 ARG A O 1
ATOM 6062 N N . ILE A 1 785 ? 58.008 132.971 -23.547 1.00 96.30 922 ILE A N 1
ATOM 6063 C CA . ILE A 1 785 ? 57.290 134.178 -23.105 1.00 99.71 922 ILE A CA 1
ATOM 6064 C C . ILE A 1 785 ? 56.267 133.896 -21.977 1.00 105.06 922 ILE A C 1
ATOM 6065 O O . ILE A 1 785 ? 55.620 134.808 -21.441 1.00 105.01 922 ILE A O 1
ATOM 6070 N N . ILE A 1 786 ? 56.158 132.625 -21.598 1.00 105.10 923 ILE A N 1
ATOM 6071 C CA . ILE A 1 786 ? 55.129 132.165 -20.675 1.00 99.65 923 ILE A CA 1
ATOM 6072 C C . ILE A 1 786 ? 55.691 131.183 -19.631 1.00 92.44 923 ILE A C 1
ATOM 6073 O O . ILE A 1 786 ? 56.856 131.277 -19.217 1.00 86.66 923 ILE A O 1
#

Radius of gyration: 32.07 Å; Cα contacts (8 Å, |Δi|>4): 1144; chains: 1; bounding box: 73×82×80 Å

InterPro domains:
  IPR011989 Armadillo-like helical [G3DSA:1.25.10.10] (138-495)
  IPR011989 Armadillo-like helical [G3DSA:1.25.10.10] (496-923)
  IPR011990 Tetratricopeptide-like helical domain superfamily [G3DSA:1.25.40.10] (10-137)
  IPR011990 Tetratricopeptide-like helical domain superfamily [SSF48452] (9-129)
  IPR016024 Armadillo-type fold [SSF48371] (87-260)
  IPR016024 Armadillo-type fold [SSF48371] (366-915)
  IPR019734 Tetratricopeptide repeat [PF00515] (51-82)
  IPR019734 Tetratricopeptide repeat [PF13181] (85-116)
  IPR019734 Tetratricopeptide repeat [PS50005] (50-83)
  IPR019734 Tetratricopeptide repeat [SM00028] (13-46)
  IPR019734 Tetratricopeptide repeat [SM00028] (50-83)
  IPR019734 Tetratricopeptide repeat [SM00028] (84-117)
  IPR019734 Tetratricopeptide repeat [SM00028] (579-612)
  IPR024660 UNC-45/Cro1/She4, central domain [PF11701] (308-519)